Protein 4XEQ (pdb70)

Solvent-accessible surface area: 46566 Å² total

B-factor: mean 20.62, std 5.31, range [9.21, 60.09]

Foldseek 3Di:
DAEAEEEDQADPPALFNQLVVLLQVLLCVVVVNPYGYHYHYHCPQHFVLSVVVCQQVVVHQYKYWPLSCCVQPVLLLQFQWPLDPDVVLVVCLCVDPLVVVVQPCSVVSQKRWQGKFAFFQKWKFFDPDEALLVVQAAFAEEEPGDLGCVLNVLSRHNYDYGDDCQVCLQVVVGGIYMGALSCCQVVVSLVRTQYIERQSTTGIIIIDIGRNVVLVVDDPVVNVSSSVSCVSRVVSNVVVVVCRVVSVVVSVVVHYYHYDHDNVSSVVSSVCSCVPPSNVDDSNVVSSVSSVSSD/DAEAEEEDAADPPALFVQLVVLLQVLLCVVVVNPYHYDYHYHCRQHFVLSVVVCQQVVVHQYKFWVLSCCVQPVLLLQFAWPLDPDVVLVVPLCVDDLVVVVQPSCVVSQKRWQGKAAFFQKWKFFAPDEALLVVQAAAAEEEQHVLRCVQNVLSNYNYDYGDDDQVCLQVPVHGIYMGALVCCQVVVVVVRTQYIEGLSTTGIIIIDIGRNVVLVVDDPVSNVSSSVSVVSRVVSNVVVVVCRVVSVVSSVVVHYYHYDHPNVSSVVSSVCSCVDPSNVPPSSVVSNVSSVSSVD/DEAEEEEQADPPALFNLLLVLLQVVLCVVVVNPYHYDYHYHQPQHFVLSVVVCQQVPVHQYKFWPQSCCVQPVLNLQFQWPLDPDDVLVVQLCVDDLVVVVQCSSVVSQKRWQGKFAFFQKWKFFAPDEALLVVQAAFAEEEQGDLGCVLNVLSRYHYHYGDDDQVCLQVVVGGIYMGALSCCQV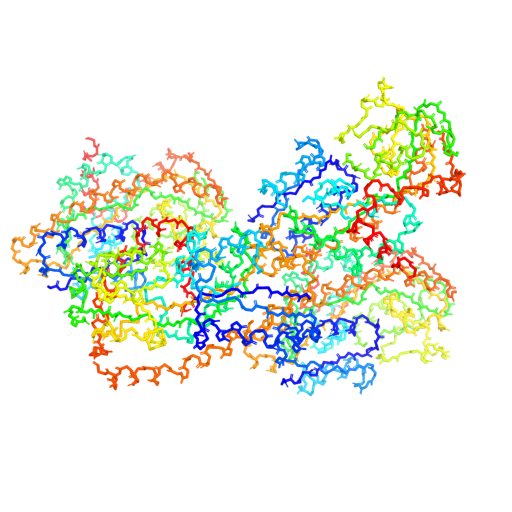VVVVVRTQYIERLSTTGIIIIDIGRRVVLVVDPPVVNCSSSVSVVSRVVSNVVVVVCRVVSVVVSVVVHYYHYDHPNVSSVVSSVCSCVDPSNVDPSNVVSNVSSVSSD/DEAEEEEQADPPALFNLLVVLLQVVLCVPVVPPYHYHYHYHCRQHFVLSVVVCLQVPVHQYKFWPLSCCVQPVLNLQFAWPLDPDVVLVCPLCVDPLVVVVQVVCVVSQKRFQGKAAFFQKWKFFAPDEALLVVQAAAAEEDQGVLRCVQNVLSHYNYDYGPDDQVCLQVVVGGIYMGALSCCQVVVVVVRTQEIESLSTTGIIITDIGRNVVLVPDPPVVNVSSSVSVVSRVVSNVVVVVCRVVSVVVSVVVHYYHYCHPNVSSVVSSVVSCVDPSNPPPSNVVSNVVSCSSD

Sequence (1179 aa):
AEDITLAVVTKPGSAQYVCAERFAQLLAERSDKRFNVVLHHSASLGTETDILQQVQLGAVQAIVTTGTLDAFVPEAALDFPFLFTDTTTADRVLDGPVGRGLLDRLSTAGFKGLHFSENGFRHLTNSIRPVTPDDVRGLKIRVESQVHRELWRTLGANPTPGWPIYAELQQGTLDGQENPLWVIAEYRLNEVQKHLSLTGHVYSTHTDLANLAWFEALPANDRRLLASCQDAALWQRTWSRQRDAAYLEQLRTAGQVIERPDIATFRQRVQPLSGSALFEHKGVRKALEDLAATRAEDITLAVVTKPGSAQYVCAERFAQLLAERSDKRFNVVLHHSASLGTETDILQQVQLGAVQAIVTTGTLDAFVPEAALDFPFLFTDTTTADRVLDGPVGRGLLDRLSTAGFKGLHFSENGFRHLTNSIRPVTPDDVRGLKIRVESQVHRELWRTLGANPTPGWPIYAELQQGTLDGQENPLWVIAEYRLNEVQKHLSLTGHVYSTHTDLANLAWFEALPANDRRLLASCQDAALWQRTWSRQRDAAYLEQLRTAGQVIERPDIATFRQRVQPLSGSALFEHKGVRKALEDLAATRAEDITLAVVTKPGSAQYVCAERFAQLLAERSDKRFNVVLHHSASLGTETDILQQVQLGAVQAIVTTGTLDAFVPEAALDFPFLFTDTTTADRVLDGPVGRGLLDRLSTAGFKGLHFSENGFRHLTNSIRPVTPDDVRGLKIRVESQVHRELWRTLGANPTPGWPIYAELQQGTLDGQENPLWVIAEYRLNEVQKHLSLTGHVYSTHTDLANLAWFEALPANDRRLLASCQDAALWQRTWSRQRDAAYLEQLRTAGQVIERPDIATFRQRVQPLSGSALFEHKGVRKALEDLAATREDITLAVVTKPGSAQYVCAERFAQLLAERSDKRFNVVLHHSASLGTETDILQQVQLGAVQAIVTTGTLDAFVPEAALDFPFLFTDTTTADRVLDGPVGRGLLDRLSSTAGFKGLHFSENGFRHLTNSIRPVTPDDVRGLKIRVESQVHRELWRTLGANPTPGWPIYAELQQGTLDGQENPLWVIAEYRLNEVQKHLSLTGHVYSTHTDLANLAWFEALPANDRRLLASCQDAALWQRTWSRQRDAAYLEQLRTAGQVIERPDIATFRQRVQPLSGSALFEHKGVRKALEDLAATR

CATH classification: 3.40.190.170

Structure (mmCIF, N/CA/C/O backbone):
data_4XEQ
#
_entry.id   4XEQ
#
_cell.length_a   83.750
_cell.length_b   73.600
_cell.length_c   100.210
_cell.angle_alpha   90.000
_cell.angle_beta   90.050
_cell.angle_gamma   90.000
#
_symmetry.space_group_name_H-M   'P 1 21 1'
#
loop_
_entity.id
_entity.type
_entity.pdbx_description
1 polymer 'TRAP dicarboxylate transporter, DctP subunit'
2 non-polymer PANTOATE
3 water water
#
loop_
_atom_site.group_PDB
_atom_site.id
_atom_site.type_symbol
_atom_site.label_atom_id
_atom_site.label_alt_id
_atom_site.label_comp_id
_atom_site.label_asym_id
_atom_site.label_entity_id
_atom_site.label_seq_id
_atom_site.pdbx_PDB_ins_code
_atom_site.Cartn_x
_atom_site.Cartn_y
_atom_site.Cartn_z
_atom_site.occupancy
_atom_site.B_iso_or_equiv
_atom_site.auth_seq_id
_atom_site.auth_comp_id
_atom_site.auth_asym_id
_atom_site.auth_atom_id
_atom_site.pdbx_PDB_model_num
ATOM 1 N N . ALA A 1 24 ? 87.736 -11.437 70.058 1.00 24.29 37 ALA A N 1
ATOM 2 C CA . ALA A 1 24 ? 88.978 -11.449 69.285 1.00 21.64 37 ALA A CA 1
ATOM 3 C C . ALA A 1 24 ? 89.726 -10.135 69.454 1.00 22.27 37 ALA A C 1
ATOM 4 O O . ALA A 1 24 ? 89.125 -9.101 69.720 1.00 23.60 37 ALA A O 1
ATOM 10 N N . GLU A 1 25 ? 91.047 -10.175 69.324 1.00 21.10 38 GLU A N 1
ATOM 11 C CA . GLU A 1 25 ? 91.821 -8.952 69.228 1.00 20.62 38 GLU A CA 1
ATOM 12 C C . GLU A 1 25 ? 91.906 -8.631 67.745 1.00 20.26 38 GLU A C 1
ATOM 13 O O . GLU A 1 25 ? 92.279 -9.478 66.934 1.00 19.05 38 GLU A O 1
ATOM 25 N N . ASP A 1 26 ? 91.509 -7.426 67.380 1.00 19.67 39 ASP A N 1
ATOM 26 C CA . ASP A 1 26 ? 91.629 -7.014 65.993 1.00 19.90 39 ASP A CA 1
ATOM 27 C C . ASP A 1 26 ? 93.054 -6.553 65.754 1.00 19.53 39 ASP A C 1
ATOM 28 O O . ASP A 1 26 ? 93.654 -5.917 66.606 1.00 20.86 39 ASP A O 1
ATOM 37 N N . ILE A 1 27 ? 93.607 -6.930 64.612 1.00 18.70 40 ILE A N 1
ATOM 38 C CA . ILE A 1 27 ? 94.923 -6.477 64.194 1.00 16.99 40 ILE A CA 1
ATOM 39 C C . ILE A 1 27 ? 94.765 -5.793 62.844 1.00 16.42 40 ILE A C 1
ATOM 40 O O . ILE A 1 27 ? 94.224 -6.386 61.921 1.00 16.46 40 ILE A O 1
ATOM 56 N N . THR A 1 28 ? 95.205 -4.548 62.723 1.00 15.94 41 THR A N 1
ATOM 57 C CA . THR A 1 28 ? 95.051 -3.818 61.467 1.00 15.24 41 THR A CA 1
ATOM 58 C C . THR A 1 28 ? 96.226 -4.076 60.544 1.00 14.66 41 THR A C 1
ATOM 59 O O . THR A 1 28 ? 97.369 -3.880 60.941 1.00 14.46 41 THR A O 1
ATOM 70 N N . LEU A 1 29 ? 95.962 -4.529 59.328 1.00 14.34 42 LEU A N 1
ATOM 71 C CA . LEU A 1 29 ? 97.031 -4.754 58.374 1.00 13.23 42 LEU A CA 1
ATOM 72 C C . LEU A 1 29 ? 96.718 -3.969 57.127 1.00 14.80 42 LEU A C 1
ATOM 73 O O . LEU A 1 29 ? 95.621 -4.117 56.580 1.00 15.38 42 LEU A O 1
ATOM 89 N N . ALA A 1 30 ? 97.664 -3.153 56.668 1.00 13.34 43 ALA A N 1
ATOM 90 C CA . ALA A 1 30 ? 97.449 -2.348 55.472 1.00 14.04 43 ALA A CA 1
ATOM 91 C C . ALA A 1 30 ? 98.237 -2.835 54.276 1.00 13.12 43 ALA A C 1
ATOM 92 O O . ALA A 1 30 ? 99.381 -3.242 54.413 1.00 12.36 43 ALA A O 1
ATOM 99 N N . VAL A 1 31 ? 97.607 -2.771 53.105 1.00 13.12 44 VAL A N 1
ATOM 100 C CA . VAL A 1 31 ? 98.298 -2.866 51.822 1.00 13.54 44 VAL A CA 1
ATOM 101 C C . VAL A 1 31 ? 97.832 -1.698 50.968 1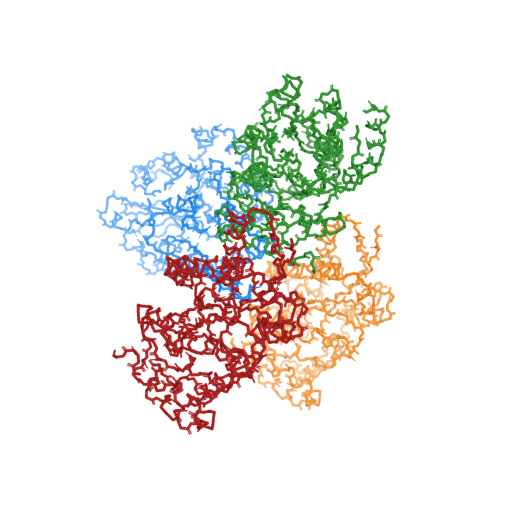.00 13.89 44 VAL A C 1
ATOM 102 O O . VAL A 1 31 ? 96.793 -1.105 51.262 1.00 13.77 44 VAL A O 1
ATOM 115 N N . VAL A 1 32 ? 98.586 -1.349 49.927 1.00 12.56 45 VAL A N 1
ATOM 116 C CA . VAL A 1 32 ? 98.232 -0.197 49.102 1.00 13.96 45 VAL A CA 1
ATOM 117 C C . VAL A 1 32 ? 97.419 -0.598 47.852 1.00 14.74 45 VAL A C 1
ATOM 118 O O . VAL A 1 32 ? 96.920 0.251 47.107 1.00 15.10 45 VAL A O 1
ATOM 131 N N . THR A 1 33 ? 97.241 -1.898 47.661 1.00 14.74 46 THR A N 1
ATOM 132 C CA . THR A 1 33 ? 96.626 -2.401 46.456 1.00 14.04 46 THR A CA 1
ATOM 133 C C . THR A 1 33 ? 95.270 -3.067 46.713 1.00 14.02 46 THR A C 1
ATOM 134 O O . THR A 1 33 ? 94.792 -3.122 47.834 1.00 14.21 46 THR A O 1
ATOM 145 N N . LYS A 1 34 ? 94.652 -3.567 45.652 1.00 14.00 47 LYS A N 1
ATOM 146 C CA . LYS A 1 34 ? 93.234 -3.924 45.683 1.00 14.35 47 LYS A CA 1
ATOM 147 C C . LYS A 1 34 ? 93.074 -5.433 45.615 1.00 14.96 47 LYS A C 1
ATOM 148 O O . LYS A 1 34 ? 94.058 -6.144 45.392 1.00 14.89 47 LYS A O 1
ATOM 167 N N . PRO A 1 35 ? 91.845 -5.942 45.814 1.00 14.45 48 PRO A N 1
ATOM 168 C CA . PRO A 1 35 ? 91.657 -7.398 45.752 1.00 14.98 48 PRO A CA 1
ATOM 169 C C . PRO A 1 35 ? 92.176 -8.014 44.449 1.00 15.31 48 PRO A C 1
ATOM 170 O O . PRO A 1 35 ? 92.068 -7.392 43.404 1.00 14.84 48 PRO A O 1
ATOM 181 N N . GLY A 1 36 ? 92.741 -9.218 44.527 1.00 15.44 49 GLY A N 1
ATOM 182 C CA . GLY A 1 36 ? 93.376 -9.868 43.395 1.00 14.63 49 GLY A CA 1
ATOM 183 C C . GLY A 1 36 ? 94.832 -9.470 43.157 1.00 15.18 49 GLY A C 1
ATOM 184 O O . GLY A 1 36 ? 95.505 -10.080 42.323 1.00 14.23 49 GLY A O 1
ATOM 188 N N . SER A 1 37 ? 95.315 -8.439 43.861 1.00 13.68 50 SER A N 1
ATOM 189 C CA . SER A 1 37 ? 96.724 -8.030 43.746 1.00 13.63 50 SER A CA 1
ATOM 190 C C . SER A 1 37 ? 97.625 -8.912 44.614 1.00 12.60 50 SER A C 1
ATOM 191 O O . SER A 1 37 ? 97.169 -9.512 45.567 1.00 12.96 50 SER A O 1
ATOM 199 N N . ALA A 1 38 ? 98.904 -8.992 44.269 1.00 13.09 51 ALA A N 1
ATOM 200 C CA . ALA A 1 38 ? 99.843 -9.858 44.980 1.00 13.00 51 ALA A CA 1
ATOM 201 C C . ALA A 1 38 ? 99.867 -9.667 46.503 1.00 12.84 51 ALA A C 1
ATOM 202 O O . ALA A 1 38 ? 99.690 -10.656 47.255 1.00 12.96 51 ALA A O 1
ATOM 209 N N . GLN A 1 39 ? 100.103 -8.449 47.004 1.00 12.15 52 GLN A N 1
ATOM 210 C CA . GLN A 1 39 ? 100.205 -8.299 48.478 1.00 12.45 52 GLN A CA 1
ATOM 211 C C . GLN A 1 39 ? 98.833 -8.401 49.160 1.00 12.89 52 GLN A C 1
ATOM 212 O O . GLN A 1 39 ? 98.761 -8.761 50.332 1.00 11.34 52 GLN A O 1
ATOM 226 N N . TYR A 1 40 ? 97.752 -8.098 48.430 1.00 12.55 53 TYR A N 1
ATOM 227 C CA . TYR A 1 40 ? 96.409 -8.307 48.950 1.00 13.77 53 TYR A CA 1
ATOM 228 C C . TYR A 1 40 ? 96.178 -9.797 49.174 1.00 13.01 53 TYR A C 1
ATOM 229 O O . TYR A 1 40 ? 95.699 -10.198 50.207 1.00 13.09 53 TYR A O 1
ATOM 247 N N . VAL A 1 41 ? 96.520 -10.619 48.194 1.00 12.79 54 VAL A N 1
ATOM 248 C CA . VAL A 1 41 ? 96.331 -12.058 48.334 1.00 13.32 54 VAL A CA 1
ATOM 249 C C . VAL A 1 41 ? 97.166 -12.637 49.503 1.00 12.94 54 VAL A C 1
ATOM 250 O O . VAL A 1 41 ? 96.709 -13.487 50.266 1.00 11.94 54 VAL A O 1
ATOM 263 N N . CYS A 1 42 ? 98.399 -12.177 49.644 1.00 11.79 55 CYS A N 1
ATOM 264 C CA . CYS A 1 42 ? 99.233 -12.619 50.744 1.00 11.89 55 CYS A CA 1
ATOM 265 C C . CYS A 1 42 ? 98.579 -12.247 52.068 1.00 12.35 55 CYS A C 1
ATOM 266 O O . CYS A 1 42 ? 98.497 -13.053 52.961 1.00 11.60 55 CYS A O 1
ATOM 274 N N . ALA A 1 43 ? 98.086 -11.022 52.184 1.00 12.40 56 ALA A N 1
ATOM 275 C CA . ALA A 1 43 ? 97.479 -10.594 53.433 1.00 12.16 56 ALA A CA 1
ATOM 276 C C . ALA A 1 43 ? 96.225 -11.413 53.751 1.00 12.71 56 ALA A C 1
ATOM 277 O O . ALA A 1 43 ? 96.024 -11.790 54.886 1.00 12.92 56 ALA A O 1
ATOM 284 N N . GLU A 1 44 ? 95.374 -11.660 52.756 1.00 11.50 57 GLU A N 1
ATOM 285 C CA . GLU A 1 44 ? 94.161 -12.442 52.940 1.00 12.81 57 GLU A CA 1
ATOM 286 C C . GLU A 1 44 ? 94.495 -13.821 53.437 1.00 13.73 57 GLU A C 1
ATOM 287 O O . GLU A 1 44 ? 93.840 -14.351 54.317 1.00 13.08 57 GLU A O 1
ATOM 299 N N . ARG A 1 45 ? 95.477 -14.439 52.816 1.00 12.98 58 ARG A N 1
ATOM 300 C CA . ARG A 1 45 ? 95.855 -15.780 53.202 1.00 13.96 58 ARG A CA 1
ATOM 301 C C . ARG A 1 45 ? 96.376 -15.793 54.636 1.00 13.39 58 ARG A C 1
ATOM 302 O O . ARG A 1 45 ? 96.108 -16.705 55.410 1.00 13.97 58 ARG A O 1
ATOM 323 N N . PHE A 1 46 ? 97.118 -14.755 54.995 1.00 13.06 59 PHE A N 1
ATOM 324 C CA . PHE A 1 46 ? 97.630 -14.611 56.352 1.00 13.55 59 PHE A CA 1
ATOM 325 C C . PHE A 1 46 ? 96.488 -14.466 57.342 1.00 14.48 59 PHE A C 1
ATOM 326 O O . PHE A 1 46 ? 96.479 -15.118 58.387 1.00 14.87 59 PHE A O 1
ATOM 343 N N . ALA A 1 47 ? 95.538 -13.594 57.015 1.00 13.53 60 ALA A N 1
ATOM 344 C CA . ALA A 1 47 ? 94.417 -13.289 57.900 1.00 15.42 60 ALA A CA 1
ATOM 345 C C . ALA A 1 47 ? 93.634 -14.569 58.101 1.00 15.06 60 ALA A C 1
ATOM 346 O O . ALA A 1 47 ? 93.284 -14.898 59.204 1.00 15.71 60 ALA A O 1
ATOM 353 N N . GLN A 1 48 ? 93.408 -15.318 57.036 1.00 14.19 61 GLN A N 1
ATOM 354 C CA . GLN A 1 48 ? 92.754 -16.605 57.164 1.00 15.85 61 GLN A CA 1
ATOM 355 C C . GLN A 1 48 ? 93.471 -17.562 58.119 1.00 16.59 61 GLN A C 1
ATOM 356 O O . GLN A 1 48 ? 92.876 -18.092 59.065 1.00 16.63 61 GLN A O 1
ATOM 370 N N . LEU A 1 49 ? 94.742 -17.815 57.850 1.00 16.20 62 LEU A N 1
ATOM 371 C CA . LEU A 1 49 ? 95.517 -18.759 58.646 1.00 15.51 62 LEU A CA 1
ATOM 372 C C . LEU A 1 49 ? 95.570 -18.325 60.099 1.00 16.40 62 LEU A C 1
ATOM 373 O O . LEU A 1 49 ? 95.478 -19.145 61.008 1.00 15.55 62 LEU A O 1
ATOM 389 N N . LEU A 1 50 ? 95.722 -17.029 60.319 1.00 14.71 63 LEU A N 1
ATOM 390 C CA . LEU A 1 50 ? 95.815 -16.542 61.681 1.00 16.13 63 LEU A CA 1
ATOM 391 C C . LEU A 1 50 ? 94.519 -16.804 62.426 1.00 16.76 63 LEU A C 1
ATOM 392 O O . LEU A 1 50 ? 94.535 -17.195 63.582 1.00 17.03 63 LEU A O 1
ATOM 408 N N . ALA A 1 51 ? 93.400 -16.590 61.754 1.00 16.41 64 ALA A N 1
ATOM 409 C CA . ALA A 1 51 ? 92.097 -16.780 62.378 1.00 17.68 64 ALA A CA 1
ATOM 410 C C . ALA A 1 51 ? 91.930 -18.239 62.733 1.00 17.21 64 ALA A C 1
ATOM 411 O O . ALA A 1 51 ? 91.468 -18.548 63.818 1.00 17.50 64 ALA A O 1
ATOM 418 N N . GLU A 1 52 ? 92.343 -19.116 61.813 1.00 17.40 65 GLU A N 1
ATOM 419 C CA . GLU A 1 52 ? 92.261 -20.573 61.991 1.00 18.59 65 GLU A CA 1
ATOM 420 C C . GLU A 1 52 ? 93.125 -21.063 63.142 1.00 19.41 65 GLU A C 1
ATOM 421 O O . GLU A 1 52 ? 92.657 -21.791 64.015 1.00 20.76 65 GLU A O 1
ATOM 433 N N . ARG A 1 53 ? 94.403 -20.688 63.132 1.00 18.98 66 ARG A N 1
ATOM 434 C CA . ARG A 1 53 ? 95.369 -21.231 64.080 1.00 17.11 66 ARG A CA 1
ATOM 435 C C . ARG A 1 53 ? 95.217 -20.614 65.459 1.00 18.72 66 ARG A C 1
ATOM 436 O O . ARG A 1 53 ? 95.604 -21.215 66.464 1.00 18.27 66 ARG A O 1
ATOM 457 N N . SER A 1 54 ? 94.664 -19.406 65.514 1.00 19.08 67 SER A N 1
ATOM 458 C CA . SER A 1 54 ? 94.526 -18.710 66.790 1.00 18.29 67 SER A CA 1
ATOM 459 C C . SER A 1 54 ? 93.175 -18.972 67.461 1.00 19.03 67 SER A C 1
ATOM 460 O O . SER A 1 54 ? 92.843 -18.358 68.480 1.00 19.06 67 SER A O 1
ATOM 468 N N . ASP A 1 55 ? 92.394 -19.881 66.891 1.00 19.65 68 ASP A N 1
ATOM 469 C CA . ASP A 1 55 ? 91.050 -20.148 67.399 1.00 20.55 68 ASP A CA 1
ATOM 470 C C . ASP A 1 55 ? 90.327 -18.831 67.586 1.00 20.50 68 ASP A C 1
ATOM 471 O O . ASP A 1 55 ? 89.735 -18.572 68.625 1.00 20.23 68 ASP A O 1
ATOM 480 N N . LYS A 1 56 ? 90.421 -17.976 66.579 1.00 19.85 69 LYS A N 1
ATOM 481 C CA . LYS A 1 56 ? 89.644 -16.756 66.559 1.00 19.96 69 LYS A CA 1
ATOM 482 C C . LYS A 1 56 ? 89.984 -15.726 67.629 1.00 19.49 69 LYS A C 1
ATOM 483 O O . LYS A 1 56 ? 89.244 -14.764 67.796 1.00 19.36 69 LYS A O 1
ATOM 502 N N . ARG A 1 57 ? 91.138 -15.907 68.289 1.00 19.33 70 ARG A N 1
ATOM 503 C CA . ARG A 1 57 ? 91.681 -14.950 69.270 1.00 19.22 70 ARG A CA 1
ATOM 504 C C . ARG A 1 57 ? 92.208 -13.686 68.609 1.00 19.19 70 ARG A C 1
ATOM 505 O O . ARG A 1 57 ? 92.359 -12.637 69.243 1.00 18.19 70 ARG A O 1
ATOM 526 N N . PHE A 1 58 ? 92.511 -13.799 67.326 1.00 19.54 71 PHE A N 1
ATOM 527 C CA . PHE A 1 58 ? 92.945 -12.650 66.547 1.00 18.85 71 PHE A CA 1
ATOM 528 C C . PHE A 1 58 ? 92.057 -12.548 65.354 1.00 18.58 71 PHE A C 1
ATOM 529 O O . PHE A 1 58 ? 91.583 -13.554 64.830 1.00 19.51 71 PHE A O 1
ATOM 546 N N . ASN A 1 59 ? 91.838 -11.328 64.919 1.00 17.63 72 ASN A N 1
ATOM 547 C CA . ASN A 1 59 ? 91.051 -11.108 63.726 1.00 17.95 72 ASN A CA 1
ATOM 548 C C . ASN A 1 59 ? 91.705 -10.016 62.951 1.00 17.85 72 ASN A C 1
ATOM 549 O O . ASN A 1 59 ? 91.751 -8.905 63.443 1.00 17.03 72 ASN A O 1
ATOM 560 N N . VAL A 1 60 ? 92.223 -10.336 61.753 1.00 17.40 73 VAL A N 1
ATOM 561 C CA . VAL A 1 60 ? 92.959 -9.349 60.955 1.00 17.24 73 VAL A CA 1
ATOM 562 C C . VAL A 1 60 ? 92.024 -8.457 60.164 1.00 17.26 73 VAL A C 1
ATOM 563 O O . VAL A 1 60 ? 91.142 -8.945 59.457 1.00 16.52 73 VAL A O 1
ATOM 576 N N . VAL A 1 61 ? 92.251 -7.154 60.287 1.00 17.10 74 VAL A N 1
ATOM 577 C CA . VAL A 1 61 ? 91.443 -6.130 59.636 1.00 17.68 74 VAL A CA 1
ATOM 578 C C . VAL A 1 61 ? 92.297 -5.530 58.552 1.00 18.33 74 VAL A C 1
ATOM 579 O O . VAL A 1 61 ? 93.197 -4.749 58.838 1.00 17.68 74 VAL A O 1
ATOM 592 N N . LEU A 1 62 ? 92.023 -5.941 57.311 1.00 18.76 75 LEU A N 1
ATOM 593 C CA . LEU A 1 62 ? 92.762 -5.500 56.147 1.00 17.14 75 LEU A CA 1
ATOM 594 C C . LEU A 1 62 ? 92.320 -4.091 55.757 1.00 17.30 75 LEU A C 1
ATOM 595 O O . LEU A 1 62 ? 91.137 -3.826 55.634 1.00 19.09 75 LEU A O 1
ATOM 611 N N . HIS A 1 63 ? 93.269 -3.177 55.624 1.00 16.38 76 HIS A N 1
ATOM 612 C CA . HIS A 1 63 ? 93.052 -1.888 54.958 1.00 17.59 76 HIS A CA 1
ATOM 613 C C . HIS A 1 63 ? 93.784 -1.840 53.623 1.00 16.71 76 HIS A C 1
ATOM 614 O O . HIS A 1 63 ? 94.981 -2.152 53.547 1.00 15.49 76 HIS A O 1
ATOM 629 N N . HIS A 1 64 ? 93.095 -1.421 52.571 1.00 15.54 77 HIS A N 1
ATOM 630 C CA . HIS A 1 64 ? 93.645 -1.632 51.254 1.00 16.45 77 HIS A CA 1
ATOM 631 C C . HIS A 1 64 ? 93.379 -0.461 50.326 1.00 16.89 77 HIS A C 1
ATOM 632 O O . HIS A 1 64 ? 92.844 0.560 50.736 1.00 16.71 77 HIS A O 1
ATOM 647 N N . SER A 1 65 ? 93.780 -0.645 49.071 1.00 17.78 78 SER A N 1
ATOM 648 C CA . SER A 1 65 ? 93.662 0.383 48.044 1.00 17.83 78 SER A CA 1
ATOM 649 C C . SER A 1 65 ? 94.254 1.689 48.588 1.00 18.11 78 SER A C 1
ATOM 650 O O . SER A 1 65 ? 95.263 1.651 49.286 1.00 18.43 78 SER A O 1
ATOM 658 N N . ALA A 1 66 ? 93.669 2.838 48.280 1.00 18.85 79 ALA A N 1
ATOM 659 C CA . ALA A 1 66 ? 94.338 4.104 48.646 1.00 19.91 79 ALA A CA 1
ATOM 660 C C . ALA A 1 66 ? 93.839 4.731 49.959 1.00 19.73 79 ALA A C 1
ATOM 661 O O . ALA A 1 66 ? 94.052 5.920 50.209 1.00 19.98 79 ALA A O 1
ATOM 668 N N . SER A 1 67 ? 93.185 3.920 50.783 1.00 19.93 80 SER A N 1
ATOM 669 C CA . SER A 1 67 ? 92.561 4.404 51.978 1.00 19.33 80 SER A CA 1
ATOM 670 C C . SER A 1 67 ? 93.552 5.230 52.770 1.00 20.12 80 SER A C 1
ATOM 671 O O . SER A 1 67 ? 93.253 6.357 53.180 1.00 21.59 80 SER A O 1
ATOM 679 N N . LEU A 1 68 ? 94.743 4.669 52.977 1.00 19.76 81 LEU A N 1
ATOM 680 C CA . LEU A 1 68 ? 95.703 5.213 53.939 1.00 18.11 81 LEU A CA 1
ATOM 681 C C . LEU A 1 68 ? 96.877 5.934 53.302 1.00 16.70 81 LEU A C 1
ATOM 682 O O . LEU A 1 68 ? 97.826 6.261 53.976 1.00 16.26 81 LEU A O 1
ATOM 698 N N . GLY A 1 69 ? 96.805 6.187 52.007 1.00 16.48 82 GLY A N 1
ATOM 699 C CA . GLY A 1 69 ? 97.884 6.868 51.321 1.00 15.62 82 GLY A CA 1
ATOM 700 C C . GLY A 1 69 ? 98.833 5.940 50.574 1.00 15.55 82 GLY A C 1
ATOM 701 O O . GLY A 1 69 ? 98.495 4.815 50.207 1.00 15.65 82 GLY A O 1
ATOM 705 N N . THR A 1 70 ? 100.036 6.428 50.331 1.00 14.72 83 THR A N 1
ATOM 706 C CA . THR A 1 70 ? 101.023 5.674 49.606 1.00 14.26 83 THR A CA 1
ATOM 707 C C . THR A 1 70 ? 101.615 4.606 50.533 1.00 14.16 83 THR A C 1
ATOM 708 O O . THR A 1 70 ? 101.372 4.612 51.732 1.00 13.30 83 THR A O 1
ATOM 719 N N . GLU A 1 71 ? 102.425 3.703 49.981 1.00 13.70 84 GLU A N 1
ATOM 720 C CA . GLU A 1 71 ? 103.109 2.730 50.803 1.00 13.19 84 GLU A CA 1
ATOM 721 C C . GLU A 1 71 ? 103.971 3.443 51.803 1.00 13.05 84 GLU A C 1
ATOM 722 O O . GLU A 1 71 ? 104.236 2.933 52.867 1.00 13.22 84 GLU A O 1
ATOM 734 N N . THR A 1 72 ? 104.432 4.625 51.457 1.00 13.07 85 THR A N 1
ATOM 735 C CA . THR A 1 72 ? 105.303 5.342 52.364 1.00 14.77 85 THR A CA 1
ATOM 736 C C . THR A 1 72 ? 104.455 5.859 53.564 1.00 14.39 85 THR A C 1
ATOM 737 O O . THR A 1 72 ? 104.833 5.677 54.718 1.00 14.36 85 THR A O 1
ATOM 748 N N . ASP A 1 73 ? 103.295 6.447 53.293 1.00 14.18 86 ASP A N 1
ATOM 749 C CA . ASP A 1 73 ? 102.386 6.855 54.362 1.00 14.44 86 ASP A CA 1
ATOM 750 C C . ASP A 1 73 ? 102.057 5.655 55.256 1.00 14.77 86 ASP A C 1
ATOM 751 O O . ASP A 1 73 ? 102.047 5.734 56.469 1.00 14.13 86 ASP A O 1
ATOM 760 N N . ILE A 1 74 ? 101.723 4.545 54.640 1.00 13.37 87 ILE A N 1
ATOM 761 C CA . ILE A 1 74 ? 101.506 3.323 55.382 1.00 13.53 87 ILE A CA 1
ATOM 762 C C . ILE A 1 74 ? 102.641 3.009 56.378 1.00 14.39 87 ILE A C 1
ATOM 763 O O . ILE A 1 74 ? 102.401 2.691 57.537 1.00 14.24 87 ILE A O 1
ATOM 779 N N . LEU A 1 75 ? 103.885 3.098 55.936 1.00 14.33 88 LEU A N 1
ATOM 780 C CA . LEU A 1 75 ? 105.001 2.739 56.785 1.00 13.99 88 LEU A CA 1
ATOM 781 C C . LEU A 1 75 ? 105.075 3.653 57.983 1.00 14.80 88 LEU A C 1
ATOM 782 O O . LEU A 1 75 ? 105.388 3.216 59.083 1.00 13.33 88 LEU A O 1
ATOM 798 N N . GLN A 1 76 ? 104.804 4.928 57.771 1.00 14.34 89 GLN A N 1
ATOM 799 C CA . GLN A 1 76 ? 104.856 5.869 58.866 1.00 14.59 89 GLN A CA 1
ATOM 800 C C . GLN A 1 76 ? 103.796 5.550 59.879 1.00 15.47 89 GLN A C 1
ATOM 801 O O . GLN A 1 76 ? 104.000 5.748 61.066 1.00 14.75 89 GLN A O 1
ATOM 815 N N . GLN A 1 77 ? 102.654 5.079 59.398 1.00 15.30 90 GLN A N 1
ATOM 816 C CA . GLN A 1 77 ? 101.540 4.731 60.275 1.00 15.97 90 GLN A CA 1
ATOM 817 C C . GLN A 1 77 ? 101.877 3.475 61.068 1.00 15.72 90 GLN A C 1
ATOM 818 O O . GLN A 1 77 ? 101.582 3.378 62.252 1.00 15.99 90 GLN A O 1
ATOM 832 N N . VAL A 1 78 ? 102.514 2.514 60.419 1.00 13.95 91 VAL A N 1
ATOM 833 C CA . VAL A 1 78 ? 103.001 1.331 61.117 1.00 14.66 91 VAL A CA 1
ATOM 834 C C . VAL A 1 78 ? 104.118 1.660 62.114 1.00 14.78 91 VAL A C 1
ATOM 835 O O . VAL A 1 78 ? 104.158 1.092 63.203 1.00 13.70 91 VAL A O 1
ATOM 848 N N . GLN A 1 79 ? 104.994 2.592 61.750 1.00 13.71 92 GLN A N 1
ATOM 849 C CA . GLN A 1 79 ? 106.058 3.013 62.623 1.00 15.19 92 GLN A CA 1
ATOM 850 C C . GLN A 1 79 ? 105.455 3.688 63.844 1.00 15.97 92 GLN A C 1
ATOM 851 O O . GLN A 1 79 ? 105.916 3.497 64.971 1.00 16.81 92 GLN A O 1
ATOM 865 N N . LEU A 1 80 ? 104.390 4.450 63.637 1.00 15.52 93 LEU A N 1
ATOM 866 C CA . LEU A 1 80 ? 103.702 5.112 64.764 1.00 17.18 93 LEU A CA 1
ATOM 867 C C . LEU A 1 80 ? 102.868 4.204 65.649 1.00 16.57 93 LEU A C 1
ATOM 868 O O . LEU A 1 80 ? 102.692 4.466 66.827 1.00 18.46 93 LEU A O 1
ATOM 884 N N . GLY A 1 81 ? 102.339 3.149 65.074 1.00 15.92 94 GLY A N 1
ATOM 885 C CA . GLY A 1 81 ? 101.631 2.165 65.836 1.00 15.30 94 GLY A CA 1
ATOM 886 C C . GLY A 1 81 ? 100.160 2.317 65.596 1.00 16.30 94 GLY A C 1
ATOM 887 O O . GLY A 1 81 ? 99.395 1.577 66.171 1.00 16.22 94 GLY A O 1
ATOM 891 N N . ALA A 1 82 ? 99.769 3.262 64.740 1.00 15.55 95 ALA A N 1
ATOM 892 C CA . ALA A 1 82 ? 98.362 3.485 64.416 1.00 15.75 95 ALA A CA 1
ATOM 893 C C . ALA A 1 82 ? 97.840 2.364 63.537 1.00 15.65 95 ALA A C 1
ATOM 894 O O . ALA A 1 82 ? 96.634 2.166 63.439 1.00 16.60 95 ALA A O 1
ATOM 901 N N . VAL A 1 83 ? 98.772 1.633 62.920 1.00 15.34 96 VAL A N 1
ATOM 902 C CA . VAL A 1 83 ? 98.501 0.428 62.144 1.00 14.75 96 VAL A CA 1
ATOM 903 C C . VAL A 1 83 ? 99.477 -0.609 62.641 1.00 14.96 96 VAL A C 1
ATOM 904 O O . VAL A 1 83 ? 100.626 -0.294 62.899 1.00 14.66 96 VAL A O 1
ATOM 917 N N . GLN A 1 84 ? 99.041 -1.842 62.811 1.00 13.87 97 GLN A N 1
ATOM 918 C CA . GLN A 1 84 ? 99.936 -2.821 63.428 1.00 14.49 97 GLN A CA 1
ATOM 919 C C . GLN A 1 84 ? 100.853 -3.530 62.453 1.00 12.97 97 GLN A C 1
ATOM 920 O O . GLN A 1 84 ? 101.982 -3.825 62.792 1.00 11.45 97 GLN A O 1
ATOM 951 N N . ALA A 1 86 ? 101.796 -4.417 58.021 1.00 11.79 99 ALA A N 1
ATOM 952 C CA . ALA A 1 86 ? 101.594 -4.076 56.618 1.00 12.78 99 ALA A CA 1
ATOM 953 C C . ALA A 1 86 ? 102.455 -4.952 55.731 1.00 12.16 99 ALA A C 1
ATOM 954 O O . ALA A 1 86 ? 103.432 -5.554 56.204 1.00 10.61 99 ALA A O 1
ATOM 961 N N . ILE A 1 87 ? 102.064 -5.025 54.460 1.00 11.59 100 ILE A N 1
ATOM 962 C CA . ILE A 1 87 ? 102.868 -5.660 53.428 1.00 10.67 100 ILE A CA 1
ATOM 963 C C . ILE A 1 87 ? 103.099 -4.596 52.363 1.00 12.39 100 ILE A C 1
ATOM 964 O O . ILE A 1 87 ? 102.151 -4.076 51.775 1.00 10.05 100 ILE A O 1
ATOM 980 N N . VAL A 1 88 ? 104.360 -4.240 52.154 1.00 10.35 101 VAL A N 1
ATOM 981 C CA . VAL A 1 88 ? 104.697 -3.150 51.231 1.00 11.85 101 VAL A CA 1
ATOM 982 C C . VAL A 1 88 ? 105.889 -3.526 50.341 1.00 11.46 101 VAL A C 1
ATOM 983 O O . VAL A 1 88 ? 106.743 -4.312 50.738 1.00 11.06 101 VAL A O 1
ATOM 996 N N . THR A 1 89 ? 105.950 -2.961 49.147 1.00 11.27 102 THR A N 1
ATOM 997 C CA . THR A 1 89 ? 107.094 -3.181 48.294 1.00 11.26 102 THR A CA 1
ATOM 998 C C . THR A 1 89 ? 108.401 -2.793 49.002 1.00 12.22 102 THR A C 1
ATOM 999 O O . THR A 1 89 ? 108.560 -1.709 49.559 1.00 11.23 102 THR A O 1
ATOM 1010 N N . THR A 1 90 ? 109.366 -3.689 48.940 1.00 12.30 103 THR A N 1
ATOM 1011 C CA . THR A 1 90 ? 110.567 -3.565 49.739 1.00 12.06 103 THR A CA 1
ATOM 1012 C C . THR A 1 90 ? 111.351 -2.295 49.389 1.00 12.75 103 THR A C 1
ATOM 1013 O O . THR A 1 90 ? 111.918 -1.667 50.253 1.00 13.20 103 THR A O 1
ATOM 1024 N N . GLY A 1 91 ? 111.369 -1.890 48.135 1.00 12.52 104 GLY A N 1
ATOM 1025 C CA . GLY A 1 91 ? 112.125 -0.708 47.783 1.00 13.76 104 GLY A CA 1
ATOM 1026 C C . GLY A 1 91 ? 111.722 0.508 48.600 1.00 15.38 104 GLY A C 1
ATOM 1027 O O . GLY A 1 91 ? 112.547 1.407 48.817 1.00 14.59 104 GLY A O 1
ATOM 1031 N N . THR A 1 92 ? 110.468 0.556 49.062 1.00 13.44 105 THR A N 1
ATOM 1032 C CA . THR A 1 92 ? 109.989 1.770 49.731 1.00 14.03 105 THR A CA 1
ATOM 1033 C C . THR A 1 92 ? 110.660 1.917 51.120 1.00 14.51 105 THR A C 1
ATOM 1034 O O . THR A 1 92 ? 110.648 3.008 51.718 1.00 15.21 105 THR A O 1
ATOM 1045 N N . LEU A 1 93 ? 111.207 0.819 51.634 1.00 13.18 106 LEU A N 1
ATOM 1046 C CA . LEU A 1 93 ? 111.806 0.793 52.970 1.00 14.30 106 LEU A CA 1
ATOM 1047 C C . LEU A 1 93 ? 113.193 1.398 53.020 1.00 14.98 106 LEU A C 1
ATOM 1048 O O . LEU A 1 93 ? 113.744 1.575 54.107 1.00 14.55 106 LEU A O 1
ATOM 1064 N N . ASP A 1 94 ? 113.792 1.708 51.873 1.00 15.72 107 ASP A N 1
ATOM 1065 C CA . ASP A 1 94 ? 115.179 2.161 51.921 1.00 16.45 107 ASP A CA 1
ATOM 1066 C C . ASP A 1 94 ? 115.308 3.623 52.407 1.00 16.61 107 ASP A C 1
ATOM 1067 O O . ASP A 1 94 ? 116.386 4.077 52.751 1.00 17.24 107 ASP A O 1
ATOM 1076 N N . ALA A 1 95 ? 114.187 4.319 52.514 1.00 16.90 108 ALA A N 1
ATOM 1077 C CA . ALA A 1 95 ? 114.168 5.632 53.148 1.00 16.73 108 ALA A CA 1
ATOM 1078 C C . ALA A 1 95 ? 114.287 5.483 54.675 1.00 16.78 108 ALA A C 1
ATOM 1079 O O . ALA A 1 95 ? 114.759 6.381 55.380 1.00 17.51 108 ALA A O 1
ATOM 1086 N N . PHE A 1 96 ? 113.849 4.335 55.172 1.00 16.21 109 PHE A N 1
ATOM 1087 C CA . PHE A 1 96 ? 113.796 4.042 56.601 1.00 16.41 109 PHE A CA 1
ATOM 1088 C C . PHE A 1 96 ? 115.051 3.320 57.072 1.00 16.57 109 PHE A C 1
ATOM 1089 O O . PHE A 1 96 ? 115.507 3.535 58.175 1.00 17.72 109 PHE A O 1
ATOM 1106 N N . VAL A 1 97 ? 115.605 2.468 56.223 1.00 15.46 110 VAL A N 1
ATOM 1107 C CA . VAL A 1 97 ? 116.738 1.634 56.551 1.00 16.04 110 VAL A CA 1
ATOM 1108 C C . VAL A 1 97 ? 117.516 1.473 55.245 1.00 16.91 110 VAL A C 1
ATOM 1109 O O . VAL A 1 97 ? 117.126 0.728 54.355 1.00 15.30 110 VAL A O 1
ATOM 1122 N N . PRO A 1 98 ? 118.600 2.230 55.106 1.00 17.08 111 PRO A N 1
ATOM 1123 C CA . PRO A 1 98 ? 119.373 2.309 53.870 1.00 18.07 111 PRO A CA 1
ATOM 1124 C C . PRO A 1 98 ? 119.784 0.951 53.299 1.00 18.21 111 PRO A C 1
ATOM 1125 O O . PRO A 1 98 ? 119.693 0.786 52.088 1.00 18.16 111 PRO A O 1
ATOM 1136 N N . GLU A 1 99 ? 120.194 0.008 54.140 1.00 17.18 112 GLU A N 1
ATOM 1137 C CA . GLU A 1 99 ? 120.673 -1.283 53.661 1.00 17.77 112 GLU A CA 1
ATOM 1138 C C . GLU A 1 99 ? 119.629 -2.045 52.850 1.00 16.98 112 GLU A C 1
ATOM 1139 O O . GLU A 1 99 ? 119.964 -2.954 52.100 1.00 17.84 112 GLU A O 1
ATOM 1168 N N . ALA A 1 101 ? 118.091 -1.049 50.333 1.00 16.08 114 ALA A N 1
ATOM 1169 C CA . ALA A 1 101 ? 118.262 -0.700 48.931 1.00 16.74 114 ALA A CA 1
ATOM 1170 C C . ALA A 1 101 ? 118.987 -1.814 48.182 1.00 15.79 114 ALA A C 1
ATOM 1171 O O . ALA A 1 101 ? 118.684 -2.075 47.028 1.00 15.58 114 ALA A O 1
ATOM 1178 N N . ALA A 1 102 ? 119.906 -2.512 48.834 1.00 15.94 115 ALA A N 1
ATOM 1179 C CA . ALA A 1 102 ? 120.687 -3.512 48.099 1.00 15.73 115 ALA A CA 1
ATOM 1180 C C . ALA A 1 102 ? 119.790 -4.616 47.528 1.00 15.73 115 ALA A C 1
ATOM 1181 O O . ALA A 1 102 ? 120.150 -5.285 46.579 1.00 16.09 115 ALA A O 1
ATOM 1188 N N . LEU A 1 103 ? 118.605 -4.793 48.091 1.00 15.60 116 LEU A N 1
ATOM 1189 C CA . LEU A 1 103 ? 117.691 -5.841 47.647 1.00 15.37 116 LEU A CA 1
ATOM 1190 C C . LEU A 1 103 ? 117.097 -5.534 46.263 1.00 15.62 116 LEU A C 1
ATOM 1191 O O . LEU A 1 103 ? 116.715 -6.433 45.513 1.00 14.98 116 LEU A O 1
ATOM 1207 N N . ASP A 1 104 ? 117.027 -4.253 45.946 1.00 15.29 117 ASP A N 1
ATOM 1208 C CA . ASP A 1 104 ? 116.478 -3.787 44.693 1.00 14.89 117 ASP A CA 1
ATOM 1209 C C . ASP A 1 104 ? 117.599 -3.362 43.707 1.00 17.04 117 ASP A C 1
ATOM 1210 O O . ASP A 1 104 ? 117.391 -2.501 42.841 1.00 17.36 117 ASP A O 1
ATOM 1219 N N . PHE A 1 105 ? 118.784 -3.967 43.829 1.00 17.25 118 PHE A N 1
ATOM 1220 C CA . PHE A 1 105 ? 119.889 -3.702 42.906 1.00 16.25 118 PHE A CA 1
ATOM 1221 C C . PHE A 1 105 ? 119.616 -4.467 41.616 1.00 16.19 118 PHE A C 1
ATOM 1222 O O . PHE A 1 105 ? 119.199 -5.616 41.651 1.00 15.34 118 PHE A O 1
ATOM 1239 N N . PRO A 1 106 ? 119.844 -3.832 40.466 1.00 15.79 119 PRO A N 1
ATOM 1240 C CA . PRO A 1 106 ? 119.419 -4.478 39.229 1.00 15.70 119 PRO A CA 1
ATOM 1241 C C . PRO A 1 106 ? 120.118 -5.794 38.970 1.00 16.22 119 PRO A C 1
ATOM 1242 O O . PRO A 1 106 ? 121.302 -5.882 39.273 1.00 17.35 119 PRO A O 1
ATOM 1253 N N . PHE A 1 107 ? 119.399 -6.772 38.413 1.00 16.00 120 PHE A N 1
ATOM 1254 C CA . PHE A 1 107 ? 119.933 -8.102 38.068 1.00 16.50 120 PHE A CA 1
ATOM 1255 C C . PHE A 1 107 ? 120.655 -8.809 39.219 1.00 17.41 120 PHE A C 1
ATOM 1256 O O . PHE A 1 107 ? 121.574 -9.610 39.010 1.00 16.90 120 PHE A O 1
ATOM 1273 N N . LEU A 1 108 ? 120.220 -8.534 40.443 1.00 16.35 121 LEU A N 1
ATOM 1274 C CA . LEU A 1 108 ? 120.706 -9.288 41.600 1.00 17.00 121 LEU A CA 1
ATOM 1275 C C . LEU A 1 108 ? 120.221 -10.740 41.498 1.00 17.80 121 LEU A C 1
ATOM 1276 O O . LEU A 1 108 ? 120.996 -11.693 41.659 1.00 18.10 121 LEU A O 1
ATOM 1292 N N . PHE A 1 109 ? 118.926 -10.876 41.236 1.00 17.30 122 PHE A N 1
ATOM 1293 C CA . PHE A 1 109 ? 118.261 -12.161 41.050 1.00 18.14 122 PHE A CA 1
ATOM 1294 C C . PHE A 1 109 ? 117.730 -12.203 39.620 1.00 18.56 122 PHE A C 1
ATOM 1295 O O . PHE A 1 109 ? 117.157 -11.231 39.127 1.00 17.86 122 PHE A O 1
ATOM 1312 N N . THR A 1 110 ? 117.927 -13.339 38.974 1.00 19.63 123 THR A N 1
ATOM 1313 C CA . THR A 1 110 ? 117.411 -13.575 37.632 1.00 19.92 123 THR A CA 1
ATOM 1314 C C . THR A 1 110 ? 116.547 -14.841 37.589 1.00 19.18 123 THR A C 1
ATOM 1315 O O . THR A 1 110 ? 116.005 -15.178 36.537 1.00 19.26 123 THR A O 1
ATOM 1326 N N . ASP A 1 111 ? 116.432 -15.544 38.722 1.00 19.03 124 ASP A N 1
ATOM 1327 C CA . ASP A 1 111 ? 115.436 -16.608 38.877 1.00 18.61 124 ASP A CA 1
ATOM 1328 C C . ASP A 1 111 ? 114.872 -16.648 40.303 1.00 17.74 124 ASP A C 1
ATOM 1329 O O . ASP A 1 111 ? 115.537 -16.237 41.237 1.00 16.64 124 ASP A O 1
ATOM 1338 N N . THR A 1 112 ? 113.654 -17.159 40.460 1.00 16.20 125 THR A N 1
ATOM 1339 C CA . THR A 1 112 ? 113.009 -17.259 41.778 1.00 16.84 125 THR A CA 1
ATOM 1340 C C . THR A 1 112 ? 113.588 -18.329 42.714 1.00 16.30 125 THR A C 1
ATOM 1341 O O . THR A 1 112 ? 113.419 -18.238 43.917 1.00 15.82 125 THR A O 1
ATOM 1352 N N . THR A 1 113 ? 114.255 -19.344 42.177 1.00 16.68 126 THR A N 1
ATOM 1353 C CA . THR A 1 113 ? 114.808 -20.419 43.004 1.00 16.79 126 THR A CA 1
ATOM 1354 C C . THR A 1 113 ? 115.949 -19.879 43.861 1.00 16.26 126 THR A C 1
ATOM 1355 O O . THR A 1 113 ? 116.064 -20.138 45.058 1.00 16.12 126 THR A O 1
ATOM 1366 N N . THR A 1 114 ? 116.811 -19.132 43.202 1.00 16.88 127 THR A N 1
ATOM 1367 C CA . THR A 1 114 ? 117.877 -18.424 43.862 1.00 16.55 127 THR A CA 1
ATOM 1368 C C . THR A 1 114 ? 117.313 -17.370 44.803 1.00 16.26 127 THR A C 1
ATOM 1369 O O . THR A 1 114 ? 117.734 -17.289 45.933 1.00 15.39 127 THR A O 1
ATOM 1380 N N . ALA A 1 115 ? 116.366 -16.569 44.323 1.00 14.93 128 ALA A N 1
ATOM 1381 C CA . ALA A 1 115 ? 115.786 -15.520 45.132 1.00 15.16 128 ALA A CA 1
ATOM 1382 C C . ALA A 1 115 ? 115.260 -16.108 46.407 1.00 14.52 128 ALA A C 1
ATOM 1383 O O . ALA A 1 115 ? 115.525 -15.601 47.486 1.00 14.12 128 ALA A O 1
ATOM 1390 N N . ASP A 1 116 ? 114.473 -17.159 46.297 1.00 14.55 129 ASP A N 1
ATOM 1391 C CA . ASP A 1 116 ? 113.822 -17.691 47.480 1.00 15.99 129 ASP A CA 1
ATOM 1392 C C . ASP A 1 116 ? 114.868 -18.166 48.484 1.00 15.06 129 ASP A C 1
ATOM 1393 O O . ASP A 1 116 ? 114.812 -17.858 49.659 1.00 14.32 129 ASP A O 1
ATOM 1402 N N . ARG A 1 117 ? 115.820 -18.952 48.026 1.00 14.60 130 ARG A N 1
ATOM 1403 C CA . ARG A 1 117 ? 116.810 -19.471 48.937 1.00 15.61 130 ARG A CA 1
ATOM 1404 C C . ARG A 1 117 ? 117.527 -18.339 49.660 1.00 14.99 130 ARG A C 1
ATOM 1405 O O . ARG A 1 117 ? 117.715 -18.383 50.867 1.00 15.60 130 ARG A O 1
ATOM 1426 N N . VAL A 1 118 ? 117.926 -17.315 48.919 1.00 15.24 131 VAL A N 1
ATOM 1427 C CA . VAL A 1 118 ? 118.733 -16.245 49.489 1.00 14.43 131 VAL A CA 1
ATOM 1428 C C . VAL A 1 118 ? 117.954 -15.347 50.448 1.00 14.47 131 VAL A C 1
ATOM 1429 O O . VAL A 1 118 ? 118.461 -15.020 51.541 1.00 14.63 131 VAL A O 1
ATOM 1442 N N . LEU A 1 119 ? 116.734 -14.974 50.047 1.00 13.68 132 LEU A N 1
ATOM 1443 C CA . LEU A 1 119 ? 115.846 -14.142 50.865 1.00 13.82 132 LEU A CA 1
ATOM 1444 C C . LEU A 1 119 ? 115.371 -14.839 52.125 1.00 12.93 132 LEU A C 1
ATOM 1445 O O . LEU A 1 119 ? 115.170 -14.188 53.140 1.00 12.82 132 LEU A O 1
ATOM 1461 N N . ASP A 1 120 ? 115.175 -16.150 52.059 1.00 13.18 133 ASP A N 1
ATOM 1462 C CA . ASP A 1 120 ? 114.658 -16.891 53.215 1.00 14.64 133 ASP A CA 1
ATOM 1463 C C . ASP A 1 120 ? 115.782 -17.347 54.107 1.00 15.73 133 ASP A C 1
ATOM 1464 O O . ASP A 1 120 ? 115.555 -17.747 55.267 1.00 14.06 133 ASP A O 1
ATOM 1473 N N . GLY A 1 121 ? 116.998 -17.271 53.557 1.00 14.26 134 GLY A N 1
ATOM 1474 C CA . GLY A 1 121 ? 118.191 -17.703 54.253 1.00 14.61 134 GLY A CA 1
ATOM 1475 C C . GLY A 1 121 ? 118.772 -16.635 55.136 1.00 14.64 134 GLY A C 1
ATOM 1476 O O . GLY A 1 121 ? 118.194 -15.586 55.294 1.00 14.50 134 GLY A O 1
ATOM 1480 N N . PRO A 1 122 ? 119.930 -16.905 55.734 1.00 15.64 135 PRO A N 1
ATOM 1481 C CA . PRO A 1 122 ? 120.451 -16.011 56.780 1.00 14.48 135 PRO A CA 1
ATOM 1482 C C . PRO A 1 122 ? 120.668 -14.572 56.323 1.00 14.19 135 PRO A C 1
ATOM 1483 O O . PRO A 1 122 ? 120.585 -13.696 57.173 1.00 14.32 135 PRO A O 1
ATOM 1494 N N . VAL A 1 123 ? 120.962 -14.323 55.045 1.00 13.74 136 VAL A N 1
ATOM 1495 C CA . VAL A 1 123 ? 121.226 -12.957 54.584 1.00 13.81 136 VAL A CA 1
ATOM 1496 C C . VAL A 1 123 ? 119.946 -12.125 54.566 1.00 14.23 136 VAL A C 1
ATOM 1497 O O . VAL A 1 123 ? 119.905 -11.014 55.074 1.00 14.08 136 VAL A O 1
ATOM 1510 N N . GLY A 1 124 ? 118.893 -12.653 53.971 1.00 14.24 137 GLY A N 1
ATOM 1511 C CA . GLY A 1 124 ? 117.629 -11.944 53.977 1.00 13.15 137 GLY A CA 1
ATOM 1512 C C . GLY A 1 124 ? 117.078 -11.809 55.390 1.00 13.71 137 GLY A C 1
ATOM 1513 O O . GLY A 1 124 ? 116.506 -10.786 55.774 1.00 13.98 137 GLY A O 1
ATOM 1517 N N . ARG A 1 125 ? 117.222 -12.858 56.179 1.00 14.12 138 ARG A N 1
ATOM 1518 C CA . ARG A 1 125 ? 116.731 -12.826 57.538 1.00 13.50 138 ARG A CA 1
ATOM 1519 C C . ARG A 1 125 ? 117.431 -11.738 58.334 1.00 13.92 138 ARG A C 1
ATOM 1520 O O . ARG A 1 125 ? 116.810 -11.065 59.106 1.00 13.50 138 ARG A O 1
ATOM 1541 N N . GLY A 1 126 ? 118.730 -11.563 58.137 1.00 13.80 139 GLY A N 1
ATOM 1542 C CA . GLY A 1 126 ? 119.455 -10.508 58.822 1.00 14.47 139 GLY A CA 1
ATOM 1543 C C . GLY A 1 126 ? 119.040 -9.111 58.405 1.00 14.53 139 GLY A C 1
ATOM 1544 O O . GLY A 1 126 ? 119.002 -8.197 59.226 1.00 13.70 139 GLY A O 1
ATOM 1548 N N . LEU A 1 127 ? 118.723 -8.943 57.118 1.00 13.77 140 LEU A N 1
ATOM 1549 C CA . LEU A 1 127 ? 118.147 -7.684 56.635 1.00 13.89 140 LEU A CA 1
ATOM 1550 C C . LEU A 1 127 ? 116.737 -7.410 57.203 1.00 13.95 140 LEU A C 1
ATOM 1551 O O . LEU A 1 127 ? 116.422 -6.286 57.576 1.00 12.34 140 LEU A O 1
ATOM 1567 N N . LEU A 1 128 ? 115.897 -8.433 57.290 1.00 13.68 141 LEU A N 1
ATOM 1568 C CA . LEU A 1 128 ? 114.597 -8.296 57.991 1.00 12.77 141 LEU A CA 1
ATOM 1569 C C . LEU A 1 128 ? 114.780 -7.919 59.474 1.00 13.15 141 LEU A C 1
ATOM 1570 O O . LEU A 1 128 ? 114.039 -7.089 60.004 1.00 11.59 141 LEU A O 1
ATOM 1586 N N . ASP A 1 129 ? 115.763 -8.523 60.133 1.00 13.43 142 ASP A N 1
ATOM 1587 C CA . ASP A 1 129 ? 116.016 -8.237 61.554 1.00 13.76 142 ASP A CA 1
ATOM 1588 C C . ASP A 1 129 ? 116.438 -6.791 61.751 1.00 13.97 142 ASP A C 1
ATOM 1589 O O . ASP A 1 129 ? 116.107 -6.157 62.727 1.00 14.65 142 ASP A O 1
ATOM 1598 N N . ARG A 1 130 ? 117.168 -6.245 60.814 1.00 14.62 143 ARG A N 1
ATOM 1599 C CA . ARG A 1 130 ? 117.697 -4.912 61.023 1.00 15.64 143 ARG A CA 1
ATOM 1600 C C . ARG A 1 130 ? 116.663 -3.805 60.785 1.00 14.04 143 ARG A C 1
ATOM 1601 O O . ARG A 1 130 ? 116.919 -2.641 61.046 1.00 13.57 143 ARG A O 1
ATOM 1622 N N . LEU A 1 131 ? 115.470 -4.192 60.338 1.00 13.22 144 LEU A N 1
ATOM 1623 C CA . LEU A 1 131 ? 114.327 -3.280 60.310 1.00 13.10 144 LEU A CA 1
ATOM 1624 C C . LEU A 1 131 ? 113.933 -2.802 61.733 1.00 12.54 144 LEU A C 1
ATOM 1625 O O . LEU A 1 131 ? 113.332 -1.761 61.895 1.00 11.43 144 LEU A O 1
ATOM 1641 N N . SER A 1 132 ? 114.312 -3.561 62.762 1.00 13.50 145 SER A N 1
ATOM 1642 C CA . SER A 1 132 ? 114.113 -3.135 64.152 1.00 13.50 145 SER A CA 1
ATOM 1643 C C . SER A 1 132 ? 114.708 -1.763 64.441 1.00 14.10 145 SER A C 1
ATOM 1644 O O . SER A 1 132 ? 114.220 -1.028 65.299 1.00 13.46 145 SER A O 1
ATOM 1652 N N . THR A 1 133 ? 115.783 -1.449 63.736 1.00 13.94 146 THR A N 1
ATOM 1653 C CA . THR A 1 133 ? 116.463 -0.184 63.932 1.00 14.42 146 THR A CA 1
ATOM 1654 C C . THR A 1 133 ? 115.503 0.964 63.599 1.00 15.34 146 THR A C 1
ATOM 1655 O O . THR A 1 133 ? 115.624 2.048 64.149 1.00 17.28 146 THR A O 1
ATOM 1666 N N . ALA A 1 134 ? 114.528 0.730 62.734 1.00 14.19 147 ALA A N 1
ATOM 1667 C CA . ALA A 1 134 ? 113.559 1.772 62.385 1.00 14.51 147 ALA A CA 1
ATOM 1668 C C . ALA A 1 134 ? 112.209 1.535 63.068 1.00 14.91 147 ALA A C 1
ATOM 1669 O O . ALA A 1 134 ? 111.217 2.196 62.765 1.00 14.54 147 ALA A O 1
ATOM 1676 N N . GLY A 1 135 ? 112.166 0.591 63.993 1.00 14.23 148 GLY A N 1
ATOM 1677 C CA . GLY A 1 135 ? 110.951 0.345 64.734 1.00 12.96 148 GLY A CA 1
ATOM 1678 C C . GLY A 1 135 ? 110.032 -0.641 64.053 1.00 13.78 148 GLY A C 1
ATOM 1679 O O . GLY A 1 135 ? 108.861 -0.662 64.388 1.00 12.93 148 GLY A O 1
ATOM 1683 N N . PHE A 1 136 ? 110.531 -1.458 63.115 1.00 12.79 149 PHE A N 1
ATOM 1684 C CA . PHE A 1 136 ? 109.692 -2.503 62.514 1.00 12.60 149 PHE A CA 1
ATOM 1685 C C . PHE A 1 136 ? 110.203 -3.885 62.886 1.00 12.27 149 PHE A C 1
ATOM 1686 O O . PHE A 1 136 ? 111.392 -4.099 62.998 1.00 11.81 149 PHE A O 1
ATOM 1703 N N . LYS A 1 137 ? 109.283 -4.819 63.079 1.00 11.53 150 LYS A N 1
ATOM 1704 C CA . LYS A 1 137 ? 109.632 -6.231 63.083 1.00 12.65 150 LYS A CA 1
ATOM 1705 C C . LYS A 1 137 ? 109.442 -6.773 61.657 1.00 12.00 150 LYS A C 1
ATOM 1706 O O . LYS A 1 137 ? 108.356 -6.730 61.084 1.00 11.28 150 LYS A O 1
ATOM 1725 N N . GLY A 1 138 ? 110.511 -7.272 61.070 1.00 11.59 151 GLY A N 1
ATOM 1726 C CA . GLY A 1 138 ? 110.404 -7.801 59.735 1.00 11.28 151 GLY A CA 1
ATOM 1727 C C . GLY A 1 138 ? 110.060 -9.261 59.864 1.00 12.56 151 GLY A C 1
ATOM 1728 O O . GLY A 1 138 ? 110.759 -9.994 60.562 1.00 12.87 151 GLY A O 1
ATOM 1732 N N . LEU A 1 139 ? 108.984 -9.685 59.215 1.00 10.84 152 LEU A N 1
ATOM 1733 C CA . LEU A 1 139 ? 108.524 -11.055 59.357 1.00 12.15 152 LEU A CA 1
ATOM 1734 C C . LEU A 1 139 ? 108.959 -11.968 58.238 1.00 12.45 152 LEU A C 1
ATOM 1735 O O . LEU A 1 139 ? 109.352 -13.098 58.478 1.00 12.46 152 LEU A O 1
ATOM 1751 N N . HIS A 1 140 ? 108.869 -11.481 57.018 1.00 11.24 153 HIS A N 1
ATOM 1752 C CA . HIS A 1 140 ? 109.172 -12.307 55.854 1.00 12.22 153 HIS A CA 1
ATOM 1753 C C . HIS A 1 140 ? 109.168 -11.420 54.621 1.00 11.82 153 HIS A C 1
ATOM 1754 O O . HIS A 1 140 ? 108.713 -10.259 54.664 1.00 10.28 153 HIS A O 1
ATOM 1769 N N . PHE A 1 141 ? 109.723 -11.976 53.553 1.00 11.35 154 PHE A N 1
ATOM 1770 C CA . PHE A 1 141 ? 109.565 -11.439 52.207 1.00 12.05 154 PHE A CA 1
ATOM 1771 C C . PHE A 1 141 ? 108.477 -12.200 51.451 1.00 12.55 154 PHE A C 1
ATOM 1772 O O . PHE A 1 141 ? 108.395 -13.427 51.512 1.00 11.80 154 PHE A O 1
ATOM 1789 N N . SER A 1 142 ? 107.663 -11.472 50.709 1.00 11.77 155 SER A N 1
ATOM 1790 C CA . SER A 1 142 ? 106.681 -12.119 49.850 1.00 11.07 155 SER A CA 1
ATOM 1791 C C . SER A 1 142 ? 106.904 -11.640 48.429 1.00 12.20 155 SER A C 1
ATOM 1792 O O . SER A 1 142 ? 107.802 -10.854 48.179 1.00 11.34 155 SER A O 1
ATOM 1800 N N . GLU A 1 143 ? 106.122 -12.106 47.469 1.00 12.75 156 GLU A N 1
ATOM 1801 C CA . GLU A 1 143 ? 106.499 -11.795 46.094 1.00 12.60 156 GLU A CA 1
ATOM 1802 C C . GLU A 1 143 ? 105.717 -10.673 45.481 1.00 12.20 156 GLU A C 1
ATOM 1803 O O . GLU A 1 143 ? 104.508 -10.643 45.586 1.00 12.80 156 GLU A O 1
ATOM 1815 N N . ASN A 1 144 ? 106.420 -9.749 44.850 1.00 11.39 157 ASN A N 1
ATOM 1816 C CA . ASN A 1 144 ? 105.794 -8.802 43.958 1.00 11.16 157 ASN A CA 1
ATOM 1817 C C . ASN A 1 144 ? 106.076 -9.313 42.552 1.00 13.36 157 ASN A C 1
ATOM 1818 O O . ASN A 1 144 ? 105.149 -9.714 41.853 1.00 12.95 157 ASN A O 1
ATOM 1829 N N . GLY A 1 145 ? 107.352 -9.360 42.159 1.00 11.56 158 GLY A N 1
ATOM 1830 C CA . GLY A 1 145 ? 107.749 -9.958 40.889 1.00 13.36 158 GLY A CA 1
ATOM 1831 C C . GLY A 1 145 ? 108.915 -9.272 40.178 1.00 13.95 158 GLY A C 1
ATOM 1832 O O . GLY A 1 145 ? 109.406 -8.236 40.601 1.00 13.13 158 GLY A O 1
ATOM 1836 N N . PHE A 1 146 ? 109.379 -9.881 39.097 1.00 13.76 159 PHE A N 1
ATOM 1837 C CA . PHE A 1 146 ? 110.295 -9.215 38.170 1.00 14.87 159 PHE A CA 1
ATOM 1838 C C . PHE A 1 146 ? 109.643 -7.973 37.577 1.00 13.14 159 PHE A C 1
ATOM 1839 O O . PHE A 1 146 ? 108.530 -8.075 37.036 1.00 12.96 159 PHE A O 1
ATOM 1856 N N . ARG A 1 147 ? 110.311 -6.819 37.687 1.00 11.32 160 ARG A N 1
ATOM 1857 C CA . ARG A 1 147 ? 109.771 -5.573 37.145 1.00 12.04 160 ARG A CA 1
ATOM 1858 C C . ARG A 1 147 ? 110.147 -5.446 35.664 1.00 12.43 160 ARG A C 1
ATOM 1859 O O . ARG A 1 147 ? 111.274 -5.738 35.297 1.00 12.27 160 ARG A O 1
ATOM 1880 N N . HIS A 1 148 ? 109.189 -5.031 34.831 1.00 10.83 161 HIS A N 1
ATOM 1881 C CA . HIS A 1 148 ? 109.408 -4.818 33.407 1.00 12.04 161 HIS A CA 1
ATOM 1882 C C . HIS A 1 148 ? 109.025 -3.412 33.027 1.00 12.71 161 HIS A C 1
ATOM 1883 O O . HIS A 1 148 ? 108.146 -2.846 33.620 1.00 12.35 161 HIS A O 1
ATOM 1898 N N . LEU A 1 149 ? 109.683 -2.875 32.012 1.00 13.47 162 LEU A N 1
ATOM 1899 C CA . LEU A 1 149 ? 109.510 -1.487 31.605 1.00 12.95 162 LEU A CA 1
ATOM 1900 C C . LEU A 1 149 ? 108.387 -1.307 30.611 1.00 14.63 162 LEU A C 1
ATOM 1901 O O . LEU A 1 149 ? 108.281 -2.062 29.628 1.00 13.41 162 LEU A O 1
ATOM 1917 N N . THR A 1 150 ? 107.550 -0.294 30.841 1.00 14.05 163 THR A N 1
ATOM 1918 C CA . THR A 1 150 ? 106.519 0.074 29.878 1.00 14.26 163 THR A CA 1
ATOM 1919 C C . THR A 1 150 ? 106.551 1.564 29.562 1.00 15.15 163 THR A C 1
ATOM 1920 O O . THR A 1 150 ? 106.964 2.386 30.407 1.00 13.91 163 THR A O 1
ATOM 1931 N N . ASN A 1 151 ? 106.111 1.912 28.351 1.00 14.90 164 ASN A N 1
ATOM 1932 C CA . ASN A 1 151 ? 106.015 3.310 27.950 1.00 16.21 164 ASN A CA 1
ATOM 1933 C C . ASN A 1 151 ? 105.111 3.579 26.734 1.00 17.23 164 ASN A C 1
ATOM 1934 O O . ASN A 1 151 ? 104.633 2.647 26.068 1.00 17.29 164 ASN A O 1
ATOM 1945 N N . SER A 1 152 ? 104.893 4.873 26.477 1.00 17.79 165 SER A N 1
ATOM 1946 C CA . SER A 1 152 ? 103.915 5.379 25.491 1.00 19.40 165 SER A CA 1
ATOM 1947 C C . SER A 1 152 ? 104.589 6.006 24.276 1.00 19.93 165 SER A C 1
ATOM 1948 O O . SER A 1 152 ? 103.900 6.549 23.414 1.00 19.40 165 SER A O 1
ATOM 1956 N N . ILE A 1 153 ? 105.923 5.947 24.241 1.00 18.99 166 ILE A N 1
ATOM 1957 C CA . ILE A 1 153 ? 106.741 6.747 23.315 1.00 19.37 166 ILE A CA 1
ATOM 1958 C C . ILE A 1 153 ? 107.433 5.924 22.192 1.00 19.74 166 ILE A C 1
ATOM 1959 O O . ILE A 1 153 ? 107.397 6.304 21.008 1.00 20.65 166 ILE A O 1
ATOM 1975 N N . ARG A 1 154 ? 108.050 4.800 22.533 1.00 18.66 167 ARG A N 1
ATOM 1976 C CA . ARG A 1 154 ? 108.689 3.958 21.519 1.00 19.34 167 ARG A CA 1
ATOM 1977 C C . ARG A 1 154 ? 109.045 2.603 22.094 1.00 19.51 167 ARG A C 1
ATOM 1978 O O . ARG A 1 154 ? 109.082 2.449 23.317 1.00 19.28 167 ARG A O 1
ATOM 1999 N N . PRO A 1 155 ? 109.293 1.604 21.226 1.00 18.91 168 PRO A N 1
ATOM 2000 C CA . PRO A 1 155 ? 109.770 0.325 21.752 1.00 18.26 168 PRO A CA 1
ATOM 2001 C C . PRO A 1 155 ? 111.118 0.495 22.424 1.00 19.46 168 PRO A C 1
ATOM 2002 O O . PRO A 1 155 ? 111.844 1.431 22.059 1.00 19.80 168 PRO A O 1
ATOM 2013 N N . VAL A 1 156 ? 111.453 -0.387 23.367 1.00 18.67 169 VAL A N 1
ATOM 2014 C CA . VAL A 1 156 ? 112.777 -0.363 24.010 1.00 19.10 169 VAL A CA 1
ATOM 2015 C C . VAL A 1 156 ? 113.522 -1.684 23.942 1.00 18.24 169 VAL A C 1
ATOM 2016 O O . VAL A 1 156 ? 113.095 -2.700 24.476 1.00 18.42 169 VAL A O 1
ATOM 2046 N N . THR A 1 158 ? 117.371 -1.401 23.991 1.00 20.45 171 THR A N 1
ATOM 2047 C CA . THR A 1 158 ? 118.609 -1.128 24.706 1.00 21.12 171 THR A CA 1
ATOM 2048 C C . THR A 1 158 ? 118.466 0.124 25.534 1.00 20.70 171 THR A C 1
ATOM 2049 O O . THR A 1 158 ? 117.558 0.924 25.309 1.00 19.60 171 THR A O 1
ATOM 2060 N N . PRO A 1 159 ? 119.396 0.309 26.490 1.00 20.52 172 PRO A N 1
ATOM 2061 C CA . PRO A 1 159 ? 119.391 1.498 27.334 1.00 20.71 172 PRO A CA 1
ATOM 2062 C C . PRO A 1 159 ? 119.354 2.771 26.525 1.00 21.55 172 PRO A C 1
ATOM 2063 O O . PRO A 1 159 ? 118.730 3.725 26.948 1.00 22.80 172 PRO A O 1
ATOM 2074 N N . ASP A 1 160 ? 119.985 2.790 25.351 1.00 22.46 173 ASP A N 1
ATOM 2075 C CA . ASP A 1 160 ? 119.909 3.965 24.490 1.00 22.11 173 ASP A CA 1
ATOM 2076 C C . ASP A 1 160 ? 118.486 4.338 24.199 1.00 21.26 173 ASP A C 1
ATOM 2077 O O . ASP A 1 160 ? 118.178 5.507 24.050 1.00 21.09 173 ASP A O 1
ATOM 2086 N N . ASP A 1 161 ? 117.610 3.340 24.133 1.00 21.47 174 ASP A N 1
ATOM 2087 C CA . ASP A 1 161 ? 116.205 3.586 23.780 1.00 21.02 174 ASP A CA 1
ATOM 2088 C C . ASP A 1 161 ? 115.434 4.327 24.867 1.00 21.72 174 ASP A C 1
ATOM 2089 O O . ASP A 1 161 ? 114.383 4.906 24.600 1.00 21.07 174 ASP A O 1
ATOM 2098 N N . VAL A 1 162 ? 115.948 4.317 26.090 1.00 22.03 175 VAL A N 1
ATOM 2099 C CA . VAL A 1 162 ? 115.245 4.990 27.181 1.00 22.41 175 VAL A CA 1
ATOM 2100 C C . VAL A 1 162 ? 115.740 6.416 27.395 1.00 22.74 175 VAL A C 1
ATOM 2101 O O . VAL A 1 162 ? 115.207 7.125 28.260 1.00 22.25 175 VAL A O 1
ATOM 2114 N N . ARG A 1 163 ? 116.725 6.864 26.610 1.00 22.24 176 ARG A N 1
ATOM 2115 C CA . ARG A 1 163 ? 117.221 8.213 26.829 1.00 22.75 176 ARG A CA 1
ATOM 2116 C C . ARG A 1 163 ? 116.099 9.225 26.759 1.00 22.70 176 ARG A C 1
ATOM 2117 O O . ARG A 1 163 ? 115.362 9.277 25.772 1.00 22.20 176 ARG A O 1
ATOM 2138 N N . GLY A 1 164 ? 115.974 10.012 27.829 1.00 21.98 177 GLY A N 1
ATOM 2139 C CA . GLY A 1 164 ? 115.042 11.114 27.897 1.00 21.17 177 GLY A CA 1
ATOM 2140 C C . GLY A 1 164 ? 113.690 10.776 28.513 1.00 22.88 177 GLY A C 1
ATOM 2141 O O . GLY A 1 164 ? 112.962 11.678 28.957 1.00 23.82 177 GLY A O 1
ATOM 2145 N N . LEU A 1 165 ? 113.329 9.492 28.537 1.00 22.91 178 LEU A N 1
ATOM 2146 C CA . LEU A 1 165 ? 111.940 9.109 28.850 1.00 21.34 178 LEU A CA 1
ATOM 2147 C C . LEU A 1 165 ? 111.570 9.477 30.279 1.00 19.51 178 LEU A C 1
ATOM 2148 O O . LEU A 1 165 ? 112.357 9.309 31.180 1.00 20.14 178 LEU A O 1
ATOM 2164 N N . LYS A 1 166 ? 110.364 9.973 30.491 1.00 19.99 179 LYS A N 1
ATOM 2165 C CA . LYS A 1 166 ? 109.953 10.336 31.837 1.00 19.56 179 LYS A CA 1
ATOM 2166 C C . LYS A 1 166 ? 109.360 9.099 32.492 1.00 18.42 179 LYS A C 1
ATOM 2167 O O . LYS A 1 166 ? 108.172 8.854 32.401 1.00 18.39 179 LYS A O 1
ATOM 2186 N N . ILE A 1 167 ? 110.216 8.299 33.112 1.00 17.40 180 ILE A N 1
ATOM 2187 C CA . ILE A 1 167 ? 109.800 7.042 33.705 1.00 16.40 180 ILE A CA 1
ATOM 2188 C C . ILE A 1 167 ? 109.510 7.213 35.201 1.00 16.52 180 ILE A C 1
ATOM 2189 O O . ILE A 1 167 ? 110.391 7.628 35.972 1.00 16.41 180 ILE A O 1
ATOM 2205 N N . ARG A 1 168 ? 108.271 6.881 35.590 1.00 15.59 181 ARG A N 1
ATOM 2206 C CA . ARG A 1 168 ? 107.860 6.845 36.994 1.00 14.85 181 ARG A CA 1
ATOM 2207 C C . ARG A 1 168 ? 108.611 5.760 37.716 1.00 14.91 181 ARG A C 1
ATOM 2208 O O . ARG A 1 168 ? 108.695 4.652 37.227 1.00 14.47 181 ARG A O 1
ATOM 2229 N N . VAL A 1 169 ? 109.143 6.066 38.892 1.00 14.72 182 VAL A N 1
ATOM 2230 C CA . VAL A 1 169 ? 109.720 5.039 39.745 1.00 13.91 182 VAL A CA 1
ATOM 2231 C C . VAL A 1 169 ? 109.087 5.175 41.116 1.00 14.78 182 VAL A C 1
ATOM 2232 O O . VAL A 1 169 ? 108.491 6.200 41.401 1.00 14.55 182 VAL A O 1
ATOM 2262 N N . GLU A 1 171 ? 109.006 5.617 45.292 1.00 14.54 184 GLU A N 1
ATOM 2263 C CA . GLU A 1 171 ? 109.719 6.533 46.150 1.00 15.47 184 GLU A CA 1
ATOM 2264 C C . GLU A 1 171 ? 110.774 5.687 46.851 1.00 15.94 184 GLU A C 1
ATOM 2265 O O . GLU A 1 171 ? 110.572 5.172 47.964 1.00 15.66 184 GLU A O 1
ATOM 2277 N N . SER A 1 172 ? 111.880 5.502 46.143 1.00 15.47 185 SER A N 1
ATOM 2278 C CA . SER A 1 172 ? 113.004 4.702 46.604 1.00 16.42 185 SER A CA 1
ATOM 2279 C C . SER A 1 172 ? 114.244 5.278 45.977 1.00 17.54 185 SER A C 1
ATOM 2280 O O . SER A 1 172 ? 114.273 5.572 44.785 1.00 17.32 185 SER A O 1
ATOM 2288 N N . GLN A 1 173 ? 115.281 5.435 46.781 1.00 18.74 186 GLN A N 1
ATOM 2289 C CA . GLN A 1 173 ? 116.505 6.024 46.301 1.00 19.50 186 GLN A CA 1
ATOM 2290 C C . GLN A 1 173 ? 117.149 5.160 45.232 1.00 19.07 186 GLN A C 1
ATOM 2291 O O . GLN A 1 173 ? 117.574 5.667 44.194 1.00 20.13 186 GLN A O 1
ATOM 2305 N N . VAL A 1 174 ? 117.232 3.860 45.474 1.00 18.72 187 VAL A N 1
ATOM 2306 C CA . VAL A 1 174 ? 117.950 2.998 44.542 1.00 17.93 187 VAL A CA 1
ATOM 2307 C C . VAL A 1 174 ? 117.295 3.051 43.154 1.00 18.46 187 VAL A C 1
ATOM 2308 O O . VAL A 1 174 ? 117.999 3.087 42.150 1.00 17.56 187 VAL A O 1
ATOM 2321 N N . HIS A 1 175 ? 115.961 3.116 43.102 1.00 17.41 188 HIS A N 1
ATOM 2322 C CA . HIS A 1 175 ? 115.248 3.092 41.819 1.00 16.12 188 HIS A CA 1
ATOM 2323 C C . HIS A 1 175 ? 115.380 4.370 41.037 1.00 16.85 188 HIS A C 1
ATOM 2324 O O . HIS A 1 175 ? 115.483 4.351 39.812 1.00 16.48 188 HIS A O 1
ATOM 2339 N N . ARG A 1 176 ? 115.359 5.492 41.737 1.00 17.00 189 ARG A N 1
ATOM 2340 C CA . ARG A 1 176 ? 115.577 6.753 41.066 1.00 18.39 189 ARG A CA 1
ATOM 2341 C C . ARG A 1 176 ? 116.979 6.736 40.459 1.00 19.19 189 ARG A C 1
ATOM 2342 O O . ARG A 1 176 ? 117.116 7.018 39.290 1.00 18.82 189 ARG A O 1
ATOM 2363 N N . GLU A 1 177 ? 118.009 6.388 41.238 1.00 18.86 190 GLU A N 1
ATOM 2364 C CA . GLU A 1 177 ? 119.401 6.399 40.737 1.00 19.65 190 GLU A CA 1
ATOM 2365 C C . GLU A 1 177 ? 119.613 5.386 39.584 1.00 19.25 190 GLU A C 1
ATOM 2366 O O . GLU A 1 177 ? 120.235 5.701 38.561 1.00 19.29 190 GLU A O 1
ATOM 2378 N N . LEU A 1 178 ? 119.067 4.186 39.754 1.00 18.25 191 LEU A N 1
ATOM 2379 C CA . LEU A 1 178 ? 119.058 3.164 38.715 1.00 18.16 191 LEU A CA 1
ATOM 2380 C C . LEU A 1 178 ? 118.620 3.751 37.371 1.00 18.56 191 LEU A C 1
ATOM 2381 O O . LEU A 1 178 ? 119.323 3.620 36.371 1.00 18.24 191 LEU A O 1
ATOM 2397 N N . TRP A 1 179 ? 117.459 4.398 37.347 1.00 17.37 192 TRP A N 1
ATOM 2398 C CA . TRP A 1 179 ? 116.926 4.896 36.092 1.00 18.09 192 TRP A CA 1
ATOM 2399 C C . TRP A 1 179 ? 117.576 6.187 35.626 1.00 19.68 192 TRP A C 1
ATOM 2400 O O . TRP A 1 179 ? 117.513 6.508 34.450 1.00 20.31 192 TRP A O 1
ATOM 2421 N N . ARG A 1 180 ? 118.229 6.903 36.528 1.00 19.01 193 ARG A N 1
ATOM 2422 C CA . ARG A 1 180 ? 119.096 8.024 36.148 1.00 20.35 193 ARG A CA 1
ATOM 2423 C C . ARG A 1 180 ? 120.362 7.511 35.474 1.00 20.86 193 ARG A C 1
ATOM 2424 O O . ARG A 1 180 ? 120.801 8.058 34.463 1.00 21.40 193 ARG A O 1
ATOM 2445 N N . THR A 1 181 ? 120.924 6.448 36.040 1.00 18.98 194 THR A N 1
ATOM 2446 C CA . THR A 1 181 ? 122.121 5.817 35.522 1.00 21.02 194 THR A CA 1
ATOM 2447 C C . THR A 1 181 ? 121.911 5.309 34.077 1.00 21.53 194 THR A C 1
ATOM 2448 O O . THR A 1 181 ? 122.795 5.470 33.232 1.00 22.33 194 THR A O 1
ATOM 2459 N N . LEU A 1 182 ? 120.731 4.748 33.790 1.00 20.65 195 LEU A N 1
ATOM 2460 C CA . LEU A 1 182 ? 120.401 4.260 32.449 1.00 20.62 195 LEU A CA 1
ATOM 2461 C C . LEU A 1 182 ? 120.071 5.388 31.471 1.00 21.47 195 LEU A C 1
ATOM 2462 O O . LEU A 1 182 ? 119.893 5.151 30.272 1.00 21.61 195 LEU A O 1
ATOM 2478 N N . GLY A 1 183 ? 119.984 6.612 31.979 1.00 20.06 196 GLY A N 1
ATOM 2479 C CA . GLY A 1 183 ? 119.745 7.761 31.133 1.00 20.41 196 GLY A CA 1
ATOM 2480 C C . GLY A 1 183 ? 118.304 8.200 30.974 1.00 21.61 196 GLY A C 1
ATOM 2481 O O . GLY A 1 183 ? 118.032 9.037 30.113 1.00 22.10 196 GLY A O 1
ATOM 2485 N N . ALA A 1 184 ? 117.380 7.658 31.778 1.00 20.58 197 ALA A N 1
ATOM 2486 C CA . ALA A 1 184 ? 115.983 8.077 31.738 1.00 20.71 197 ALA A CA 1
ATOM 2487 C C . ALA A 1 184 ? 115.864 9.345 32.576 1.00 19.32 197 ALA A C 1
ATOM 2488 O O . ALA A 1 184 ? 116.828 9.716 33.211 1.00 18.89 197 ALA A O 1
ATOM 2495 N N . ASN A 1 185 ? 114.723 10.022 32.552 1.00 19.64 198 ASN A N 1
ATOM 2496 C CA . ASN A 1 185 ? 114.433 11.067 33.542 1.00 20.79 198 ASN A CA 1
ATOM 2497 C C . ASN A 1 185 ? 113.414 10.556 34.550 1.00 18.76 198 ASN A C 1
ATOM 2498 O O . ASN A 1 185 ? 112.228 10.763 34.382 1.00 19.31 198 ASN A O 1
ATOM 2509 N N . PRO A 1 186 ? 113.881 9.903 35.613 1.00 19.13 199 PRO A N 1
ATOM 2510 C CA . PRO A 1 186 ? 112.913 9.227 36.476 1.00 19.65 199 PRO A CA 1
ATOM 2511 C C . PRO A 1 186 ? 112.150 10.179 37.404 1.00 18.66 199 PRO A C 1
ATOM 2512 O O . PRO A 1 186 ? 112.677 11.222 37.820 1.00 17.90 199 PRO A O 1
ATOM 2523 N N . THR A 1 187 ? 110.914 9.838 37.722 1.00 17.27 200 THR A N 1
ATOM 2524 C CA . THR A 1 187 ? 110.198 10.618 38.715 1.00 17.38 200 THR A CA 1
ATOM 2525 C C . THR A 1 187 ? 109.599 9.719 39.781 1.00 16.56 200 THR A C 1
ATOM 2526 O O . THR A 1 187 ? 108.720 8.913 39.493 1.00 15.30 200 THR A O 1
ATOM 2537 N N . PRO A 1 188 ? 110.086 9.852 41.021 1.00 15.79 201 PRO A N 1
ATOM 2538 C CA . PRO A 1 188 ? 109.575 9.037 42.126 1.00 15.36 201 PRO A CA 1
ATOM 2539 C C . PRO A 1 188 ? 108.170 9.449 42.470 1.00 17.08 201 PRO A C 1
ATOM 2540 O O . PRO A 1 188 ? 107.840 10.640 42.528 1.00 17.72 201 PRO A O 1
ATOM 2568 N N . GLY A 1 190 ? 104.430 7.942 44.637 1.00 15.96 203 GLY A N 1
ATOM 2569 C CA . GLY A 1 190 ? 103.586 6.957 45.292 1.00 15.84 203 GLY A CA 1
ATOM 2570 C C . GLY A 1 190 ? 102.539 6.370 44.353 1.00 15.27 203 GLY A C 1
ATOM 2571 O O . GLY A 1 190 ? 102.126 6.997 43.383 1.00 15.36 203 GLY A O 1
ATOM 2575 N N . TRP A 1 191 ? 102.101 5.154 44.653 1.00 15.00 204 TRP A N 1
ATOM 2576 C CA . TRP A 1 191 ? 100.996 4.527 43.940 1.00 15.29 204 TRP A CA 1
ATOM 2577 C C . TRP A 1 191 ? 99.691 5.217 44.366 1.00 16.47 204 TRP A C 1
ATOM 2578 O O . TRP A 1 191 ? 99.581 5.612 45.536 1.00 15.72 204 TRP A O 1
ATOM 2599 N N . PRO A 1 192 ? 98.700 5.359 43.437 1.00 16.96 205 PRO A N 1
ATOM 2600 C CA . PRO A 1 192 ? 98.663 4.921 42.025 1.00 15.33 205 PRO A CA 1
ATOM 2601 C C . PRO A 1 192 ? 99.198 5.983 41.069 1.00 16.11 205 PRO A C 1
ATOM 2602 O O . PRO A 1 192 ? 99.527 7.079 41.497 1.00 15.68 205 PRO A O 1
ATOM 2613 N N . ILE A 1 193 ? 99.272 5.651 39.783 1.00 16.33 206 ILE A N 1
ATOM 2614 C CA . ILE A 1 193 ? 99.947 6.489 38.809 1.00 17.78 206 ILE A CA 1
ATOM 2615 C C . ILE A 1 193 ? 99.195 6.599 37.483 1.00 17.73 206 ILE A C 1
ATOM 2616 O O . ILE A 1 193 ? 99.686 7.217 36.556 1.00 18.42 206 ILE A O 1
ATOM 2632 N N . TYR A 1 194 ? 98.021 5.996 37.386 1.00 18.13 207 TYR A N 1
ATOM 2633 C CA . TYR A 1 194 ? 97.374 5.790 36.083 1.00 18.01 207 TYR A CA 1
ATOM 2634 C C . TYR A 1 194 ? 97.014 7.089 35.378 1.00 19.74 207 TYR A C 1
ATOM 2635 O O . TYR A 1 194 ? 97.149 7.222 34.153 1.00 18.06 207 TYR A O 1
ATOM 2653 N N . ALA A 1 195 ? 96.571 8.058 36.161 1.00 19.80 208 ALA A N 1
ATOM 2654 C CA . ALA A 1 195 ? 96.148 9.322 35.590 1.00 20.30 208 ALA A CA 1
ATOM 2655 C C . ALA A 1 195 ? 97.320 10.023 34.909 1.00 20.99 208 ALA A C 1
ATOM 2656 O O . ALA A 1 195 ? 97.226 10.436 33.755 1.00 21.75 208 ALA A O 1
ATOM 2663 N N . GLU A 1 196 ? 98.431 10.146 35.624 1.00 21.21 209 GLU A N 1
ATOM 2664 C CA . GLU A 1 196 ? 99.667 10.687 35.043 1.00 21.72 209 GLU A CA 1
ATOM 2665 C C . GLU A 1 196 ? 100.031 10.002 33.716 1.00 21.13 209 GLU A C 1
ATOM 2666 O O . GLU A 1 196 ? 100.351 10.660 32.738 1.00 21.22 209 GLU A O 1
ATOM 2678 N N . LEU A 1 197 ? 99.976 8.678 33.683 1.00 20.07 210 LEU A N 1
ATOM 2679 C CA . LEU A 1 197 ? 100.294 7.956 32.461 1.00 20.37 210 LEU A CA 1
ATOM 2680 C C . LEU A 1 197 ? 99.336 8.327 31.350 1.00 20.46 210 LEU A C 1
ATOM 2681 O O . LEU A 1 197 ? 99.757 8.550 30.236 1.00 19.58 210 LEU A O 1
ATOM 2697 N N . GLN A 1 198 ? 98.044 8.374 31.659 1.00 20.43 211 GLN A N 1
ATOM 2698 C CA . GLN A 1 198 ? 97.044 8.640 30.643 1.00 21.67 211 GLN A CA 1
ATOM 2699 C C . GLN A 1 198 ? 97.083 10.095 30.177 1.00 22.70 211 GLN A C 1
ATOM 2700 O O . GLN A 1 198 ? 96.807 10.393 29.011 1.00 23.18 211 GLN A O 1
ATOM 2714 N N . GLN A 1 199 ? 97.444 10.988 31.088 1.00 22.55 212 GLN A N 1
ATOM 2715 C CA . GLN A 1 199 ? 97.524 12.401 30.783 1.00 22.57 212 GLN A CA 1
ATOM 2716 C C . GLN A 1 199 ? 98.817 12.685 30.091 1.00 22.82 212 GLN A C 1
ATOM 2717 O O . GLN A 1 199 ? 99.030 13.805 29.654 1.00 23.78 212 GLN A O 1
ATOM 2731 N N . GLY A 1 200 ? 99.704 11.686 30.026 1.00 22.18 213 GLY A N 1
ATOM 2732 C CA . GLY A 1 200 ? 100.935 11.779 29.241 1.00 22.04 213 GLY A CA 1
ATOM 2733 C C . GLY A 1 200 ? 102.040 12.532 29.940 1.00 20.30 213 GLY A C 1
ATOM 2734 O O . GLY A 1 200 ? 103.111 12.709 29.390 1.00 21.68 213 GLY A O 1
ATOM 2738 N N . THR A 1 201 ? 101.750 12.986 31.149 1.00 20.60 214 THR A N 1
ATOM 2739 C CA . THR A 1 201 ? 102.688 13.711 31.984 1.00 21.61 214 THR A CA 1
ATOM 2740 C C . THR A 1 201 ? 103.919 12.847 32.280 1.00 21.69 214 THR A C 1
ATOM 2741 O O . THR A 1 201 ? 105.035 13.361 32.389 1.00 20.89 214 THR A O 1
ATOM 2752 N N . LEU A 1 202 ? 103.703 11.539 32.414 1.00 20.62 215 LEU A N 1
ATOM 2753 C CA . LEU A 1 202 ? 104.794 10.570 32.434 1.00 19.85 215 LEU A CA 1
ATOM 2754 C C . LEU A 1 202 ? 104.740 9.705 31.189 1.00 19.61 215 LEU A C 1
ATOM 2755 O O . LEU A 1 202 ? 103.648 9.350 30.758 1.00 21.45 215 LEU A O 1
ATOM 2771 N N . ASP A 1 203 ? 105.891 9.333 30.633 1.00 18.79 216 ASP A N 1
ATOM 2772 C CA . ASP A 1 203 ? 105.942 8.463 29.438 1.00 18.65 216 ASP A CA 1
ATOM 2773 C C . ASP A 1 203 ? 105.790 6.962 29.765 1.00 17.21 216 ASP A C 1
ATOM 2774 O O . ASP A 1 203 ? 105.229 6.228 28.973 1.00 16.68 216 ASP A O 1
ATOM 2783 N N . GLY A 1 204 ? 106.300 6.512 30.915 1.00 16.39 217 GLY A N 1
ATOM 2784 C CA . GLY A 1 204 ? 106.251 5.106 31.280 1.00 15.33 217 GLY A CA 1
ATOM 2785 C C . GLY A 1 204 ? 106.450 4.849 32.763 1.00 16.07 217 GLY A C 1
ATOM 2786 O O . GLY A 1 204 ? 106.527 5.767 33.579 1.00 15.04 217 GLY A O 1
ATOM 2790 N N . GLN A 1 205 ? 106.536 3.572 33.098 1.00 14.42 218 GLN A N 1
ATOM 2791 C CA . GLN A 1 205 ? 106.737 3.129 34.464 1.00 14.20 218 GLN A CA 1
ATOM 2792 C C . GLN A 1 205 ? 107.289 1.743 34.322 1.00 13.72 218 GLN A C 1
ATOM 2793 O O . GLN A 1 205 ? 107.597 1.316 33.209 1.00 12.43 218 GLN A O 1
ATOM 2807 N N . GLU A 1 206 ? 107.415 1.032 35.436 1.00 12.63 219 GLU A N 1
ATOM 2808 C CA . GLU A 1 206 ? 107.965 -0.314 35.406 1.00 12.79 219 GLU A CA 1
ATOM 2809 C C . GLU A 1 206 ? 107.454 -1.099 36.622 1.00 12.03 219 GLU A C 1
ATOM 2810 O O . GLU A 1 206 ? 107.327 -0.556 37.722 1.00 11.34 219 GLU A O 1
ATOM 2822 N N . ASN A 1 207 ? 107.147 -2.370 36.417 1.00 10.31 220 ASN A N 1
ATOM 2823 C CA . ASN A 1 207 ? 106.470 -3.131 37.436 1.00 10.78 220 ASN A CA 1
ATOM 2824 C C . ASN A 1 207 ? 106.331 -4.550 36.917 1.00 11.65 220 ASN A C 1
ATOM 2825 O O . ASN A 1 207 ? 106.476 -4.788 35.727 1.00 11.39 220 ASN A O 1
ATOM 2836 N N . PRO A 1 208 ? 106.012 -5.498 37.789 1.00 11.81 221 PRO A N 1
ATOM 2837 C CA . PRO A 1 208 ? 105.697 -6.847 37.307 1.00 12.53 221 PRO A CA 1
ATOM 2838 C C . PRO A 1 208 ? 104.437 -6.920 36.423 1.00 12.93 221 PRO A C 1
ATOM 2839 O O . PRO A 1 208 ? 103.610 -6.011 36.400 1.00 11.59 221 PRO A O 1
ATOM 2850 N N . LEU A 1 209 ? 104.275 -8.054 35.750 1.00 12.60 222 LEU A N 1
ATOM 2851 C CA . LEU A 1 209 ? 103.171 -8.234 34.810 1.00 13.66 222 LEU A CA 1
ATOM 2852 C C . LEU A 1 209 ? 101.797 -8.177 35.452 1.00 12.93 222 LEU A C 1
ATOM 2853 O O . LEU A 1 209 ? 100.875 -7.639 34.840 1.00 12.53 222 LEU A O 1
ATOM 2869 N N . TRP A 1 210 ? 101.654 -8.723 36.660 1.00 12.97 223 TRP A N 1
ATOM 2870 C CA . TRP A 1 210 ? 100.360 -8.681 37.344 1.00 13.22 223 TRP A CA 1
ATOM 2871 C C . TRP A 1 210 ? 99.925 -7.264 37.541 1.00 13.63 223 TRP A C 1
ATOM 2872 O O . TRP A 1 210 ? 98.732 -6.969 37.363 1.00 13.51 223 TRP A O 1
ATOM 2893 N N . VAL A 1 211 ? 100.860 -6.384 37.917 1.00 12.10 224 VAL A N 1
ATOM 2894 C CA . VAL A 1 211 ? 100.505 -4.981 38.121 1.00 11.74 224 VAL A CA 1
ATOM 2895 C C . VAL A 1 211 ? 100.008 -4.339 36.819 1.00 12.50 224 VAL A C 1
ATOM 2896 O O . VAL A 1 211 ? 98.957 -3.705 36.787 1.00 11.94 224 VAL A O 1
ATOM 2909 N N . ILE A 1 212 ? 100.768 -4.511 35.747 1.00 12.53 225 ILE A N 1
ATOM 2910 C CA . ILE A 1 212 ? 100.421 -3.926 34.461 1.00 11.69 225 ILE A CA 1
ATOM 2911 C C . ILE A 1 212 ? 99.011 -4.342 34.003 1.00 13.54 225 ILE A C 1
ATOM 2912 O O . ILE A 1 212 ? 98.211 -3.518 33.536 1.00 14.18 225 ILE A O 1
ATOM 2928 N N . ALA A 1 213 ? 98.703 -5.622 34.151 1.00 12.72 226 ALA A N 1
ATOM 2929 C CA . ALA A 1 213 ? 97.383 -6.155 33.820 1.00 13.70 226 ALA A CA 1
ATOM 2930 C C . ALA A 1 213 ? 96.300 -5.681 34.805 1.00 14.22 226 ALA A C 1
ATOM 2931 O O . ALA A 1 213 ? 95.352 -5.011 34.399 1.00 13.38 226 ALA A O 1
ATOM 2938 N N . GLU A 1 214 ? 96.461 -6.007 36.093 1.00 13.79 227 GLU A N 1
ATOM 2939 C CA . GLU A 1 214 ? 95.401 -5.807 37.091 1.00 13.52 227 GLU A CA 1
ATOM 2940 C C . GLU A 1 214 ? 95.038 -4.341 37.228 1.00 14.04 227 GLU A C 1
ATOM 2941 O O . GLU A 1 214 ? 93.917 -4.011 37.585 1.00 14.33 227 GLU A O 1
ATOM 2953 N N . TYR A 1 215 ? 95.978 -3.454 36.954 1.00 12.89 228 TYR A N 1
ATOM 2954 C CA . TYR A 1 215 ? 95.683 -2.033 37.005 1.00 13.86 228 TYR A CA 1
ATOM 2955 C C . TYR A 1 215 ? 95.492 -1.429 35.625 1.00 14.78 228 TYR A C 1
ATOM 2956 O O . TYR A 1 215 ? 95.466 -0.202 35.511 1.00 14.27 228 TYR A O 1
ATOM 2974 N N . ARG A 1 216 ? 95.364 -2.296 34.608 1.00 13.85 229 ARG A N 1
ATOM 2975 C CA . ARG A 1 216 ? 95.025 -1.891 33.237 1.00 14.79 229 ARG A CA 1
ATOM 2976 C C . ARG A 1 216 ? 95.995 -0.898 32.614 1.00 15.26 229 ARG A C 1
ATOM 2977 O O . ARG A 1 216 ? 95.600 -0.010 31.871 1.00 15.45 229 ARG A O 1
ATOM 2998 N N . LEU A 1 217 ? 97.271 -1.044 32.913 1.00 14.07 230 LEU A N 1
ATOM 2999 C CA . LEU A 1 217 ? 98.224 -0.051 32.473 1.00 14.78 230 LEU A CA 1
ATOM 3000 C C . LEU A 1 217 ? 98.341 -0.146 30.967 1.00 15.65 230 LEU A C 1
ATOM 3001 O O . LEU A 1 217 ? 98.678 0.823 30.336 1.00 16.57 230 LEU A O 1
ATOM 3017 N N . ASN A 1 218 ? 98.018 -1.296 30.389 1.00 15.52 231 ASN A N 1
ATOM 3018 C CA . ASN A 1 218 ? 97.978 -1.417 28.928 1.00 17.14 231 ASN A CA 1
ATOM 3019 C C . ASN A 1 218 ? 97.124 -0.341 28.244 1.00 17.98 231 ASN A C 1
ATOM 3020 O O . ASN A 1 218 ? 97.353 -0.008 27.070 1.00 18.61 231 ASN A O 1
ATOM 3031 N N . GLU A 1 219 ? 96.138 0.192 28.963 1.00 17.12 232 GLU A N 1
ATOM 3032 C CA . GLU A 1 219 ? 95.250 1.204 28.407 1.00 17.81 232 GLU A CA 1
ATOM 3033 C C . GLU A 1 219 ? 95.957 2.519 28.170 1.00 17.87 232 GLU A C 1
ATOM 3034 O O . GLU A 1 219 ? 95.466 3.369 27.437 1.00 18.40 232 GLU A O 1
ATOM 3046 N N . VAL A 1 220 ? 97.087 2.713 28.828 1.00 17.21 233 VAL A N 1
ATOM 3047 C CA . VAL A 1 220 ? 97.763 3.996 28.752 1.00 17.43 233 VAL A CA 1
ATOM 3048 C C . VAL A 1 220 ? 99.243 3.846 28.371 1.00 17.08 233 VAL A C 1
ATOM 3049 O O . VAL A 1 220 ? 100.008 4.803 28.446 1.00 15.66 233 VAL A O 1
ATOM 3062 N N . GLN A 1 221 ? 99.611 2.639 27.939 1.00 16.72 234 GLN A N 1
ATOM 3063 C CA . GLN A 1 221 ? 100.995 2.267 27.639 1.00 16.92 234 GLN A CA 1
ATOM 3064 C C . GLN A 1 221 ? 101.006 1.355 26.435 1.00 18.34 234 GLN A C 1
ATOM 3065 O O . GLN A 1 221 ? 100.489 0.245 26.485 1.00 16.93 234 GLN A O 1
ATOM 3079 N N . LYS A 1 222 ? 101.615 1.818 25.355 1.00 18.03 235 LYS A N 1
ATOM 3080 C CA . LYS A 1 222 ? 101.662 1.039 24.142 1.00 18.43 235 LYS A CA 1
ATOM 3081 C C . LYS A 1 222 ? 102.710 -0.068 24.223 1.00 18.28 235 LYS A C 1
ATOM 3082 O O . LYS A 1 222 ? 102.534 -1.158 23.661 1.00 18.64 235 LYS A O 1
ATOM 3101 N N . HIS A 1 223 ? 103.807 0.223 24.915 1.00 15.82 236 HIS A N 1
ATOM 3102 C CA . HIS A 1 223 ? 104.998 -0.614 24.828 1.00 17.19 236 HIS A CA 1
ATOM 3103 C C . HIS A 1 223 ? 105.358 -1.333 26.130 1.00 15.84 236 HIS A C 1
ATOM 3104 O O . HIS A 1 223 ? 105.158 -0.801 27.205 1.00 15.77 236 HIS A O 1
ATOM 3119 N N . LEU A 1 224 ? 105.883 -2.546 25.998 1.00 15.52 237 LEU A N 1
ATOM 3120 C CA . LEU A 1 224 ? 106.376 -3.321 27.113 1.00 15.52 237 LEU A CA 1
ATOM 3121 C C . LEU A 1 224 ? 107.652 -3.982 26.667 1.00 17.42 237 LEU A C 1
ATOM 3122 O O . LEU A 1 224 ? 107.677 -4.571 25.595 1.00 16.26 237 LEU A O 1
ATOM 3138 N N . SER A 1 225 ? 108.694 -3.919 27.496 1.00 16.72 238 SER A N 1
ATOM 3139 C CA . SER A 1 225 ? 109.907 -4.696 27.268 1.00 16.78 238 SER A CA 1
ATOM 3140 C C . SER A 1 225 ? 110.161 -5.575 28.473 1.00 15.40 238 SER A C 1
ATOM 3141 O O . SER A 1 225 ? 110.015 -5.128 29.612 1.00 15.74 238 SER A O 1
ATOM 3149 N N . LEU A 1 226 ? 110.523 -6.836 28.237 1.00 16.21 239 LEU A N 1
ATOM 3150 C CA . LEU A 1 226 ? 110.749 -7.789 29.343 1.00 15.66 239 LEU A CA 1
ATOM 3151 C C . LEU A 1 226 ? 112.196 -7.704 29.855 1.00 15.93 239 LEU A C 1
ATOM 3152 O O . LEU A 1 226 ? 113.016 -8.625 29.730 1.00 15.85 239 LEU A O 1
ATOM 3168 N N . THR A 1 227 ? 112.488 -6.573 30.469 1.00 14.74 240 THR A N 1
ATOM 3169 C CA . THR A 1 227 ? 113.822 -6.303 30.975 1.00 15.83 240 THR A CA 1
ATOM 3170 C C . THR A 1 227 ? 114.148 -7.123 32.254 1.00 14.63 240 THR A C 1
ATOM 3171 O O . THR A 1 227 ? 115.278 -7.573 32.432 1.00 14.56 240 THR A O 1
ATOM 3182 N N . GLY A 1 228 ? 113.158 -7.310 33.128 1.00 14.10 241 GLY A N 1
ATOM 3183 C CA . GLY A 1 228 ? 113.323 -8.125 34.317 1.00 13.87 241 GLY A CA 1
ATOM 3184 C C . GLY A 1 228 ? 114.435 -7.529 35.164 1.00 13.84 241 GLY A C 1
ATOM 3185 O O . GLY A 1 228 ? 115.210 -8.239 35.806 1.00 14.01 241 GLY A O 1
ATOM 3189 N N . HIS A 1 229 ? 114.476 -6.200 35.184 1.00 13.37 242 HIS A N 1
ATOM 3190 C CA . HIS A 1 229 ? 115.618 -5.442 35.683 1.00 13.12 242 HIS A CA 1
ATOM 3191 C C . HIS A 1 229 ? 115.818 -5.496 37.189 1.00 13.71 242 HIS A C 1
ATOM 3192 O O . HIS A 1 229 ? 116.949 -5.391 37.641 1.00 13.95 242 HIS A O 1
ATOM 3207 N N . VAL A 1 230 ? 114.735 -5.627 37.944 1.00 12.62 243 VAL A N 1
ATOM 3208 C CA . VAL A 1 230 ? 114.782 -5.738 39.392 1.00 12.94 243 VAL A CA 1
ATOM 3209 C C . VAL A 1 230 ? 113.848 -6.866 39.806 1.00 13.49 243 VAL A C 1
ATOM 3210 O O . VAL A 1 230 ? 112.761 -6.983 39.297 1.00 13.37 243 VAL A O 1
ATOM 3223 N N . TYR A 1 231 ? 114.269 -7.720 40.715 1.00 14.68 244 TYR A N 1
ATOM 3224 C CA . TYR A 1 231 ? 113.354 -8.685 41.268 1.00 14.92 244 TYR A CA 1
ATOM 3225 C C . TYR A 1 231 ? 112.793 -8.064 42.550 1.00 14.53 244 TYR A C 1
ATOM 3226 O O . TYR A 1 231 ? 113.495 -7.906 43.552 1.00 13.86 244 TYR A O 1
ATOM 3244 N N . SER A 1 232 ? 111.521 -7.680 42.476 1.00 13.92 245 SER A N 1
ATOM 3245 C CA . SER A 1 232 ? 110.851 -6.893 43.504 1.00 13.11 245 SER A CA 1
ATOM 3246 C C . SER A 1 232 ? 110.133 -7.797 44.482 1.00 13.08 245 SER A C 1
ATOM 3247 O O . SER A 1 232 ? 109.333 -8.631 44.096 1.00 13.01 245 SER A O 1
ATOM 3255 N N . THR A 1 233 ? 110.414 -7.609 45.761 1.00 13.13 246 THR A N 1
ATOM 3256 C CA . THR A 1 233 ? 109.681 -8.315 46.786 1.00 12.73 246 THR A CA 1
ATOM 3257 C C . THR A 1 233 ? 108.799 -7.320 47.523 1.00 11.73 246 THR A C 1
ATOM 3258 O O . THR A 1 233 ? 109.009 -6.098 47.434 1.00 10.46 246 THR A O 1
ATOM 3269 N N . HIS A 1 234 ? 107.830 -7.882 48.246 1.00 10.35 247 HIS A N 1
ATOM 3270 C CA . HIS A 1 234 ? 107.194 -7.216 49.366 1.00 10.59 247 HIS A CA 1
ATOM 3271 C C . HIS A 1 234 ? 107.861 -7.640 50.683 1.00 11.62 247 HIS A C 1
ATOM 3272 O O . HIS A 1 234 ? 108.354 -8.762 50.837 1.00 9.93 247 HIS A O 1
ATOM 3287 N N . THR A 1 235 ? 107.860 -6.704 51.623 1.00 10.61 248 THR A N 1
ATOM 3288 C CA . THR A 1 235 ? 108.247 -6.977 53.004 1.00 11.90 248 THR A CA 1
ATOM 3289 C C . THR A 1 235 ? 106.988 -7.048 53.849 1.00 11.64 248 THR A C 1
ATOM 3290 O O . THR A 1 235 ? 106.157 -6.151 53.772 1.00 10.53 248 THR A O 1
ATOM 3301 N N . ASP A 1 236 ? 106.862 -8.118 54.646 1.00 11.42 249 ASP A N 1
ATOM 3302 C CA . ASP A 1 236 ? 105.705 -8.324 55.527 1.00 11.35 249 ASP A CA 1
ATOM 3303 C C . ASP A 1 236 ? 106.211 -7.911 56.879 1.00 10.82 249 ASP A C 1
ATOM 3304 O O . ASP A 1 236 ? 107.160 -8.503 57.357 1.00 10.69 249 ASP A O 1
ATOM 3313 N N . LEU A 1 237 ? 105.644 -6.883 57.491 1.00 10.69 250 LEU A N 1
ATOM 3314 C CA . LEU A 1 237 ? 106.208 -6.403 58.756 1.00 11.11 250 LEU A CA 1
ATOM 3315 C C . LEU A 1 237 ? 105.156 -5.969 59.792 1.00 10.92 250 LEU A C 1
ATOM 3316 O O . LEU A 1 237 ? 103.959 -5.960 59.513 1.00 10.61 250 LEU A O 1
ATOM 3332 N N . ALA A 1 238 ? 105.620 -5.638 60.992 1.00 10.72 251 ALA A N 1
ATOM 3333 C CA . ALA A 1 238 ? 104.748 -5.212 62.087 1.00 11.11 251 ALA A CA 1
ATOM 3334 C C . ALA A 1 238 ? 105.416 -4.086 62.850 1.00 11.58 251 ALA A C 1
ATOM 3335 O O . ALA A 1 238 ? 106.619 -3.902 62.734 1.00 11.39 251 ALA A O 1
ATOM 3342 N N . ASN A 1 239 ? 104.643 -3.332 63.624 1.00 11.04 252 ASN A N 1
ATOM 3343 C CA . ASN A 1 239 ? 105.213 -2.354 64.557 1.00 11.73 252 ASN A CA 1
ATOM 3344 C C . ASN A 1 239 ? 106.007 -3.150 65.593 1.00 12.10 252 ASN A C 1
ATOM 3345 O O . ASN A 1 239 ? 105.519 -4.145 66.113 1.00 11.34 252 ASN A O 1
ATOM 3356 N N . LEU A 1 240 ? 107.257 -2.765 65.834 1.00 11.81 253 LEU A N 1
ATOM 3357 C CA . LEU A 1 240 ? 108.125 -3.580 66.675 1.00 12.50 253 LEU A CA 1
ATOM 3358 C C . LEU A 1 240 ? 107.597 -3.644 68.116 1.00 12.66 253 LEU A C 1
ATOM 3359 O O . LEU A 1 240 ? 107.515 -4.730 68.705 1.00 11.68 253 LEU A O 1
ATOM 3375 N N . ALA A 1 241 ? 107.238 -2.496 68.682 1.00 11.00 254 ALA A N 1
ATOM 3376 C CA . ALA A 1 241 ? 106.812 -2.482 70.076 1.00 12.98 254 ALA A CA 1
ATOM 3377 C C . ALA A 1 241 ? 105.540 -3.303 70.275 1.00 13.24 254 ALA A C 1
ATOM 3378 O O . ALA A 1 241 ? 105.391 -4.008 71.275 1.00 12.07 254 ALA A O 1
ATOM 3385 N N . TRP A 1 242 ? 104.596 -3.196 69.347 1.00 11.95 255 TRP A N 1
ATOM 3386 C CA . TRP A 1 242 ? 103.347 -3.918 69.497 1.00 12.30 255 TRP A CA 1
ATOM 3387 C C . TRP A 1 242 ? 103.617 -5.413 69.388 1.00 12.26 255 TRP A C 1
ATOM 3388 O O . TRP A 1 242 ? 103.084 -6.211 70.131 1.00 11.91 255 TRP A O 1
ATOM 3409 N N . PHE A 1 243 ? 104.490 -5.787 68.473 1.00 11.20 256 PHE A N 1
ATOM 3410 C CA . PHE A 1 243 ? 104.735 -7.186 68.220 1.00 11.89 256 PHE A CA 1
ATOM 3411 C C . PHE A 1 243 ? 105.446 -7.863 69.388 1.00 12.55 256 PHE A C 1
ATOM 3412 O O . PHE A 1 243 ? 105.106 -8.964 69.797 1.00 12.33 256 PHE A O 1
ATOM 3429 N N . GLU A 1 244 ? 106.426 -7.189 69.949 1.00 12.42 257 GLU A N 1
ATOM 3430 C CA . GLU A 1 244 ? 107.207 -7.770 71.029 1.00 12.85 257 GLU A CA 1
ATOM 3431 C C . GLU A 1 244 ? 106.467 -7.794 72.369 1.00 13.21 257 GLU A C 1
ATOM 3432 O O . GLU A 1 244 ? 106.892 -8.480 73.278 1.00 13.46 257 GLU A O 1
ATOM 3444 N N . ALA A 1 245 ? 105.343 -7.076 72.474 1.00 12.46 258 ALA A N 1
ATOM 3445 C CA . ALA A 1 245 ? 104.534 -7.060 73.702 1.00 13.25 258 ALA A CA 1
ATOM 3446 C C . ALA A 1 245 ? 103.546 -8.203 73.733 1.00 14.05 258 ALA A C 1
ATOM 3447 O O . ALA A 1 245 ? 102.922 -8.473 74.758 1.00 13.05 258 ALA A O 1
ATOM 3454 N N . LEU A 1 246 ? 103.393 -8.868 72.592 1.00 13.75 259 LEU A N 1
ATOM 3455 C CA . LEU A 1 246 ? 102.621 -10.106 72.516 1.00 13.88 259 LEU A CA 1
ATOM 3456 C C . LEU A 1 246 ? 103.403 -11.229 73.209 1.00 13.91 259 LEU A C 1
ATOM 3457 O O . LEU A 1 246 ? 104.622 -11.227 73.175 1.00 13.87 259 LEU A O 1
ATOM 3473 N N . PRO A 1 247 ? 102.700 -12.209 73.801 1.00 15.24 260 PRO A N 1
ATOM 3474 C CA . PRO A 1 247 ? 103.343 -13.395 74.382 1.00 15.92 260 PRO A CA 1
ATOM 3475 C C . PRO A 1 247 ? 104.173 -14.114 73.338 1.00 15.21 260 PRO A C 1
ATOM 3476 O O . PRO A 1 247 ? 103.848 -14.003 72.185 1.00 13.83 260 PRO A O 1
ATOM 3487 N N . ALA A 1 248 ? 105.203 -14.841 73.736 1.00 14.93 261 ALA A N 1
ATOM 3488 C CA . ALA A 1 248 ? 106.107 -15.441 72.757 1.00 15.62 261 ALA A CA 1
ATOM 3489 C C . ALA A 1 248 ? 105.393 -16.438 71.875 1.00 14.97 261 ALA A C 1
ATOM 3490 O O . ALA A 1 248 ? 105.703 -16.551 70.707 1.00 14.04 261 ALA A O 1
ATOM 3497 N N . ASN A 1 249 ? 104.424 -17.158 72.410 1.00 15.60 262 ASN A N 1
ATOM 3498 C CA . ASN A 1 249 ? 103.746 -18.142 71.595 1.00 15.64 262 ASN A CA 1
ATOM 3499 C C . ASN A 1 249 ? 102.934 -17.481 70.487 1.00 15.90 262 ASN A C 1
ATOM 3500 O O . ASN A 1 249 ? 102.795 -18.047 69.395 1.00 15.21 262 ASN A O 1
ATOM 3511 N N . ASP A 1 250 ? 102.421 -16.278 70.751 1.00 14.96 263 ASP A N 1
ATOM 3512 C CA . ASP A 1 250 ? 101.668 -15.549 69.736 1.00 15.12 263 ASP A CA 1
ATOM 3513 C C . ASP A 1 250 ? 102.593 -14.898 68.719 1.00 13.74 263 ASP A C 1
ATOM 3514 O O . ASP A 1 250 ? 102.233 -14.763 67.560 1.00 13.31 263 ASP A O 1
ATOM 3523 N N . ARG A 1 251 ? 103.777 -14.478 69.162 1.00 13.88 264 ARG A N 1
ATOM 3524 C CA . ARG A 1 251 ? 104.773 -13.957 68.238 1.00 13.91 264 ARG A CA 1
ATOM 3525 C C . ARG A 1 251 ? 105.128 -15.096 67.282 1.00 14.35 264 ARG A C 1
ATOM 3526 O O . ARG A 1 251 ? 105.216 -14.889 66.081 1.00 12.29 264 ARG A O 1
ATOM 3547 N N . ARG A 1 252 ? 105.295 -16.303 67.823 1.00 14.26 265 ARG A N 1
ATOM 3548 C CA . ARG A 1 252 ? 105.581 -17.463 66.990 1.00 14.72 265 ARG A CA 1
ATOM 3549 C C . ARG A 1 252 ? 104.455 -17.779 66.041 1.00 13.99 265 ARG A C 1
ATOM 3550 O O . ARG A 1 252 ? 104.697 -18.088 64.866 1.00 13.58 265 ARG A O 1
ATOM 3571 N N . LEU A 1 253 ? 103.238 -17.716 66.565 1.00 14.50 266 LEU A N 1
ATOM 3572 C CA . LEU A 1 253 ? 102.015 -17.981 65.807 1.00 15.14 266 LEU A CA 1
ATOM 3573 C C . LEU A 1 253 ? 101.876 -17.036 64.598 1.00 14.12 266 LEU A C 1
ATOM 3574 O O . LEU A 1 253 ? 101.606 -17.466 63.489 1.00 14.39 266 LEU A O 1
ATOM 3590 N N . LEU A 1 254 ? 102.076 -15.748 64.817 1.00 13.80 267 LEU A N 1
ATOM 3591 C CA . LEU A 1 254 ? 102.026 -14.797 63.727 1.00 14.32 267 LEU A CA 1
ATOM 3592 C C . LEU A 1 254 ? 103.122 -15.016 62.680 1.00 13.47 267 LEU A C 1
ATOM 3593 O O . LEU A 1 254 ? 102.849 -14.964 61.500 1.00 13.06 267 LEU A O 1
ATOM 3609 N N . ALA A 1 255 ? 104.359 -15.254 63.091 1.00 12.90 268 ALA A N 1
ATOM 3610 C CA . ALA A 1 255 ? 105.406 -15.503 62.127 1.00 14.14 268 ALA A CA 1
ATOM 3611 C C . ALA A 1 255 ? 105.076 -16.741 61.297 1.00 14.19 268 ALA A C 1
ATOM 3612 O O . ALA A 1 255 ? 105.277 -16.774 60.087 1.00 14.28 268 ALA A O 1
ATOM 3619 N N . SER A 1 256 ? 104.572 -17.766 61.962 1.00 13.56 269 SER A N 1
ATOM 3620 C CA . SER A 1 256 ? 104.222 -19.015 61.307 1.00 14.76 269 SER A CA 1
ATOM 3621 C C . SER A 1 256 ? 103.206 -18.814 60.179 1.00 13.78 269 SER A C 1
ATOM 3622 O O . SER A 1 256 ? 103.354 -19.323 59.062 1.00 12.72 269 SER A O 1
ATOM 3630 N N . CYS A 1 257 ? 102.149 -18.070 60.497 1.00 14.16 270 CYS A N 1
ATOM 3631 C CA . CYS A 1 257 ? 101.114 -17.706 59.516 1.00 13.51 270 CYS A CA 1
ATOM 3632 C C . CYS A 1 257 ? 101.631 -16.826 58.359 1.00 12.54 270 CYS A C 1
ATOM 3633 O O . CYS A 1 257 ? 101.294 -17.054 57.207 1.00 12.25 270 CYS A O 1
ATOM 3658 N N . GLN A 1 259 ? 104.733 -16.638 57.362 1.00 12.44 272 GLN A N 1
ATOM 3659 C CA . GLN A 1 259 ? 105.655 -17.398 56.532 1.00 13.46 272 GLN A CA 1
ATOM 3660 C C . GLN A 1 259 ? 104.873 -18.285 55.558 1.00 12.59 272 GLN A C 1
ATOM 3661 O O . GLN A 1 259 ? 105.159 -18.329 54.363 1.00 12.17 272 GLN A O 1
ATOM 3675 N N . ASP A 1 260 ? 103.852 -18.974 56.055 1.00 13.11 273 ASP A N 1
ATOM 3676 C CA . ASP A 1 260 ? 103.037 -19.820 55.184 1.00 13.62 273 ASP A CA 1
ATOM 3677 C C . ASP A 1 260 ? 102.240 -19.012 54.139 1.00 12.88 273 ASP A C 1
ATOM 3678 O O . ASP A 1 260 ? 102.114 -19.429 52.988 1.00 11.92 273 ASP A O 1
ATOM 3687 N N . ALA A 1 261 ? 101.709 -17.866 54.538 1.00 12.26 274 ALA A N 1
ATOM 3688 C CA . ALA A 1 261 ? 101.045 -16.973 53.586 1.00 12.83 274 ALA A CA 1
ATOM 3689 C C . ALA A 1 261 ? 101.962 -16.543 52.417 1.00 12.71 274 ALA A C 1
ATOM 3690 O O . ALA A 1 261 ? 101.587 -16.654 51.230 1.00 12.72 274 ALA A O 1
ATOM 3697 N N . ALA A 1 262 ? 103.153 -16.059 52.746 1.00 11.74 275 ALA A N 1
ATOM 3698 C CA . ALA A 1 262 ? 104.141 -15.658 51.748 1.00 12.69 275 ALA A CA 1
ATOM 3699 C C . ALA A 1 262 ? 104.509 -16.801 50.809 1.00 12.69 275 ALA A C 1
ATOM 3700 O O . ALA A 1 262 ? 104.640 -16.615 49.607 1.00 12.44 275 ALA A O 1
ATOM 3707 N N . LEU A 1 263 ? 104.687 -17.991 51.353 1.00 12.05 276 LEU A N 1
ATOM 3708 C CA . LEU A 1 263 ? 105.039 -19.142 50.513 1.00 13.96 276 LEU A CA 1
ATOM 3709 C C . LEU A 1 263 ? 103.897 -19.507 49.577 1.00 14.30 276 LEU A C 1
ATOM 3710 O O . LEU A 1 263 ? 104.112 -19.728 48.372 1.00 14.49 276 LEU A O 1
ATOM 3726 N N . TRP A 1 264 ? 102.695 -19.563 50.146 1.00 13.99 277 TRP A N 1
ATOM 3727 C CA . TRP A 1 264 ? 101.440 -19.763 49.402 1.00 14.45 277 TRP A CA 1
ATOM 3728 C C . TRP A 1 264 ? 101.246 -18.734 48.275 1.00 14.28 277 TRP A C 1
ATOM 3729 O O . TRP A 1 264 ? 100.941 -19.096 47.142 1.00 14.92 277 TRP A O 1
ATOM 3750 N N . GLN A 1 265 ? 101.437 -17.456 48.579 1.00 13.33 278 GLN A N 1
ATOM 3751 C CA . GLN A 1 265 ? 101.262 -16.409 47.588 1.00 13.41 278 GLN A CA 1
ATOM 3752 C C . GLN A 1 265 ? 102.315 -16.449 46.498 1.00 13.74 278 GLN A C 1
ATOM 3753 O O . GLN A 1 265 ? 101.996 -16.154 45.367 1.00 13.60 278 GLN A O 1
ATOM 3767 N N . ARG A 1 266 ? 103.564 -16.789 46.815 1.00 13.86 279 ARG A N 1
ATOM 3768 C CA . ARG A 1 266 ? 104.574 -16.906 45.764 1.00 14.21 279 ARG A CA 1
ATOM 3769 C C . ARG A 1 266 ? 104.044 -17.851 44.730 1.00 15.40 279 ARG A C 1
ATOM 3770 O O . ARG A 1 266 ? 104.075 -17.548 43.567 1.00 15.11 279 ARG A O 1
ATOM 3791 N N . THR A 1 267 ? 103.509 -18.988 45.163 1.00 14.83 280 THR A N 1
ATOM 3792 C CA . THR A 1 267 ? 103.069 -19.987 44.200 1.00 15.59 280 THR A CA 1
ATOM 3793 C C . THR A 1 267 ? 101.868 -19.493 43.419 1.00 15.98 280 THR A C 1
ATOM 3794 O O . THR A 1 267 ? 101.760 -19.706 42.211 1.00 16.37 280 THR A O 1
ATOM 3805 N N . TRP A 1 268 ? 100.961 -18.829 44.122 1.00 15.41 281 TRP A N 1
ATOM 3806 C CA . TRP A 1 268 ? 99.716 -18.333 43.540 1.00 15.69 281 TRP A CA 1
ATOM 3807 C C . TRP A 1 268 ? 100.057 -17.363 42.435 1.00 16.48 281 TRP A C 1
ATOM 3808 O O . TRP A 1 268 ? 99.643 -17.521 41.291 1.00 17.01 281 TRP A O 1
ATOM 3829 N N . SER A 1 269 ? 100.858 -16.370 42.764 1.00 14.87 282 SER A N 1
ATOM 3830 C CA . SER A 1 269 ? 101.271 -15.392 41.773 1.00 16.18 282 SER A CA 1
ATOM 3831 C C . SER A 1 269 ? 102.055 -15.989 40.598 1.00 16.26 282 SER A C 1
ATOM 3832 O O . SER A 1 269 ? 101.855 -15.594 39.446 1.00 16.00 282 SER A O 1
ATOM 3840 N N . ARG A 1 270 ? 102.965 -16.915 40.872 1.00 15.58 283 ARG A N 1
ATOM 3841 C CA . ARG A 1 270 ? 103.837 -17.395 39.804 1.00 17.43 283 ARG A CA 1
ATOM 3842 C C . ARG A 1 270 ? 103.063 -18.265 38.830 1.00 17.56 283 ARG A C 1
ATOM 3843 O O . ARG A 1 270 ? 103.461 -18.392 37.665 1.00 17.76 283 ARG A O 1
ATOM 3864 N N . GLN A 1 271 ? 101.969 -18.860 39.315 1.00 16.73 284 GLN A N 1
ATOM 3865 C CA . GLN A 1 271 ? 101.043 -19.616 38.464 1.00 18.45 284 GLN A CA 1
ATOM 3866 C C . GLN A 1 271 ? 100.320 -18.739 37.462 1.00 19.49 284 GLN A C 1
ATOM 3867 O O . GLN A 1 271 ? 99.738 -19.252 36.503 1.00 19.52 284 GLN A O 1
ATOM 3881 N N . ARG A 1 272 ? 100.274 -17.437 37.718 1.00 17.23 285 ARG A N 1
ATOM 3882 C CA . ARG A 1 272 ? 99.437 -16.564 36.921 1.00 17.35 285 ARG A CA 1
ATOM 3883 C C . ARG A 1 272 ? 100.226 -15.704 35.941 1.00 17.64 285 ARG A C 1
ATOM 3884 O O . ARG A 1 272 ? 99.654 -15.092 35.047 1.00 17.78 285 ARG A O 1
ATOM 3905 N N . ASP A 1 273 ? 101.541 -15.671 36.101 1.00 17.51 286 ASP A N 1
ATOM 3906 C CA . ASP A 1 273 ? 102.402 -14.839 35.270 1.00 17.93 286 ASP A CA 1
ATOM 3907 C C . ASP A 1 273 ? 102.208 -15.067 33.798 1.00 18.41 286 ASP A C 1
ATOM 3908 O O . ASP A 1 273 ? 102.087 -14.125 33.038 1.00 17.84 286 ASP A O 1
ATOM 3917 N N . ALA A 1 274 ? 102.246 -16.336 33.407 1.00 19.46 287 ALA A N 1
ATOM 3918 C CA . ALA A 1 274 ? 102.081 -16.718 32.014 1.00 19.93 287 ALA A CA 1
ATOM 3919 C C . ALA A 1 274 ? 100.805 -16.157 31.450 1.00 19.09 287 ALA A C 1
ATOM 3920 O O . ALA A 1 274 ? 100.825 -15.563 30.382 1.00 20.25 287 ALA A O 1
ATOM 3927 N N . ALA A 1 275 ? 99.698 -16.336 32.156 1.00 18.62 288 ALA A N 1
ATOM 3928 C CA . ALA A 1 275 ? 98.422 -15.844 31.684 1.00 18.38 288 ALA A CA 1
ATOM 3929 C C . ALA A 1 275 ? 98.428 -14.323 31.573 1.00 18.68 288 ALA A C 1
ATOM 3930 O O . ALA A 1 275 ? 97.863 -13.772 30.647 1.00 18.48 288 ALA A O 1
ATOM 3937 N N . TYR A 1 276 ? 99.061 -13.634 32.510 1.00 17.76 289 TYR A N 1
ATOM 3938 C CA . TYR A 1 276 ? 99.137 -12.180 32.414 1.00 18.31 289 TYR A CA 1
ATOM 3939 C C . TYR A 1 276 ? 99.806 -11.736 31.124 1.00 17.77 289 TYR A C 1
ATOM 3940 O O . TYR A 1 276 ? 99.242 -10.900 30.410 1.00 18.23 289 TYR A O 1
ATOM 3958 N N . LEU A 1 277 ? 100.977 -12.290 30.810 1.00 18.01 290 LEU A N 1
ATOM 3959 C CA . LEU A 1 277 ? 101.655 -11.940 29.554 1.00 18.64 290 LEU A CA 1
ATOM 3960 C C . LEU A 1 277 ? 100.697 -12.111 28.383 1.00 19.25 290 LEU A C 1
ATOM 3961 O O . LEU A 1 277 ? 100.524 -11.215 27.569 1.00 20.25 290 LEU A O 1
ATOM 3977 N N . GLU A 1 278 ? 100.058 -13.263 28.283 1.00 20.01 291 GLU A N 1
ATOM 3978 C CA . GLU A 1 278 ? 99.206 -13.488 27.129 1.00 20.47 291 GLU A CA 1
ATOM 3979 C C . GLU A 1 278 ? 98.037 -12.510 27.153 1.00 20.05 291 GLU A C 1
ATOM 3980 O O . GLU A 1 278 ? 97.667 -11.958 26.134 1.00 20.47 291 GLU A O 1
ATOM 3992 N N . GLN A 1 279 ? 97.461 -12.281 28.326 1.00 19.80 292 GLN A N 1
ATOM 3993 C CA . GLN A 1 279 ? 96.383 -11.323 28.432 1.00 19.53 292 GLN A CA 1
ATOM 3994 C C . GLN A 1 279 ? 96.821 -9.980 27.842 1.00 19.72 292 GLN A C 1
ATOM 3995 O O . GLN A 1 279 ? 96.079 -9.328 27.102 1.00 19.26 292 GLN A O 1
ATOM 4009 N N . LEU A 1 280 ? 98.033 -9.566 28.156 1.00 18.31 293 LEU A N 1
ATOM 4010 C CA . LEU A 1 280 ? 98.486 -8.247 27.754 1.00 18.63 293 LEU A CA 1
ATOM 4011 C C . LEU A 1 280 ? 98.758 -8.207 26.251 1.00 19.67 293 LEU A C 1
ATOM 4012 O O . LEU A 1 280 ? 98.584 -7.171 25.598 1.00 19.48 293 LEU A O 1
ATOM 4028 N N . ARG A 1 281 ? 99.218 -9.334 25.723 1.00 19.69 294 ARG A N 1
ATOM 4029 C CA . ARG A 1 281 ? 99.436 -9.484 24.302 1.00 20.03 294 ARG A CA 1
ATOM 4030 C C . ARG A 1 281 ? 98.104 -9.381 23.575 1.00 20.90 294 ARG A C 1
ATOM 4031 O O . ARG A 1 281 ? 97.956 -8.630 22.599 1.00 19.98 294 ARG A O 1
ATOM 4052 N N . THR A 1 282 ? 97.130 -10.134 24.070 1.00 20.17 295 THR A N 1
ATOM 4053 C CA . THR A 1 282 ? 95.807 -10.159 23.484 1.00 20.01 295 THR A CA 1
ATOM 4054 C C . THR A 1 282 ? 95.211 -8.778 23.525 1.00 19.91 295 THR A C 1
ATOM 4055 O O . THR A 1 282 ? 94.481 -8.401 22.638 1.00 20.40 295 THR A O 1
ATOM 4066 N N . ALA A 1 283 ? 95.568 -8.011 24.538 1.00 18.87 296 ALA A N 1
ATOM 4067 C CA . ALA A 1 283 ? 95.065 -6.659 24.711 1.00 19.11 296 ALA A CA 1
ATOM 4068 C C . ALA A 1 283 ? 95.708 -5.663 23.725 1.00 20.15 296 ALA A C 1
ATOM 4069 O O . ALA A 1 283 ? 95.275 -4.518 23.589 1.00 20.06 296 ALA A O 1
ATOM 4076 N N . GLY A 1 284 ? 96.747 -6.101 23.036 1.00 20.26 297 GLY A N 1
ATOM 4077 C CA . GLY A 1 284 ? 97.344 -5.284 21.998 1.00 20.29 297 GLY A CA 1
ATOM 4078 C C . GLY A 1 284 ? 98.628 -4.577 22.373 1.00 19.74 297 GLY A C 1
ATOM 4079 O O . GLY A 1 284 ? 99.087 -3.727 21.631 1.00 19.89 297 GLY A O 1
ATOM 4100 N N . GLN A 1 286 ? 102.404 -3.815 22.459 1.00 19.28 299 GLN A N 1
ATOM 4101 C CA . GLN A 1 286 ? 103.559 -4.231 21.684 1.00 20.05 299 GLN A CA 1
ATOM 4102 C C . GLN A 1 286 ? 104.625 -4.723 22.654 1.00 19.71 299 GLN A C 1
ATOM 4103 O O . GLN A 1 286 ? 105.119 -3.951 23.472 1.00 18.00 299 GLN A O 1
ATOM 4117 N N . VAL A 1 287 ? 104.973 -6.002 22.570 1.00 18.87 300 VAL A N 1
ATOM 4118 C CA . VAL A 1 287 ? 105.900 -6.604 23.518 1.00 19.21 300 VAL A CA 1
ATOM 4119 C C . VAL A 1 287 ? 107.228 -6.947 22.851 1.00 19.43 300 VAL A C 1
ATOM 4120 O O . VAL A 1 287 ? 107.268 -7.650 21.833 1.00 18.06 300 VAL A O 1
ATOM 4133 N N . ILE A 1 288 ? 108.305 -6.432 23.448 1.00 18.88 301 ILE A N 1
ATOM 4134 C CA . ILE A 1 288 ? 109.663 -6.850 23.144 1.00 19.04 301 ILE A CA 1
ATOM 4135 C C . ILE A 1 288 ? 110.092 -7.861 24.209 1.00 20.25 301 ILE A C 1
ATOM 4136 O O . ILE A 1 288 ? 110.310 -7.519 25.364 1.00 19.03 301 ILE A O 1
ATOM 4152 N N . GLU A 1 289 ? 110.195 -9.117 23.803 1.00 19.80 302 GLU A N 1
ATOM 4153 C CA . GLU A 1 289 ? 110.304 -10.218 24.730 1.00 21.32 302 GLU A CA 1
ATOM 4154 C C . GLU A 1 289 ? 111.737 -10.515 25.173 1.00 22.91 302 GLU A C 1
ATOM 4155 O O . GLU A 1 289 ? 111.969 -11.169 26.187 1.00 21.63 302 GLU A O 1
ATOM 4167 N N . ARG A 1 290 ? 112.691 -10.046 24.385 1.00 22.53 303 ARG A N 1
ATOM 4168 C CA . ARG A 1 290 ? 114.082 -10.286 24.649 1.00 23.80 303 ARG A CA 1
ATOM 4169 C C . ARG A 1 290 ? 114.785 -8.995 24.297 1.00 23.06 303 ARG A C 1
ATOM 4170 O O . ARG A 1 290 ? 115.368 -8.874 23.226 1.00 25.47 303 ARG A O 1
ATOM 4191 N N . PRO A 1 291 ? 114.675 -7.986 25.167 1.00 21.69 304 PRO A N 1
ATOM 4192 C CA . PRO A 1 291 ? 115.462 -6.787 24.882 1.00 23.04 304 PRO A CA 1
ATOM 4193 C C . PRO A 1 291 ? 116.958 -7.047 25.142 1.00 22.11 304 PRO A C 1
ATOM 4194 O O . PRO A 1 291 ? 117.361 -8.098 25.657 1.00 22.81 304 PRO A O 1
ATOM 4205 N N . ASP A 1 292 ? 117.779 -6.075 24.800 1.00 22.55 305 ASP A N 1
ATOM 4206 C CA . ASP A 1 292 ? 119.218 -6.214 24.969 1.00 22.33 305 ASP A CA 1
ATOM 4207 C C . ASP A 1 292 ? 119.671 -6.236 26.430 1.00 21.29 305 ASP A C 1
ATOM 4208 O O . ASP A 1 292 ? 120.123 -5.233 26.941 1.00 21.65 305 ASP A O 1
ATOM 4217 N N . ILE A 1 293 ? 119.604 -7.383 27.080 1.00 20.83 306 ILE A N 1
ATOM 4218 C CA . ILE A 1 293 ? 119.888 -7.469 28.509 1.00 21.23 306 ILE A CA 1
ATOM 4219 C C . ILE A 1 293 ? 121.378 -7.287 28.891 1.00 21.61 306 ILE A C 1
ATOM 4220 O O . ILE A 1 293 ? 121.696 -6.678 29.907 1.00 22.54 306 ILE A O 1
ATOM 4236 N N . ALA A 1 294 ? 122.295 -7.826 28.094 1.00 22.78 307 ALA A N 1
ATOM 4237 C CA . ALA A 1 294 ? 123.730 -7.621 28.331 1.00 21.73 307 ALA A CA 1
ATOM 4238 C C . ALA A 1 294 ? 124.124 -6.163 28.289 1.00 20.39 307 ALA A C 1
ATOM 4239 O O . ALA A 1 294 ? 124.962 -5.733 29.047 1.00 22.66 307 ALA A O 1
ATOM 4246 N N . THR A 1 295 ? 123.541 -5.398 27.395 1.00 21.03 308 THR A N 1
ATOM 4247 C CA . THR A 1 295 ? 123.826 -3.984 27.371 1.00 21.37 308 THR A CA 1
ATOM 4248 C C . THR A 1 295 ? 123.127 -3.241 28.490 1.00 22.04 308 THR A C 1
ATOM 4249 O O . THR A 1 295 ? 123.601 -2.189 28.943 1.00 20.67 308 THR A O 1
ATOM 4260 N N . PHE A 1 296 ? 121.992 -3.772 28.932 1.00 21.97 309 PHE A N 1
ATOM 4261 C CA . PHE A 1 296 ? 121.339 -3.205 30.106 1.00 20.59 309 PHE A CA 1
ATOM 4262 C C . PHE A 1 296 ? 122.240 -3.413 31.314 1.00 20.90 309 PHE A C 1
ATOM 4263 O O . PHE A 1 296 ? 122.552 -2.451 32.013 1.00 20.10 309 PHE A O 1
ATOM 4280 N N . ARG A 1 297 ? 122.675 -4.646 31.555 1.00 20.26 310 ARG A N 1
ATOM 4281 C CA . ARG A 1 297 ? 123.598 -4.903 32.644 1.00 20.80 310 ARG A CA 1
ATOM 4282 C C . ARG A 1 297 ? 124.813 -3.967 32.587 1.00 21.78 310 ARG A C 1
ATOM 4283 O O . ARG A 1 297 ? 125.132 -3.299 33.566 1.00 23.28 310 ARG A O 1
ATOM 4304 N N . GLN A 1 298 ? 125.498 -3.886 31.457 1.00 21.92 311 GLN A N 1
ATOM 4305 C CA . GLN A 1 298 ? 126.672 -3.020 31.428 1.00 22.36 311 GLN A CA 1
ATOM 4306 C C . GLN A 1 298 ? 126.315 -1.605 31.844 1.00 22.12 311 GLN A C 1
ATOM 4307 O O . GLN A 1 298 ? 127.080 -0.933 32.501 1.00 22.85 311 GLN A O 1
ATOM 4321 N N . ARG A 1 299 ? 125.196 -1.094 31.365 1.00 20.99 312 ARG A N 1
ATOM 4322 C CA . ARG A 1 299 ? 124.898 0.310 31.620 1.00 21.95 312 ARG A CA 1
ATOM 4323 C C . ARG A 1 299 ? 124.583 0.610 33.099 1.00 21.32 312 ARG A C 1
ATOM 4324 O O . ARG A 1 299 ? 124.710 1.751 33.553 1.00 21.22 312 ARG A O 1
ATOM 4345 N N . VAL A 1 300 ? 124.200 -0.416 33.850 1.00 21.61 313 VAL A N 1
ATOM 4346 C CA . VAL A 1 300 ? 123.869 -0.221 35.268 1.00 22.33 313 VAL A CA 1
ATOM 4347 C C . VAL A 1 300 ? 125.099 -0.399 36.135 1.00 21.74 313 VAL A C 1
ATOM 4348 O O . VAL A 1 300 ? 125.041 -0.139 37.328 1.00 22.56 313 VAL A O 1
ATOM 4361 N N . GLN A 1 301 ? 126.210 -0.829 35.538 1.00 21.96 314 GLN A N 1
ATOM 4362 C CA . GLN A 1 301 ? 127.463 -1.076 36.286 1.00 22.78 314 GLN A CA 1
ATOM 4363 C C . GLN A 1 301 ? 127.919 0.068 37.238 1.00 22.95 314 GLN A C 1
ATOM 4364 O O . GLN A 1 301 ? 128.322 -0.207 38.378 1.00 23.20 314 GLN A O 1
ATOM 4378 N N . PRO A 1 302 ? 127.838 1.341 36.806 1.00 22.37 315 PRO A N 1
ATOM 4379 C CA . PRO A 1 302 ? 128.287 2.428 37.698 1.00 22.66 315 PRO A CA 1
ATOM 4380 C C . PRO A 1 302 ? 127.408 2.664 38.942 1.00 22.46 315 PRO A C 1
ATOM 4381 O O . PRO A 1 302 ? 127.808 3.416 39.835 1.00 21.53 315 PRO A O 1
ATOM 4392 N N . LEU A 1 303 ? 126.240 2.026 38.998 1.00 21.15 316 LEU A N 1
ATOM 4393 C CA . LEU A 1 303 ? 125.323 2.221 40.110 1.00 21.81 316 LEU A CA 1
ATOM 4394 C C . LEU A 1 303 ? 125.926 1.745 41.422 1.00 22.32 316 LEU A C 1
ATOM 4395 O O . LEU A 1 303 ? 125.537 2.214 42.485 1.00 22.66 316 LEU A O 1
ATOM 4411 N N . SER A 1 304 ? 126.871 0.811 41.359 1.00 22.20 317 SER A N 1
ATOM 4412 C CA . SER A 1 304 ? 127.409 0.265 42.596 1.00 22.72 317 SER A CA 1
ATOM 4413 C C . SER A 1 304 ? 128.410 1.216 43.225 1.00 23.36 317 SER A C 1
ATOM 4414 O O . SER A 1 304 ? 128.898 0.953 44.329 1.00 23.56 317 SER A O 1
ATOM 4422 N N . GLY A 1 305 ? 128.696 2.319 42.529 1.00 22.68 318 GLY A N 1
ATOM 4423 C CA . GLY A 1 305 ? 129.473 3.408 43.091 1.00 23.15 318 GLY A CA 1
ATOM 4424 C C . GLY A 1 305 ? 128.600 4.636 43.271 1.00 24.98 318 GLY A C 1
ATOM 4425 O O . GLY A 1 305 ? 129.090 5.764 43.319 1.00 25.59 318 GLY A O 1
ATOM 4429 N N . SER A 1 306 ? 127.292 4.430 43.372 1.00 24.71 319 SER A N 1
ATOM 4430 C CA . SER A 1 306 ? 126.397 5.559 43.492 1.00 24.60 319 SER A CA 1
ATOM 4431 C C . SER A 1 306 ? 126.599 6.164 44.869 1.00 26.23 319 SER A C 1
ATOM 4432 O O . SER A 1 306 ? 127.257 5.570 45.730 1.00 26.43 319 SER A O 1
ATOM 4440 N N . ALA A 1 307 ? 126.055 7.361 45.060 1.00 27.52 320 ALA A N 1
ATOM 4441 C CA . ALA A 1 307 ? 126.098 7.998 46.360 1.00 27.55 320 ALA A CA 1
ATOM 4442 C C . ALA A 1 307 ? 125.573 6.975 47.359 1.00 27.54 320 ALA A C 1
ATOM 4443 O O . ALA A 1 307 ? 126.237 6.601 48.316 1.00 28.19 320 ALA A O 1
ATOM 4450 N N . LEU A 1 308 ? 124.377 6.486 47.092 1.00 26.64 321 LEU A N 1
ATOM 4451 C CA . LEU A 1 308 ? 123.769 5.513 47.962 1.00 27.46 321 LEU A CA 1
ATOM 4452 C C . LEU A 1 308 ? 124.734 4.374 48.227 1.00 25.50 321 LEU A C 1
ATOM 4453 O O . LEU A 1 308 ? 125.089 4.104 49.361 1.00 25.67 321 LEU A O 1
ATOM 4469 N N . PHE A 1 309 ? 125.160 3.705 47.163 1.00 26.04 322 PHE A N 1
ATOM 4470 C CA . PHE A 1 309 ? 125.917 2.466 47.317 1.00 25.26 322 PHE A CA 1
ATOM 4471 C C . PHE A 1 309 ? 127.346 2.591 47.859 1.00 25.39 322 PHE A C 1
ATOM 4472 O O . PHE A 1 309 ? 127.977 1.587 48.176 1.00 25.23 322 PHE A O 1
ATOM 4489 N N . GLU A 1 310 ? 127.851 3.809 47.995 1.00 26.18 323 GLU A N 1
ATOM 4490 C CA . GLU A 1 310 ? 129.147 4.001 48.638 1.00 26.48 323 GLU A CA 1
ATOM 4491 C C . GLU A 1 310 ? 129.061 3.753 50.127 1.00 26.62 323 GLU A C 1
ATOM 4492 O O . GLU A 1 310 ? 130.059 3.401 50.760 1.00 27.11 323 GLU A O 1
ATOM 4504 N N . HIS A 1 311 ? 127.875 3.950 50.695 1.00 26.39 324 HIS A N 1
ATOM 4505 C CA . HIS A 1 311 ? 127.697 3.727 52.122 1.00 26.48 324 HIS A CA 1
ATOM 4506 C C . HIS A 1 311 ? 128.085 2.314 52.473 1.00 25.21 324 HIS A C 1
ATOM 4507 O O . HIS A 1 311 ? 127.691 1.359 51.799 1.00 24.08 324 HIS A O 1
ATOM 4522 N N . LYS A 1 312 ? 128.866 2.200 53.536 1.00 24.00 325 LYS A N 1
ATOM 4523 C CA . LYS A 1 312 ? 129.334 0.913 54.026 1.00 24.17 325 LYS A CA 1
ATOM 4524 C C . LYS A 1 312 ? 128.229 -0.128 54.188 1.00 22.46 325 LYS A C 1
ATOM 4525 O O . LYS A 1 312 ? 128.241 -1.159 53.531 1.00 21.52 325 LYS A O 1
ATOM 4544 N N . GLY A 1 313 ? 127.308 0.129 55.110 1.00 23.52 326 GLY A N 1
ATOM 4545 C CA . GLY A 1 313 ? 126.243 -0.813 55.409 1.00 22.20 326 GLY A CA 1
ATOM 4546 C C . GLY A 1 313 ? 125.578 -1.328 54.142 1.00 20.11 326 GLY A C 1
ATOM 4547 O O . GLY A 1 313 ? 125.420 -2.532 53.994 1.00 18.95 326 GLY A O 1
ATOM 4551 N N . VAL A 1 314 ? 125.215 -0.409 53.237 1.00 20.15 327 VAL A N 1
ATOM 4552 C CA . VAL A 1 314 ? 124.544 -0.735 51.977 1.00 19.95 327 VAL A CA 1
ATOM 4553 C C . VAL A 1 314 ? 125.407 -1.644 51.076 1.00 19.73 327 VAL A C 1
ATOM 4554 O O . VAL A 1 314 ? 124.953 -2.702 50.621 1.00 18.14 327 VAL A O 1
ATOM 4567 N N . ARG A 1 315 ? 126.650 -1.235 50.822 1.00 19.83 328 ARG A N 1
ATOM 4568 C CA . ARG A 1 315 ? 127.560 -2.029 50.009 1.00 18.15 328 ARG A CA 1
ATOM 4569 C C . ARG A 1 315 ? 127.839 -3.416 50.593 1.00 16.97 328 ARG A C 1
ATOM 4570 O O . ARG A 1 315 ? 127.848 -4.396 49.890 1.00 16.23 328 ARG A O 1
ATOM 4591 N N . LYS A 1 316 ? 128.052 -3.516 51.890 1.00 18.18 329 LYS A N 1
ATOM 4592 C CA . LYS A 1 316 ? 128.264 -4.828 52.495 1.00 17.75 329 LYS A CA 1
ATOM 4593 C C . LYS A 1 316 ? 127.021 -5.716 52.358 1.00 17.24 329 LYS A C 1
ATOM 4594 O O . LYS A 1 316 ? 127.157 -6.917 52.172 1.00 15.99 329 LYS A O 1
ATOM 4613 N N . ALA A 1 317 ? 125.824 -5.131 52.487 1.00 16.62 330 ALA A N 1
ATOM 4614 C CA . ALA A 1 317 ? 124.552 -5.848 52.256 1.00 16.44 330 ALA A CA 1
ATOM 4615 C C . ALA A 1 317 ? 124.454 -6.348 50.784 1.00 15.90 330 ALA A C 1
ATOM 4616 O O . ALA A 1 317 ? 124.087 -7.483 50.528 1.00 14.76 330 ALA A O 1
ATOM 4623 N N . LEU A 1 318 ? 124.798 -5.492 49.825 1.00 15.32 331 LEU A N 1
ATOM 4624 C CA . LEU A 1 318 ? 124.867 -5.908 48.427 1.00 15.50 331 LEU A CA 1
ATOM 4625 C C . LEU A 1 318 ? 125.853 -7.055 48.223 1.00 16.27 331 LEU A C 1
ATOM 4626 O O . LEU A 1 318 ? 125.532 -8.059 47.578 1.00 15.56 331 LEU A O 1
ATOM 4642 N N . GLU A 1 319 ? 127.040 -6.928 48.806 1.00 16.46 332 GLU A N 1
ATOM 4643 C CA . GLU A 1 319 ? 128.054 -7.972 48.693 1.00 16.17 332 GLU A CA 1
ATOM 4644 C C . GLU A 1 319 ? 127.608 -9.271 49.308 1.00 15.49 332 GLU A C 1
ATOM 4645 O O . GLU A 1 319 ? 127.778 -10.334 48.720 1.00 14.97 332 GLU A O 1
ATOM 4657 N N . ASP A 1 320 ? 127.016 -9.199 50.495 1.00 16.27 333 ASP A N 1
ATOM 4658 C CA . ASP A 1 320 ? 126.534 -10.418 51.150 1.00 15.51 333 ASP A CA 1
ATOM 4659 C C . ASP A 1 320 ? 125.451 -11.093 50.298 1.00 15.64 333 ASP A C 1
ATOM 4660 O O . ASP A 1 320 ? 125.405 -12.324 50.203 1.00 14.24 333 ASP A O 1
ATOM 4669 N N . LEU A 1 321 ? 124.547 -10.285 49.730 1.00 14.91 334 LEU A N 1
ATOM 4670 C CA . LEU A 1 321 ? 123.497 -10.833 48.873 1.00 15.51 334 LEU A CA 1
ATOM 4671 C C . LEU A 1 321 ? 124.081 -11.498 47.627 1.00 16.02 334 LEU A C 1
ATOM 4672 O O . LEU A 1 321 ? 123.731 -12.621 47.317 1.00 15.54 334 LEU A O 1
ATOM 4705 N N . ALA A 1 323 ? 127.094 -12.664 47.075 1.00 16.53 336 ALA A N 1
ATOM 4706 C CA . ALA A 1 323 ? 127.851 -13.837 47.456 1.00 16.49 336 ALA A CA 1
ATOM 4707 C C . ALA A 1 323 ? 126.934 -15.031 47.635 1.00 17.42 336 ALA A C 1
ATOM 4708 O O . ALA A 1 323 ? 127.242 -16.147 47.202 1.00 16.61 336 ALA A O 1
ATOM 4715 N N . ALA A 1 324 ? 125.790 -14.791 48.277 1.00 17.24 337 ALA A N 1
ATOM 4716 C CA . ALA A 1 324 ? 124.817 -15.843 48.549 1.00 16.73 337 ALA A CA 1
ATOM 4717 C C . ALA A 1 324 ? 124.220 -16.426 47.264 1.00 17.99 337 ALA A C 1
ATOM 4718 O O . ALA A 1 324 ? 123.845 -17.608 47.227 1.00 19.36 337 ALA A O 1
ATOM 4725 N N . THR A 1 325 ? 124.122 -15.635 46.201 1.00 17.83 338 THR A N 1
ATOM 4726 C CA . THR A 1 325 ? 123.525 -16.168 44.974 1.00 18.11 338 THR A CA 1
ATOM 4727 C C . THR A 1 325 ? 124.448 -17.223 44.360 1.00 19.55 338 THR A C 1
ATOM 4728 O O . THR A 1 325 ? 124.006 -18.068 43.600 1.00 21.67 338 THR A O 1
ATOM 4739 N N . ARG A 1 326 ? 125.726 -17.180 44.707 1.00 20.03 339 ARG A N 1
ATOM 4740 C CA . ARG A 1 326 ? 126.711 -18.097 44.150 1.00 20.36 339 ARG A CA 1
ATOM 4741 C C . ARG A 1 326 ? 126.948 -19.341 45.021 1.00 22.35 339 ARG A C 1
ATOM 4742 O O . ARG A 1 326 ? 126.538 -19.402 46.191 1.00 21.69 339 ARG A O 1
ATOM 4763 N N . ALA B 1 24 ? 120.851 -34.408 81.768 1.00 29.45 37 ALA B N 1
ATOM 4764 C CA . ALA B 1 24 ? 119.802 -34.401 80.763 1.00 27.25 37 ALA B CA 1
ATOM 4765 C C . ALA B 1 24 ? 119.158 -35.774 80.717 1.00 27.32 37 ALA B C 1
ATOM 4766 O O . ALA B 1 24 ? 119.8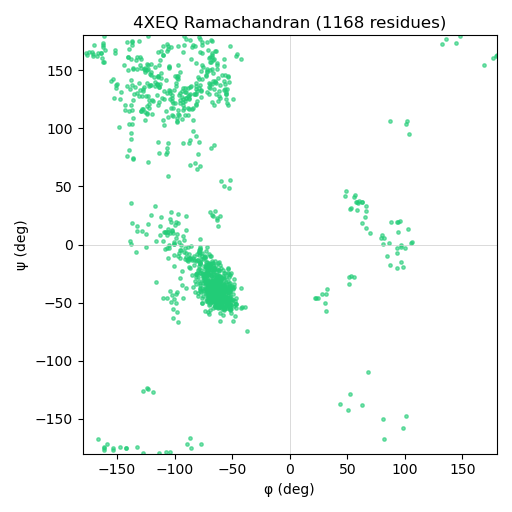69 -36.761 80.717 1.00 29.26 37 ALA B O 1
ATOM 4772 N N . GLU B 1 25 ? 117.817 -35.840 80.713 1.00 27.87 38 GLU B N 1
ATOM 4773 C CA . GLU B 1 25 ? 117.105 -37.113 80.559 1.00 25.80 38 GLU B CA 1
ATOM 4774 C C . GLU B 1 25 ? 117.056 -37.474 79.082 1.00 25.24 38 GLU B C 1
ATOM 4775 O O . GLU B 1 25 ? 116.558 -36.695 78.293 1.00 24.08 38 GLU B O 1
ATOM 4787 N N . ASP B 1 26 ? 117.603 -38.633 78.716 1.00 24.91 39 ASP B N 1
ATOM 4788 C CA . ASP B 1 26 ? 117.506 -39.159 77.356 1.00 23.21 39 ASP B CA 1
ATOM 4789 C C . ASP B 1 26 ? 116.067 -39.578 77.094 1.00 23.47 39 ASP B C 1
ATOM 4790 O O . ASP B 1 26 ? 115.485 -40.325 77.887 1.00 24.12 39 ASP B O 1
ATOM 4799 N N . ILE B 1 27 ? 115.506 -39.106 75.979 1.00 21.81 40 ILE B N 1
ATOM 4800 C CA . ILE B 1 27 ? 114.236 -39.591 75.478 1.00 19.21 40 ILE B CA 1
ATOM 4801 C C . ILE B 1 27 ? 114.470 -40.286 74.163 1.00 19.79 40 ILE B C 1
ATOM 4802 O O . ILE B 1 27 ? 114.949 -39.655 73.221 1.00 18.79 40 ILE B O 1
ATOM 4818 N N . THR B 1 28 ? 114.130 -41.570 74.084 1.00 18.57 41 THR B N 1
ATOM 4819 C CA . THR B 1 28 ? 114.218 -42.288 72.822 1.00 18.13 41 THR B CA 1
ATOM 4820 C C . THR B 1 28 ? 112.993 -42.004 71.960 1.00 18.03 41 THR B C 1
ATOM 4821 O O . THR B 1 28 ? 111.853 -42.021 72.454 1.00 17.67 41 THR B O 1
ATOM 4832 N N . LEU B 1 29 ? 113.239 -41.712 70.686 1.00 16.19 42 LEU B N 1
ATOM 4833 C CA . LEU B 1 29 ? 112.188 -41.425 69.722 1.00 16.11 42 LEU B CA 1
ATOM 4834 C C . LEU B 1 29 ? 112.497 -42.252 68.493 1.00 16.65 42 LEU B C 1
ATOM 4835 O O . LEU B 1 29 ? 113.641 -42.239 68.011 1.00 17.55 42 LEU B O 1
ATOM 4851 N N . ALA B 1 30 ? 111.510 -42.985 67.992 1.00 14.99 43 ALA B N 1
ATOM 4852 C CA . ALA B 1 30 ? 111.734 -43.866 66.840 1.00 15.84 43 ALA B CA 1
ATOM 4853 C C . ALA B 1 30 ? 110.952 -43.463 65.587 1.00 15.14 43 ALA B C 1
ATOM 4854 O O . ALA B 1 30 ? 109.786 -43.078 65.668 1.00 13.28 43 ALA B O 1
ATOM 4861 N N . VAL B 1 31 ? 111.613 -43.546 64.438 1.00 13.84 44 VAL B N 1
ATOM 4862 C CA . VAL B 1 31 ? 110.959 -43.407 63.140 1.00 15.62 44 VAL B CA 1
ATOM 4863 C C . VAL B 1 31 ? 111.485 -44.548 62.295 1.00 15.91 44 VAL B C 1
ATOM 4864 O O . VAL B 1 31 ? 112.544 -45.073 62.605 1.00 15.34 44 VAL B O 1
ATOM 4877 N N . VAL B 1 32 ? 110.763 -44.931 61.244 1.00 14.82 45 VAL B N 1
ATOM 4878 C CA . VAL B 1 32 ? 111.145 -46.096 60.435 1.00 16.08 45 VAL B CA 1
ATOM 4879 C C . VAL B 1 32 ? 111.953 -45.693 59.189 1.00 16.66 45 VAL B C 1
ATOM 4880 O O . VAL B 1 32 ? 112.497 -46.551 58.485 1.00 16.82 45 VAL B O 1
ATOM 4893 N N . THR B 1 33 ? 112.059 -44.387 58.933 1.00 15.68 46 THR B N 1
ATOM 4894 C CA . THR B 1 33 ? 112.724 -43.891 57.752 1.00 15.47 46 THR B CA 1
ATOM 4895 C C . THR B 1 33 ? 114.098 -43.255 58.065 1.00 15.74 46 THR B C 1
ATOM 4896 O O . THR B 1 33 ? 114.563 -43.241 59.222 1.00 16.18 46 THR B O 1
ATOM 4907 N N . LYS B 1 34 ? 114.745 -42.754 57.014 1.00 15.43 47 LYS B N 1
ATOM 4908 C CA . LYS B 1 34 ? 116.154 -42.374 57.056 1.00 15.37 47 LYS B CA 1
ATOM 4909 C C . LYS B 1 34 ? 116.309 -40.862 57.063 1.00 15.76 47 LYS B C 1
ATOM 4910 O O . LYS B 1 34 ? 115.338 -40.145 56.925 1.00 15.96 47 LYS B O 1
ATOM 4929 N N . PRO B 1 35 ? 117.524 -40.352 57.248 1.00 15.32 48 PRO B N 1
ATOM 4930 C CA . PRO B 1 35 ? 117.652 -38.891 57.188 1.00 15.93 48 PRO B CA 1
ATOM 4931 C C . PRO B 1 35 ? 117.162 -38.277 55.873 1.00 16.01 48 PRO B C 1
ATOM 4932 O O . PRO B 1 35 ? 117.359 -38.826 54.793 1.00 14.75 48 PRO B O 1
ATOM 4943 N N . GLY B 1 36 ? 116.503 -37.131 55.977 1.00 16.54 49 GLY B N 1
ATOM 4944 C CA . GLY B 1 36 ? 115.960 -36.462 54.814 1.00 16.50 49 GLY B CA 1
ATOM 4945 C C . GLY B 1 36 ? 114.478 -36.768 54.586 1.00 15.49 49 GLY B C 1
ATOM 4946 O O . GLY B 1 36 ? 113.817 -36.098 53.788 1.00 14.84 49 GLY B O 1
ATOM 4950 N N . SER B 1 37 ? 113.968 -37.797 55.253 1.00 14.11 50 SER B N 1
ATOM 4951 C CA . SER B 1 37 ? 112.557 -38.147 55.132 1.00 14.08 50 SER B CA 1
ATOM 4952 C C . SER B 1 37 ? 111.680 -37.201 55.962 1.00 13.85 50 SER B C 1
ATOM 4953 O O . SER B 1 37 ? 112.173 -36.470 56.808 1.00 14.04 50 SER B O 1
ATOM 4961 N N . ALA B 1 38 ? 110.368 -37.227 55.712 1.00 14.46 51 ALA B N 1
ATOM 4962 C CA . ALA B 1 38 ? 109.418 -36.333 56.386 1.00 13.62 51 ALA B CA 1
ATOM 4963 C C . ALA B 1 38 ? 109.425 -36.478 57.903 1.00 13.23 51 ALA B C 1
ATOM 4964 O O . ALA B 1 38 ? 109.608 -35.492 58.631 1.00 12.26 51 ALA B O 1
ATOM 4971 N N . GLN B 1 39 ? 109.207 -37.698 58.394 1.00 13.24 52 GLN B N 1
ATOM 4972 C CA . GLN B 1 39 ? 109.098 -37.891 59.852 1.00 12.74 52 GLN B CA 1
ATOM 4973 C C . GLN B 1 39 ? 110.459 -37.745 60.569 1.00 13.71 52 GLN B C 1
ATOM 4974 O O . GLN B 1 39 ? 110.547 -37.285 61.725 1.00 12.90 52 GLN B O 1
ATOM 4988 N N . TYR B 1 40 ? 111.542 -38.115 59.893 1.00 13.97 53 TYR B N 1
ATOM 4989 C CA . TYR B 1 40 ? 112.858 -37.933 60.475 1.00 14.18 53 TYR B CA 1
ATOM 4990 C C . TYR B 1 40 ? 113.126 -36.408 60.662 1.00 13.48 53 TYR B C 1
ATOM 4991 O O . TYR B 1 40 ? 113.552 -35.954 61.711 1.00 13.22 53 TYR B O 1
ATOM 5009 N N . VAL B 1 41 ? 112.793 -35.627 59.647 1.00 13.82 54 VAL B N 1
ATOM 5010 C CA . VAL B 1 41 ? 112.971 -34.188 59.663 1.00 14.08 54 VAL B CA 1
ATOM 5011 C C . VAL B 1 41 ? 112.110 -33.546 60.746 1.00 14.08 54 VAL B C 1
ATOM 5012 O O . VAL B 1 41 ? 112.569 -32.671 61.487 1.00 14.21 54 VAL B O 1
ATOM 5025 N N . CYS B 1 42 ? 110.865 -33.990 60.864 1.00 13.94 55 CYS B N 1
ATOM 5026 C CA . CYS B 1 42 ? 110.020 -33.544 61.968 1.00 12.69 55 CYS B CA 1
ATOM 5027 C C . CYS B 1 42 ? 110.639 -33.918 63.313 1.00 13.25 55 CYS B C 1
ATOM 5028 O O . CYS B 1 42 ? 110.639 -33.131 64.241 1.00 14.03 55 CYS B O 1
ATOM 5036 N N . ALA B 1 43 ? 111.155 -35.142 63.428 1.00 14.18 56 ALA B N 1
ATOM 5037 C CA . ALA B 1 43 ? 111.804 -35.576 64.679 1.00 13.75 56 ALA B CA 1
ATOM 5038 C C . ALA B 1 43 ? 112.991 -34.679 65.049 1.00 14.44 56 ALA B C 1
ATOM 5039 O O . ALA B 1 43 ? 113.196 -34.349 66.206 1.00 14.41 56 ALA B O 1
ATOM 5046 N N . GLU B 1 44 ? 113.781 -34.302 64.058 1.00 14.03 57 GLU B N 1
ATOM 5047 C CA . GLU B 1 44 ? 114.950 -33.462 64.288 1.00 15.63 57 GLU B CA 1
ATOM 5048 C C . GLU B 1 44 ? 114.583 -32.064 64.713 1.00 16.47 57 GLU B C 1
ATOM 5049 O O . GLU B 1 44 ? 115.245 -31.458 65.539 1.00 15.65 57 GLU B O 1
ATOM 5061 N N . ARG B 1 45 ? 113.551 -31.517 64.108 1.00 15.55 58 ARG B N 1
ATOM 5062 C CA . ARG B 1 45 ? 113.115 -30.209 64.538 1.00 16.56 58 ARG B CA 1
ATOM 5063 C C . ARG B 1 45 ? 112.593 -30.263 65.962 1.00 17.10 58 ARG B C 1
ATOM 5064 O O . ARG B 1 45 ? 112.746 -29.305 66.731 1.00 17.66 58 ARG B O 1
ATOM 5085 N N . PHE B 1 46 ? 111.951 -31.375 66.316 1.00 15.47 59 PHE B N 1
ATOM 5086 C CA . PHE B 1 46 ? 111.425 -31.532 67.669 1.00 16.22 59 PHE B CA 1
ATOM 5087 C C . PHE B 1 46 ? 112.579 -31.544 68.675 1.00 17.17 59 PHE B C 1
ATOM 5088 O O . PHE B 1 46 ? 112.556 -30.826 69.675 1.00 17.07 59 PHE B O 1
ATOM 5105 N N . ALA B 1 47 ? 113.587 -32.364 68.403 1.00 16.62 60 ALA B N 1
ATOM 5106 C CA . ALA B 1 47 ? 114.706 -32.486 69.317 1.00 17.75 60 ALA B CA 1
ATOM 5107 C C . ALA B 1 47 ? 115.421 -31.126 69.443 1.00 18.45 60 ALA B C 1
ATOM 5108 O O . ALA B 1 47 ? 115.797 -30.717 70.529 1.00 19.73 60 ALA B O 1
ATOM 5115 N N . GLN B 1 48 ? 115.565 -30.422 68.332 1.00 18.48 61 GLN B N 1
ATOM 5116 C CA . GLN B 1 48 ? 116.205 -29.117 68.310 1.00 19.69 61 GLN B CA 1
ATOM 5117 C C . GLN B 1 48 ? 115.461 -28.068 69.137 1.00 20.33 61 GLN B C 1
ATOM 5118 O O . GLN B 1 48 ? 116.059 -27.378 69.943 1.00 20.34 61 GLN B O 1
ATOM 5132 N N . LEU B 1 49 ? 114.161 -27.918 68.901 1.00 19.98 62 LEU B N 1
ATOM 5133 C CA . LEU B 1 49 ? 113.348 -27.042 69.728 1.00 20.06 62 LEU B CA 1
ATOM 5134 C C . LEU B 1 49 ? 113.348 -27.482 71.201 1.00 21.01 62 LEU B C 1
ATOM 5135 O O . LEU B 1 49 ? 113.418 -26.649 72.115 1.00 21.32 62 LEU B O 1
ATOM 5151 N N . LEU B 1 50 ? 113.239 -28.787 71.441 1.00 19.93 63 LEU B N 1
ATOM 5152 C CA . LEU B 1 50 ? 113.142 -29.268 72.816 1.00 20.90 63 LEU B CA 1
ATOM 5153 C C . LEU B 1 50 ? 114.411 -28.931 73.579 1.00 21.76 63 LEU B C 1
ATOM 5154 O O . LEU B 1 50 ? 114.353 -28.440 74.699 1.00 23.17 63 LEU B O 1
ATOM 5170 N N . ALA B 1 51 ? 115.553 -29.199 72.981 1.00 21.73 64 ALA B N 1
ATOM 5171 C CA . ALA B 1 51 ? 116.815 -28.876 73.611 1.00 22.67 64 ALA B CA 1
ATOM 5172 C C . ALA B 1 51 ? 116.910 -27.394 73.904 1.00 22.80 64 ALA B C 1
ATOM 5173 O O . ALA B 1 51 ? 117.218 -27.030 75.026 1.00 25.24 64 ALA B O 1
ATOM 5180 N N . GLU B 1 52 ? 116.693 -26.549 72.896 1.00 23.58 65 GLU B N 1
ATOM 5181 C CA . GLU B 1 52 ? 116.522 -25.098 73.101 1.00 23.47 65 GLU B CA 1
ATOM 5182 C C . GLU B 1 52 ? 115.746 -24.838 74.402 1.00 24.86 65 GLU B C 1
ATOM 5183 O O . GLU B 1 52 ? 116.268 -24.409 75.448 1.00 24.88 65 GLU B O 1
ATOM 5195 N N . ARG B 1 53 ? 114.454 -25.110 74.300 1.00 23.15 66 ARG B N 1
ATOM 5196 C CA . ARG B 1 53 ? 113.496 -24.573 75.226 1.00 22.71 66 ARG B CA 1
ATOM 5197 C C . ARG B 1 53 ? 113.611 -25.165 76.624 1.00 23.79 66 ARG B C 1
ATOM 5198 O O . ARG B 1 53 ? 113.075 -24.604 77.588 1.00 24.56 66 ARG B O 1
ATOM 5219 N N . SER B 1 54 ? 114.289 -26.301 76.742 1.00 23.02 67 SER B N 1
ATOM 5220 C CA . SER B 1 54 ? 114.364 -26.984 78.021 1.00 24.57 67 SER B CA 1
ATOM 5221 C C . SER B 1 54 ? 115.688 -26.710 78.699 1.00 25.29 67 SER B C 1
ATOM 5222 O O . SER B 1 54 ? 115.933 -27.202 79.803 1.00 26.47 67 SER B O 1
ATOM 5230 N N . ASP B 1 55 ? 116.537 -25.917 78.044 1.00 26.40 68 ASP B N 1
ATOM 5231 C CA . ASP B 1 55 ? 117.821 -25.545 78.624 1.00 27.12 68 ASP B CA 1
ATOM 5232 C C . ASP B 1 55 ? 118.633 -26.811 78.814 1.00 27.43 68 ASP B C 1
ATOM 5233 O O . ASP B 1 55 ? 119.353 -26.956 79.789 1.00 28.59 68 ASP B O 1
ATOM 5242 N N . LYS B 1 56 ? 118.499 -27.736 77.872 1.00 28.45 69 LYS B N 1
ATOM 5243 C CA . LYS B 1 56 ? 119.208 -29.005 77.932 1.00 27.68 69 LYS B CA 1
ATOM 5244 C C . LYS B 1 56 ? 118.783 -29.906 79.087 1.00 26.84 69 LYS B C 1
ATOM 5245 O O . LYS B 1 56 ? 119.581 -30.701 79.567 1.00 26.96 69 LYS B O 1
ATOM 5264 N N . ARG B 1 57 ? 117.535 -29.796 79.530 1.00 25.27 70 ARG B N 1
ATOM 5265 C CA . ARG B 1 57 ? 117.027 -30.765 80.484 1.00 25.34 70 ARG B CA 1
ATOM 5266 C C . ARG B 1 57 ? 116.648 -32.056 79.794 1.00 25.76 70 ARG B C 1
ATOM 5267 O O . ARG B 1 57 ? 116.631 -33.121 80.413 1.00 24.90 70 ARG B O 1
ATOM 5288 N N . PHE B 1 58 ? 116.352 -31.965 78.502 1.00 26.04 71 PHE B N 1
ATOM 5289 C CA . PHE B 1 58 ? 115.973 -33.149 77.740 1.00 24.65 71 PHE B CA 1
ATOM 5290 C C . PHE B 1 58 ? 116.865 -33.346 76.527 1.00 22.68 71 PHE B C 1
ATOM 5291 O O . PHE B 1 58 ? 117.232 -32.400 75.851 1.00 22.71 71 PHE B O 1
ATOM 5308 N N . ASN B 1 59 ? 117.218 -34.597 76.288 1.00 23.00 72 ASN B N 1
ATOM 5309 C CA . ASN B 1 59 ? 117.994 -34.990 75.130 1.00 23.21 72 ASN B CA 1
ATOM 5310 C C . ASN B 1 59 ? 117.278 -36.073 74.358 1.00 21.99 72 ASN B C 1
ATOM 5311 O O . ASN B 1 59 ? 117.136 -37.187 74.860 1.00 21.20 72 ASN B O 1
ATOM 5322 N N . VAL B 1 60 ? 116.855 -35.772 73.132 1.00 21.82 73 VAL B N 1
ATOM 5323 C CA . VAL B 1 60 ? 116.193 -36.788 72.313 1.00 21.57 73 VAL B CA 1
ATOM 5324 C C . VAL B 1 60 ? 117.224 -37.673 71.603 1.00 20.77 73 VAL B C 1
ATOM 5325 O O . VAL B 1 60 ? 118.156 -37.173 70.973 1.00 21.50 73 VAL B O 1
ATOM 5338 N N . VAL B 1 61 ? 117.046 -38.985 71.738 1.00 19.90 74 VAL B N 1
ATOM 5339 C CA . VAL B 1 61 ? 117.922 -39.984 71.131 1.00 19.92 74 VAL B CA 1
ATOM 5340 C C . VAL B 1 61 ? 117.149 -40.651 70.038 1.00 19.57 74 VAL B C 1
ATOM 5341 O O . VAL B 1 61 ? 116.269 -41.441 70.306 1.00 18.97 74 VAL B O 1
ATOM 5354 N N . LEU B 1 62 ? 117.503 -40.339 68.796 1.00 21.07 75 LEU B N 1
ATOM 5355 C CA . LEU B 1 62 ? 116.694 -40.689 67.646 1.00 18.91 75 LEU B CA 1
ATOM 5356 C C . LEU B 1 62 ? 117.106 -42.035 67.074 1.00 19.63 75 LEU B C 1
ATOM 5357 O O . LEU B 1 62 ? 118.255 -42.227 66.644 1.00 19.81 75 LEU B O 1
ATOM 5373 N N . HIS B 1 63 ? 116.181 -42.984 67.111 1.00 18.02 76 HIS B N 1
ATOM 5374 C CA . HIS B 1 63 ? 116.350 -44.259 66.430 1.00 19.02 76 HIS B CA 1
ATOM 5375 C C . HIS B 1 63 ? 115.656 -44.198 65.072 1.00 18.89 76 HIS B C 1
ATOM 5376 O O . HIS B 1 63 ? 114.475 -43.829 64.995 1.00 17.52 76 HIS B O 1
ATOM 5391 N N . HIS B 1 64 ? 116.368 -44.566 64.002 1.00 18.04 77 HIS B N 1
ATOM 5392 C CA . HIS B 1 64 ? 115.823 -44.395 62.658 1.00 18.46 77 HIS B CA 1
ATOM 5393 C C . HIS B 1 64 ? 116.076 -45.594 61.743 1.00 19.77 77 HIS B C 1
ATOM 5394 O O . HIS B 1 64 ? 116.750 -46.558 62.132 1.00 19.66 77 HIS B O 1
ATOM 5409 N N . SER B 1 65 ? 115.489 -45.505 60.540 1.00 18.63 78 SER B N 1
ATOM 5410 C CA . SER B 1 65 ? 115.565 -46.533 59.501 1.00 19.16 78 SER B CA 1
ATOM 5411 C C . SER B 1 65 ? 114.926 -47.875 59.932 1.00 19.19 78 SER B C 1
ATOM 5412 O O . SER B 1 65 ? 113.834 -47.864 60.511 1.00 20.19 78 SER B O 1
ATOM 5420 N N . ALA B 1 66 ? 115.531 -49.023 59.624 1.00 20.13 79 ALA B N 1
ATOM 5421 C CA . ALA B 1 66 ? 114.866 -50.301 59.964 1.00 21.38 79 ALA B CA 1
ATOM 5422 C C . ALA B 1 66 ? 115.421 -50.919 61.263 1.00 22.11 79 ALA B C 1
ATOM 5423 O O . ALA B 1 66 ? 115.230 -52.114 61.544 1.00 22.71 79 ALA B O 1
ATOM 5430 N N . SER B 1 67 ? 116.072 -50.069 62.057 1.00 21.10 80 SER B N 1
ATOM 5431 C CA . SER B 1 67 ? 116.786 -50.493 63.230 1.00 21.72 80 SER B CA 1
ATOM 5432 C C . SER B 1 67 ? 115.876 -51.165 64.267 1.00 23.37 80 SER B C 1
ATOM 5433 O O . SER B 1 67 ? 116.339 -52.011 65.032 1.00 24.75 80 SER B O 1
ATOM 5441 N N . LEU B 1 68 ? 114.587 -50.807 64.281 1.00 22.49 81 LEU B N 1
ATOM 5442 C CA . LEU B 1 68 ? 113.636 -51.370 65.226 1.00 20.12 81 LEU B CA 1
ATOM 5443 C C . LEU B 1 68 ? 112.492 -52.077 64.503 1.00 20.02 81 LEU B C 1
ATOM 5444 O O . LEU B 1 68 ? 111.388 -52.174 65.023 1.00 20.07 81 LEU B O 1
ATOM 5460 N N . GLY B 1 69 ? 112.731 -52.541 63.293 1.00 19.11 82 GLY B N 1
ATOM 5461 C CA . GLY B 1 69 ? 111.675 -53.180 62.535 1.00 18.22 82 GLY B CA 1
ATOM 5462 C C . GLY B 1 69 ? 110.750 -52.195 61.850 1.00 17.92 82 GLY B C 1
ATOM 5463 O O . GLY B 1 69 ? 111.149 -51.100 61.479 1.00 17.20 82 GLY B O 1
ATOM 5467 N N . THR B 1 70 ? 109.500 -52.607 61.677 1.00 17.07 83 THR B N 1
ATOM 5468 C CA . THR B 1 70 ? 108.514 -51.857 60.917 1.00 16.96 83 THR B CA 1
ATOM 5469 C C . THR B 1 70 ? 107.827 -50.833 61.830 1.00 15.18 83 THR B C 1
ATOM 5470 O O . THR B 1 70 ? 108.070 -50.788 63.018 1.00 15.63 83 THR B O 1
ATOM 5481 N N . GLU B 1 71 ? 106.952 -50.013 61.283 1.00 14.54 84 GLU B N 1
ATOM 5482 C CA . GLU B 1 71 ? 106.234 -49.099 62.133 1.00 14.84 84 GLU B CA 1
ATOM 5483 C C . GLU B 1 71 ? 105.353 -49.872 63.107 1.00 16.01 84 GLU B C 1
ATOM 5484 O O . GLU B 1 71 ? 105.114 -49.417 64.214 1.00 15.51 84 GLU B O 1
ATOM 5496 N N . THR B 1 72 ? 104.856 -51.040 62.724 1.00 14.79 85 THR B N 1
ATOM 5497 C CA . THR B 1 72 ? 104.043 -51.773 63.670 1.00 15.87 85 THR B CA 1
ATOM 5498 C C . THR B 1 72 ? 104.932 -52.317 64.814 1.00 16.39 85 THR B C 1
ATOM 5499 O O . THR B 1 72 ? 104.490 -52.347 65.950 1.00 16.04 85 THR B O 1
ATOM 5510 N N . ASP B 1 73 ? 106.177 -52.715 64.530 1.00 15.84 86 ASP B N 1
ATOM 5511 C CA . ASP B 1 73 ? 107.109 -53.110 65.591 1.00 16.71 86 ASP B CA 1
ATOM 5512 C C . ASP B 1 73 ? 107.426 -51.922 66.513 1.00 16.75 86 ASP B C 1
ATOM 5513 O O . ASP B 1 73 ? 107.491 -52.029 67.743 1.00 16.11 86 ASP B O 1
ATOM 5522 N N . ILE B 1 74 ? 107.666 -50.782 65.899 1.00 14.73 87 ILE B N 1
ATOM 5523 C CA . ILE B 1 74 ? 107.900 -49.599 66.661 1.00 15.40 87 ILE B CA 1
ATOM 5524 C C . ILE B 1 74 ? 106.726 -49.296 67.603 1.00 15.91 87 ILE B C 1
ATOM 5525 O O . ILE B 1 74 ? 106.901 -49.162 68.804 1.00 16.38 87 ILE B O 1
ATOM 5541 N N . LEU B 1 75 ? 105.519 -49.180 67.085 1.00 15.83 88 LEU B N 1
ATOM 5542 C CA . LEU B 1 75 ? 104.380 -48.875 67.951 1.00 15.72 88 LEU B CA 1
ATOM 5543 C C . LEU B 1 75 ? 104.293 -49.834 69.149 1.00 16.29 88 LEU B C 1
ATOM 5544 O O . LEU B 1 75 ? 103.988 -49.417 70.232 1.00 14.48 88 LEU B O 1
ATOM 5560 N N . GLN B 1 76 ? 104.576 -51.113 68.940 1.00 16.24 89 GLN B N 1
ATOM 5561 C CA . GLN B 1 76 ? 104.594 -52.073 70.037 1.00 16.61 89 GLN B CA 1
ATOM 5562 C C . GLN B 1 76 ? 105.676 -51.807 71.091 1.00 16.62 89 GLN B C 1
ATOM 5563 O O . GLN B 1 76 ? 105.446 -51.998 72.277 1.00 16.05 89 GLN B O 1
ATOM 5577 N N . GLN B 1 77 ? 106.851 -51.375 70.658 1.00 16.84 90 GLN B N 1
ATOM 5578 C CA . GLN B 1 77 ? 107.907 -51.023 71.603 1.00 17.09 90 GLN B CA 1
ATOM 5579 C C . GLN B 1 77 ? 107.528 -49.787 72.415 1.00 17.05 90 GLN B C 1
ATOM 5580 O O . GLN B 1 77 ? 107.870 -49.695 73.571 1.00 17.06 90 GLN B O 1
ATOM 5594 N N . VAL B 1 78 ? 106.829 -48.834 71.806 1.00 16.12 91 VAL B N 1
ATOM 5595 C CA . VAL B 1 78 ? 106.410 -47.634 72.521 1.00 16.14 91 VAL B CA 1
ATOM 5596 C C . VAL B 1 78 ? 105.323 -48.004 73.517 1.00 16.42 91 VAL B C 1
ATOM 5597 O O . VAL B 1 78 ? 105.320 -47.515 74.647 1.00 15.85 91 VAL B O 1
ATOM 5610 N N . GLN B 1 79 ? 104.404 -48.859 73.079 1.00 15.01 92 GLN B N 1
ATOM 5611 C CA . GLN B 1 79 ? 103.357 -49.340 73.936 1.00 17.09 92 GLN B CA 1
ATOM 5612 C C . GLN B 1 79 ? 103.965 -49.945 75.198 1.00 17.42 92 GLN B C 1
ATOM 5613 O O . GLN B 1 79 ? 103.523 -49.661 76.313 1.00 18.93 92 GLN B O 1
ATOM 5627 N N . LEU B 1 80 ? 104.990 -50.775 75.013 1.00 18.19 93 LEU B N 1
ATOM 5628 C CA . LEU B 1 80 ? 105.714 -51.402 76.130 1.00 18.27 93 LEU B CA 1
ATOM 5629 C C . LEU B 1 80 ? 106.502 -50.458 77.019 1.00 17.74 93 LEU B C 1
ATOM 5630 O O . LEU B 1 80 ? 106.777 -50.794 78.160 1.00 20.67 93 LEU B O 1
ATOM 5646 N N . GLY B 1 81 ? 106.909 -49.315 76.492 1.00 16.95 94 GLY B N 1
ATOM 5647 C CA . GLY B 1 81 ? 107.765 -48.397 77.212 1.00 16.99 94 GLY B CA 1
ATOM 5648 C C . GLY B 1 81 ? 109.248 -48.502 76.909 1.00 18.01 94 GLY B C 1
ATOM 5649 O O . GLY B 1 81 ? 110.026 -47.769 77.474 1.00 18.25 94 GLY B O 1
ATOM 5653 N N . ALA B 1 82 ? 109.643 -49.410 76.027 1.00 16.99 95 ALA B N 1
ATOM 5654 C CA . ALA B 1 82 ? 111.049 -49.580 75.692 1.00 18.20 95 ALA B CA 1
ATOM 5655 C C . ALA B 1 82 ? 111.532 -48.363 74.927 1.00 17.93 95 ALA B C 1
ATOM 5656 O O . ALA B 1 82 ? 112.677 -47.962 75.062 1.00 18.55 95 ALA B O 1
ATOM 5663 N N . VAL B 1 83 ? 110.632 -47.789 74.118 1.00 18.23 96 VAL B N 1
ATOM 5664 C CA . VAL B 1 83 ? 110.844 -46.514 73.418 1.00 16.85 96 VAL B CA 1
ATOM 5665 C C . VAL B 1 83 ? 109.832 -45.488 73.978 1.00 16.62 96 VAL B C 1
ATOM 5666 O O . VAL B 1 83 ? 108.681 -45.819 74.219 1.00 15.95 96 VAL B O 1
ATOM 5679 N N . GLN B 1 84 ? 110.266 -44.255 74.200 1.00 17.06 97 GLN B N 1
ATOM 5680 C CA . GLN B 1 84 ? 109.402 -43.249 74.822 1.00 16.52 97 GLN B CA 1
ATOM 5681 C C . GLN B 1 84 ? 108.492 -42.562 73.839 1.00 14.56 97 GLN B C 1
ATOM 5682 O O . GLN B 1 84 ? 107.389 -42.219 74.183 1.00 13.31 97 GLN B O 1
ATOM 5713 N N . ALA B 1 86 ? 107.523 -41.861 69.350 1.00 13.14 99 ALA B N 1
ATOM 5714 C CA . ALA B 1 86 ? 107.686 -42.210 67.945 1.00 12.59 99 ALA B CA 1
ATOM 5715 C C . ALA B 1 86 ? 106.918 -41.231 67.073 1.00 12.52 99 ALA B C 1
ATOM 5716 O O . ALA B 1 86 ? 106.068 -40.488 67.545 1.00 10.49 99 ALA B O 1
ATOM 5723 N N . ILE B 1 87 ? 107.258 -41.232 65.794 1.00 11.70 100 ILE B N 1
ATOM 5724 C CA . ILE B 1 87 ? 106.448 -40.584 64.766 1.00 11.95 100 ILE B CA 1
ATOM 5725 C C . ILE B 1 87 ? 106.206 -41.641 63.689 1.00 12.83 100 ILE B C 1
ATOM 5726 O O . ILE B 1 87 ? 107.160 -42.158 63.102 1.00 12.04 100 ILE B O 1
ATOM 5742 N N . VAL B 1 88 ? 104.942 -42.023 63.487 1.00 12.07 101 VAL B N 1
ATOM 5743 C CA . VAL B 1 88 ? 104.600 -43.102 62.545 1.00 12.21 101 VAL B CA 1
ATOM 5744 C C . VAL B 1 88 ? 103.386 -42.745 61.682 1.00 12.73 101 VAL B C 1
ATOM 5745 O O . VAL B 1 88 ? 102.480 -42.035 62.109 1.00 11.30 101 VAL B O 1
ATOM 5758 N N . THR B 1 89 ? 103.362 -43.313 60.485 1.00 12.71 102 THR B N 1
ATOM 5759 C CA . THR B 1 89 ? 102.256 -43.136 59.586 1.00 12.50 102 THR B CA 1
ATOM 5760 C C . THR B 1 89 ? 100.970 -43.565 60.297 1.00 13.56 102 THR B C 1
ATOM 5761 O O . THR B 1 89 ? 100.882 -44.656 60.851 1.00 13.33 102 THR B O 1
ATOM 5772 N N . THR B 1 90 ? 99.967 -42.700 60.256 1.00 13.58 103 THR B N 1
ATOM 5773 C CA . THR B 1 90 ? 98.759 -42.868 61.051 1.00 12.98 103 THR B CA 1
ATOM 5774 C C . THR B 1 90 ? 98.085 -44.167 60.720 1.00 13.83 103 THR B C 1
ATOM 5775 O O . THR B 1 90 ? 97.589 -44.844 61.598 1.00 14.60 103 THR B O 1
ATOM 5786 N N . GLY B 1 91 ? 98.078 -44.523 59.453 1.00 13.29 104 GLY B N 1
ATOM 5787 C CA . GLY B 1 91 ? 97.435 -45.749 59.019 1.00 14.91 104 GLY B CA 1
ATOM 5788 C C . GLY B 1 91 ? 97.791 -46.977 59.837 1.00 15.26 104 GLY B C 1
ATOM 5789 O O . GLY B 1 91 ? 96.965 -47.877 60.001 1.00 15.51 104 GLY B O 1
ATOM 5793 N N . THR B 1 92 ? 99.023 -47.047 60.323 1.00 14.83 105 THR B N 1
ATOM 5794 C CA . THR B 1 92 ? 99.462 -48.223 61.070 1.00 15.71 105 THR B CA 1
ATOM 5795 C C . THR B 1 92 ? 98.849 -48.304 62.510 1.00 15.88 105 THR B C 1
ATOM 5796 O O . THR B 1 92 ? 98.963 -49.328 63.195 1.00 15.86 105 THR B O 1
ATOM 5807 N N . LEU B 1 93 ? 98.218 -47.228 62.953 1.00 14.44 106 LEU B N 1
ATOM 5808 C CA . LEU B 1 93 ? 97.615 -47.174 64.280 1.00 15.95 106 LEU B CA 1
ATOM 5809 C C . LEU B 1 93 ? 96.304 -47.909 64.316 1.00 16.59 106 LEU B C 1
ATOM 5810 O O . LEU B 1 93 ? 95.798 -48.236 65.373 1.00 16.10 106 LEU B O 1
ATOM 5826 N N . ASP B 1 94 ? 95.750 -48.166 63.143 1.00 16.46 107 ASP B N 1
ATOM 5827 C CA . ASP B 1 94 ? 94.397 -48.658 63.053 1.00 16.85 107 ASP B CA 1
ATOM 5828 C C . ASP B 1 94 ? 94.288 -50.040 63.712 1.00 16.89 107 ASP B C 1
ATOM 5829 O O . ASP B 1 94 ? 93.268 -50.379 64.278 1.00 17.42 107 ASP B O 1
ATOM 5838 N N . ALA B 1 95 ? 95.343 -50.833 63.664 1.00 15.67 108 ALA B N 1
ATOM 5839 C CA . ALA B 1 95 ? 95.294 -52.139 64.306 1.00 16.90 108 ALA B CA 1
ATOM 5840 C C . ALA B 1 95 ? 95.178 -52.015 65.831 1.00 17.62 108 ALA B C 1
ATOM 5841 O O . ALA B 1 95 ? 94.754 -52.943 66.519 1.00 18.20 108 ALA B O 1
ATOM 5848 N N . PHE B 1 96 ? 95.555 -50.858 66.362 1.00 17.16 109 PHE B N 1
ATOM 5849 C CA . PHE B 1 96 ? 95.555 -50.622 67.792 1.00 16.15 109 PHE B CA 1
ATOM 5850 C C . PHE B 1 96 ? 94.304 -49.885 68.248 1.00 16.60 109 PHE B C 1
ATOM 5851 O O . PHE B 1 96 ? 93.751 -50.184 69.285 1.00 17.09 109 PHE B O 1
ATOM 5868 N N . VAL B 1 97 ? 93.870 -48.908 67.471 1.00 15.91 110 VAL B N 1
ATOM 5869 C CA . VAL B 1 97 ? 92.741 -48.085 67.815 1.00 16.10 110 VAL B CA 1
ATOM 5870 C C . VAL B 1 97 ? 91.929 -47.917 66.556 1.00 17.24 110 VAL B C 1
ATOM 5871 O O . VAL B 1 97 ? 92.231 -47.086 65.722 1.00 17.03 110 VAL B O 1
ATOM 5884 N N . PRO B 1 98 ? 90.906 -48.739 66.393 1.00 17.71 111 PRO B N 1
ATOM 5885 C CA . PRO B 1 98 ? 90.217 -48.733 65.102 1.00 17.84 111 PRO B CA 1
ATOM 5886 C C . PRO B 1 98 ? 89.603 -47.391 64.701 1.00 17.35 111 PRO B C 1
ATOM 5887 O O . PRO B 1 98 ? 89.576 -47.179 63.525 1.00 18.58 111 PRO B O 1
ATOM 5898 N N . GLU B 1 99 ? 89.186 -46.507 65.598 1.00 16.76 112 GLU B N 1
ATOM 5899 C CA . GLU B 1 99 ? 88.643 -45.223 65.164 1.00 17.72 112 GLU B CA 1
ATOM 5900 C C . GLU B 1 99 ? 89.590 -44.504 64.219 1.00 17.02 112 GLU B C 1
ATOM 5901 O O . GLU B 1 99 ? 89.164 -43.695 63.403 1.00 16.60 112 GLU B O 1
ATOM 5930 N N . ALA B 1 101 ? 91.175 -45.366 61.676 1.00 15.63 114 ALA B N 1
ATOM 5931 C CA . ALA B 1 101 ? 91.022 -45.715 60.286 1.00 15.56 114 ALA B CA 1
ATOM 5932 C C . ALA B 1 101 ? 90.260 -44.656 59.491 1.00 15.18 114 ALA B C 1
ATOM 5933 O O . ALA B 1 101 ? 90.455 -44.547 58.298 1.00 14.10 114 ALA B O 1
ATOM 5940 N N . ALA B 1 102 ? 89.387 -43.892 60.147 1.00 15.13 115 ALA B N 1
ATOM 5941 C CA . ALA B 1 102 ? 88.613 -42.842 59.476 1.00 15.00 115 ALA B CA 1
ATOM 5942 C C . ALA B 1 102 ? 89.516 -41.786 58.813 1.00 14.84 115 ALA B C 1
ATOM 5943 O O . ALA B 1 102 ? 89.213 -41.262 57.729 1.00 13.38 115 ALA B O 1
ATOM 5950 N N . LEU B 1 103 ? 90.645 -41.499 59.460 1.00 14.32 116 LEU B N 1
ATOM 5951 C CA . LEU B 1 103 ? 91.592 -40.519 58.962 1.00 14.03 116 LEU B CA 1
ATOM 5952 C C . LEU B 1 103 ? 92.144 -40.904 57.585 1.00 14.03 116 LEU B C 1
ATOM 5953 O O . LEU B 1 103 ? 92.570 -40.053 56.799 1.00 13.95 116 LEU B O 1
ATOM 5969 N N . ASP B 1 104 ? 92.162 -42.197 57.318 1.00 13.76 117 ASP B N 1
ATOM 5970 C CA . ASP B 1 104 ? 92.745 -42.694 56.104 1.00 15.03 117 ASP B CA 1
ATOM 5971 C C . ASP B 1 104 ? 91.645 -43.097 55.099 1.00 16.15 117 ASP B C 1
ATOM 5972 O O . ASP B 1 104 ? 91.887 -43.863 54.139 1.00 15.70 117 ASP B O 1
ATOM 5981 N N . PHE B 1 105 ? 90.443 -42.530 55.282 1.00 15.93 118 PHE B N 1
ATOM 5982 C CA . PHE B 1 105 ? 89.368 -42.714 54.298 1.00 14.95 118 PHE B CA 1
ATOM 5983 C C . PHE B 1 105 ? 89.702 -41.971 52.980 1.00 14.98 118 PHE B C 1
ATOM 5984 O O . PHE B 1 105 ? 90.185 -40.853 53.017 1.00 13.52 118 PHE B O 1
ATOM 6001 N N . PRO B 1 106 ? 89.442 -42.595 51.809 1.00 15.13 119 PRO B N 1
ATOM 6002 C CA . PRO B 1 106 ? 89.818 -41.930 50.559 1.00 13.89 119 PRO B CA 1
ATOM 6003 C C . PRO B 1 106 ? 89.079 -40.635 50.275 1.00 14.12 119 PRO B C 1
ATOM 6004 O O . PRO B 1 106 ? 87.872 -40.548 50.508 1.00 14.80 119 PRO B O 1
ATOM 6015 N N . PHE B 1 107 ? 89.820 -39.666 49.745 1.00 13.80 120 PHE B N 1
ATOM 6016 C CA . PHE B 1 107 ? 89.330 -38.342 49.364 1.00 14.46 120 PHE B CA 1
ATOM 6017 C C . PHE B 1 107 ? 88.614 -37.686 50.513 1.00 14.25 120 PHE B C 1
ATOM 6018 O O . PHE B 1 107 ? 87.675 -36.914 50.324 1.00 14.14 120 PHE B O 1
ATOM 6035 N N . LEU B 1 108 ? 89.052 -37.998 51.717 1.00 12.97 121 LEU B N 1
ATOM 6036 C CA . LEU B 1 108 ? 88.546 -37.288 52.877 1.00 15.20 121 LEU B CA 1
ATOM 6037 C C . LEU B 1 108 ? 88.860 -35.786 52.793 1.00 15.63 121 LEU B C 1
ATOM 6038 O O . LEU B 1 108 ? 87.968 -34.952 52.979 1.00 14.92 121 LEU B O 1
ATOM 6054 N N . PHE B 1 109 ? 90.114 -35.448 52.486 1.00 14.89 122 PHE B N 1
ATOM 6055 C CA . PHE B 1 109 ? 90.548 -34.053 52.451 1.00 16.65 122 PHE B CA 1
ATOM 6056 C C . PHE B 1 109 ? 90.905 -33.621 51.031 1.00 18.89 122 PHE B C 1
ATOM 6057 O O . PHE B 1 109 ? 91.576 -34.339 50.298 1.00 18.19 122 PHE B O 1
ATOM 6074 N N . THR B 1 110 ? 90.442 -32.433 50.656 1.00 20.62 123 THR B N 1
ATOM 6075 C CA . THR B 1 110 ? 90.637 -31.926 49.303 1.00 21.46 123 THR B CA 1
ATOM 6076 C C . THR B 1 110 ? 92.007 -31.303 49.113 1.00 20.26 123 THR B C 1
ATOM 6077 O O . THR B 1 110 ? 92.583 -31.292 48.009 1.00 21.65 123 THR B O 1
ATOM 6088 N N . ASP B 1 111 ? 92.534 -30.803 50.218 1.00 20.11 124 ASP B N 1
ATOM 6089 C CA . ASP B 1 111 ? 93.746 -30.033 50.186 1.00 18.52 124 ASP B CA 1
ATOM 6090 C C . ASP B 1 111 ? 94.292 -29.997 51.599 1.00 17.18 124 ASP B C 1
ATOM 6091 O O . ASP B 1 111 ? 93.622 -30.446 52.532 1.00 16.94 124 ASP B O 1
ATOM 6100 N N . THR B 1 112 ? 95.493 -29.450 51.763 1.00 16.55 125 THR B N 1
ATOM 6101 C CA . THR B 1 112 ? 96.107 -29.283 53.089 1.00 16.21 125 THR B CA 1
ATOM 6102 C C . THR B 1 112 ? 95.492 -28.153 53.914 1.00 15.46 125 THR B C 1
ATOM 6103 O O . THR B 1 112 ? 95.529 -28.172 55.138 1.00 15.25 125 THR B O 1
ATOM 6114 N N . THR B 1 113 ? 94.936 -27.150 53.271 1.00 15.30 126 THR B N 1
ATOM 6115 C CA . THR B 1 113 ? 94.359 -26.074 54.052 1.00 15.85 126 THR B CA 1
ATOM 6116 C C . THR B 1 113 ? 93.269 -26.696 54.919 1.00 15.69 126 THR B C 1
ATOM 6117 O O . THR B 1 113 ? 93.246 -26.526 56.130 1.00 15.86 126 THR B O 1
ATOM 6128 N N . THR B 1 114 ? 92.398 -27.452 54.276 1.00 15.60 127 THR B N 1
ATOM 6129 C CA . THR B 1 114 ? 91.352 -28.198 54.927 1.00 15.65 127 THR B CA 1
ATOM 6130 C C . THR B 1 114 ? 91.874 -29.210 55.938 1.00 15.47 127 THR B C 1
ATOM 6131 O O . THR B 1 114 ? 91.361 -29.308 57.041 1.00 15.53 127 THR B O 1
ATOM 6142 N N . ALA B 1 115 ? 92.880 -29.978 55.560 1.00 14.54 128 ALA B N 1
ATOM 6143 C CA . ALA B 1 115 ? 93.342 -31.048 56.410 1.00 14.75 128 ALA B CA 1
ATOM 6144 C C . ALA B 1 115 ? 93.984 -30.475 57.656 1.00 14.44 128 ALA B C 1
ATOM 6145 O O . ALA B 1 115 ? 93.711 -30.945 58.746 1.00 14.12 128 ALA B O 1
ATOM 6152 N N . ASP B 1 116 ? 94.800 -29.439 57.527 1.00 14.79 129 ASP B N 1
ATOM 6153 C CA . ASP B 1 116 ? 95.439 -28.879 58.725 1.00 15.51 129 ASP B CA 1
ATOM 6154 C C . ASP B 1 116 ? 94.392 -28.386 59.730 1.00 15.29 129 ASP B C 1
ATOM 6155 O O . ASP B 1 116 ? 94.505 -28.632 60.915 1.00 14.53 129 ASP B O 1
ATOM 6164 N N . ARG B 1 117 ? 93.390 -27.658 59.246 1.00 15.63 130 ARG B N 1
ATOM 6165 C CA . ARG B 1 117 ? 92.357 -27.083 60.112 1.00 14.70 130 ARG B CA 1
ATOM 6166 C C . ARG B 1 117 ? 91.555 -28.143 60.874 1.00 14.72 130 ARG B C 1
ATOM 6167 O O . ARG B 1 117 ? 91.278 -28.000 62.051 1.00 14.36 130 ARG B O 1
ATOM 6188 N N . VAL B 1 118 ? 91.186 -29.211 60.187 1.00 14.72 131 VAL B N 1
ATOM 6189 C CA . VAL B 1 118 ? 90.474 -30.307 60.819 1.00 14.21 131 VAL B CA 1
ATOM 6190 C C . VAL B 1 118 ? 91.346 -31.122 61.765 1.00 14.26 131 VAL B C 1
ATOM 6191 O O . VAL B 1 118 ? 90.962 -31.390 62.913 1.00 14.37 131 VAL B O 1
ATOM 6204 N N . LEU B 1 119 ? 92.522 -31.514 61.299 1.00 13.58 132 LEU B N 1
ATOM 6205 C CA . LEU B 1 119 ? 93.423 -32.368 62.081 1.00 14.36 132 LEU B CA 1
ATOM 6206 C C . LEU B 1 119 ? 93.867 -31.693 63.375 1.00 14.28 132 LEU B C 1
ATOM 6207 O O . LEU B 1 119 ? 94.061 -32.356 64.375 1.00 14.58 132 LEU B O 1
ATOM 6223 N N . ASP B 1 120 ? 94.041 -30.377 63.341 1.00 13.99 133 ASP B N 1
ATOM 6224 C CA . ASP B 1 120 ? 94.517 -29.641 64.499 1.00 15.09 133 ASP B CA 1
ATOM 6225 C C . ASP B 1 120 ? 93.353 -29.076 65.311 1.00 15.53 133 ASP B C 1
ATOM 6226 O O . ASP B 1 120 ? 93.551 -28.507 66.386 1.00 15.53 133 ASP B O 1
ATOM 6235 N N . GLY B 1 121 ? 92.131 -29.242 64.798 1.00 16.47 134 GLY B N 1
ATOM 6236 C CA . GLY B 1 121 ? 90.940 -28.801 65.499 1.00 15.27 134 GLY B CA 1
ATOM 6237 C C . GLY B 1 121 ? 90.384 -29.876 66.417 1.00 15.09 134 GLY B C 1
ATOM 6238 O O . GLY B 1 121 ? 90.996 -30.912 66.598 1.00 14.09 134 GLY B O 1
ATOM 6242 N N . PRO B 1 122 ? 89.194 -29.638 66.977 1.00 15.38 135 PRO B N 1
ATOM 6243 C CA . PRO B 1 122 ? 88.571 -30.512 67.993 1.00 15.20 135 PRO B CA 1
ATOM 6244 C C . PRO B 1 122 ? 88.500 -31.982 67.582 1.00 14.86 135 PRO B C 1
ATOM 6245 O O . PRO B 1 122 ? 88.709 -32.857 68.409 1.00 14.43 135 PRO B O 1
ATOM 6256 N N . VAL B 1 123 ? 88.191 -32.252 66.317 1.00 14.94 136 VAL B N 1
ATOM 6257 C CA . VAL B 1 123 ? 87.956 -33.623 65.893 1.00 14.36 136 VAL B CA 1
ATOM 6258 C C . VAL B 1 123 ? 89.261 -34.380 65.908 1.00 14.61 136 VAL B C 1
ATOM 6259 O O . VAL B 1 123 ? 89.376 -35.447 66.503 1.00 13.83 136 VAL B O 1
ATOM 6272 N N . GLY B 1 124 ? 90.249 -33.809 65.246 1.00 14.23 137 GLY B N 1
ATOM 6273 C CA . GLY B 1 124 ? 91.569 -34.402 65.211 1.00 14.55 137 GLY B CA 1
ATOM 6274 C C . GLY B 1 124 ? 92.120 -34.611 66.606 1.00 14.14 137 GLY B C 1
ATOM 6275 O O . GLY B 1 124 ? 92.652 -35.671 66.912 1.00 14.08 137 GLY B O 1
ATOM 6279 N N . ARG B 1 125 ? 92.000 -33.594 67.455 1.00 14.31 138 ARG B N 1
ATOM 6280 C CA . ARG B 1 125 ? 92.498 -33.706 68.818 1.00 15.03 138 ARG B CA 1
ATOM 6281 C C . ARG B 1 125 ? 91.781 -34.790 69.613 1.00 14.58 138 ARG B C 1
ATOM 6282 O O . ARG B 1 125 ? 92.386 -35.412 70.452 1.00 14.95 138 ARG B O 1
ATOM 6303 N N . GLY B 1 126 ? 90.490 -34.997 69.357 1.00 15.02 139 GLY B N 1
ATOM 6304 C CA . GLY B 1 126 ? 89.725 -36.019 70.037 1.00 14.76 139 GLY B CA 1
ATOM 6305 C C . GLY B 1 126 ? 90.222 -37.386 69.638 1.00 15.19 139 GLY B C 1
ATOM 6306 O O . GLY B 1 126 ? 90.263 -38.303 70.444 1.00 14.70 139 GLY B O 1
ATOM 6310 N N . LEU B 1 127 ? 90.598 -37.532 68.374 1.00 14.66 140 LEU B N 1
ATOM 6311 C CA . LEU B 1 127 ? 91.129 -38.809 67.916 1.00 15.24 140 LEU B CA 1
ATOM 6312 C C . LEU B 1 127 ? 92.499 -39.107 68.535 1.00 14.71 140 LEU B C 1
ATOM 6313 O O . LEU B 1 127 ? 92.746 -40.216 68.984 1.00 14.15 140 LEU B O 1
ATOM 6329 N N . LEU B 1 128 ? 93.378 -38.113 68.571 1.00 14.11 141 LEU B N 1
ATOM 6330 C CA . LEU B 1 128 ? 94.638 -38.229 69.311 1.00 13.54 141 LEU B CA 1
ATOM 6331 C C . LEU B 1 128 ? 94.383 -38.597 70.796 1.00 13.83 141 LEU B C 1
ATOM 6332 O O . LEU B 1 128 ? 94.996 -39.503 71.343 1.00 13.20 141 LEU B O 1
ATOM 6348 N N . ASP B 1 129 ? 93.456 -37.923 71.449 1.00 13.86 142 ASP B N 1
ATOM 6349 C CA . ASP B 1 129 ? 93.122 -38.311 72.826 1.00 15.81 142 ASP B CA 1
ATOM 6350 C C . ASP B 1 129 ? 92.765 -39.813 72.956 1.00 15.43 142 ASP B C 1
ATOM 6351 O O . ASP B 1 129 ? 93.324 -40.521 73.793 1.00 14.67 142 ASP B O 1
ATOM 6360 N N . ARG B 1 130 ? 91.875 -40.301 72.095 1.00 15.48 143 ARG B N 1
ATOM 6361 C CA . ARG B 1 130 ? 91.500 -41.723 72.106 1.00 16.05 143 ARG B CA 1
ATOM 6362 C C . ARG B 1 130 ? 92.674 -42.712 72.004 1.00 15.89 143 ARG B C 1
ATOM 6363 O O . ARG B 1 130 ? 92.532 -43.879 72.378 1.00 15.99 143 ARG B O 1
ATOM 6384 N N . LEU B 1 131 ? 93.828 -42.272 71.518 1.00 14.12 144 LEU B N 1
ATOM 6385 C CA . LEU B 1 131 ? 94.979 -43.144 71.524 1.00 14.23 144 LEU B CA 1
ATOM 6386 C C . LEU B 1 131 ? 95.328 -43.613 72.933 1.00 14.23 144 LEU B C 1
ATOM 6387 O O . LEU B 1 131 ? 95.993 -44.632 73.090 1.00 14.29 144 LEU B O 1
ATOM 6403 N N . SER B 1 132 ? 94.880 -42.871 73.948 1.00 15.12 145 SER B N 1
ATOM 6404 C CA . SER B 1 132 ? 95.053 -43.262 75.354 1.00 15.38 145 SER B CA 1
ATOM 6405 C C . SER B 1 132 ? 94.589 -44.660 75.668 1.00 16.19 145 SER B C 1
ATOM 6406 O O . SER B 1 132 ? 95.139 -45.316 76.546 1.00 15.29 145 SER B O 1
ATOM 6414 N N . THR B 1 133 ? 93.555 -45.099 74.972 1.00 15.78 146 THR B N 1
ATOM 6415 C CA . THR B 1 133 ? 93.000 -46.421 75.222 1.00 17.50 146 THR B CA 1
ATOM 6416 C C . THR B 1 133 ? 93.982 -47.518 74.790 1.00 17.37 146 THR B C 1
ATOM 6417 O O . THR B 1 133 ? 93.850 -48.652 75.205 1.00 19.04 146 THR B O 1
ATOM 6428 N N . ALA B 1 134 ? 94.959 -47.210 73.949 1.00 16.09 147 ALA B N 1
ATOM 6429 C CA . ALA B 1 134 ? 95.940 -48.229 73.592 1.00 16.04 147 ALA B CA 1
ATOM 6430 C C . ALA B 1 134 ? 97.319 -47.952 74.223 1.00 16.33 147 ALA B C 1
ATOM 6431 O O . ALA B 1 134 ? 98.300 -48.639 73.898 1.00 16.19 147 ALA B O 1
ATOM 6438 N N . GLY B 1 135 ? 97.367 -46.987 75.146 1.00 15.48 148 GLY B N 1
ATOM 6439 C CA . GLY B 1 135 ? 98.510 -46.782 76.028 1.00 14.97 148 GLY B CA 1
ATOM 6440 C C . GLY B 1 135 ? 99.474 -45.761 75.461 1.00 15.60 148 GLY B C 1
ATOM 6441 O O . GLY B 1 135 ? 100.649 -45.737 75.843 1.00 14.50 148 GLY B O 1
ATOM 6445 N N . PHE B 1 136 ? 98.978 -44.946 74.518 1.00 14.64 149 PHE B N 1
ATOM 6446 C CA . PHE B 1 136 ? 99.761 -43.882 73.886 1.00 13.80 149 PHE B CA 1
ATOM 6447 C C . PHE B 1 136 ? 99.232 -42.534 74.306 1.00 14.27 149 PHE B C 1
ATOM 6448 O O . PHE B 1 136 ? 98.034 -42.368 74.479 1.00 13.62 149 PHE B O 1
ATOM 6465 N N . LYS B 1 137 ? 100.117 -41.558 74.409 1.00 12.73 150 LYS B N 1
ATOM 6466 C CA . LYS B 1 137 ? 99.715 -40.152 74.439 1.00 13.92 150 LYS B CA 1
ATOM 6467 C C . LYS B 1 137 ? 99.839 -39.560 73.023 1.00 14.11 150 LYS B C 1
ATOM 6468 O O . LYS B 1 137 ? 100.927 -39.487 72.461 1.00 14.20 150 LYS B O 1
ATOM 6487 N N . GLY B 1 138 ? 98.738 -39.153 72.420 1.00 13.32 151 GLY B N 1
ATOM 6488 C CA . GLY B 1 138 ? 98.818 -38.601 71.080 1.00 13.21 151 GLY B CA 1
ATOM 6489 C C . GLY B 1 138 ? 99.093 -37.124 71.199 1.00 14.45 151 GLY B C 1
ATOM 6490 O O . GLY B 1 138 ? 98.347 -36.417 71.877 1.00 14.78 151 GLY B O 1
ATOM 6494 N N . LEU B 1 139 ? 100.138 -36.636 70.545 1.00 12.17 152 LEU B N 1
ATOM 6495 C CA . LEU B 1 139 ? 100.534 -35.251 70.719 1.00 13.32 152 LEU B CA 1
ATOM 6496 C C . LEU B 1 139 ? 100.107 -34.353 69.576 1.00 13.72 152 LEU B C 1
ATOM 6497 O O . LEU B 1 139 ? 99.666 -33.233 69.789 1.00 13.28 152 LEU B O 1
ATOM 6513 N N . HIS B 1 140 ? 100.280 -34.831 68.354 1.00 12.92 153 HIS B N 1
ATOM 6514 C CA . HIS B 1 140 ? 99.996 -34.021 67.174 1.00 13.42 153 HIS B CA 1
ATOM 6515 C C . HIS B 1 140 ? 100.061 -34.901 65.913 1.00 13.76 153 HIS B C 1
ATOM 6516 O O . HIS B 1 140 ? 100.609 -36.020 65.938 1.00 11.67 153 HIS B O 1
ATOM 6531 N N . PHE B 1 141 ? 99.478 -34.391 64.833 1.00 13.44 154 PHE B N 1
ATOM 6532 C CA . PHE B 1 141 ? 99.656 -34.977 63.511 1.00 13.18 154 PHE B CA 1
ATOM 6533 C C . PHE B 1 141 ? 100.703 -34.174 62.752 1.00 13.35 154 PHE B C 1
ATOM 6534 O O . PHE B 1 141 ? 100.779 -32.951 62.896 1.00 13.16 154 PHE B O 1
ATOM 6551 N N . SER B 1 142 ? 101.499 -34.855 61.944 1.00 13.25 155 SER B N 1
ATOM 6552 C CA . SER B 1 142 ? 102.425 -34.160 61.049 1.00 12.49 155 SER B CA 1
ATOM 6553 C C . SER B 1 142 ? 102.229 -34.664 59.609 1.00 13.06 155 SER B C 1
ATOM 6554 O O . SER B 1 142 ? 101.359 -35.478 59.332 1.00 12.72 155 SER B O 1
ATOM 6562 N N . GLU B 1 143 ? 103.006 -34.138 58.685 1.00 13.27 156 GLU B N 1
ATOM 6563 C CA . GLU B 1 143 ? 102.738 -34.364 57.284 1.00 13.23 156 GLU B CA 1
ATOM 6564 C C . GLU B 1 143 ? 103.493 -35.561 56.709 1.00 12.68 156 GLU B C 1
ATOM 6565 O O . GLU B 1 143 ? 104.720 -35.596 56.755 1.00 12.23 156 GLU B O 1
ATOM 6577 N N . ASN B 1 144 ? 102.761 -36.527 56.156 1.00 12.16 157 ASN B N 1
ATOM 6578 C CA . ASN B 1 144 ? 103.346 -37.487 55.234 1.00 11.99 157 ASN B CA 1
ATOM 6579 C C . ASN B 1 144 ? 103.034 -37.010 53.810 1.00 13.80 157 ASN B C 1
ATOM 6580 O O . ASN B 1 144 ? 103.960 -36.757 53.049 1.00 13.72 157 ASN B O 1
ATOM 6591 N N . GLY B 1 145 ? 101.752 -36.843 53.468 1.00 11.42 158 GLY B N 1
ATOM 6592 C CA . GLY B 1 145 ? 101.321 -36.246 52.209 1.00 13.71 158 GLY B CA 1
ATOM 6593 C C . GLY B 1 145 ? 100.163 -36.974 51.496 1.00 13.88 158 GLY B C 1
ATOM 6594 O O . GLY B 1 145 ? 99.673 -38.005 51.972 1.00 13.92 158 GLY B O 1
ATOM 6598 N N . PHE B 1 146 ? 99.685 -36.447 50.370 1.00 12.99 159 PHE B N 1
ATOM 6599 C CA . PHE B 1 146 ? 98.736 -37.208 49.545 1.00 13.63 159 PHE B CA 1
ATOM 6600 C C . PHE B 1 146 ? 99.483 -38.362 48.911 1.00 13.02 159 PHE B C 1
ATOM 6601 O O . PHE B 1 146 ? 100.603 -38.179 48.405 1.00 13.45 159 PHE B O 1
ATOM 6618 N N . ARG B 1 147 ? 98.872 -39.536 48.934 1.00 11.88 160 ARG B N 1
ATOM 6619 C CA . ARG B 1 147 ? 99.505 -40.748 48.409 1.00 12.78 160 ARG B CA 1
ATOM 6620 C C . ARG B 1 147 ? 99.137 -40.919 46.930 1.00 12.32 160 ARG B C 1
ATOM 6621 O O . ARG B 1 147 ? 97.965 -40.776 46.541 1.00 12.15 160 ARG B O 1
ATOM 6642 N N . HIS B 1 148 ? 100.148 -41.239 46.126 1.00 11.55 161 HIS B N 1
ATOM 6643 C CA . HIS B 1 148 ? 99.980 -41.467 44.708 1.00 11.57 161 HIS B CA 1
ATOM 6644 C C . HIS B 1 148 ? 100.406 -42.882 44.292 1.00 11.92 161 HIS B C 1
ATOM 6645 O O . HIS B 1 148 ? 101.286 -43.467 44.891 1.00 10.97 161 HIS B O 1
ATOM 6660 N N . LEU B 1 149 ? 99.745 -43.408 43.269 1.00 10.96 162 LEU B N 1
ATOM 6661 C CA . LEU B 1 149 ? 99.935 -44.779 42.819 1.00 11.17 162 LEU B CA 1
ATOM 6662 C C . LEU B 1 149 ? 101.082 -44.909 41.818 1.00 13.33 162 LEU B C 1
ATOM 6663 O O . LEU B 1 149 ? 101.140 -44.200 40.806 1.00 12.18 162 LEU B O 1
ATOM 6679 N N . THR B 1 150 ? 101.981 -45.849 42.088 1.00 11.98 163 THR B N 1
ATOM 6680 C CA . THR B 1 150 ? 102.971 -46.244 41.105 1.00 12.96 163 THR B CA 1
ATOM 6681 C C . THR B 1 150 ? 102.840 -47.730 40.778 1.00 13.63 163 THR B C 1
ATOM 6682 O O . THR B 1 150 ? 102.300 -48.503 41.569 1.00 13.12 163 THR B O 1
ATOM 6693 N N . ASN B 1 151 ? 103.289 -48.109 39.584 1.00 14.85 164 ASN B N 1
ATOM 6694 C CA . ASN B 1 151 ? 103.364 -49.519 39.212 1.00 15.24 164 ASN B CA 1
ATOM 6695 C C . ASN B 1 151 ? 104.285 -49.784 38.009 1.00 16.22 164 ASN B C 1
ATOM 6696 O O . ASN B 1 151 ? 104.750 -48.854 37.345 1.00 14.82 164 ASN B O 1
ATOM 6707 N N . SER B 1 152 ? 104.546 -51.068 37.772 1.00 16.46 165 SER B N 1
ATOM 6708 C CA . SER B 1 152 ? 105.508 -51.518 36.776 1.00 17.42 165 SER B CA 1
ATOM 6709 C C . SER B 1 152 ? 104.796 -51.961 35.515 1.00 18.40 165 SER B C 1
ATOM 6710 O O . SER B 1 152 ? 105.449 -52.245 34.517 1.00 18.01 165 SER B O 1
ATOM 6718 N N . ILE B 1 153 ? 103.471 -52.058 35.561 1.00 16.58 166 ILE B N 1
ATOM 6719 C CA . ILE B 1 153 ? 102.755 -52.762 34.508 1.00 18.48 166 ILE B CA 1
ATOM 6720 C C . ILE B 1 153 ? 102.146 -51.883 33.443 1.00 18.69 166 ILE B C 1
ATOM 6721 O O . ILE B 1 153 ? 102.325 -52.156 32.251 1.00 20.66 166 ILE B O 1
ATOM 6737 N N . ARG B 1 154 ? 101.397 -50.861 33.833 1.00 17.71 167 ARG B N 1
ATOM 6738 C CA . ARG B 1 154 ? 100.729 -50.050 32.824 1.00 18.98 167 ARG B CA 1
ATOM 6739 C C . ARG B 1 154 ? 100.286 -48.703 33.364 1.00 18.69 167 ARG B C 1
ATOM 6740 O O . ARG B 1 154 ? 100.106 -48.555 34.559 1.00 18.08 167 ARG B O 1
ATOM 6761 N N . PRO B 1 155 ? 100.100 -47.704 32.482 1.00 18.35 168 PRO B N 1
ATOM 6762 C CA . PRO B 1 155 ? 99.620 -46.429 33.017 1.00 17.78 168 PRO B CA 1
ATOM 6763 C C . PRO B 1 155 ? 98.305 -46.611 33.752 1.00 18.78 168 PRO B C 1
ATOM 6764 O O . PRO B 1 155 ? 97.624 -47.592 33.469 1.00 19.21 168 PRO B O 1
ATOM 6775 N N . VAL B 1 156 ? 97.933 -45.684 34.629 1.00 16.93 169 VAL B N 1
ATOM 6776 C CA . VAL B 1 156 ? 96.648 -45.782 35.314 1.00 18.37 169 VAL B CA 1
ATOM 6777 C C . VAL B 1 156 ? 95.897 -44.486 35.285 1.00 17.61 169 VAL B C 1
ATOM 6778 O O . VAL B 1 156 ? 96.328 -43.464 35.809 1.00 17.95 169 VAL B O 1
ATOM 6808 N N . THR B 1 158 ? 92.085 -44.782 35.352 1.00 19.74 171 THR B N 1
ATOM 6809 C CA . THR B 1 158 ? 90.804 -45.088 35.953 1.00 20.50 171 THR B CA 1
ATOM 6810 C C . THR B 1 158 ? 90.924 -46.375 36.723 1.00 20.13 171 THR B C 1
ATOM 6811 O O . THR B 1 158 ? 91.816 -47.169 36.486 1.00 19.18 171 THR B O 1
ATOM 6822 N N . PRO B 1 159 ? 90.009 -46.595 37.664 1.00 19.88 172 PRO B N 1
ATOM 6823 C CA . PRO B 1 159 ? 90.068 -47.841 38.413 1.00 20.21 172 PRO B CA 1
ATOM 6824 C C . PRO B 1 159 ? 90.221 -49.059 37.512 1.00 20.58 172 PRO B C 1
ATOM 6825 O O . PRO B 1 159 ? 90.945 -49.978 37.850 1.00 20.75 172 PRO B O 1
ATOM 6836 N N . ASP B 1 160 ? 89.601 -49.064 36.346 1.00 20.68 173 ASP B N 1
ATOM 6837 C CA . ASP B 1 160 ? 89.655 -50.257 35.527 1.00 21.32 173 ASP B CA 1
ATOM 6838 C C . ASP B 1 160 ? 91.105 -50.652 35.316 1.00 20.64 173 ASP B C 1
ATOM 6839 O O . ASP B 1 160 ? 91.456 -51.815 35.336 1.00 21.22 173 ASP B O 1
ATOM 6848 N N . ASP B 1 161 ? 91.971 -49.667 35.177 1.00 20.79 174 ASP B N 1
ATOM 6849 C CA . ASP B 1 161 ? 93.354 -49.947 34.826 1.00 20.51 174 ASP B CA 1
ATOM 6850 C C . ASP B 1 161 ? 94.094 -50.669 35.934 1.00 20.30 174 ASP B C 1
ATOM 6851 O O . ASP B 1 161 ? 95.167 -51.203 35.709 1.00 20.53 174 ASP B O 1
ATOM 6860 N N . VAL B 1 162 ? 93.528 -50.697 37.136 1.00 20.81 175 VAL B N 1
ATOM 6861 C CA . VAL B 1 162 ? 94.237 -51.318 38.258 1.00 20.48 175 VAL B CA 1
ATOM 6862 C C . VAL B 1 162 ? 93.729 -52.699 38.536 1.00 21.39 175 VAL B C 1
ATOM 6863 O O . VAL B 1 162 ? 94.202 -53.362 39.451 1.00 21.99 175 VAL B O 1
ATOM 6876 N N . ARG B 1 163 ? 92.760 -53.144 37.745 1.00 22.48 176 ARG B N 1
ATOM 6877 C CA . ARG B 1 163 ? 92.224 -54.471 37.926 1.00 22.59 176 ARG B CA 1
ATOM 6878 C C . ARG B 1 163 ? 93.371 -55.480 38.026 1.00 22.77 176 ARG B C 1
ATOM 6879 O O . ARG B 1 163 ? 94.266 -55.542 37.157 1.00 23.30 176 ARG B O 1
ATOM 6900 N N . GLY B 1 164 ? 93.360 -56.237 39.120 1.00 21.66 177 GLY B N 1
ATOM 6901 C CA . GLY B 1 164 ? 94.293 -57.315 39.323 1.00 21.14 177 GLY B CA 1
ATOM 6902 C C . GLY B 1 164 ? 95.741 -56.925 39.564 1.00 21.96 177 GLY B C 1
ATOM 6903 O O . GLY B 1 164 ? 96.624 -57.787 39.532 1.00 23.33 177 GLY B O 1
ATOM 6907 N N . LEU B 1 165 ? 96.030 -55.649 39.780 1.00 21.62 178 LEU B N 1
ATOM 6908 C CA . LEU B 1 165 ? 97.426 -55.261 40.031 1.00 20.54 178 LEU B CA 1
ATOM 6909 C C . LEU B 1 165 ? 97.791 -55.633 41.449 1.00 18.88 178 LEU B C 1
ATOM 6910 O O . LEU B 1 165 ? 97.017 -55.385 42.367 1.00 18.55 178 LEU B O 1
ATOM 6926 N N . LYS B 1 166 ? 98.947 -56.261 41.618 1.00 18.92 179 LYS B N 1
ATOM 6927 C CA . LYS B 1 166 ? 99.422 -56.634 42.951 1.00 18.89 179 LYS B CA 1
ATOM 6928 C C . LYS B 1 166 ? 100.067 -55.413 43.595 1.00 17.52 179 LYS B C 1
ATOM 6929 O O . LYS B 1 166 ? 101.251 -55.127 43.381 1.00 16.45 179 LYS B O 1
ATOM 6948 N N . ILE B 1 167 ? 99.258 -54.692 44.361 1.00 17.39 180 ILE B N 1
ATOM 6949 C CA . ILE B 1 167 ? 99.653 -53.409 44.926 1.00 17.30 180 ILE B CA 1
ATOM 6950 C C . ILE B 1 167 ? 100.009 -53.582 46.406 1.00 16.57 180 ILE B C 1
ATOM 6951 O O . ILE B 1 167 ? 99.209 -54.084 47.192 1.00 16.04 180 ILE B O 1
ATOM 6967 N N . ARG B 1 168 ? 101.223 -53.198 46.784 1.00 15.44 181 ARG B N 1
ATOM 6968 C CA . ARG B 1 168 ? 101.560 -53.212 48.201 1.00 15.00 181 ARG B CA 1
ATOM 6969 C C . ARG B 1 168 ? 100.730 -52.139 48.886 1.00 14.71 181 ARG B C 1
ATOM 6970 O O . ARG B 1 168 ? 100.555 -51.057 48.352 1.00 13.41 181 ARG B O 1
ATOM 6991 N N . VAL B 1 169 ? 100.199 -52.453 50.056 1.00 14.04 182 VAL B N 1
ATOM 6992 C CA . VAL B 1 169 ? 99.667 -51.435 50.936 1.00 14.54 182 VAL B CA 1
ATOM 6993 C C . VAL B 1 169 ? 100.347 -51.534 52.305 1.00 13.99 182 VAL B C 1
ATOM 6994 O O . VAL B 1 169 ? 100.963 -52.536 52.620 1.00 14.60 182 VAL B O 1
ATOM 7024 N N . GLU B 1 171 ? 100.411 -51.979 56.440 1.00 14.58 184 GLU B N 1
ATOM 7025 C CA . GLU B 1 171 ? 99.713 -52.938 57.278 1.00 15.92 184 GLU B CA 1
ATOM 7026 C C . GLU B 1 171 ? 98.595 -52.185 57.985 1.00 16.74 184 GLU B C 1
ATOM 7027 O O . GLU B 1 171 ? 98.731 -51.795 59.140 1.00 17.57 184 GLU B O 1
ATOM 7039 N N . SER B 1 172 ? 97.503 -51.978 57.249 1.00 16.50 185 SER B N 1
ATOM 7040 C CA . SER B 1 172 ? 96.361 -51.157 57.664 1.00 17.56 185 SER B CA 1
ATOM 7041 C C . SER B 1 172 ? 95.160 -51.725 56.925 1.00 18.25 185 SER B C 1
ATOM 7042 O O . SER B 1 172 ? 95.189 -51.891 55.704 1.00 16.76 185 SER B O 1
ATOM 7050 N N . GLN B 1 173 ? 94.114 -52.070 57.660 1.00 19.09 186 GLN B N 1
ATOM 7051 C CA . GLN B 1 173 ? 93.029 -52.808 57.057 1.00 20.23 186 GLN B CA 1
ATOM 7052 C C . GLN B 1 173 ? 92.213 -51.934 56.081 1.00 19.97 186 GLN B C 1
ATOM 7053 O O . GLN B 1 173 ? 91.810 -52.399 54.996 1.00 19.61 186 GLN B O 1
ATOM 7067 N N . VAL B 1 174 ? 91.977 -50.677 56.457 1.00 18.81 187 VAL B N 1
ATOM 7068 C CA . VAL B 1 174 ? 91.264 -49.753 55.579 1.00 18.48 187 VAL B CA 1
ATOM 7069 C C . VAL B 1 174 ? 91.985 -49.667 54.234 1.00 18.32 187 VAL B C 1
ATOM 7070 O O . VAL B 1 174 ? 91.333 -49.572 53.211 1.00 17.31 187 VAL B O 1
ATOM 7083 N N . HIS B 1 175 ? 93.318 -49.695 54.245 1.00 17.52 188 HIS B N 1
ATOM 7084 C CA . HIS B 1 175 ? 94.078 -49.620 52.998 1.00 16.83 188 HIS B CA 1
ATOM 7085 C C . HIS B 1 175 ? 93.911 -50.902 52.179 1.00 18.08 188 HIS B C 1
ATOM 7086 O O . HIS B 1 175 ? 93.727 -50.851 50.959 1.00 16.47 188 HIS B O 1
ATOM 7101 N N . ARG B 1 176 ? 93.940 -52.057 52.834 1.00 18.24 189 ARG B N 1
ATOM 7102 C CA . ARG B 1 176 ? 93.692 -53.285 52.087 1.00 18.59 189 ARG B CA 1
ATOM 7103 C C . ARG B 1 176 ? 92.307 -53.209 51.475 1.00 19.06 189 ARG B C 1
ATOM 7104 O O . ARG B 1 176 ? 92.116 -53.582 50.329 1.00 18.92 189 ARG B O 1
ATOM 7125 N N . GLU B 1 177 ? 91.335 -52.703 52.226 1.00 19.64 190 GLU B N 1
ATOM 7126 C CA . GLU B 1 177 ? 89.954 -52.724 51.763 1.00 19.00 190 GLU B CA 1
ATOM 7127 C C . GLU B 1 177 ? 89.751 -51.743 50.613 1.00 19.40 190 GLU B C 1
ATOM 7128 O O . GLU B 1 177 ? 89.059 -52.046 49.621 1.00 18.30 190 GLU B O 1
ATOM 7140 N N . LEU B 1 178 ? 90.367 -50.574 50.754 1.00 17.71 191 LEU B N 1
ATOM 7141 C CA . LEU B 1 178 ? 90.338 -49.579 49.705 1.00 17.78 191 LEU B CA 1
ATOM 7142 C C . LEU B 1 178 ? 90.782 -50.217 48.399 1.00 17.41 191 LEU B C 1
ATOM 7143 O O . LEU B 1 178 ? 90.078 -50.160 47.418 1.00 17.72 191 LEU B O 1
ATOM 7159 N N . TRP B 1 179 ? 91.947 -50.844 48.390 1.00 15.81 192 TRP B N 1
ATOM 7160 C CA . TRP B 1 179 ? 92.469 -51.356 47.133 1.00 17.95 192 TRP B CA 1
ATOM 7161 C C . TRP B 1 179 ? 91.717 -52.596 46.658 1.00 19.49 192 TRP B C 1
ATOM 7162 O O . TRP B 1 179 ? 91.490 -52.759 45.463 1.00 18.57 192 TRP B O 1
ATOM 7183 N N . ARG B 1 180 ? 91.255 -53.429 47.578 1.00 18.22 193 ARG B N 1
ATOM 7184 C CA . ARG B 1 180 ? 90.415 -54.529 47.157 1.00 19.91 193 ARG B CA 1
ATOM 7185 C C . ARG B 1 180 ? 89.180 -53.961 46.412 1.00 19.75 193 ARG B C 1
ATOM 7186 O O . ARG B 1 180 ? 88.855 -54.412 45.321 1.00 19.99 193 ARG B O 1
ATOM 7207 N N . THR B 1 181 ? 88.533 -52.948 46.995 1.00 19.06 194 THR B N 1
ATOM 7208 C CA . THR B 1 181 ? 87.316 -52.326 46.440 1.00 19.43 194 THR B CA 1
ATOM 7209 C C . THR B 1 181 ? 87.560 -51.794 45.013 1.00 20.94 194 THR B C 1
ATOM 7210 O O . THR B 1 181 ? 86.706 -51.893 44.137 1.00 20.65 194 THR B O 1
ATOM 7221 N N . LEU B 1 182 ? 88.752 -51.255 44.781 1.00 19.90 195 LEU B N 1
ATOM 7222 C CA . LEU B 1 182 ? 89.098 -50.726 43.470 1.00 19.37 195 LEU B CA 1
ATOM 7223 C C . LEU B 1 182 ? 89.465 -51.842 42.470 1.00 20.56 195 LEU B C 1
ATOM 7224 O O . LEU B 1 182 ? 89.865 -51.579 41.336 1.00 20.08 195 LEU B O 1
ATOM 7240 N N . GLY B 1 183 ? 89.334 -53.089 42.882 1.00 19.86 196 GLY B N 1
ATOM 7241 C CA . GLY B 1 183 ? 89.536 -54.177 41.957 1.00 19.69 196 GLY B CA 1
ATOM 7242 C C . GLY B 1 183 ? 90.991 -54.580 41.852 1.00 21.37 196 GLY B C 1
ATOM 7243 O O . GLY B 1 183 ? 91.310 -55.476 41.068 1.00 23.16 196 GLY B O 1
ATOM 7247 N N . ALA B 1 184 ? 91.882 -53.929 42.610 1.00 19.78 197 ALA B N 1
ATOM 7248 C CA . ALA B 1 184 ? 93.286 -54.313 42.625 1.00 19.55 197 ALA B CA 1
ATOM 7249 C C . ALA B 1 184 ? 93.450 -55.533 43.508 1.00 19.15 197 ALA B C 1
ATOM 7250 O O . ALA B 1 184 ? 92.488 -56.016 44.090 1.00 18.06 197 ALA B O 1
ATOM 7257 N N . ASN B 1 185 ? 94.674 -56.027 43.606 1.00 19.55 198 ASN B N 1
ATOM 7258 C CA . ASN B 1 185 ? 94.980 -57.211 44.401 1.00 19.67 198 ASN B CA 1
ATOM 7259 C C . ASN B 1 185 ? 96.049 -56.882 45.442 1.00 19.02 198 ASN B C 1
ATOM 7260 O O . ASN B 1 185 ? 97.194 -57.295 45.319 1.00 18.02 198 ASN B O 1
ATOM 7271 N N . PRO B 1 186 ? 95.668 -56.096 46.456 1.00 18.44 199 PRO B N 1
ATOM 7272 C CA . PRO B 1 186 ? 96.627 -55.496 47.389 1.00 17.77 199 PRO B CA 1
ATOM 7273 C C . PRO B 1 186 ? 97.308 -56.501 48.311 1.00 18.80 199 PRO B C 1
ATOM 7274 O O . PRO B 1 186 ? 96.703 -57.523 48.657 1.00 18.55 199 PRO B O 1
ATOM 7285 N N . THR B 1 187 ? 98.543 -56.198 48.705 1.00 16.42 200 THR B N 1
ATOM 7286 C CA . THR B 1 187 ? 99.289 -57.002 49.659 1.00 17.54 200 THR B CA 1
ATOM 7287 C C . THR B 1 187 ? 99.838 -56.112 50.753 1.00 16.80 200 THR B C 1
ATOM 7288 O O . THR B 1 187 ? 100.690 -55.291 50.478 1.00 15.24 200 THR B O 1
ATOM 7299 N N . PRO B 1 188 ? 99.376 -56.298 52.006 1.00 17.50 201 PRO B N 1
ATOM 7300 C CA . PRO B 1 188 ? 99.927 -55.583 53.171 1.00 16.63 201 PRO B CA 1
ATOM 7301 C C . PRO B 1 188 ? 101.368 -55.978 53.434 1.00 17.43 201 PRO B C 1
ATOM 7302 O O . PRO B 1 188 ? 101.672 -57.164 53.567 1.00 17.35 201 PRO B O 1
ATOM 7330 N N . GLY B 1 190 ? 105.004 -54.338 55.615 1.00 15.91 203 GLY B N 1
ATOM 7331 C CA . GLY B 1 190 ? 105.702 -53.285 56.336 1.00 15.64 203 GLY B CA 1
ATOM 7332 C C . GLY B 1 190 ? 106.848 -52.700 55.512 1.00 14.76 203 GLY B C 1
ATOM 7333 O O . GLY B 1 190 ? 107.300 -53.288 54.540 1.00 15.13 203 GLY B O 1
ATOM 7337 N N . TRP B 1 191 ? 107.322 -51.531 55.909 1.00 14.40 204 TRP B N 1
ATOM 7338 C CA . TRP B 1 191 ? 108.436 -50.879 55.235 1.00 15.56 204 TRP B CA 1
ATOM 7339 C C . TRP B 1 191 ? 109.778 -51.503 55.680 1.00 16.70 204 TRP B C 1
ATOM 7340 O O . TRP B 1 191 ? 109.919 -51.837 56.869 1.00 15.70 204 TRP B O 1
ATOM 7361 N N . PRO B 1 192 ? 110.775 -51.618 54.755 1.00 17.29 205 PRO B N 1
ATOM 7362 C CA . PRO B 1 192 ? 110.815 -51.215 53.330 1.00 15.63 205 PRO B CA 1
ATOM 7363 C C . PRO B 1 192 ? 110.407 -52.295 52.315 1.00 16.41 205 PRO B C 1
ATOM 7364 O O . PRO B 1 192 ? 110.368 -53.469 52.652 1.00 16.97 205 PRO B O 1
ATOM 7375 N N . ILE B 1 193 ? 110.154 -51.882 51.071 1.00 16.29 206 ILE B N 1
ATOM 7376 C CA . ILE B 1 193 ? 109.565 -52.745 50.033 1.00 17.37 206 ILE B CA 1
ATOM 7377 C C . ILE B 1 193 ? 110.287 -52.696 48.669 1.00 17.60 206 ILE B C 1
ATOM 7378 O O . ILE B 1 193 ? 109.762 -53.212 47.690 1.00 17.66 206 ILE B O 1
ATOM 7394 N N . TYR B 1 194 ? 111.478 -52.104 48.603 1.00 17.83 207 TYR B N 1
ATOM 7395 C CA . TYR B 1 194 ? 112.167 -51.878 47.326 1.00 17.19 207 TYR B CA 1
ATOM 7396 C C . TYR B 1 194 ? 112.475 -53.189 46.605 1.00 18.01 207 TYR B C 1
ATOM 7397 O O . TYR B 1 194 ? 112.189 -53.337 45.424 1.00 17.06 207 TYR B O 1
ATOM 7415 N N . ALA B 1 195 ? 113.038 -54.149 47.327 1.00 17.86 208 ALA B N 1
ATOM 7416 C CA . ALA B 1 195 ? 113.479 -55.408 46.711 1.00 18.72 208 ALA B CA 1
ATOM 7417 C C . ALA B 1 195 ? 112.334 -56.149 46.037 1.00 18.38 208 ALA B C 1
ATOM 7418 O O . ALA B 1 195 ? 112.512 -56.714 44.949 1.00 17.95 208 ALA B O 1
ATOM 7425 N N . GLU B 1 196 ? 111.155 -56.129 46.661 1.00 18.02 209 GLU B N 1
ATOM 7426 C CA . GLU B 1 196 ? 109.986 -56.841 46.116 1.00 18.90 209 GLU B CA 1
ATOM 7427 C C . GLU B 1 196 ? 109.451 -56.175 44.848 1.00 18.08 209 GLU B C 1
ATOM 7428 O O . GLU B 1 196 ? 109.024 -56.844 43.913 1.00 17.95 209 GLU B O 1
ATOM 7440 N N . LEU B 1 197 ? 109.481 -54.849 44.823 1.00 17.29 210 LEU B N 1
ATOM 7441 C CA . LEU B 1 197 ? 109.199 -54.110 43.599 1.00 17.10 210 LEU B CA 1
ATOM 7442 C C . LEU B 1 197 ? 110.268 -54.401 42.554 1.00 17.39 210 LEU B C 1
ATOM 7443 O O . LEU B 1 197 ? 109.969 -54.580 41.364 1.00 16.66 210 LEU B O 1
ATOM 7459 N N . GLN B 1 198 ? 111.518 -54.457 43.001 1.00 17.68 211 GLN B N 1
ATOM 7460 C CA . GLN B 1 198 ? 112.642 -54.578 42.087 1.00 17.76 211 GLN B CA 1
ATOM 7461 C C . GLN B 1 198 ? 112.658 -55.921 41.349 1.00 19.20 211 GLN B C 1
ATOM 7462 O O . GLN B 1 198 ? 113.035 -56.013 40.172 1.00 18.09 211 GLN B O 1
ATOM 7476 N N . GLN B 1 199 ? 112.233 -56.964 42.049 1.00 18.39 212 GLN B N 1
ATOM 7477 C CA . GLN B 1 199 ? 112.196 -58.290 41.453 1.00 18.75 212 GLN B CA 1
ATOM 7478 C C . GLN B 1 199 ? 110.898 -58.577 40.730 1.00 18.63 212 GLN B C 1
ATOM 7479 O O . GLN B 1 199 ? 110.805 -59.560 39.995 1.00 17.82 212 GLN B O 1
ATOM 7493 N N . GLY B 1 200 ? 109.893 -57.724 40.947 1.00 18.02 213 GLY B N 1
ATOM 7494 C CA . GLY B 1 200 ? 108.624 -57.839 40.250 1.00 18.74 213 GLY B CA 1
ATOM 7495 C C . GLY B 1 200 ? 107.555 -58.581 41.031 1.00 17.90 213 GLY B C 1
ATOM 7496 O O . GLY B 1 200 ? 106.453 -58.736 40.558 1.00 18.03 213 GLY B O 1
ATOM 7500 N N . THR B 1 201 ? 107.913 -59.057 42.217 1.00 17.94 214 THR B N 1
ATOM 7501 C CA . THR B 1 201 ? 107.030 -59.789 43.104 1.00 17.58 214 THR B CA 1
ATOM 7502 C C . THR B 1 201 ? 105.793 -58.948 43.437 1.00 18.89 214 THR B C 1
ATOM 7503 O O . THR B 1 201 ? 104.700 -59.481 43.556 1.00 19.13 214 THR B O 1
ATOM 7514 N N . LEU B 1 202 ? 106.012 -57.646 43.647 1.00 18.20 215 LEU B N 1
ATOM 7515 C CA . LEU B 1 202 ? 104.962 -56.643 43.751 1.00 18.37 215 LEU B CA 1
ATOM 7516 C C . LEU B 1 202 ? 104.842 -55.961 42.397 1.00 16.98 215 LEU B C 1
ATOM 7517 O O . LEU B 1 202 ? 105.856 -55.747 41.750 1.00 17.82 215 LEU B O 1
ATOM 7533 N N . ASP B 1 203 ? 103.633 -55.606 41.976 1.00 16.64 216 ASP B N 1
ATOM 7534 C CA . ASP B 1 203 ? 103.461 -54.784 40.773 1.00 17.29 216 ASP B CA 1
ATOM 7535 C C . ASP B 1 203 ? 103.645 -53.284 41.062 1.00 16.10 216 ASP B C 1
ATOM 7536 O O . ASP B 1 203 ? 104.221 -52.574 40.267 1.00 15.35 216 ASP B O 1
ATOM 7545 N N . GLY B 1 204 ? 103.110 -52.819 42.195 1.00 16.68 217 GLY B N 1
ATOM 7546 C CA . GLY B 1 204 ? 103.043 -51.399 42.502 1.00 15.36 217 GLY B CA 1
ATOM 7547 C C . GLY B 1 204 ? 103.007 -51.105 43.992 1.00 14.46 217 GLY B C 1
ATOM 7548 O O . GLY B 1 204 ? 103.118 -51.995 44.821 1.00 13.92 217 GLY B O 1
ATOM 7552 N N . GLN B 1 205 ? 102.882 -49.831 44.323 1.00 13.42 218 GLN B N 1
ATOM 7553 C CA . GLN B 1 205 ? 102.782 -49.365 45.710 1.00 13.30 218 GLN B CA 1
ATOM 7554 C C . GLN B 1 205 ? 102.207 -47.975 45.601 1.00 12.06 218 GLN B C 1
ATOM 7555 O O . GLN B 1 205 ? 101.916 -47.527 44.500 1.00 12.27 218 GLN B O 1
ATOM 7569 N N . GLU B 1 206 ? 101.993 -47.300 46.711 1.00 11.82 219 GLU B N 1
ATOM 7570 C CA . GLU B 1 206 ? 101.379 -45.962 46.662 1.00 12.26 219 GLU B CA 1
ATOM 7571 C C . GLU B 1 206 ? 101.889 -45.167 47.853 1.00 12.15 219 GLU B C 1
ATOM 7572 O O . GLU B 1 206 ? 102.018 -45.710 48.937 1.00 10.57 219 GLU B O 1
ATOM 7584 N N . ASN B 1 207 ? 102.228 -43.904 47.634 1.00 11.04 220 ASN B N 1
ATOM 7585 C CA . ASN B 1 207 ? 102.892 -43.131 48.660 1.00 11.62 220 ASN B CA 1
ATOM 7586 C C . ASN B 1 207 ? 103.042 -41.692 48.197 1.00 11.54 220 ASN B C 1
ATOM 7587 O O . ASN B 1 207 ? 102.898 -41.408 47.032 1.00 12.50 220 ASN B O 1
ATOM 7598 N N . PRO B 1 208 ? 103.363 -40.775 49.099 1.00 11.93 221 PRO B N 1
ATOM 7599 C CA . PRO B 1 208 ? 103.562 -39.401 48.627 1.00 12.20 221 PRO B CA 1
ATOM 7600 C C . PRO B 1 208 ? 104.800 -39.303 47.739 1.00 12.85 221 PRO B C 1
ATOM 7601 O O . PRO B 1 208 ? 105.644 -40.196 47.810 1.00 11.20 221 PRO B O 1
ATOM 7612 N N . LEU B 1 209 ? 104.920 -38.224 46.956 1.00 12.37 222 LEU B N 1
ATOM 7613 C CA . LEU B 1 209 ? 106.074 -37.983 46.094 1.00 12.65 222 LEU B CA 1
ATOM 7614 C C . LEU B 1 209 ? 107.408 -38.041 46.812 1.00 12.33 222 LEU B C 1
ATOM 7615 O O . LEU B 1 209 ? 108.369 -38.571 46.293 1.00 12.67 222 LEU B O 1
ATOM 7631 N N . TRP B 1 210 ? 107.487 -37.516 48.017 1.00 12.53 223 TRP B N 1
ATOM 7632 C CA . TRP B 1 210 ? 108.771 -37.547 48.698 1.00 13.56 223 TRP B CA 1
ATOM 7633 C C . TRP B 1 210 ? 109.269 -38.983 48.908 1.00 13.15 223 TRP B C 1
ATOM 7634 O O . TRP B 1 210 ? 110.463 -39.212 48.892 1.00 13.42 223 TRP B O 1
ATOM 7655 N N . VAL B 1 211 ? 108.376 -39.949 49.101 1.00 11.91 224 VAL B N 1
ATOM 7656 C CA . VAL B 1 211 ? 108.821 -41.299 49.375 1.00 11.80 224 VAL B CA 1
ATOM 7657 C C . VAL B 1 211 ? 109.314 -41.895 48.074 1.00 12.55 224 VAL B C 1
ATOM 7658 O O . VAL B 1 211 ? 110.371 -42.539 48.014 1.00 12.57 224 VAL B O 1
ATOM 7671 N N . ILE B 1 212 ? 108.547 -41.670 47.029 1.00 11.33 225 ILE B N 1
ATOM 7672 C CA . ILE B 1 212 ? 108.867 -42.210 45.735 1.00 12.43 225 ILE B CA 1
ATOM 7673 C C . ILE B 1 212 ? 110.218 -41.663 45.249 1.00 13.64 225 ILE B C 1
ATOM 7674 O O . ILE B 1 212 ? 111.005 -42.390 44.661 1.00 13.73 225 ILE B O 1
ATOM 7690 N N . ALA B 1 213 ? 110.481 -40.386 45.520 1.00 12.82 226 ALA B N 1
ATOM 7691 C CA . ALA B 1 213 ? 111.761 -39.751 45.170 1.00 14.42 226 ALA B CA 1
ATOM 7692 C C . ALA B 1 213 ? 112.918 -40.128 46.092 1.00 13.73 226 ALA B C 1
ATOM 7693 O O . ALA B 1 213 ? 113.994 -40.497 45.625 1.00 13.85 226 ALA B O 1
ATOM 7700 N N . GLU B 1 214 ? 112.708 -40.021 47.400 1.00 12.59 227 GLU B N 1
ATOM 7701 C CA . GLU B 1 214 ? 113.779 -40.240 48.352 1.00 13.98 227 GLU B CA 1
ATOM 7702 C C . GLU B 1 214 ? 114.132 -41.688 48.518 1.00 14.30 227 GLU B C 1
ATOM 7703 O O . GLU B 1 214 ? 115.260 -41.982 48.909 1.00 15.57 227 GLU B O 1
ATOM 7715 N N . TYR B 1 215 ? 113.204 -42.595 48.254 1.00 13.32 228 TYR B N 1
ATOM 7716 C CA . TYR B 1 215 ? 113.545 -44.030 48.294 1.00 14.15 228 TYR B CA 1
ATOM 7717 C C . TYR B 1 215 ? 113.834 -44.613 46.901 1.00 15.41 228 TYR B C 1
ATOM 7718 O O . TYR B 1 215 ? 113.990 -45.823 46.761 1.00 14.32 228 TYR B O 1
ATOM 7736 N N . ARG B 1 216 ? 113.925 -43.743 45.892 1.00 13.81 229 ARG B N 1
ATOM 7737 C CA . ARG B 1 216 ? 114.416 -44.156 44.586 1.00 14.46 229 ARG B CA 1
ATOM 7738 C C . ARG B 1 216 ? 113.449 -45.169 43.902 1.00 15.66 229 ARG B C 1
ATOM 7739 O O . ARG B 1 216 ? 113.855 -46.036 43.142 1.00 14.48 229 ARG B O 1
ATOM 7760 N N . LEU B 1 217 ? 112.145 -45.021 44.157 1.00 15.25 230 LEU B N 1
ATOM 7761 C CA . LEU B 1 217 ? 111.158 -46.015 43.695 1.00 15.10 230 LEU B CA 1
ATOM 7762 C C . LEU B 1 217 ? 110.943 -45.923 42.177 1.00 15.36 230 LEU B C 1
ATOM 7763 O O . LEU B 1 217 ? 110.439 -46.851 41.558 1.00 15.66 230 LEU B O 1
ATOM 7779 N N . ASN B 1 218 ? 111.349 -44.815 41.577 1.00 15.18 231 ASN B N 1
ATOM 7780 C CA . ASN B 1 218 ? 111.315 -44.685 40.137 1.00 15.79 231 ASN B CA 1
ATOM 7781 C C . ASN B 1 218 ? 112.290 -45.662 39.466 1.00 16.32 231 ASN B C 1
ATOM 7782 O O . ASN B 1 218 ? 112.137 -46.000 38.293 1.00 15.09 231 ASN B O 1
ATOM 7793 N N . GLU B 1 219 ? 113.298 -46.113 40.208 1.00 14.99 232 GLU B N 1
ATOM 7794 C CA . GLU B 1 219 ? 114.258 -47.078 39.664 1.00 16.29 232 GLU B CA 1
ATOM 7795 C C . GLU B 1 219 ? 113.620 -48.432 39.340 1.00 16.73 232 GLU B C 1
ATOM 7796 O O . GLU B 1 219 ? 114.136 -49.203 38.518 1.00 16.64 232 GLU B O 1
ATOM 7808 N N . VAL B 1 220 ? 112.482 -48.689 39.975 1.00 16.24 233 VAL B N 1
ATOM 7809 C CA . VAL B 1 220 ? 111.818 -49.989 39.942 1.00 15.90 233 VAL B CA 1
ATOM 7810 C C . VAL B 1 220 ? 110.322 -49.838 39.749 1.00 16.01 233 VAL B C 1
ATOM 7811 O O . VAL B 1 220 ? 109.578 -50.785 40.025 1.00 14.72 233 VAL B O 1
ATOM 7824 N N . GLN B 1 221 ? 109.901 -48.660 39.264 1.00 14.49 234 GLN B N 1
ATOM 7825 C CA . GLN B 1 221 ? 108.497 -48.348 38.949 1.00 16.00 234 GLN B CA 1
ATOM 7826 C C . GLN B 1 221 ? 108.501 -47.386 37.761 1.00 16.49 234 GLN B C 1
ATOM 7827 O O . GLN B 1 221 ? 109.156 -46.367 37.814 1.00 16.70 234 GLN B O 1
ATOM 7841 N N . LYS B 1 222 ? 107.801 -47.728 36.686 1.00 16.00 235 LYS B N 1
ATOM 7842 C CA . LYS B 1 222 ? 107.843 -46.915 35.465 1.00 17.16 235 LYS B CA 1
ATOM 7843 C C . LYS B 1 222 ? 106.723 -45.916 35.422 1.00 16.32 235 LYS B C 1
ATOM 7844 O O . LYS B 1 222 ? 106.810 -44.934 34.705 1.00 16.98 235 LYS B O 1
ATOM 7863 N N . HIS B 1 223 ? 105.652 -46.207 36.161 1.00 15.50 236 HIS B N 1
ATOM 7864 C CA . HIS B 1 223 ? 104.409 -45.434 36.084 1.00 16.14 236 HIS B CA 1
ATOM 7865 C C . HIS B 1 223 ? 104.065 -44.748 37.397 1.00 14.30 236 HIS B C 1
ATOM 7866 O O . HIS B 1 223 ? 104.251 -45.337 38.461 1.00 13.97 236 HIS B O 1
ATOM 7881 N N . LEU B 1 224 ? 103.582 -43.508 37.276 1.00 13.30 237 LEU B N 1
ATOM 7882 C CA . LEU B 1 224 ? 103.096 -42.686 38.378 1.00 14.42 237 LEU B CA 1
ATOM 7883 C C . LEU B 1 224 ? 101.795 -42.011 37.977 1.00 15.68 237 LEU B C 1
ATOM 7884 O O . LEU B 1 224 ? 101.756 -41.304 36.966 1.00 14.42 237 LEU B O 1
ATOM 7900 N N . SER B 1 225 ? 100.741 -42.209 38.768 1.00 14.86 238 SER B N 1
ATOM 7901 C CA . SER B 1 225 ? 99.470 -41.528 38.548 1.00 14.87 238 SER B CA 1
ATOM 7902 C C . SER B 1 225 ? 99.164 -40.687 39.750 1.00 13.94 238 SER B C 1
ATOM 7903 O O . SER B 1 225 ? 99.141 -41.180 40.864 1.00 13.04 238 SER B O 1
ATOM 7911 N N . LEU B 1 226 ? 98.955 -39.397 39.552 1.00 14.57 239 LEU B N 1
ATOM 7912 C CA . LEU B 1 226 ? 98.687 -38.531 40.699 1.00 15.02 239 LEU B CA 1
ATOM 7913 C C . LEU B 1 226 ? 97.233 -38.665 41.184 1.00 14.87 239 LEU B C 1
ATOM 7914 O O . LEU B 1 226 ? 96.435 -37.729 41.109 1.00 15.29 239 LEU B O 1
ATOM 7930 N N . THR B 1 227 ? 96.933 -39.840 41.721 1.00 13.96 240 THR B N 1
ATOM 7931 C CA . THR B 1 227 ? 95.617 -40.156 42.249 1.00 15.03 240 THR B CA 1
ATOM 7932 C C . THR B 1 227 ? 95.271 -39.395 43.542 1.00 13.88 240 THR B C 1
ATOM 7933 O O . THR B 1 227 ? 94.104 -39.007 43.740 1.00 13.68 240 THR B O 1
ATOM 7944 N N . GLY B 1 228 ? 96.248 -39.229 44.434 1.00 12.70 241 GLY B N 1
ATOM 7945 C CA . GLY B 1 228 ? 96.058 -38.441 45.647 1.00 12.94 241 GLY B CA 1
ATOM 7946 C C . GLY B 1 228 ? 94.932 -39.031 46.469 1.00 13.06 241 GLY B C 1
ATOM 7947 O O . GLY B 1 228 ? 94.144 -38.319 47.104 1.00 13.27 241 GLY B O 1
ATOM 7951 N N . HIS B 1 229 ? 94.848 -40.353 46.451 1.00 11.44 242 HIS B N 1
ATOM 7952 C CA . HIS B 1 229 ? 93.664 -41.053 46.954 1.00 12.76 242 HIS B CA 1
ATOM 7953 C C . HIS B 1 229 ? 93.492 -40.975 48.483 1.00 13.00 242 HIS B C 1
ATOM 7954 O O . HIS B 1 229 ? 92.364 -40.980 48.971 1.00 13.14 242 HIS B O 1
ATOM 7969 N N . VAL B 1 230 ? 94.591 -40.929 49.221 1.00 11.28 243 VAL B N 1
ATOM 7970 C CA . VAL B 1 230 ? 94.520 -40.778 50.662 1.00 12.84 243 VAL B CA 1
ATOM 7971 C C . VAL B 1 230 ? 95.427 -39.667 51.104 1.00 12.87 243 VAL B C 1
ATOM 7972 O O . VAL B 1 230 ? 96.569 -39.621 50.692 1.00 12.97 243 VAL B O 1
ATOM 7985 N N . TYR B 1 231 ? 94.936 -38.770 51.949 1.00 14.59 244 TYR B N 1
ATOM 7986 C CA . TYR B 1 231 ? 95.825 -37.842 52.641 1.00 14.38 244 TYR B CA 1
ATOM 7987 C C . TYR B 1 231 ? 96.418 -38.491 53.912 1.00 14.30 244 TYR B C 1
ATOM 7988 O O . TYR B 1 231 ? 95.745 -38.675 54.939 1.00 13.20 244 TYR B O 1
ATOM 8006 N N . SER B 1 232 ? 97.701 -38.820 53.806 1.00 12.62 245 SER B N 1
ATOM 8007 C CA . SER B 1 232 ? 98.428 -39.514 54.836 1.00 13.20 245 SER B CA 1
ATOM 8008 C C . SER B 1 232 ? 99.090 -38.520 55.781 1.00 12.97 245 SER B C 1
ATOM 8009 O O . SER B 1 232 ? 99.751 -37.594 55.346 1.00 11.79 245 SER B O 1
ATOM 8017 N N . THR B 1 233 ? 98.893 -38.747 57.075 1.00 13.42 246 THR B N 1
ATOM 8018 C CA . THR B 1 233 ? 99.581 -38.053 58.140 1.00 13.03 246 THR B CA 1
ATOM 8019 C C . THR B 1 233 ? 100.491 -39.051 58.832 1.00 12.26 246 THR B C 1
ATOM 8020 O O . THR B 1 233 ? 100.345 -40.246 58.628 1.00 10.91 246 THR B O 1
ATOM 8031 N N . HIS B 1 234 ? 101.407 -38.538 59.649 1.00 11.21 247 HIS B N 1
ATOM 8032 C CA . HIS B 1 234 ? 102.027 -39.304 60.716 1.00 11.36 247 HIS B CA 1
ATOM 8033 C C . HIS B 1 234 ? 101.430 -38.861 62.033 1.00 11.93 247 HIS B C 1
ATOM 8034 O O . HIS B 1 234 ? 100.987 -37.731 62.181 1.00 11.43 247 HIS B O 1
ATOM 8049 N N . THR B 1 235 ? 101.419 -39.775 62.989 1.00 11.63 248 THR B N 1
ATOM 8050 C CA . THR B 1 235 ? 101.014 -39.460 64.350 1.00 12.62 248 THR B CA 1
ATOM 8051 C C . THR B 1 235 ? 102.258 -39.327 65.222 1.00 12.05 248 THR B C 1
ATOM 8052 O O . THR B 1 235 ? 103.121 -40.208 65.245 1.00 11.18 248 THR B O 1
ATOM 8063 N N . ASP B 1 236 ? 102.334 -38.208 65.937 1.00 12.02 249 ASP B N 1
ATOM 8064 C CA . ASP B 1 236 ? 103.430 -37.950 66.863 1.00 12.53 249 ASP B CA 1
ATOM 8065 C C . ASP B 1 236 ? 102.934 -38.344 68.238 1.00 12.21 249 ASP B C 1
ATOM 8066 O O . ASP B 1 236 ? 102.020 -37.730 68.738 1.00 11.86 249 ASP B O 1
ATOM 8075 N N . LEU B 1 237 ? 103.488 -39.392 68.828 1.00 11.79 250 LEU B N 1
ATOM 8076 C CA . LEU B 1 237 ? 102.971 -39.884 70.106 1.00 12.23 250 LEU B CA 1
ATOM 8077 C C . LEU B 1 237 ? 104.068 -40.249 71.136 1.00 12.45 250 LEU B C 1
ATOM 8078 O O . LEU B 1 237 ? 105.271 -40.194 70.840 1.00 12.37 250 LEU B O 1
ATOM 8094 N N . ALA B 1 238 ? 103.644 -40.593 72.348 1.00 12.35 251 ALA B N 1
ATOM 8095 C CA . ALA B 1 238 ? 104.555 -41.096 73.379 1.00 13.74 251 ALA B CA 1
ATOM 8096 C C . ALA B 1 238 ? 103.965 -42.292 74.147 1.00 14.08 251 ALA B C 1
ATOM 8097 O O . ALA B 1 238 ? 102.802 -42.643 73.966 1.00 13.98 251 ALA B O 1
ATOM 8104 N N . ASN B 1 239 ? 104.757 -42.937 74.989 1.00 12.69 252 ASN B N 1
ATOM 8105 C CA . ASN B 1 239 ? 104.191 -43.903 75.944 1.00 14.76 252 ASN B CA 1
ATOM 8106 C C . ASN B 1 239 ? 103.344 -43.146 76.955 1.00 15.13 252 ASN B C 1
ATOM 8107 O O . ASN B 1 239 ? 103.828 -42.231 77.617 1.00 14.45 252 ASN B O 1
ATOM 8118 N N . LEU B 1 240 ? 102.071 -43.516 77.063 1.00 14.88 253 LEU B N 1
ATOM 8119 C CA . LEU B 1 240 ? 101.143 -42.794 77.935 1.00 14.43 253 LEU B CA 1
ATOM 8120 C C . LEU B 1 240 ? 101.669 -42.705 79.373 1.00 15.53 253 LEU B C 1
ATOM 8121 O O . LEU B 1 240 ? 101.776 -41.602 79.941 1.00 14.19 253 LEU B O 1
ATOM 8137 N N . ALA B 1 241 ? 101.989 -43.852 79.971 1.00 14.31 254 ALA B N 1
ATOM 8138 C CA . ALA B 1 241 ? 102.447 -43.879 81.354 1.00 14.17 254 ALA B CA 1
ATOM 8139 C C . ALA B 1 241 ? 103.721 -43.049 81.557 1.00 14.96 254 ALA B C 1
ATOM 8140 O O . ALA B 1 241 ? 103.807 -42.278 82.491 1.00 14.98 254 ALA B O 1
ATOM 8147 N N . TRP B 1 242 ? 104.705 -43.170 80.672 1.00 14.00 255 TRP B N 1
ATOM 8148 C CA . TRP B 1 242 ? 105.915 -42.361 80.773 1.00 15.21 255 TRP B CA 1
ATOM 8149 C C . TRP B 1 242 ? 105.619 -40.851 80.680 1.00 15.83 255 TRP B C 1
ATOM 8150 O O . TRP B 1 242 ? 106.075 -40.068 81.526 1.00 15.09 255 TRP B O 1
ATOM 8171 N N . PHE B 1 243 ? 104.860 -40.458 79.655 1.00 13.62 256 PHE B N 1
ATOM 8172 C CA . PHE B 1 243 ? 104.509 -39.072 79.449 1.00 13.86 256 PHE B CA 1
ATOM 8173 C C . PHE B 1 243 ? 103.802 -38.466 80.659 1.00 14.86 256 PHE B C 1
ATOM 8174 O O . PHE B 1 243 ? 104.171 -37.388 81.126 1.00 14.04 256 PHE B O 1
ATOM 8191 N N . GLU B 1 244 ? 102.796 -39.156 81.189 1.00 14.13 257 GLU B N 1
ATOM 8192 C CA . GLU B 1 244 ? 101.974 -38.551 82.222 1.00 14.68 257 GLU B CA 1
ATOM 8193 C C . GLU B 1 244 ? 102.655 -38.556 83.604 1.00 15.40 257 GLU B C 1
ATOM 8194 O O . GLU B 1 244 ? 102.113 -37.999 84.539 1.00 15.91 257 GLU B O 1
ATOM 8206 N N . ALA B 1 245 ? 103.850 -39.165 83.721 1.00 15.19 258 ALA B N 1
ATOM 8207 C CA . ALA B 1 245 ? 104.644 -39.141 84.976 1.00 15.73 258 ALA B CA 1
ATOM 8208 C C . ALA B 1 245 ? 105.584 -37.944 85.014 1.00 15.49 258 ALA B C 1
ATOM 8209 O O . ALA B 1 245 ? 106.174 -37.637 86.037 1.00 14.59 258 ALA B O 1
ATOM 8216 N N . LEU B 1 246 ? 105.708 -37.267 83.883 1.00 15.11 259 LEU B N 1
ATOM 8217 C CA . LEU B 1 246 ? 106.422 -36.001 83.817 1.00 15.85 259 LEU B CA 1
ATOM 8218 C C . LEU B 1 246 ? 105.645 -34.870 84.497 1.00 16.22 259 LEU B C 1
ATOM 8219 O O . LEU B 1 246 ? 104.423 -34.823 84.435 1.00 15.70 259 LEU B O 1
ATOM 8235 N N . PRO B 1 247 ? 106.360 -33.901 85.072 1.00 17.43 260 PRO B N 1
ATOM 8236 C CA . PRO B 1 247 ? 105.707 -32.691 85.585 1.00 17.87 260 PRO B CA 1
ATOM 8237 C C . PRO B 1 247 ? 104.851 -32.025 84.507 1.00 18.32 260 PRO B C 1
ATOM 8238 O O . PRO B 1 247 ? 105.257 -32.050 83.366 1.00 17.70 260 PRO B O 1
ATOM 8249 N N . ALA B 1 248 ? 103.724 -31.422 84.852 1.00 17.46 261 ALA B N 1
ATOM 8250 C CA . ALA B 1 248 ? 102.842 -30.814 83.854 1.00 18.22 261 ALA B CA 1
ATOM 8251 C C . ALA B 1 248 ? 103.526 -29.757 83.000 1.00 19.77 261 ALA B C 1
ATOM 8252 O O . ALA B 1 248 ? 103.196 -29.605 81.842 1.00 19.46 261 ALA B O 1
ATOM 8259 N N . ASN B 1 249 ? 104.467 -29.004 83.550 1.00 20.55 262 ASN B N 1
ATOM 8260 C CA . ASN B 1 249 ? 105.154 -28.013 82.732 1.00 20.26 262 ASN B CA 1
ATOM 8261 C C . ASN B 1 249 ? 106.015 -28.662 81.674 1.00 19.58 262 ASN B C 1
ATOM 8262 O O . ASN B 1 249 ? 106.193 -28.105 80.595 1.00 19.90 262 ASN B O 1
ATOM 8273 N N . ASP B 1 250 ? 106.550 -29.840 81.971 1.00 18.67 263 ASP B N 1
ATOM 8274 C CA . ASP B 1 250 ? 107.317 -30.575 80.969 1.00 19.27 263 ASP B CA 1
ATOM 8275 C C . ASP B 1 250 ? 106.392 -31.207 79.925 1.00 18.47 263 ASP B C 1
ATOM 8276 O O . ASP B 1 250 ? 106.734 -31.231 78.761 1.00 17.30 263 ASP B O 1
ATOM 8285 N N . ARG B 1 251 ? 105.240 -31.727 80.346 1.00 17.79 264 ARG B N 1
ATOM 8286 C CA . ARG B 1 251 ? 104.280 -32.290 79.402 1.00 17.07 264 ARG B CA 1
ATOM 8287 C C . ARG B 1 251 ? 103.858 -31.190 78.452 1.00 18.12 264 ARG B C 1
ATOM 8288 O O . ARG B 1 251 ? 103.705 -31.445 77.273 1.00 16.99 264 ARG B O 1
ATOM 8309 N N . ARG B 1 252 ? 103.721 -29.960 78.937 1.00 17.56 265 ARG B N 1
ATOM 8310 C CA . ARG B 1 252 ? 103.368 -28.853 78.047 1.00 18.15 265 ARG B CA 1
ATOM 8311 C C . ARG B 1 252 ? 104.485 -28.416 77.090 1.00 17.21 265 ARG B C 1
ATOM 8312 O O . ARG B 1 252 ? 104.232 -28.028 75.952 1.00 16.98 265 ARG B O 1
ATOM 8333 N N . LEU B 1 253 ? 105.723 -28.488 77.544 1.00 18.32 266 LEU B N 1
ATOM 8334 C CA . LEU B 1 253 ? 106.842 -28.082 76.725 1.00 17.85 266 LEU B CA 1
ATOM 8335 C C . LEU B 1 253 ? 107.063 -29.083 75.581 1.00 17.52 266 LEU B C 1
ATOM 8336 O O . LEU B 1 253 ? 107.258 -28.695 74.437 1.00 17.47 266 LEU B O 1
ATOM 8352 N N . LEU B 1 254 ? 107.031 -30.371 75.883 1.00 17.37 267 LEU B N 1
ATOM 8353 C CA . LEU B 1 254 ? 107.176 -31.376 74.837 1.00 17.22 267 LEU B CA 1
ATOM 8354 C C . LEU B 1 254 ? 106.061 -31.245 73.808 1.00 16.21 267 LEU B C 1
ATOM 8355 O O . LEU B 1 254 ? 106.297 -31.354 72.631 1.00 16.59 267 LEU B O 1
ATOM 8371 N N . ALA B 1 255 ? 104.836 -31.022 74.256 1.00 15.98 268 ALA B N 1
ATOM 8372 C CA . ALA B 1 255 ? 103.717 -30.980 73.354 1.00 15.90 268 ALA B CA 1
ATOM 8373 C C . ALA B 1 255 ? 103.778 -29.735 72.525 1.00 16.23 268 ALA B C 1
ATOM 8374 O O . ALA B 1 255 ? 103.381 -29.727 71.379 1.00 16.25 268 ALA B O 1
ATOM 8381 N N . SER B 1 256 ? 104.253 -28.664 73.133 1.00 16.26 269 SER B N 1
ATOM 8382 C CA . SER B 1 256 ? 104.365 -27.391 72.466 1.00 16.59 269 SER B CA 1
ATOM 8383 C C . SER B 1 256 ? 105.457 -27.498 71.411 1.00 16.51 269 SER B C 1
ATOM 8384 O O . SER B 1 256 ? 105.292 -27.065 70.265 1.00 16.50 269 SER B O 1
ATOM 8392 N N . CYS B 1 257 ? 106.576 -28.095 71.803 1.00 16.01 270 CYS B N 1
ATOM 8393 C CA . CYS B 1 257 ? 107.658 -28.362 70.875 1.00 16.32 270 CYS B CA 1
ATOM 8394 C C . CYS B 1 257 ? 107.253 -29.284 69.726 1.00 15.47 270 CYS B C 1
ATOM 8395 O O . CYS B 1 257 ? 107.659 -29.078 68.610 1.00 15.31 270 CYS B O 1
ATOM 8420 N N . GLN B 1 259 ? 104.206 -29.709 68.576 1.00 15.61 272 GLN B N 1
ATOM 8421 C CA . GLN B 1 259 ? 103.292 -28.911 67.760 1.00 15.86 272 GLN B CA 1
ATOM 8422 C C . GLN B 1 259 ? 104.072 -28.021 66.781 1.00 15.44 272 GLN B C 1
ATOM 8423 O O . GLN B 1 259 ? 103.789 -28.000 65.595 1.00 14.72 272 GLN B O 1
ATOM 8437 N N . ASP B 1 260 ? 105.045 -27.279 67.292 1.00 15.37 273 ASP B N 1
ATOM 8438 C CA . ASP B 1 260 ? 105.800 -26.335 66.474 1.00 15.54 273 ASP B CA 1
ATOM 8439 C C . ASP B 1 260 ? 106.605 -27.097 65.425 1.00 14.49 273 ASP B C 1
ATOM 8440 O O . ASP B 1 260 ? 106.738 -26.656 64.280 1.00 14.58 273 ASP B O 1
ATOM 8449 N N . ALA B 1 261 ? 107.114 -28.252 65.827 1.00 14.24 274 ALA B N 1
ATOM 8450 C CA . ALA B 1 261 ? 107.869 -29.155 64.943 1.00 15.53 274 ALA B CA 1
ATOM 8451 C C . ALA B 1 261 ? 107.058 -29.702 63.746 1.00 14.16 274 ALA B C 1
ATOM 8452 O O . ALA B 1 261 ? 107.586 -29.856 62.635 1.00 13.71 274 ALA B O 1
ATOM 8459 N N . ALA B 1 262 ? 105.788 -30.009 63.982 1.00 13.97 275 ALA B N 1
ATOM 8460 C CA . ALA B 1 262 ? 104.868 -30.458 62.934 1.00 14.27 275 ALA B CA 1
ATOM 8461 C C . ALA B 1 262 ? 104.555 -29.350 61.938 1.00 13.83 275 ALA B C 1
ATOM 8462 O O . ALA B 1 262 ? 104.636 -29.553 60.723 1.00 15.14 275 ALA B O 1
ATOM 8469 N N . LEU B 1 263 ? 104.190 -28.175 62.444 1.00 14.68 276 LEU B N 1
ATOM 8470 C CA . LEU B 1 263 ? 103.806 -27.075 61.569 1.00 15.26 276 LEU B CA 1
ATOM 8471 C C . LEU B 1 263 ? 104.996 -26.756 60.678 1.00 15.69 276 LEU B C 1
ATOM 8472 O O . LEU B 1 263 ? 104.846 -26.502 59.481 1.00 13.95 276 LEU B O 1
ATOM 8488 N N . TRP B 1 264 ? 106.180 -26.748 61.293 1.00 14.96 277 TRP B N 1
ATOM 8489 C CA . TRP B 1 264 ? 107.422 -26.420 60.602 1.00 15.54 277 TRP B CA 1
ATOM 8490 C C . TRP B 1 264 ? 107.760 -27.461 59.556 1.00 15.15 277 TRP B C 1
ATOM 8491 O O . TRP B 1 264 ? 108.197 -27.108 58.476 1.00 14.84 277 TRP B O 1
ATOM 8512 N N . GLN B 1 265 ? 107.522 -28.732 59.865 1.00 13.76 278 GLN B N 1
ATOM 8513 C CA . GLN B 1 265 ? 107.807 -29.794 58.909 1.00 14.28 278 GLN B CA 1
ATOM 8514 C C . GLN B 1 265 ? 106.809 -29.832 57.752 1.00 14.92 278 GLN B C 1
ATOM 8515 O O . GLN B 1 265 ? 107.182 -30.194 56.650 1.00 14.18 278 GLN B O 1
ATOM 8529 N N . ARG B 1 266 ? 105.547 -29.479 57.998 1.00 13.71 279 ARG B N 1
ATOM 8530 C CA . ARG B 1 266 ? 104.554 -29.340 56.929 1.00 13.87 279 ARG B CA 1
ATOM 8531 C C . ARG B 1 266 ? 104.989 -28.291 55.943 1.00 14.85 279 ARG B C 1
ATOM 8532 O O . ARG B 1 266 ? 104.901 -28.488 54.748 1.00 14.67 279 ARG B O 1
ATOM 8553 N N . THR B 1 267 ? 105.443 -27.162 56.467 1.00 14.12 280 THR B N 1
ATOM 8554 C CA . THR B 1 267 ? 106.023 -26.087 55.663 1.00 15.53 280 THR B CA 1
ATOM 8555 C C . THR B 1 267 ? 107.214 -26.582 54.843 1.00 16.33 280 THR B C 1
ATOM 8556 O O . THR B 1 267 ? 107.296 -26.362 53.629 1.00 15.25 280 THR B O 1
ATOM 8567 N N . TRP B 1 268 ? 108.126 -27.263 55.529 1.00 15.60 281 TRP B N 1
ATOM 8568 C CA . TRP B 1 268 ? 109.377 -27.679 54.932 1.00 16.23 281 TRP B CA 1
ATOM 8569 C C . TRP B 1 268 ? 109.095 -28.621 53.797 1.00 16.87 281 TRP B C 1
ATOM 8570 O O . TRP B 1 268 ? 109.537 -28.394 52.681 1.00 17.35 281 TRP B O 1
ATOM 8591 N N . SER B 1 269 ? 108.341 -29.682 54.077 1.00 16.12 282 SER B N 1
ATOM 8592 C CA . SER B 1 269 ? 108.000 -30.666 53.048 1.00 15.91 282 SER B CA 1
ATOM 8593 C C . SER B 1 269 ? 107.181 -30.122 51.885 1.00 15.73 282 SER B C 1
ATOM 8594 O O . SER B 1 269 ? 107.394 -30.528 50.756 1.00 16.30 282 SER B O 1
ATOM 8602 N N . ARG B 1 270 ? 106.236 -29.232 52.139 1.00 14.64 283 ARG B N 1
ATOM 8603 C CA . ARG B 1 270 ? 105.382 -28.769 51.046 1.00 16.78 283 ARG B CA 1
ATOM 8604 C C . ARG B 1 270 ? 106.209 -27.943 50.057 1.00 17.31 283 ARG B C 1
ATOM 8605 O O . ARG B 1 270 ? 105.955 -27.965 48.864 1.00 17.73 283 ARG B O 1
ATOM 8626 N N . GLN B 1 271 ? 107.226 -27.245 50.548 1.00 16.51 284 GLN B N 1
ATOM 8627 C CA . GLN B 1 271 ? 108.097 -26.480 49.655 1.00 17.04 284 GLN B CA 1
ATOM 8628 C C . GLN B 1 271 ? 108.755 -27.392 48.592 1.00 17.94 284 GLN B C 1
ATOM 8629 O O . GLN B 1 271 ? 109.047 -26.952 47.494 1.00 18.33 284 GLN B O 1
ATOM 8643 N N . ARG B 1 272 ? 108.928 -28.671 48.921 1.00 17.54 285 ARG B N 1
ATOM 8644 C CA . ARG B 1 272 ? 109.794 -29.584 48.175 1.00 17.19 285 ARG B CA 1
ATOM 8645 C C . ARG B 1 272 ? 109.105 -30.466 47.144 1.00 17.22 285 ARG B C 1
ATOM 8646 O O . ARG B 1 272 ? 109.780 -31.136 46.349 1.00 17.19 285 ARG B O 1
ATOM 8667 N N . ASP B 1 273 ? 107.783 -30.474 47.150 1.00 16.40 286 ASP B N 1
ATOM 8668 C CA . ASP B 1 273 ? 107.001 -31.418 46.350 1.00 16.47 286 ASP B CA 1
ATOM 8669 C C . ASP B 1 273 ? 106.926 -31.137 44.877 1.00 18.59 286 ASP B C 1
ATOM 8670 O O . ASP B 1 273 ? 106.868 -32.070 44.085 1.00 18.64 286 ASP B O 1
ATOM 8679 N N . ALA B 1 274 ? 106.923 -29.868 44.487 1.00 19.38 287 ALA B N 1
ATOM 8680 C CA . ALA B 1 274 ? 107.108 -29.514 43.069 1.00 18.22 287 ALA B CA 1
ATOM 8681 C C . ALA B 1 274 ? 108.398 -30.080 42.552 1.00 18.38 287 ALA B C 1
ATOM 8682 O O . ALA B 1 274 ? 108.432 -30.647 41.473 1.00 18.88 287 ALA B O 1
ATOM 8689 N N . ALA B 1 275 ? 109.451 -29.914 43.341 1.00 17.36 288 ALA B N 1
ATOM 8690 C CA . ALA B 1 275 ? 110.789 -30.314 42.961 1.00 18.24 288 ALA B CA 1
ATOM 8691 C C . ALA B 1 275 ? 110.927 -31.832 42.947 1.00 18.61 288 ALA B C 1
ATOM 8692 O O . ALA B 1 275 ? 111.657 -32.402 42.116 1.00 18.65 288 ALA B O 1
ATOM 8699 N N . TYR B 1 276 ? 110.226 -32.490 43.858 1.00 17.68 289 TYR B N 1
ATOM 8700 C CA . TYR B 1 276 ? 110.174 -33.940 43.863 1.00 17.51 289 TYR B CA 1
ATOM 8701 C C . TYR B 1 276 ? 109.489 -34.490 42.610 1.00 18.01 289 TYR B C 1
ATOM 8702 O O . TYR B 1 276 ? 109.928 -35.499 42.063 1.00 16.84 289 TYR B O 1
ATOM 8720 N N . LEU B 1 277 ? 108.427 -33.821 42.160 1.00 17.87 290 LEU B N 1
ATOM 8721 C CA . LEU B 1 277 ? 107.728 -34.215 40.940 1.00 18.14 290 LEU B CA 1
ATOM 8722 C C . LEU B 1 277 ? 108.609 -34.013 39.706 1.00 19.41 290 LEU B C 1
ATOM 8723 O O . LEU B 1 277 ? 108.672 -34.855 38.821 1.00 19.23 290 LEU B O 1
ATOM 8739 N N . GLU B 1 278 ? 109.315 -32.898 39.669 1.00 19.57 291 GLU B N 1
ATOM 8740 C CA . GLU B 1 278 ? 110.177 -32.592 38.545 1.00 20.12 291 GLU B CA 1
ATOM 8741 C C . GLU B 1 278 ? 111.298 -33.589 38.496 1.00 19.37 291 GLU B C 1
ATOM 8742 O O . GLU B 1 278 ? 111.703 -34.030 37.450 1.00 20.57 291 GLU B O 1
ATOM 8754 N N . GLN B 1 279 ? 111.796 -33.926 39.670 1.00 18.98 292 GLN B N 1
ATOM 8755 C CA . GLN B 1 279 ? 112.873 -34.872 39.830 1.00 19.53 292 GLN B CA 1
ATOM 8756 C C . GLN B 1 279 ? 112.464 -36.227 39.245 1.00 18.79 292 GLN B C 1
ATOM 8757 O O . GLN B 1 279 ? 113.219 -36.868 38.524 1.00 19.09 292 GLN B O 1
ATOM 8771 N N . LEU B 1 280 ? 111.260 -36.670 39.544 1.00 18.12 293 LEU B N 1
ATOM 8772 C CA . LEU B 1 280 ? 110.812 -37.964 39.024 1.00 18.52 293 LEU B CA 1
ATOM 8773 C C . LEU B 1 280 ? 110.583 -37.909 37.520 1.00 18.69 293 LEU B C 1
ATOM 8774 O O . LEU B 1 280 ? 110.802 -38.897 36.827 1.00 17.84 293 LEU B O 1
ATOM 8790 N N . ARG B 1 281 ? 110.114 -36.761 37.031 1.00 18.45 294 ARG B N 1
ATOM 8791 C CA . ARG B 1 281 ? 109.929 -36.570 35.603 1.00 19.03 294 ARG B CA 1
ATOM 8792 C C . ARG B 1 281 ? 111.268 -36.693 34.886 1.00 19.17 294 ARG B C 1
ATOM 8793 O O . ARG B 1 281 ? 111.415 -37.461 33.939 1.00 18.30 294 ARG B O 1
ATOM 8814 N N . THR B 1 282 ? 112.240 -35.920 35.350 1.00 19.22 295 THR B N 1
ATOM 8815 C CA . THR B 1 282 ? 113.579 -35.925 34.790 1.00 19.00 295 THR B CA 1
ATOM 8816 C C . THR B 1 282 ? 114.214 -37.299 34.834 1.00 19.38 295 THR B C 1
ATOM 8817 O O . THR B 1 282 ? 114.930 -37.668 33.923 1.00 20.30 295 THR B O 1
ATOM 8828 N N . ALA B 1 283 ? 113.932 -38.071 35.873 1.00 18.61 296 ALA B N 1
ATOM 8829 C CA . ALA B 1 283 ? 114.468 -39.421 36.003 1.00 18.21 296 ALA B CA 1
ATOM 8830 C C . ALA B 1 283 ? 113.747 -40.451 35.132 1.00 18.27 296 ALA B C 1
ATOM 8831 O O . ALA B 1 283 ? 114.083 -41.618 35.146 1.00 19.51 296 ALA B O 1
ATOM 8838 N N . GLY B 1 284 ? 112.727 -40.043 34.409 1.00 18.28 297 GLY B N 1
ATOM 8839 C CA . GLY B 1 284 ? 112.110 -40.937 33.450 1.00 18.52 297 GLY B CA 1
ATOM 8840 C C . GLY B 1 284 ? 110.819 -41.619 33.839 1.00 18.07 297 GLY B C 1
ATOM 8841 O O . GLY B 1 284 ? 110.427 -42.575 33.180 1.00 18.30 297 GLY B O 1
ATOM 8862 N N . GLN B 1 286 ? 106.901 -42.135 33.765 1.00 18.48 299 GLN B N 1
ATOM 8863 C CA . GLN B 1 286 ? 105.773 -41.740 32.936 1.00 18.50 299 GLN B CA 1
ATOM 8864 C C . GLN B 1 286 ? 104.601 -41.318 33.820 1.00 17.69 299 GLN B C 1
ATOM 8865 O O . GLN B 1 286 ? 103.920 -42.140 34.435 1.00 17.06 299 GLN B O 1
ATOM 8879 N N . VAL B 1 287 ? 104.385 -40.020 33.917 1.00 17.99 300 VAL B N 1
ATOM 8880 C CA . VAL B 1 287 ? 103.484 -39.503 34.938 1.00 17.89 300 VAL B CA 1
ATOM 8881 C C . VAL B 1 287 ? 102.147 -39.137 34.359 1.00 17.98 300 VAL B C 1
ATOM 8882 O O . VAL B 1 287 ? 102.079 -38.354 33.408 1.00 18.02 300 VAL B O 1
ATOM 8895 N N . ILE B 1 288 ? 101.088 -39.683 34.941 1.00 17.18 301 ILE B N 1
ATOM 8896 C CA . ILE B 1 288 ? 99.740 -39.251 34.628 1.00 17.70 301 ILE B CA 1
ATOM 8897 C C . ILE B 1 288 ? 99.271 -38.263 35.688 1.00 19.06 301 ILE B C 1
ATOM 8898 O O . ILE B 1 288 ? 98.944 -38.626 36.811 1.00 17.82 301 ILE B O 1
ATOM 8914 N N . GLU B 1 289 ? 99.249 -36.996 35.301 1.00 20.14 302 GLU B N 1
ATOM 8915 C CA . GLU B 1 289 ? 98.996 -35.895 36.212 1.00 20.79 302 GLU B CA 1
ATOM 8916 C C . GLU B 1 289 ? 97.555 -35.718 36.647 1.00 20.89 302 GLU B C 1
ATOM 8917 O O . GLU B 1 289 ? 97.297 -35.161 37.709 1.00 20.69 302 GLU B O 1
ATOM 8929 N N . ARG B 1 290 ? 96.616 -36.143 35.807 1.00 22.68 303 ARG B N 1
ATOM 8930 C CA . ARG B 1 290 ? 95.187 -35.962 36.101 1.00 22.91 303 ARG B CA 1
ATOM 8931 C C . ARG B 1 290 ? 94.426 -37.229 35.769 1.00 22.16 303 ARG B C 1
ATOM 8932 O O . ARG B 1 290 ? 93.726 -37.292 34.750 1.00 23.41 303 ARG B O 1
ATOM 8953 N N . PRO B 1 291 ? 94.571 -38.248 36.623 1.00 20.60 304 PRO B N 1
ATOM 8954 C CA . PRO B 1 291 ? 93.786 -39.474 36.484 1.00 22.19 304 PRO B CA 1
ATOM 8955 C C . PRO B 1 291 ? 92.289 -39.175 36.667 1.00 22.23 304 PRO B C 1
ATOM 8956 O O . PRO B 1 291 ? 91.893 -38.194 37.298 1.00 21.77 304 PRO B O 1
ATOM 8967 N N . ASP B 1 292 ? 91.461 -40.040 36.106 1.00 22.32 305 ASP B N 1
ATOM 8968 C CA . ASP B 1 292 ? 90.037 -39.848 36.176 1.00 22.52 305 ASP B CA 1
ATOM 8969 C C . ASP B 1 292 ? 89.626 -39.986 37.610 1.00 22.04 305 ASP B C 1
ATOM 8970 O O . ASP B 1 292 ? 89.240 -41.072 38.043 1.00 21.29 305 ASP B O 1
ATOM 8979 N N . ILE B 1 293 ? 89.714 -38.885 38.340 1.00 21.04 306 ILE B N 1
ATOM 8980 C CA . ILE B 1 293 ? 89.478 -38.914 39.761 1.00 21.41 306 ILE B CA 1
ATOM 8981 C C . ILE B 1 293 ? 88.030 -39.263 40.005 1.00 21.86 306 ILE B C 1
ATOM 8982 O O . ILE B 1 293 ? 87.740 -40.125 40.813 1.00 22.89 306 ILE B O 1
ATOM 8998 N N . ALA B 1 294 ? 87.117 -38.611 39.290 1.00 23.73 307 ALA B N 1
ATOM 8999 C CA . ALA B 1 294 ? 85.689 -38.956 39.365 1.00 22.63 307 ALA B CA 1
ATOM 9000 C C . ALA B 1 294 ? 85.454 -40.457 39.401 1.00 21.97 307 ALA B C 1
ATOM 9001 O O . ALA B 1 294 ? 84.791 -40.931 40.298 1.00 23.50 307 ALA B O 1
ATOM 9008 N N . THR B 1 295 ? 85.983 -41.216 38.445 1.00 22.00 308 THR B N 1
ATOM 9009 C CA . THR B 1 295 ? 85.746 -42.659 38.482 1.00 22.82 308 THR B CA 1
ATOM 9010 C C . THR B 1 295 ? 86.206 -43.196 39.827 1.00 22.61 308 THR B C 1
ATOM 9011 O O . THR B 1 295 ? 85.447 -43.848 40.530 1.00 22.30 308 THR B O 1
ATOM 9022 N N . PHE B 1 296 ? 87.442 -42.896 40.206 1.00 22.66 309 PHE B N 1
ATOM 9023 C CA . PHE B 1 296 ? 87.955 -43.343 41.513 1.00 21.25 309 PHE B CA 1
ATOM 9024 C C . PHE B 1 296 ? 87.025 -43.000 42.684 1.00 20.75 309 PHE B C 1
ATOM 9025 O O . PHE B 1 296 ? 86.762 -43.846 43.512 1.00 19.54 309 PHE B O 1
ATOM 9042 N N . ARG B 1 297 ? 86.546 -41.764 42.767 1.00 21.29 310 ARG B N 1
ATOM 9043 C CA . ARG B 1 297 ? 85.637 -41.398 43.844 1.00 21.66 310 ARG B CA 1
ATOM 9044 C C . ARG B 1 297 ? 84.406 -42.284 43.801 1.00 22.57 310 ARG B C 1
ATOM 9045 O O . ARG B 1 297 ? 83.921 -42.755 44.826 1.00 23.01 310 ARG B O 1
ATOM 9066 N N . GLN B 1 298 ? 83.899 -42.523 42.607 1.00 21.89 311 GLN B N 1
ATOM 9067 C CA . GLN B 1 298 ? 82.697 -43.305 42.491 1.00 22.90 311 GLN B CA 1
ATOM 9068 C C . GLN B 1 298 ? 82.950 -44.695 43.025 1.00 22.43 311 GLN B C 1
ATOM 9069 O O . GLN B 1 298 ? 82.180 -45.188 43.801 1.00 22.33 311 GLN B O 1
ATOM 9083 N N . ARG B 1 299 ? 84.027 -45.331 42.591 1.00 22.52 312 ARG B N 1
ATOM 9084 C CA . ARG B 1 299 ? 84.251 -46.744 42.868 1.00 22.33 312 ARG B CA 1
ATOM 9085 C C . ARG B 1 299 ? 84.530 -47.024 44.337 1.00 22.04 312 ARG B C 1
ATOM 9086 O O . ARG B 1 299 ? 84.291 -48.128 44.818 1.00 22.23 312 ARG B O 1
ATOM 9107 N N . VAL B 1 300 ? 85.053 -46.025 45.033 1.00 21.09 313 VAL B N 1
ATOM 9108 C CA . VAL B 1 300 ? 85.465 -46.197 46.425 1.00 21.41 313 VAL B CA 1
ATOM 9109 C C . VAL B 1 300 ? 84.314 -46.002 47.374 1.00 22.25 313 VAL B C 1
ATOM 9110 O O . VAL B 1 300 ? 84.436 -46.326 48.544 1.00 22.64 313 VAL B O 1
ATOM 9123 N N . GL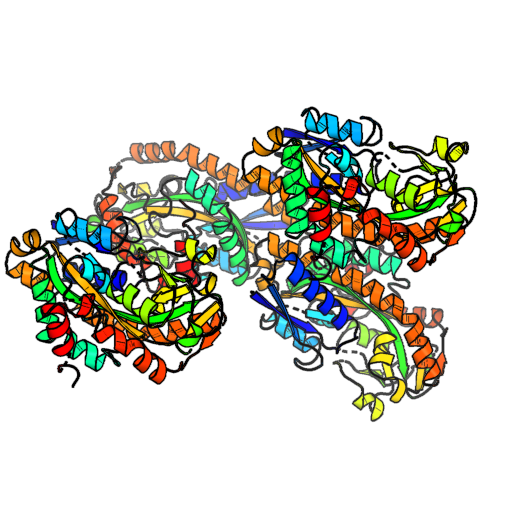N B 1 301 ? 83.202 -45.451 46.899 1.00 23.55 314 GLN B N 1
ATOM 9124 C CA . GLN B 1 301 ? 82.130 -45.060 47.818 1.00 22.25 314 GLN B CA 1
ATOM 9125 C C . GLN B 1 301 ? 81.566 -46.236 48.637 1.00 22.73 314 GLN B C 1
ATOM 9126 O O . GLN B 1 301 ? 81.336 -46.052 49.843 1.00 23.51 314 GLN B O 1
ATOM 9140 N N . PRO B 1 302 ? 81.383 -47.437 48.024 1.00 21.59 315 PRO B N 1
ATOM 9141 C CA . PRO B 1 302 ? 80.908 -48.580 48.817 1.00 22.69 315 PRO B CA 1
ATOM 9142 C C . PRO B 1 302 ? 81.718 -48.832 50.087 1.00 23.58 315 PRO B C 1
ATOM 9143 O O . PRO B 1 302 ? 81.177 -49.424 51.019 1.00 23.50 315 PRO B O 1
ATOM 9154 N N . LEU B 1 303 ? 82.980 -48.397 50.122 1.00 22.14 316 LEU B N 1
ATOM 9155 C CA . LEU B 1 303 ? 83.834 -48.606 51.292 1.00 21.81 316 LEU B CA 1
ATOM 9156 C C . LEU B 1 303 ? 83.190 -48.127 52.590 1.00 22.80 316 LEU B C 1
ATOM 9157 O O . LEU B 1 303 ? 83.368 -48.742 53.627 1.00 23.09 316 LEU B O 1
ATOM 9173 N N . SER B 1 304 ? 82.465 -47.017 52.544 1.00 21.94 317 SER B N 1
ATOM 9174 C CA . SER B 1 304 ? 81.788 -46.544 53.733 1.00 23.21 317 SER B CA 1
ATOM 9175 C C . SER B 1 304 ? 81.004 -47.682 54.402 1.00 24.50 317 SER B C 1
ATOM 9176 O O . SER B 1 304 ? 80.863 -47.711 55.629 1.00 26.04 317 SER B O 1
ATOM 9184 N N . GLY B 1 305 ? 80.546 -48.642 53.604 1.00 24.39 318 GLY B N 1
ATOM 9185 C CA . GLY B 1 305 ? 79.714 -49.714 54.112 1.00 25.37 318 GLY B CA 1
ATOM 9186 C C . GLY B 1 305 ? 80.451 -51.016 54.326 1.00 26.68 318 GLY B C 1
ATOM 9187 O O . GLY B 1 305 ? 79.846 -52.051 54.576 1.00 27.85 318 GLY B O 1
ATOM 9191 N N . SER B 1 306 ? 81.764 -51.003 54.231 1.00 26.20 319 SER B N 1
ATOM 9192 C CA . SER B 1 306 ? 82.470 -52.223 54.549 1.00 26.16 319 SER B CA 1
ATOM 9193 C C . SER B 1 306 ? 82.276 -52.462 56.063 1.00 28.32 319 SER B C 1
ATOM 9194 O O . SER B 1 306 ? 81.846 -51.557 56.795 1.00 27.44 319 SER B O 1
ATOM 9202 N N . ALA B 1 307 ? 82.575 -53.678 56.523 1.00 28.88 320 ALA B N 1
ATOM 9203 C CA . ALA B 1 307 ? 82.368 -54.050 57.922 1.00 28.59 320 ALA B CA 1
ATOM 9204 C C . ALA B 1 307 ? 83.308 -53.258 58.809 1.00 28.11 320 ALA B C 1
ATOM 9205 O O . ALA B 1 307 ? 83.004 -52.924 59.954 1.00 28.57 320 ALA B O 1
ATOM 9212 N N . LEU B 1 308 ? 84.480 -52.969 58.278 1.00 28.26 321 LEU B N 1
ATOM 9213 C CA . LEU B 1 308 ? 85.405 -52.118 58.983 1.00 28.16 321 LEU B CA 1
ATOM 9214 C C . LEU B 1 308 ? 84.653 -50.840 59.381 1.00 27.31 321 LEU B C 1
ATOM 9215 O O . LEU B 1 308 ? 84.553 -50.491 60.558 1.00 26.10 321 LEU B O 1
ATOM 9231 N N . PHE B 1 309 ? 84.091 -50.164 58.387 1.00 26.38 322 PHE B N 1
ATOM 9232 C CA . PHE B 1 309 ? 83.481 -48.865 58.620 1.00 25.64 322 PHE B CA 1
ATOM 9233 C C . PHE B 1 309 ? 82.047 -48.913 59.136 1.00 26.14 322 PHE B C 1
ATOM 9234 O O . PHE B 1 309 ? 81.512 -47.897 59.567 1.00 26.77 322 PHE B O 1
ATOM 9251 N N . GLU B 1 310 ? 81.437 -50.089 59.133 1.00 26.63 323 GLU B N 1
ATOM 9252 C CA . GLU B 1 310 ? 80.101 -50.234 59.704 1.00 27.60 323 GLU B CA 1
ATOM 9253 C C . GLU B 1 310 ? 80.103 -50.327 61.224 1.00 27.43 323 GLU B C 1
ATOM 9254 O O . GLU B 1 310 ? 79.036 -50.354 61.834 1.00 28.25 323 GLU B O 1
ATOM 9266 N N . HIS B 1 311 ? 81.288 -50.398 61.828 1.00 26.94 324 HIS B N 1
ATOM 9267 C CA . HIS B 1 311 ? 81.414 -50.303 63.276 1.00 27.89 324 HIS B CA 1
ATOM 9268 C C . HIS B 1 311 ? 81.139 -48.880 63.641 1.00 26.37 324 HIS B C 1
ATOM 9269 O O . HIS B 1 311 ? 81.678 -47.952 63.042 1.00 24.95 324 HIS B O 1
ATOM 9284 N N . LYS B 1 312 ? 80.283 -48.723 64.631 1.00 25.79 325 LYS B N 1
ATOM 9285 C CA . LYS B 1 312 ? 79.704 -47.441 64.929 1.00 26.25 325 LYS B CA 1
ATOM 9286 C C . LYS B 1 312 ? 80.758 -46.373 65.238 1.00 25.24 325 LYS B C 1
ATOM 9287 O O . LYS B 1 312 ? 80.655 -45.253 64.734 1.00 23.33 325 LYS B O 1
ATOM 9306 N N . GLY B 1 313 ? 81.747 -46.719 66.077 1.00 25.85 326 GLY B N 1
ATOM 9307 C CA . GLY B 1 313 ? 82.840 -45.813 66.455 1.00 23.54 326 GLY B CA 1
ATOM 9308 C C . GLY B 1 313 ? 83.667 -45.280 65.276 1.00 22.47 326 GLY B C 1
ATOM 9309 O O . GLY B 1 313 ? 83.842 -44.071 65.159 1.00 21.74 326 GLY B O 1
ATOM 9313 N N . VAL B 1 314 ? 84.194 -46.157 64.417 1.00 20.67 327 VAL B N 1
ATOM 9314 C CA . VAL B 1 314 ? 84.858 -45.688 63.211 1.00 20.07 327 VAL B CA 1
ATOM 9315 C C . VAL B 1 314 ? 83.930 -44.897 62.253 1.00 20.30 327 VAL B C 1
ATOM 9316 O O . VAL B 1 314 ? 84.351 -43.888 61.680 1.00 18.18 327 VAL B O 1
ATOM 9329 N N . ARG B 1 315 ? 82.679 -45.329 62.092 1.00 20.15 328 ARG B N 1
ATOM 9330 C CA . ARG B 1 315 ? 81.723 -44.572 61.292 1.00 19.75 328 ARG B CA 1
ATOM 9331 C C . ARG B 1 315 ? 81.532 -43.167 61.871 1.00 17.44 328 ARG B C 1
ATOM 9332 O O . ARG B 1 315 ? 81.481 -42.188 61.156 1.00 15.79 328 ARG B O 1
ATOM 9353 N N . LYS B 1 316 ? 81.471 -43.065 63.185 1.00 19.36 329 LYS B N 1
ATOM 9354 C CA . LYS B 1 316 ? 81.174 -41.788 63.827 1.00 19.17 329 LYS B CA 1
ATOM 9355 C C . LYS B 1 316 ? 82.357 -40.841 63.733 1.00 17.92 329 LYS B C 1
ATOM 9356 O O . LYS B 1 316 ? 82.178 -39.649 63.498 1.00 16.56 329 LYS B O 1
ATOM 9375 N N . ALA B 1 317 ? 83.560 -41.371 63.936 1.00 17.41 330 ALA B N 1
ATOM 9376 C CA . ALA B 1 317 ? 84.768 -40.603 63.650 1.00 16.73 330 ALA B CA 1
ATOM 9377 C C . ALA B 1 317 ? 84.745 -40.057 62.198 1.00 16.04 330 ALA B C 1
ATOM 9378 O O . ALA B 1 317 ? 85.014 -38.888 61.963 1.00 14.96 330 ALA B O 1
ATOM 9385 N N . LEU B 1 318 ? 84.442 -40.906 61.222 1.00 15.21 331 LEU B N 1
ATOM 9386 C CA . LEU B 1 318 ? 84.489 -40.484 59.816 1.00 14.86 331 LEU B CA 1
ATOM 9387 C C . LEU B 1 318 ? 83.458 -39.402 59.535 1.00 15.92 331 LEU B C 1
ATOM 9388 O O . LEU B 1 318 ? 83.743 -38.415 58.855 1.00 14.50 331 LEU B O 1
ATOM 9404 N N . GLU B 1 319 ? 82.258 -39.583 60.082 1.00 15.13 332 GLU B N 1
ATOM 9405 C CA . GLU B 1 319 ? 81.213 -38.570 60.003 1.00 15.53 332 GLU B CA 1
ATOM 9406 C C . GLU B 1 319 ? 81.691 -37.240 60.560 1.00 15.58 332 GLU B C 1
ATOM 9407 O O . GLU B 1 319 ? 81.567 -36.195 59.921 1.00 14.74 332 GLU B O 1
ATOM 9419 N N . ASP B 1 320 ? 82.294 -37.297 61.743 1.00 16.17 333 ASP B N 1
ATOM 9420 C CA . ASP B 1 320 ? 82.836 -36.097 62.396 1.00 15.65 333 ASP B CA 1
ATOM 9421 C C . ASP B 1 320 ? 83.900 -35.407 61.532 1.00 16.17 333 ASP B C 1
ATOM 9422 O O . ASP B 1 320 ? 83.940 -34.178 61.458 1.00 15.83 333 ASP B O 1
ATOM 9431 N N . LEU B 1 321 ? 84.765 -36.185 60.890 1.00 14.35 334 LEU B N 1
ATOM 9432 C CA . LEU B 1 321 ? 85.785 -35.568 60.049 1.00 15.23 334 LEU B CA 1
ATOM 9433 C C . LEU B 1 321 ? 85.165 -34.931 58.794 1.00 16.69 334 LEU B C 1
ATOM 9434 O O . LEU B 1 321 ? 85.544 -33.833 58.414 1.00 16.26 334 LEU B O 1
ATOM 9467 N N . ALA B 1 323 ? 82.160 -33.715 58.414 1.00 17.71 336 ALA B N 1
ATOM 9468 C CA . ALA B 1 323 ? 81.373 -32.557 58.813 1.00 17.89 336 ALA B CA 1
ATOM 9469 C C . ALA B 1 323 ? 82.305 -31.372 59.036 1.00 18.61 336 ALA B C 1
ATOM 9470 O O . ALA B 1 323 ? 82.032 -30.248 58.630 1.00 19.84 336 ALA B O 1
ATOM 9477 N N . ALA B 1 324 ? 83.426 -31.631 59.689 1.00 17.65 337 ALA B N 1
ATOM 9478 C CA . ALA B 1 324 ? 84.426 -30.601 59.911 1.00 16.57 337 ALA B CA 1
ATOM 9479 C C . ALA B 1 324 ? 84.998 -30.065 58.619 1.00 18.06 337 ALA B C 1
ATOM 9480 O O . ALA B 1 324 ? 85.296 -28.894 58.532 1.00 18.65 337 ALA B O 1
ATOM 9487 N N . THR B 1 325 ? 85.197 -30.922 57.621 1.00 17.61 338 THR B N 1
ATOM 9488 C CA . THR B 1 325 ? 85.729 -30.453 56.359 1.00 18.73 338 THR B CA 1
ATOM 9489 C C . THR B 1 325 ? 84.768 -29.430 55.797 1.00 19.92 338 THR B C 1
ATOM 9490 O O . THR B 1 325 ? 85.178 -28.525 55.084 1.00 20.49 338 THR B O 1
ATOM 9501 N N . ARG B 1 326 ? 83.478 -29.569 56.090 1.00 20.26 339 ARG B N 1
ATOM 9502 C CA . ARG B 1 326 ? 82.495 -28.752 55.368 1.00 21.03 339 ARG B CA 1
ATOM 9503 C C . ARG B 1 326 ? 82.037 -27.560 56.187 1.00 21.39 339 ARG B C 1
ATOM 9504 O O . ARG B 1 326 ? 81.515 -26.587 55.635 1.00 23.12 339 ARG B O 1
ATOM 9525 N N . ALA B 1 327 ? 82.257 -27.642 57.495 1.00 20.21 340 ALA B N 1
ATOM 9526 C CA . ALA B 1 327 ? 81.980 -26.562 58.421 1.00 19.59 340 ALA B CA 1
ATOM 9527 C C . ALA B 1 327 ? 82.613 -25.242 57.981 1.00 21.34 340 ALA B C 1
ATOM 9528 O O . ALA B 1 327 ? 83.791 -25.177 57.651 1.00 21.03 340 ALA B O 1
ATOM 9535 N N . GLU C 1 25 ? 130.579 -8.870 69.270 1.00 24.96 38 GLU C N 1
ATOM 9536 C CA . GLU C 1 25 ? 130.651 -7.444 69.567 1.00 23.17 38 GLU C CA 1
ATOM 9537 C C . GLU C 1 25 ? 130.818 -7.237 71.066 1.00 22.75 38 GLU C C 1
ATOM 9538 O O . GLU C 1 25 ? 130.691 -8.186 71.845 1.00 23.41 38 GLU C O 1
ATOM 9549 N N . ASP C 1 26 ? 131.148 -6.008 71.452 1.00 22.66 39 ASP C N 1
ATOM 9550 C CA . ASP C 1 26 ? 131.078 -5.577 72.847 1.00 22.30 39 ASP C CA 1
ATOM 9551 C C . ASP C 1 26 ? 129.651 -5.193 73.187 1.00 21.85 39 ASP C C 1
ATOM 9552 O O . ASP C 1 26 ? 129.006 -4.423 72.475 1.00 22.70 39 ASP C O 1
ATOM 9561 N N . ILE C 1 27 ? 129.160 -5.744 74.276 1.00 19.77 40 ILE C N 1
ATOM 9562 C CA . ILE C 1 27 ? 127.874 -5.363 74.792 1.00 18.82 40 ILE C CA 1
ATOM 9563 C C . ILE C 1 27 ? 128.092 -4.682 76.130 1.00 18.71 40 ILE C C 1
ATOM 9564 O O . ILE C 1 27 ? 128.676 -5.263 77.035 1.00 17.45 40 ILE C O 1
ATOM 9580 N N . THR C 1 28 ? 127.615 -3.445 76.236 1.00 17.03 41 THR C N 1
ATOM 9581 C CA . THR C 1 28 ? 127.671 -2.701 77.496 1.00 18.03 41 THR C CA 1
ATOM 9582 C C . THR C 1 28 ? 126.449 -2.992 78.362 1.00 16.43 41 THR C C 1
ATOM 9583 O O . THR C 1 28 ? 125.316 -2.898 77.915 1.00 15.31 41 THR C O 1
ATOM 9594 N N . LEU C 1 29 ? 126.679 -3.359 79.611 1.00 17.13 42 LEU C N 1
ATOM 9595 C CA . LEU C 1 29 ? 125.574 -3.653 80.527 1.00 15.29 42 LEU C CA 1
ATOM 9596 C C . LEU C 1 29 ? 125.812 -2.893 81.809 1.00 16.28 42 LEU C C 1
ATOM 9597 O O . LEU C 1 29 ? 126.898 -2.971 82.371 1.00 16.81 42 LEU C O 1
ATOM 9613 N N . ALA C 1 30 ? 124.817 -2.139 82.262 1.00 15.86 43 ALA C N 1
ATOM 9614 C CA . ALA C 1 30 ? 125.036 -1.214 83.369 1.00 14.88 43 ALA C CA 1
ATOM 9615 C C . ALA C 1 30 ? 124.273 -1.654 84.619 1.00 15.32 43 ALA C C 1
ATOM 9616 O O . ALA C 1 30 ? 123.131 -2.066 84.523 1.00 14.68 43 ALA C O 1
ATOM 9623 N N . VAL C 1 31 ? 124.916 -1.546 85.783 1.00 14.29 44 VAL C N 1
ATOM 9624 C CA . VAL C 1 31 ? 124.234 -1.687 87.056 1.00 15.00 44 VAL C CA 1
ATOM 9625 C C . VAL C 1 31 ? 124.620 -0.471 87.917 1.00 16.00 44 VAL C C 1
ATOM 9626 O O . VAL C 1 31 ? 125.636 0.175 87.643 1.00 15.80 44 VAL C O 1
ATOM 9639 N N . VAL C 1 32 ? 123.821 -0.161 88.941 1.00 14.07 45 VAL C N 1
ATOM 9640 C CA . VAL C 1 32 ? 124.098 0.996 89.774 1.00 15.58 45 VAL C CA 1
ATOM 9641 C C . VAL C 1 32 ? 124.989 0.612 90.975 1.00 16.80 45 VAL C C 1
ATOM 9642 O O . VAL C 1 32 ? 125.537 1.486 91.654 1.00 17.46 45 VAL C O 1
ATOM 9655 N N . THR C 1 33 ? 125.154 -0.687 91.219 1.00 14.86 46 THR C N 1
ATOM 9656 C CA . THR C 1 33 ? 125.855 -1.150 92.413 1.00 16.24 46 THR C CA 1
ATOM 9657 C C . THR C 1 33 ? 127.270 -1.684 92.128 1.00 17.46 46 THR C C 1
ATOM 9658 O O . THR C 1 33 ? 127.676 -1.878 90.974 1.00 16.96 46 THR C O 1
ATOM 9669 N N . LYS C 1 34 ? 128.008 -1.926 93.211 1.00 16.65 47 LYS C N 1
ATOM 9670 C CA . LYS C 1 34 ? 129.419 -2.223 93.142 1.00 15.89 47 LYS C CA 1
ATOM 9671 C C . LYS C 1 34 ? 129.691 -3.705 93.180 1.00 15.99 47 LYS C C 1
ATOM 9672 O O . LYS C 1 34 ? 128.807 -4.510 93.433 1.00 14.77 47 LYS C O 1
ATOM 9691 N N . PRO C 1 35 ? 130.950 -4.079 92.939 1.00 16.92 48 PRO C N 1
ATOM 9692 C CA . PRO C 1 35 ? 131.272 -5.496 92.975 1.00 17.13 48 PRO C CA 1
ATOM 9693 C C . PRO C 1 35 ? 130.829 -6.142 94.255 1.00 17.50 48 PRO C C 1
ATOM 9694 O O . PRO C 1 35 ? 130.963 -5.544 95.313 1.00 16.24 48 PRO C O 1
ATOM 9705 N N . GLY C 1 36 ? 130.301 -7.355 94.147 1.00 17.88 49 GLY C N 1
ATOM 9706 C CA . GLY C 1 36 ? 129.802 -8.080 95.298 1.00 17.87 49 GLY C CA 1
ATOM 9707 C C . GLY C 1 36 ? 128.320 -7.886 95.562 1.00 16.46 49 GLY C C 1
ATOM 9708 O O . GLY C 1 36 ? 127.763 -8.544 96.438 1.00 16.17 49 GLY C O 1
ATOM 9712 N N . SER C 1 37 ? 127.686 -6.973 94.830 1.00 15.65 50 SER C N 1
ATOM 9713 C CA . SER C 1 37 ? 126.265 -6.693 95.030 1.00 14.98 50 SER C CA 1
ATOM 9714 C C . SER C 1 37 ? 125.420 -7.659 94.229 1.00 14.05 50 SER C C 1
ATOM 9715 O O . SER C 1 37 ? 125.907 -8.262 93.299 1.00 13.91 50 SER C O 1
ATOM 9723 N N . ALA C 1 38 ? 124.158 -7.811 94.602 1.00 13.40 51 ALA C N 1
ATOM 9724 C CA . ALA C 1 38 ? 123.280 -8.776 93.956 1.00 14.51 51 ALA C CA 1
ATOM 9725 C C . ALA C 1 38 ? 123.188 -8.596 92.452 1.00 14.00 51 ALA C C 1
ATOM 9726 O O . ALA C 1 38 ? 123.420 -9.551 91.726 1.00 13.81 51 ALA C O 1
ATOM 9733 N N . GLN C 1 39 ? 122.834 -7.412 91.961 1.00 13.15 52 GLN C N 1
ATOM 9734 C CA . GLN C 1 39 ? 122.702 -7.290 90.506 1.00 13.73 52 GLN C CA 1
ATOM 9735 C C . GLN C 1 39 ? 124.089 -7.317 89.832 1.00 14.49 52 GLN C C 1
ATOM 9736 O O . GLN C 1 39 ? 124.210 -7.762 88.696 1.00 13.74 52 GLN C O 1
ATOM 9750 N N . TYR C 1 40 ? 125.131 -6.857 90.518 1.00 13.82 53 TYR C N 1
ATOM 9751 C CA . TYR C 1 40 ? 126.459 -6.919 89.940 1.00 14.88 53 TYR C CA 1
ATOM 9752 C C . TYR C 1 40 ? 126.818 -8.384 89.715 1.00 14.82 53 TYR C C 1
ATOM 9753 O O . TYR C 1 40 ? 127.256 -8.759 88.653 1.00 15.98 53 TYR C O 1
ATOM 9771 N N . VAL C 1 41 ? 126.585 -9.216 90.716 1.00 15.36 54 VAL C N 1
ATOM 9772 C CA . VAL C 1 41 ? 126.896 -10.628 90.627 1.00 15.63 54 VAL C CA 1
ATOM 9773 C C . VAL C 1 41 ? 126.101 -11.274 89.493 1.00 15.79 54 VAL C C 1
ATOM 9774 O O . VAL C 1 41 ? 126.610 -12.120 88.754 1.00 15.54 54 VAL C O 1
ATOM 9787 N N . CYS C 1 42 ? 124.847 -10.867 89.336 1.00 15.10 55 CYS C N 1
ATOM 9788 C CA . CYS C 1 42 ? 124.044 -11.403 88.236 1.00 15.32 55 CYS C CA 1
ATOM 9789 C C . CYS C 1 42 ? 124.651 -11.041 86.869 1.00 15.41 55 CYS C C 1
ATOM 9790 O O . CYS C 1 42 ? 124.750 -11.860 85.992 1.00 15.06 55 CYS C O 1
ATOM 9798 N N . ALA C 1 43 ? 125.050 -9.791 86.724 1.00 15.30 56 ALA C N 1
ATOM 9799 C CA . ALA C 1 43 ? 125.597 -9.271 85.497 1.00 15.82 56 ALA C CA 1
ATOM 9800 C C . ALA C 1 43 ? 126.894 -10.010 85.155 1.00 16.75 56 ALA C C 1
ATOM 9801 O O . ALA C 1 43 ? 127.171 -10.342 84.003 1.00 16.88 56 ALA C O 1
ATOM 9808 N N . GLU C 1 44 ? 127.698 -10.256 86.177 1.00 15.97 57 GLU C N 1
ATOM 9809 C CA . GLU C 1 44 ? 128.999 -10.893 85.991 1.00 17.42 57 GLU C CA 1
ATOM 9810 C C . GLU C 1 44 ? 128.853 -12.397 85.666 1.00 17.90 57 GLU C C 1
ATOM 9811 O O . GLU C 1 44 ? 129.604 -12.944 84.878 1.00 17.63 57 GLU C O 1
ATOM 9823 N N . ARG C 1 45 ? 127.847 -13.055 86.212 1.00 16.78 58 ARG C N 1
ATOM 9824 C CA . ARG C 1 45 ? 127.603 -14.446 85.872 1.00 17.98 58 ARG C CA 1
ATOM 9825 C C . ARG C 1 45 ? 127.119 -14.583 84.420 1.00 18.56 58 ARG C C 1
ATOM 9826 O O . ARG C 1 45 ? 127.562 -15.446 83.670 1.00 18.65 58 ARG C O 1
ATOM 9847 N N . PHE C 1 46 ? 126.184 -13.720 84.044 1.00 17.90 59 PHE C N 1
ATOM 9848 C CA . PHE C 1 46 ? 125.780 -13.555 82.656 1.00 18.44 59 PHE C CA 1
ATOM 9849 C C . PHE C 1 46 ? 127.032 -13.321 81.772 1.00 19.21 59 PHE C C 1
ATOM 9850 O O . PHE C 1 46 ? 127.268 -14.048 80.811 1.00 19.20 59 PHE C O 1
ATOM 9867 N N . ALA C 1 47 ? 127.845 -12.320 82.076 1.00 18.18 60 ALA C N 1
ATOM 9868 C CA . ALA C 1 47 ? 128.969 -12.026 81.195 1.00 19.08 60 ALA C CA 1
ATOM 9869 C C . ALA C 1 47 ? 129.804 -13.271 81.014 1.00 19.86 60 ALA C C 1
ATOM 9870 O O . ALA C 1 47 ? 130.272 -13.536 79.925 1.00 20.82 60 ALA C O 1
ATOM 9877 N N . GLN C 1 48 ? 129.955 -14.052 82.070 1.00 20.39 61 GLN C N 1
ATOM 9878 C CA . GLN C 1 48 ? 130.743 -15.284 82.020 1.00 21.73 61 GLN C CA 1
ATOM 9879 C C . GLN C 1 48 ? 130.141 -16.406 81.143 1.00 22.97 61 GLN C C 1
ATOM 9880 O O . GLN C 1 48 ? 130.828 -17.025 80.316 1.00 23.68 61 GLN C O 1
ATOM 9894 N N . LEU C 1 49 ? 128.866 -16.684 81.320 1.00 21.36 62 LEU C N 1
ATOM 9895 C CA . LEU C 1 49 ? 128.251 -17.739 80.548 1.00 22.11 62 LEU C CA 1
ATOM 9896 C C . LEU C 1 49 ? 128.219 -17.408 79.050 1.00 22.25 62 LEU C C 1
ATOM 9897 O O . LEU C 1 49 ? 128.323 -18.292 78.198 1.00 22.33 62 LEU C O 1
ATOM 9913 N N . LEU C 1 50 ? 128.067 -16.130 78.733 1.00 20.89 63 LEU C N 1
ATOM 9914 C CA . LEU C 1 50 ? 127.844 -15.731 77.349 1.00 22.06 63 LEU C CA 1
ATOM 9915 C C . LEU C 1 50 ? 129.138 -15.730 76.536 1.00 23.96 63 LEU C C 1
ATOM 9916 O O . LEU C 1 50 ? 129.129 -15.986 75.321 1.00 24.43 63 LEU C O 1
ATOM 9932 N N . ALA C 1 51 ? 130.253 -15.430 77.195 1.00 23.07 64 ALA C N 1
ATOM 9933 C CA . ALA C 1 51 ? 131.537 -15.545 76.536 1.00 23.04 64 ALA C CA 1
ATOM 9934 C C . ALA C 1 51 ? 131.734 -16.999 76.104 1.00 24.59 64 ALA C C 1
ATOM 9935 O O . ALA C 1 51 ? 131.877 -17.274 74.914 1.00 26.96 64 ALA C O 1
ATOM 9942 N N . GLU C 1 52 ? 131.712 -17.930 77.049 1.00 24.70 65 GLU C N 1
ATOM 9943 C CA . GLU C 1 52 ? 131.841 -19.350 76.717 1.00 25.35 65 GLU C CA 1
ATOM 9944 C C . GLU C 1 52 ? 130.927 -19.731 75.578 1.00 26.31 65 GLU C C 1
ATOM 9945 O O . GLU C 1 52 ? 131.353 -20.181 74.519 1.00 27.49 65 GLU C O 1
ATOM 9957 N N . ARG C 1 53 ? 129.640 -19.556 75.830 1.00 25.39 66 ARG C N 1
ATOM 9958 C CA . ARG C 1 53 ? 128.595 -20.047 74.942 1.00 26.26 66 ARG C CA 1
ATOM 9959 C C . ARG C 1 53 ? 128.508 -19.303 73.629 1.00 25.42 66 ARG C C 1
ATOM 9960 O O . ARG C 1 53 ? 127.948 -19.825 72.672 1.00 26.61 66 ARG C O 1
ATOM 9981 N N . SER C 1 54 ? 129.040 -18.091 73.575 1.00 24.82 67 SER C N 1
ATOM 9982 C CA . SER C 1 54 ? 129.129 -17.391 72.311 1.00 25.56 67 SER C CA 1
ATOM 9983 C C . SER C 1 54 ? 130.464 -17.691 71.623 1.00 27.11 67 SER C C 1
ATOM 9984 O O . SER C 1 54 ? 130.703 -17.257 70.496 1.00 27.98 67 SER C O 1
ATOM 9992 N N . ASP C 1 55 ? 131.309 -18.459 72.294 1.00 26.39 68 ASP C N 1
ATOM 9993 C CA . ASP C 1 55 ? 132.650 -18.719 71.802 1.00 28.34 68 ASP C CA 1
ATOM 9994 C C . ASP C 1 55 ? 133.321 -17.393 71.609 1.00 28.86 68 ASP C C 1
ATOM 9995 O O . ASP C 1 55 ? 133.997 -17.147 70.603 1.00 28.77 68 ASP C O 1
ATOM 10004 N N . LYS C 1 56 ? 133.098 -16.526 72.583 1.00 27.66 69 LYS C N 1
ATOM 10005 C CA . LYS C 1 56 ? 133.750 -15.240 72.621 1.00 27.02 69 LYS C CA 1
ATOM 10006 C C . LYS C 1 56 ? 133.318 -14.378 71.460 1.00 26.47 69 LYS C C 1
ATOM 10007 O O . LYS C 1 56 ? 134.032 -13.471 71.068 1.00 27.12 69 LYS C O 1
ATOM 10026 N N . ARG C 1 57 ? 132.148 -14.646 70.902 1.00 25.64 70 ARG C N 1
ATOM 10027 C CA . ARG C 1 57 ? 131.618 -13.736 69.901 1.00 25.93 70 ARG C CA 1
ATOM 10028 C C . ARG C 1 57 ? 131.095 -12.463 70.551 1.00 25.80 70 ARG C C 1
ATOM 10029 O O . ARG C 1 57 ? 131.035 -11.401 69.929 1.00 25.24 70 ARG C O 1
ATOM 10050 N N . PHE C 1 58 ? 130.695 -12.588 71.811 1.00 25.40 71 PHE C N 1
ATOM 10051 C CA . PHE C 1 58 ? 130.137 -11.463 72.532 1.00 24.78 71 PHE C CA 1
ATOM 10052 C C . PHE C 1 58 ? 131.007 -11.265 73.708 1.00 23.18 71 PHE C C 1
ATOM 10053 O O . PHE C 1 58 ? 131.410 -12.223 74.360 1.00 23.13 71 PHE C O 1
ATOM 10070 N N . ASN C 1 59 ? 131.278 -9.996 73.958 1.00 22.88 72 ASN C N 1
ATOM 10071 C CA . ASN C 1 59 ? 131.998 -9.577 75.126 1.00 22.53 72 ASN C CA 1
ATOM 10072 C C . ASN C 1 59 ? 131.151 -8.555 75.890 1.00 20.44 72 ASN C C 1
ATOM 10073 O O . ASN C 1 59 ? 130.819 -7.504 75.375 1.00 20.78 72 ASN C O 1
ATOM 10084 N N . VAL C 1 60 ? 130.805 -8.885 77.129 1.00 21.03 73 VAL C N 1
ATOM 10085 C CA . VAL C 1 60 ? 130.019 -7.988 77.982 1.00 20.26 73 VAL C CA 1
ATOM 10086 C C . VAL C 1 60 ? 130.914 -7.061 78.819 1.00 19.85 73 VAL C C 1
ATOM 10087 O O . VAL C 1 60 ? 131.766 -7.539 79.561 1.00 21.16 73 VAL C O 1
ATOM 10100 N N . VAL C 1 61 ? 130.704 -5.755 78.677 1.00 17.96 74 VAL C N 1
ATOM 10101 C CA . VAL C 1 61 ? 131.457 -4.734 79.397 1.00 19.11 74 VAL C CA 1
ATOM 10102 C C . VAL C 1 61 ? 130.595 -4.139 80.501 1.00 19.20 74 VAL C C 1
ATOM 10103 O O . VAL C 1 61 ? 129.630 -3.444 80.201 1.00 18.01 74 VAL C O 1
ATOM 10116 N N . LEU C 1 62 ? 130.924 -4.426 81.765 1.00 18.70 75 LEU C N 1
ATOM 10117 C CA . LEU C 1 62 ? 130.117 -3.989 82.894 1.00 18.11 75 LEU C CA 1
ATOM 10118 C C . LEU C 1 62 ? 130.417 -2.557 83.278 1.00 18.91 75 LEU C C 1
ATOM 10119 O O . LEU C 1 62 ? 131.552 -2.234 83.634 1.00 20.27 75 LEU C O 1
ATOM 10135 N N . HIS C 1 63 ? 129.400 -1.708 83.216 1.00 18.11 76 HIS C N 1
ATOM 10136 C CA . HIS C 1 63 ? 129.467 -0.380 83.794 1.00 19.10 76 HIS C CA 1
ATOM 10137 C C . HIS C 1 63 ? 128.798 -0.437 85.123 1.00 19.13 76 HIS C C 1
ATOM 10138 O O . HIS C 1 63 ? 127.731 -1.033 85.240 1.00 18.26 76 HIS C O 1
ATOM 10153 N N . HIS C 1 64 ? 129.403 0.185 86.133 1.00 19.72 77 HIS C N 1
ATOM 10154 C CA . HIS C 1 64 ? 128.867 0.075 87.476 1.00 19.39 77 HIS C CA 1
ATOM 10155 C C . HIS C 1 64 ? 128.952 1.362 88.305 1.00 21.13 77 HIS C C 1
ATOM 10156 O O . HIS C 1 64 ? 129.303 2.458 87.788 1.00 21.71 77 HIS C O 1
ATOM 10171 N N . SER C 1 65 ? 128.555 1.206 89.575 1.00 20.36 78 SER C N 1
ATOM 10172 C CA . SER C 1 65 ? 128.353 2.317 90.509 1.00 20.59 78 SER C CA 1
ATOM 10173 C C . SER C 1 65 ? 127.611 3.533 89.904 1.00 21.04 78 SER C C 1
ATOM 10174 O O . SER C 1 65 ? 126.626 3.363 89.175 1.00 20.78 78 SER C O 1
ATOM 10182 N N . ALA C 1 66 ? 128.078 4.742 90.201 1.00 22.21 79 ALA C N 1
ATOM 10183 C CA . ALA C 1 66 ? 127.315 5.958 89.903 1.00 22.29 79 ALA C CA 1
ATOM 10184 C C . ALA C 1 66 ? 127.808 6.696 88.668 1.00 23.10 79 ALA C C 1
ATOM 10185 O O . ALA C 1 66 ? 127.390 7.840 88.413 1.00 23.79 79 ALA C O 1
ATOM 10192 N N . SER C 1 67 ? 128.680 6.038 87.900 1.00 23.64 80 SER C N 1
ATOM 10193 C CA . SER C 1 67 ? 129.387 6.700 86.810 1.00 23.87 80 SER C CA 1
ATOM 10194 C C . SER C 1 67 ? 128.377 7.187 85.774 1.00 24.03 80 SER C C 1
ATOM 10195 O O . SER C 1 67 ? 128.586 8.211 85.095 1.00 24.62 80 SER C O 1
ATOM 10203 N N . LEU C 1 68 ? 127.282 6.432 85.674 1.00 23.16 81 LEU C N 1
ATOM 10204 C CA . LEU C 1 68 ? 126.184 6.739 84.779 1.00 22.66 81 LEU C CA 1
ATOM 10205 C C . LEU C 1 68 ? 124.977 7.308 85.520 1.00 20.54 81 LEU C C 1
ATOM 10206 O O . LEU C 1 68 ? 123.980 7.621 84.919 1.00 19.91 81 LEU C O 1
ATOM 10222 N N . GLY C 1 69 ? 125.073 7.435 86.831 1.00 20.25 82 GLY C N 1
ATOM 10223 C CA . GLY C 1 69 ? 124.028 8.087 87.586 1.00 19.66 82 GLY C CA 1
ATOM 10224 C C . GLY C 1 69 ? 123.120 7.085 88.270 1.00 17.98 82 GLY C C 1
ATOM 10225 O O . GLY C 1 69 ? 123.552 6.022 88.680 1.00 19.07 82 GLY C O 1
ATOM 10229 N N . THR C 1 70 ? 121.854 7.439 88.406 1.00 16.89 83 THR C N 1
ATOM 10230 C CA . THR C 1 70 ? 120.893 6.620 89.143 1.00 17.29 83 THR C CA 1
ATOM 10231 C C . THR C 1 70 ? 120.338 5.533 88.238 1.00 15.65 83 THR C C 1
ATOM 10232 O O . THR C 1 70 ? 120.614 5.543 87.064 1.00 15.79 83 THR C O 1
ATOM 10243 N N . GLU C 1 71 ? 119.583 4.582 88.776 1.00 15.20 84 GLU C N 1
ATOM 10244 C CA . GLU C 1 71 ? 119.050 3.531 87.936 1.00 13.47 84 GLU C CA 1
ATOM 10245 C C . GLU C 1 71 ? 118.063 4.116 86.939 1.00 15.42 84 GLU C C 1
ATOM 10246 O O . GLU C 1 71 ? 117.844 3.563 85.866 1.00 13.47 84 GLU C O 1
ATOM 10258 N N . THR C 1 72 ? 117.431 5.224 87.305 1.00 14.95 85 THR C N 1
ATOM 10259 C CA . THR C 1 72 ? 116.504 5.865 86.397 1.00 15.77 85 THR C CA 1
ATOM 10260 C C . THR C 1 72 ? 117.331 6.492 85.272 1.00 16.15 85 THR C C 1
ATOM 10261 O O . THR C 1 72 ? 116.928 6.453 84.106 1.00 16.38 85 THR C O 1
ATOM 10272 N N . ASP C 1 73 ? 118.501 7.042 85.607 1.00 16.11 86 ASP C N 1
ATOM 10273 C CA . ASP C 1 73 ? 119.414 7.589 84.602 1.00 16.17 86 ASP C CA 1
ATOM 10274 C C . ASP C 1 73 ? 119.859 6.482 83.673 1.00 16.14 86 ASP C C 1
ATOM 10275 O O . ASP C 1 73 ? 119.802 6.625 82.462 1.00 15.56 86 ASP C O 1
ATOM 10284 N N . ILE C 1 74 ? 120.308 5.385 84.255 1.00 14.38 87 ILE C N 1
ATOM 10285 C CA . ILE C 1 74 ? 120.701 4.214 83.491 1.00 15.18 87 ILE C CA 1
ATOM 10286 C C . ILE C 1 74 ? 119.598 3.756 82.531 1.00 15.43 87 ILE C C 1
ATOM 10287 O O . ILE C 1 74 ? 119.861 3.529 81.358 1.00 14.93 87 ILE C O 1
ATOM 10303 N N . LEU C 1 75 ? 118.367 3.628 83.019 1.00 14.69 88 LEU C N 1
ATOM 10304 C CA . LEU C 1 75 ? 117.240 3.231 82.168 1.00 15.19 88 LEU C CA 1
ATOM 10305 C C . LEU C 1 75 ? 117.043 4.144 80.953 1.00 15.41 88 LEU C C 1
ATOM 10306 O O . LEU C 1 75 ? 116.720 3.697 79.869 1.00 14.61 88 LEU C O 1
ATOM 10322 N N . GLN C 1 76 ? 117.229 5.433 81.149 1.00 15.16 89 GLN C N 1
ATOM 10323 C CA . GLN C 1 76 ? 117.038 6.366 80.077 1.00 16.35 89 GLN C CA 1
ATOM 10324 C C . GLN C 1 76 ? 118.110 6.175 79.020 1.00 16.25 89 GLN C C 1
ATOM 10325 O O . GLN C 1 76 ? 117.849 6.331 77.828 1.00 15.72 89 GLN C O 1
ATOM 10339 N N . GLN C 1 77 ? 119.295 5.793 79.470 1.00 15.70 90 GLN C N 1
ATOM 10340 C CA . GLN C 1 77 ? 120.410 5.552 78.580 1.00 16.29 90 GLN C CA 1
ATOM 10341 C C . GLN C 1 77 ? 120.210 4.280 77.764 1.00 15.85 90 GLN C C 1
ATOM 10342 O O . GLN C 1 77 ? 120.573 4.226 76.583 1.00 15.79 90 GLN C O 1
ATOM 10356 N N . VAL C 1 78 ? 119.605 3.277 78.380 1.00 14.00 91 VAL C N 1
ATOM 10357 C CA . VAL C 1 78 ? 119.231 2.051 77.676 1.00 15.34 91 VAL C CA 1
ATOM 10358 C C . VAL C 1 78 ? 118.097 2.340 76.697 1.00 15.72 91 VAL C C 1
ATOM 10359 O O . VAL C 1 78 ? 118.132 1.934 75.555 1.00 15.49 91 VAL C O 1
ATOM 10372 N N . GLN C 1 79 ? 117.092 3.063 77.133 1.00 14.63 92 GLN C N 1
ATOM 10373 C CA . GLN C 1 79 ? 116.024 3.423 76.231 1.00 16.57 92 GLN C CA 1
ATOM 10374 C C . GLN C 1 79 ? 116.606 4.085 74.991 1.00 16.05 92 GLN C C 1
ATOM 10375 O O . GLN C 1 79 ? 116.328 3.692 73.880 1.00 17.05 92 GLN C O 1
ATOM 10389 N N . LEU C 1 80 ? 117.422 5.097 75.192 1.00 16.07 93 LEU C N 1
ATOM 10390 C CA . LEU C 1 80 ? 118.116 5.774 74.096 1.00 18.06 93 LEU C CA 1
ATOM 10391 C C . LEU C 1 80 ? 119.008 4.889 73.207 1.00 17.46 93 LEU C C 1
ATOM 10392 O O . LEU C 1 80 ? 119.099 5.116 72.015 1.00 18.93 93 LEU C O 1
ATOM 10408 N N . GLY C 1 81 ? 119.682 3.913 73.785 1.00 16.54 94 GLY C N 1
ATOM 10409 C CA . GLY C 1 81 ? 120.548 3.052 73.019 1.00 16.94 94 GLY C CA 1
ATOM 10410 C C . GLY C 1 81 ? 122.020 3.338 73.247 1.00 18.27 94 GLY C C 1
ATOM 10411 O O . GLY C 1 81 ? 122.893 2.699 72.650 1.00 18.96 94 GLY C O 1
ATOM 10415 N N . ALA C 1 82 ? 122.319 4.283 74.131 1.00 17.69 95 ALA C N 1
ATOM 10416 C CA . ALA C 1 82 ? 123.708 4.558 74.477 1.00 17.70 95 ALA C CA 1
ATOM 10417 C C . ALA C 1 82 ? 124.327 3.404 75.289 1.00 18.17 95 ALA C C 1
ATOM 10418 O O . ALA C 1 82 ? 125.548 3.212 75.261 1.00 19.00 95 ALA C O 1
ATOM 10425 N N . VAL C 1 83 ? 123.472 2.640 75.986 1.00 16.97 96 VAL C N 1
ATOM 10426 C CA . VAL C 1 83 ? 123.852 1.460 76.780 1.00 15.88 96 VAL C CA 1
ATOM 10427 C C . VAL C 1 83 ? 122.980 0.302 76.315 1.00 15.50 96 VAL C C 1
ATOM 10428 O O . VAL C 1 83 ? 121.792 0.492 76.135 1.00 15.69 96 VAL C O 1
ATOM 10441 N N . GLN C 1 84 ? 123.538 -0.887 76.109 1.00 15.18 97 GLN C N 1
ATOM 10442 C CA . GLN C 1 84 ? 122.736 -1.964 75.514 1.00 15.39 97 GLN C CA 1
ATOM 10443 C C . GLN C 1 84 ? 121.855 -2.739 76.470 1.00 15.24 97 GLN C C 1
ATOM 10444 O O . GLN C 1 84 ? 120.787 -3.179 76.081 1.00 12.34 97 GLN C O 1
ATOM 10475 N N . ALA C 1 86 ? 120.919 -3.657 80.922 1.00 12.80 99 ALA C N 1
ATOM 10476 C CA . ALA C 1 86 ? 121.096 -3.288 82.328 1.00 13.23 99 ALA C CA 1
ATOM 10477 C C . ALA C 1 86 ? 120.326 -4.241 83.222 1.00 13.39 99 ALA C C 1
ATOM 10478 O O . ALA C 1 86 ? 119.427 -4.943 82.769 1.00 12.84 99 ALA C O 1
ATOM 10485 N N . ILE C 1 87 ? 120.692 -4.246 84.496 1.00 12.00 100 ILE C N 1
ATOM 10486 C CA . ILE C 1 87 ? 119.926 -4.929 85.541 1.00 12.57 100 ILE C CA 1
ATOM 10487 C C . ILE C 1 87 ? 119.595 -3.880 86.628 1.00 13.20 100 ILE C C 1
ATOM 10488 O O . ILE C 1 87 ? 120.503 -3.362 87.300 1.00 12.32 100 ILE C O 1
ATOM 10504 N N . VAL C 1 88 ? 118.303 -3.542 86.758 1.00 12.57 101 VAL C N 1
ATOM 10505 C CA . VAL C 1 88 ? 117.870 -2.495 87.695 1.00 12.25 101 VAL C CA 1
ATOM 10506 C C . VAL C 1 88 ? 116.730 -2.944 88.592 1.00 11.86 101 VAL C C 1
ATOM 10507 O O . VAL C 1 88 ? 115.943 -3.816 88.233 1.00 11.19 101 VAL C O 1
ATOM 10520 N N . THR C 1 89 ? 116.622 -2.321 89.762 1.00 11.98 102 THR C N 1
ATOM 10521 C CA . THR C 1 89 ? 115.548 -2.665 90.695 1.00 11.25 102 THR C CA 1
ATOM 10522 C C . THR C 1 89 ? 114.190 -2.388 90.0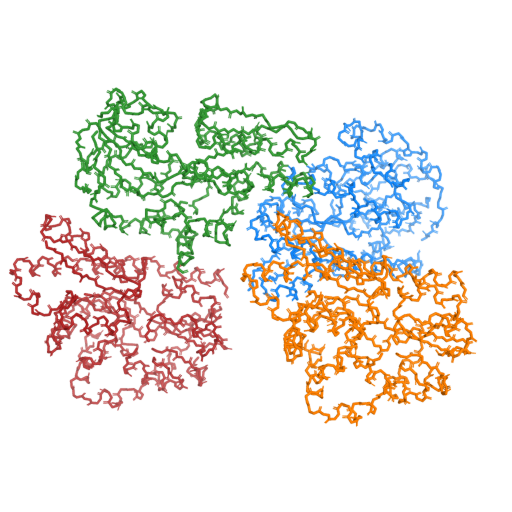44 1.00 11.80 102 THR C C 1
ATOM 10523 O O . THR C 1 89 ? 113.934 -1.306 89.512 1.00 12.21 102 THR C O 1
ATOM 10534 N N . THR C 1 90 ? 113.327 -3.380 90.069 1.00 11.31 103 THR C N 1
ATOM 10535 C CA . THR C 1 90 ? 112.122 -3.327 89.274 1.00 12.28 103 THR C CA 1
ATOM 10536 C C . THR C 1 90 ? 111.239 -2.121 89.594 1.00 13.38 103 THR C C 1
ATOM 10537 O O . THR C 1 90 ? 110.551 -1.608 88.713 1.00 12.83 103 THR C O 1
ATOM 10548 N N . GLY C 1 91 ? 111.230 -1.694 90.855 1.00 12.23 104 GLY C N 1
ATOM 10549 C CA . GLY C 1 91 ? 110.396 -0.575 91.269 1.00 13.37 104 GLY C CA 1
ATOM 10550 C C . GLY C 1 91 ? 110.659 0.696 90.488 1.00 14.87 104 GLY C C 1
ATOM 10551 O O . GLY C 1 91 ? 109.782 1.518 90.309 1.00 15.53 104 GLY C O 1
ATOM 10555 N N . THR C 1 92 ? 111.882 0.854 90.010 1.00 12.96 105 THR C N 1
ATOM 10556 C CA . THR C 1 92 ? 112.273 2.049 89.274 1.00 14.23 105 THR C CA 1
ATOM 10557 C C . THR C 1 92 ? 111.637 2.107 87.866 1.00 14.87 105 THR C C 1
ATOM 10558 O O . THR C 1 92 ? 111.635 3.155 87.245 1.00 14.47 105 THR C O 1
ATOM 10569 N N . LEU C 1 93 ? 111.104 0.985 87.376 1.00 14.73 106 LEU C N 1
ATOM 10570 C CA . LEU C 1 93 ? 110.498 0.924 86.034 1.00 15.29 106 LEU C CA 1
ATOM 10571 C C . LEU C 1 93 ? 109.075 1.458 86.016 1.00 15.71 106 LEU C C 1
ATOM 10572 O O . LEU C 1 93 ? 108.531 1.708 84.952 1.00 15.10 106 LEU C O 1
ATOM 10588 N N . ASP C 1 94 ? 108.447 1.626 87.177 1.00 15.87 107 ASP C N 1
ATOM 10589 C CA . ASP C 1 94 ? 107.021 1.953 87.151 1.00 16.94 107 ASP C CA 1
ATOM 10590 C C . ASP C 1 94 ? 106.776 3.366 86.565 1.00 17.39 107 ASP C C 1
ATOM 10591 O O . ASP C 1 94 ? 105.679 3.684 86.128 1.00 17.96 107 ASP C O 1
ATOM 10600 N N . ALA C 1 95 ? 107.831 4.170 86.485 1.00 17.28 108 ALA C N 1
ATOM 10601 C CA . ALA C 1 95 ? 107.748 5.509 85.916 1.00 17.42 108 ALA C CA 1
ATOM 10602 C C . ALA C 1 95 ? 107.730 5.423 84.402 1.00 17.96 108 ALA C C 1
ATOM 10603 O O . ALA C 1 95 ? 107.397 6.395 83.723 1.00 19.15 108 ALA C O 1
ATOM 10610 N N . PHE C 1 96 ? 108.114 4.259 83.884 1.00 17.70 109 PHE C N 1
ATOM 10611 C CA . PHE C 1 96 ? 108.166 4.025 82.437 1.00 16.93 109 PHE C CA 1
ATOM 10612 C C . PHE C 1 96 ? 106.977 3.182 82.015 1.00 16.96 109 PHE C C 1
ATOM 10613 O O . PHE C 1 96 ? 106.381 3.403 80.975 1.00 17.93 109 PHE C O 1
ATOM 10630 N N . VAL C 1 97 ? 106.647 2.198 82.834 1.00 16.02 110 VAL C N 1
ATOM 10631 C CA . VAL C 1 97 ? 105.586 1.269 82.544 1.00 16.63 110 VAL C CA 1
ATOM 10632 C C . VAL C 1 97 ? 104.808 1.051 83.827 1.00 17.11 110 VAL C C 1
ATOM 10633 O O . VAL C 1 97 ? 105.139 0.183 84.623 1.00 15.38 110 VAL C O 1
ATOM 10646 N N . PRO C 1 98 ? 103.768 1.860 84.046 1.00 17.50 111 PRO C N 1
ATOM 10647 C CA . PRO C 1 98 ? 103.036 1.853 85.308 1.00 17.65 111 PRO C CA 1
ATOM 10648 C C . PRO C 1 98 ? 102.616 0.476 85.784 1.00 17.61 111 PRO C C 1
ATOM 10649 O O . PRO C 1 98 ? 102.677 0.273 86.990 1.00 18.32 111 PRO C O 1
ATOM 10660 N N . GLU C 1 99 ? 102.206 -0.431 84.898 1.00 16.76 112 GLU C N 1
ATOM 10661 C CA . GLU C 1 99 ? 101.840 -1.777 85.333 1.00 17.80 112 GLU C CA 1
ATOM 10662 C C . GLU C 1 99 ? 102.937 -2.417 86.174 1.00 17.45 112 GLU C C 1
ATOM 10663 O O . GLU C 1 99 ? 102.675 -3.302 86.972 1.00 16.60 112 GLU C O 1
ATOM 10692 N N . ALA C 1 101 ? 104.340 -1.516 88.680 1.00 16.95 114 ALA C N 1
ATOM 10693 C CA . ALA C 1 101 ? 104.275 -1.176 90.098 1.00 17.55 114 ALA C CA 1
ATOM 10694 C C . ALA C 1 101 ? 103.692 -2.335 90.908 1.00 16.92 114 ALA C C 1
ATOM 10695 O O . ALA C 1 101 ? 104.019 -2.509 92.070 1.00 17.00 114 ALA C O 1
ATOM 10702 N N . ALA C 1 102 ? 102.844 -3.145 90.285 1.00 16.22 115 ALA C N 1
ATOM 10703 C CA . ALA C 1 102 ? 102.156 -4.207 91.009 1.00 17.22 115 ALA C CA 1
ATOM 10704 C C . ALA C 1 102 ? 103.122 -5.293 91.511 1.00 16.47 115 ALA C C 1
ATOM 10705 O O . ALA C 1 102 ? 102.831 -6.011 92.451 1.00 15.22 115 ALA C O 1
ATOM 10712 N N . LEU C 1 103 ? 104.267 -5.415 90.860 1.00 15.62 116 LEU C N 1
ATOM 10713 C CA . LEU C 1 103 ? 105.270 -6.372 91.277 1.00 16.50 116 LEU C CA 1
ATOM 10714 C C . LEU C 1 103 ? 105.855 -6.022 92.648 1.00 15.50 116 LEU C C 1
ATOM 10715 O O . LEU C 1 103 ? 106.370 -6.887 93.351 1.00 16.64 116 LEU C O 1
ATOM 10731 N N . ASP C 1 104 ? 105.773 -4.754 93.022 1.00 15.18 117 ASP C N 1
ATOM 10732 C CA . ASP C 1 104 ? 106.353 -4.285 94.275 1.00 16.45 117 ASP C CA 1
ATOM 10733 C C . ASP C 1 104 ? 105.273 -4.013 95.351 1.00 17.17 117 ASP C C 1
ATOM 10734 O O . ASP C 1 104 ? 105.555 -3.365 96.366 1.00 15.90 117 ASP C O 1
ATOM 10743 N N . PHE C 1 105 ? 104.041 -4.486 95.123 1.00 17.09 118 PHE C N 1
ATOM 10744 C CA . PHE C 1 105 ? 102.944 -4.246 96.072 1.00 17.03 118 PHE C CA 1
ATOM 10745 C C . PHE C 1 105 ? 103.269 -5.003 97.373 1.00 17.12 118 PHE C C 1
ATOM 10746 O O . PHE C 1 105 ? 103.774 -6.109 97.297 1.00 16.77 118 PHE C O 1
ATOM 10763 N N . PRO C 1 106 ? 102.976 -4.418 98.556 1.00 17.17 119 PRO C N 1
ATOM 10764 C CA . PRO C 1 106 ? 103.432 -5.014 99.828 1.00 16.82 119 PRO C CA 1
ATOM 10765 C C . PRO C 1 106 ? 102.890 -6.412 100.079 1.00 17.89 119 PRO C C 1
ATOM 10766 O O . PRO C 1 106 ? 101.737 -6.644 99.790 1.00 17.39 119 PRO C O 1
ATOM 10777 N N . PHE C 1 107 ? 103.723 -7.332 100.551 1.00 16.68 120 PHE C N 1
ATOM 10778 C CA . PHE C 1 107 ? 103.259 -8.664 100.907 1.00 18.87 120 PHE C CA 1
ATOM 10779 C C . PHE C 1 107 ? 102.595 -9.426 99.763 1.00 19.47 120 PHE C C 1
ATOM 10780 O O . PHE C 1 107 ? 101.746 -10.272 99.998 1.00 19.22 120 PHE C O 1
ATOM 10797 N N . LEU C 1 108 ? 103.002 -9.149 98.536 1.00 17.86 121 LEU C N 1
ATOM 10798 C CA . LEU C 1 108 ? 102.567 -9.939 97.382 1.00 18.94 121 LEU C CA 1
ATOM 10799 C C . LEU C 1 108 ? 103.141 -11.338 97.513 1.00 19.60 121 LEU C C 1
ATOM 10800 O O . LEU C 1 108 ? 102.421 -12.321 97.481 1.00 19.81 121 LEU C O 1
ATOM 10816 N N . PHE C 1 109 ? 104.457 -11.414 97.664 1.00 20.66 122 PHE C N 1
ATOM 10817 C CA . PHE C 1 109 ? 105.121 -12.675 97.925 1.00 20.62 122 PHE C CA 1
ATOM 10818 C C . PHE C 1 109 ? 105.733 -12.619 99.320 1.00 23.38 122 PHE C C 1
ATOM 10819 O O . PHE C 1 109 ? 106.361 -11.613 99.719 1.00 24.04 122 PHE C O 1
ATOM 10836 N N . THR C 1 110 ? 105.585 -13.710 100.049 1.00 23.04 123 THR C N 1
ATOM 10837 C CA . THR C 1 110 ? 106.259 -13.815 101.320 1.00 24.11 123 THR C CA 1
ATOM 10838 C C . THR C 1 110 ? 107.144 -15.054 101.331 1.00 24.80 123 THR C C 1
ATOM 10839 O O . THR C 1 110 ? 107.557 -15.519 102.390 1.00 25.38 123 THR C O 1
ATOM 10850 N N . ASP C 1 111 ? 107.437 -15.586 100.144 1.00 24.69 124 ASP C N 1
ATOM 10851 C CA . ASP C 1 111 ? 108.443 -16.635 100.009 1.00 23.45 124 ASP C CA 1
ATOM 10852 C C . ASP C 1 111 ? 108.869 -16.702 98.575 1.00 22.62 124 ASP C C 1
ATOM 10853 O O . ASP C 1 111 ? 108.112 -16.296 97.682 1.00 21.97 124 ASP C O 1
ATOM 10862 N N . THR C 1 112 ? 110.072 -17.237 98.370 1.00 22.84 125 THR C N 1
ATOM 10863 C CA . THR C 1 112 ? 110.740 -17.248 97.064 1.00 21.43 125 THR C CA 1
ATOM 10864 C C . THR C 1 112 ? 110.277 -18.362 96.125 1.00 20.99 125 THR C C 1
ATOM 10865 O O . THR C 1 112 ? 110.382 -18.245 94.921 1.00 19.84 125 THR C O 1
ATOM 10876 N N . THR C 1 113 ? 109.767 -19.446 96.680 1.00 21.33 126 THR C N 1
ATOM 10877 C CA . THR C 1 113 ? 109.290 -20.530 95.857 1.00 21.54 126 THR C CA 1
ATOM 10878 C C . THR C 1 113 ? 108.035 -20.062 95.067 1.00 20.50 126 THR C C 1
ATOM 10879 O O . THR C 1 113 ? 107.883 -20.361 93.884 1.00 20.33 126 THR C O 1
ATOM 10890 N N . THR C 1 114 ? 107.186 -19.273 95.707 1.00 19.98 127 THR C N 1
ATOM 10891 C CA . THR C 1 114 ? 106.021 -18.686 95.053 1.00 20.69 127 THR C CA 1
ATOM 10892 C C . THR C 1 114 ? 106.426 -17.535 94.155 1.00 19.70 127 THR C C 1
ATOM 10893 O O . THR C 1 114 ? 105.879 -17.356 93.071 1.00 18.48 127 THR C O 1
ATOM 10904 N N . ALA C 1 115 ? 107.369 -16.728 94.611 1.00 18.56 128 ALA C N 1
ATOM 10905 C CA . ALA C 1 115 ? 107.787 -15.621 93.789 1.00 18.20 128 ALA C CA 1
ATOM 10906 C C . ALA C 1 115 ? 108.448 -16.147 92.510 1.00 17.59 128 ALA C C 1
ATOM 10907 O O . ALA C 1 115 ? 108.121 -15.680 91.444 1.00 16.86 128 ALA C O 1
ATOM 10914 N N . ASP C 1 116 ? 109.344 -17.126 92.613 1.00 18.64 129 ASP C N 1
ATOM 10915 C CA . ASP C 1 116 ? 110.015 -17.688 91.431 1.00 18.11 129 ASP C CA 1
ATOM 10916 C C . ASP C 1 116 ? 108.989 -18.264 90.446 1.00 17.74 129 ASP C C 1
ATOM 10917 O O . ASP C 1 116 ? 109.081 -18.073 89.235 1.00 16.66 129 ASP C O 1
ATOM 10926 N N . ARG C 1 117 ? 108.005 -18.979 90.970 1.00 19.08 130 ARG C N 1
ATOM 10927 C CA . ARG C 1 117 ? 107.041 -19.632 90.108 1.00 18.65 130 ARG C CA 1
ATOM 10928 C C . ARG C 1 117 ? 106.192 -18.597 89.376 1.00 17.72 130 ARG C C 1
ATOM 10929 O O . ARG C 1 117 ? 105.906 -18.737 88.188 1.00 18.09 130 ARG C O 1
ATOM 10950 N N . VAL C 1 118 ? 105.792 -17.553 90.090 1.00 17.06 131 VAL C N 1
ATOM 10951 C CA . VAL C 1 118 ? 104.883 -16.582 89.531 1.00 17.78 131 VAL C CA 1
ATOM 10952 C C . VAL C 1 118 ? 105.647 -15.675 88.571 1.00 16.79 131 VAL C C 1
ATOM 10953 O O . VAL C 1 118 ? 105.216 -15.469 87.421 1.00 17.09 131 VAL C O 1
ATOM 10966 N N . LEU C 1 119 ? 106.772 -15.143 89.037 1.00 15.79 132 LEU C N 1
ATOM 10967 C CA . LEU C 1 119 ? 107.655 -14.325 88.199 1.00 16.24 132 LEU C CA 1
ATOM 10968 C C . LEU C 1 119 ? 108.140 -15.021 86.930 1.00 15.93 132 LEU C C 1
ATOM 10969 O O . LEU C 1 119 ? 108.220 -14.396 85.871 1.00 16.08 132 LEU C O 1
ATOM 10985 N N . ASP C 1 120 ? 108.469 -16.303 87.008 1.00 16.55 133 ASP C N 1
ATOM 10986 C CA . ASP C 1 120 ? 108.979 -16.994 85.832 1.00 17.52 133 ASP C CA 1
ATOM 10987 C C . ASP C 1 120 ? 107.887 -17.562 84.934 1.00 17.16 133 ASP C C 1
ATOM 10988 O O . ASP C 1 120 ? 108.158 -17.949 83.794 1.00 17.24 133 ASP C O 1
ATOM 10997 N N . GLY C 1 121 ? 106.655 -17.582 85.431 1.00 16.74 134 GLY C N 1
ATOM 10998 C CA . GLY C 1 121 ? 105.537 -18.084 84.662 1.00 16.71 134 GLY C CA 1
ATOM 10999 C C . GLY C 1 121 ? 104.891 -17.032 83.770 1.00 17.76 134 GLY C C 1
ATOM 11000 O O . GLY C 1 121 ? 105.449 -15.955 83.562 1.00 16.17 134 GLY C O 1
ATOM 11004 N N . PRO C 1 122 ? 103.695 -17.343 83.241 1.00 17.29 135 PRO C N 1
ATOM 11005 C CA . PRO C 1 122 ? 102.986 -16.506 82.264 1.00 16.84 135 PRO C CA 1
ATOM 11006 C C . PRO C 1 122 ? 102.711 -15.070 82.712 1.00 16.64 135 PRO C C 1
ATOM 11007 O O . PRO C 1 122 ? 102.745 -14.173 81.864 1.00 15.66 135 PRO C O 1
ATOM 11018 N N . VAL C 1 123 ? 102.449 -14.847 83.999 1.00 15.52 136 VAL C N 1
ATOM 11019 C CA . VAL C 1 123 ? 102.012 -13.526 84.455 1.00 16.42 136 VAL C CA 1
ATOM 11020 C C . VAL C 1 123 ? 103.235 -12.597 84.501 1.00 15.45 136 VAL C C 1
ATOM 11021 O O . VAL C 1 123 ? 103.187 -11.473 84.029 1.00 14.38 136 VAL C O 1
ATOM 11034 N N . GLY C 1 124 ? 104.332 -13.084 85.056 1.00 14.65 137 GLY C N 1
ATOM 11035 C CA . GLY C 1 124 ? 105.583 -12.337 85.047 1.00 14.89 137 GLY C CA 1
ATOM 11036 C C . GLY C 1 124 ? 106.151 -12.109 83.652 1.00 15.05 137 GLY C C 1
ATOM 11037 O O . GLY C 1 124 ? 106.546 -11.010 83.300 1.00 13.52 137 GLY C O 1
ATOM 11041 N N . ARG C 1 125 ? 106.189 -13.162 82.852 1.00 15.10 138 ARG C N 1
ATOM 11042 C CA . ARG C 1 125 ? 106.677 -13.051 81.496 1.00 15.85 138 ARG C CA 1
ATOM 11043 C C . ARG C 1 125 ? 105.899 -12.013 80.668 1.00 15.28 138 ARG C C 1
ATOM 11044 O O . ARG C 1 125 ? 106.489 -11.273 79.908 1.00 14.97 138 ARG C O 1
ATOM 11065 N N . GLY C 1 126 ? 104.583 -11.947 80.821 1.00 15.51 139 GLY C N 1
ATOM 11066 C CA . GLY C 1 126 ? 103.782 -10.946 80.115 1.00 15.00 139 GLY C CA 1
ATOM 11067 C C . GLY C 1 126 ? 104.081 -9.513 80.548 1.00 15.33 139 GLY C C 1
ATOM 11068 O O . GLY C 1 126 ? 103.977 -8.572 79.749 1.00 14.38 139 GLY C O 1
ATOM 11072 N N . LEU C 1 127 ? 104.460 -9.339 81.818 1.00 14.19 140 LEU C N 1
ATOM 11073 C CA . LEU C 1 127 ? 104.917 -8.029 82.320 1.00 15.49 140 LEU C CA 1
ATOM 11074 C C . LEU C 1 127 ? 106.300 -7.618 81.762 1.00 14.81 140 LEU C C 1
ATOM 11075 O O . LEU C 1 127 ? 106.548 -6.460 81.477 1.00 13.74 140 LEU C O 1
ATOM 11091 N N . LEU C 1 128 ? 107.180 -8.587 81.572 1.00 13.94 141 LEU C N 1
ATOM 11092 C CA . LEU C 1 128 ? 108.438 -8.349 80.859 1.00 13.42 141 LEU C CA 1
ATOM 11093 C C . LEU C 1 128 ? 108.222 -7.966 79.377 1.00 14.13 141 LEU C C 1
ATOM 11094 O O . LEU C 1 128 ? 108.833 -7.049 78.876 1.00 12.84 141 LEU C O 1
ATOM 11110 N N . ASP C 1 129 ? 107.340 -8.663 78.685 1.00 14.30 142 ASP C N 1
ATOM 11111 C CA . ASP C 1 129 ? 107.087 -8.359 77.274 1.00 14.15 142 ASP C CA 1
ATOM 11112 C C . ASP C 1 129 ? 106.521 -6.958 77.188 1.00 14.76 142 ASP C C 1
ATOM 11113 O O . ASP C 1 129 ? 106.790 -6.201 76.260 1.00 14.64 142 ASP C O 1
ATOM 11122 N N . ARG C 1 130 ? 105.724 -6.606 78.184 1.00 15.53 143 ARG C N 1
ATOM 11123 C CA . ARG C 1 130 ? 105.072 -5.315 78.184 1.00 16.23 143 ARG C CA 1
ATOM 11124 C C . ARG C 1 130 ? 106.051 -4.152 78.229 1.00 15.20 143 ARG C C 1
ATOM 11125 O O . ARG C 1 130 ? 105.721 -3.028 77.847 1.00 14.33 143 ARG C O 1
ATOM 11146 N N . LEU C 1 131 ? 107.258 -4.415 78.692 1.00 14.20 144 LEU C N 1
ATOM 11147 C CA . LEU C 1 131 ? 108.282 -3.390 78.681 1.00 14.24 144 LEU C CA 1
ATOM 11148 C C . LEU C 1 131 ? 108.591 -2.910 77.269 1.00 13.28 144 LEU C C 1
ATOM 11149 O O . LEU C 1 131 ? 109.196 -1.854 77.091 1.00 12.39 144 LEU C O 1
ATOM 11165 N N . SER C 1 132 ? 108.205 -3.696 76.265 1.00 13.75 145 SER C N 1
ATOM 11166 C CA . SER C 1 132 ? 108.455 -3.327 74.857 1.00 13.94 145 SER C CA 1
ATOM 11167 C C . SER C 1 132 ? 107.857 -1.986 74.525 1.00 14.42 145 SER C C 1
ATOM 11168 O O . SER C 1 132 ? 108.313 -1.300 73.624 1.00 13.61 145 SER C O 1
ATOM 11176 N N . THR C 1 133 ? 106.833 -1.622 75.288 1.00 15.11 146 THR C N 1
ATOM 11177 C CA . THR C 1 133 ? 106.044 -0.417 75.041 1.00 15.77 146 THR C CA 1
ATOM 11178 C C . THR C 1 133 ? 106.820 0.844 75.412 1.00 16.86 146 THR C C 1
ATOM 11179 O O . THR C 1 133 ? 106.500 1.923 74.933 1.00 18.46 146 THR C O 1
ATOM 11190 N N . ALA C 1 134 ? 107.832 0.720 76.260 1.00 15.25 147 ALA C N 1
ATOM 11191 C CA . ALA C 1 134 ? 108.681 1.856 76.568 1.00 14.21 147 ALA C CA 1
ATOM 11192 C C . ALA C 1 134 ? 110.076 1.688 75.952 1.00 14.72 147 ALA C C 1
ATOM 11193 O O . ALA C 1 134 ? 110.988 2.440 76.271 1.00 14.63 147 ALA C O 1
ATOM 11200 N N . GLY C 1 135 ? 110.239 0.699 75.077 1.00 13.31 148 GLY C N 1
ATOM 11201 C CA . GLY C 1 135 ? 111.475 0.548 74.315 1.00 13.66 148 GLY C CA 1
ATOM 11202 C C . GLY C 1 135 ? 112.496 -0.422 74.884 1.00 13.63 148 GLY C C 1
ATOM 11203 O O . GLY C 1 135 ? 113.678 -0.359 74.526 1.00 12.26 148 GLY C O 1
ATOM 11207 N N . PHE C 1 136 ? 112.040 -1.333 75.748 1.00 11.99 149 PHE C N 1
ATOM 11208 C CA . PHE C 1 136 ? 112.922 -2.307 76.362 1.00 12.77 149 PHE C CA 1
ATOM 11209 C C . PHE C 1 136 ? 112.535 -3.717 75.981 1.00 12.05 149 PHE C C 1
ATOM 11210 O O . PHE C 1 136 ? 111.366 -4.033 75.888 1.00 12.70 149 PHE C O 1
ATOM 11227 N N . LYS C 1 137 ? 113.530 -4.574 75.816 1.00 11.26 150 LYS C N 1
ATOM 11228 C CA . LYS C 1 137 ? 113.298 -6.001 75.783 1.00 12.60 150 LYS C CA 1
ATOM 11229 C C . LYS C 1 137 ? 113.484 -6.535 77.207 1.00 13.43 150 LYS C C 1
ATOM 11230 O O . LYS C 1 137 ? 114.574 -6.481 77.770 1.00 12.02 150 LYS C O 1
ATOM 11249 N N . GLY C 1 138 ? 112.413 -7.056 77.790 1.00 12.19 151 GLY C N 1
ATOM 11250 C CA . GLY C 1 138 ? 112.504 -7.614 79.115 1.00 13.18 151 GLY C CA 1
ATOM 11251 C C . GLY C 1 138 ? 112.892 -9.066 78.992 1.00 14.07 151 GLY C C 1
ATOM 11252 O O . GLY C 1 138 ? 112.254 -9.810 78.246 1.00 13.97 151 GLY C O 1
ATOM 11256 N N . LEU C 1 139 ? 113.938 -9.464 79.702 1.00 12.29 152 LEU C N 1
ATOM 11257 C CA . LEU C 1 139 ? 114.487 -10.806 79.553 1.00 13.42 152 LEU C CA 1
ATOM 11258 C C . LEU C 1 139 ? 114.182 -11.727 80.731 1.00 14.26 152 LEU C C 1
ATOM 11259 O O . LEU C 1 139 ? 113.829 -12.884 80.551 1.00 13.76 152 LEU C O 1
ATOM 11275 N N . HIS C 1 140 ? 114.366 -11.231 81.942 1.00 13.01 153 HIS C N 1
ATOM 11276 C CA . HIS C 1 140 ? 114.128 -12.050 83.129 1.00 14.10 153 HIS C CA 1
ATOM 11277 C C . HIS C 1 140 ? 114.020 -11.190 84.360 1.00 13.32 153 HIS C C 1
ATOM 11278 O O . HIS C 1 140 ? 114.387 -10.021 84.338 1.00 12.81 153 HIS C O 1
ATOM 11293 N N . PHE C 1 141 ? 113.498 -11.781 85.431 1.00 12.98 154 PHE C N 1
ATOM 11294 C CA . PHE C 1 141 ? 113.636 -11.217 86.764 1.00 13.42 154 PHE C CA 1
ATOM 11295 C C . PHE C 1 141 ? 114.818 -11.889 87.495 1.00 13.70 154 PHE C C 1
ATOM 11296 O O . PHE C 1 141 ? 115.085 -13.074 87.331 1.00 12.90 154 PHE C O 1
ATOM 11313 N N . SER C 1 142 ? 115.518 -11.110 88.307 1.00 13.87 155 SER C N 1
ATOM 11314 C CA . SER C 1 142 ? 116.552 -11.637 89.180 1.00 12.78 155 SER C CA 1
ATOM 11315 C C . SER C 1 142 ? 116.314 -11.093 90.601 1.00 12.65 155 SER C C 1
ATOM 11316 O O . SER C 1 142 ? 115.433 -10.275 90.805 1.00 12.18 155 SER C O 1
ATOM 11324 N N . GLU C 1 143 ? 117.087 -11.534 91.584 1.00 13.25 156 GLU C N 1
ATOM 11325 C CA . GLU C 1 143 ? 116.761 -11.190 92.963 1.00 13.91 156 GLU C CA 1
ATOM 11326 C C . GLU C 1 143 ? 117.474 -9.986 93.534 1.00 13.46 156 GLU C C 1
ATOM 11327 O O . GLU C 1 143 ? 118.685 -9.855 93.450 1.00 13.94 156 GLU C O 1
ATOM 11339 N N . ASN C 1 144 ? 116.698 -9.099 94.115 1.00 12.53 157 ASN C N 1
ATOM 11340 C CA . ASN C 1 144 ? 117.241 -8.075 94.960 1.00 12.71 157 ASN C CA 1
ATOM 11341 C C . ASN C 1 144 ? 117.075 -8.608 96.361 1.00 14.02 157 ASN C C 1
ATOM 11342 O O . ASN C 1 144 ? 118.071 -8.912 97.011 1.00 13.96 157 ASN C O 1
ATOM 11353 N N . GLY C 1 145 ? 115.835 -8.747 96.825 1.00 13.83 158 GLY C N 1
ATOM 11354 C CA . GLY C 1 145 ? 115.552 -9.446 98.080 1.00 14.36 158 GLY C CA 1
ATOM 11355 C C . GLY C 1 145 ? 114.353 -8.890 98.832 1.00 15.77 158 GLY C C 1
ATOM 11356 O O . GLY C 1 145 ? 113.700 -7.952 98.370 1.00 14.35 158 GLY C O 1
ATOM 11360 N N . PHE C 1 146 ? 114.028 -9.473 99.982 1.00 16.27 159 PHE C N 1
ATOM 11361 C CA . PHE C 1 146 ? 113.034 -8.851 100.863 1.00 16.10 159 PHE C CA 1
ATOM 11362 C C . PHE C 1 146 ? 113.601 -7.568 101.453 1.00 14.69 159 PHE C C 1
ATOM 11363 O O . PHE C 1 146 ? 114.745 -7.546 101.879 1.00 14.84 159 PHE C O 1
ATOM 11380 N N . ARG C 1 147 ? 112.795 -6.512 101.437 1.00 13.27 160 ARG C N 1
ATOM 11381 C CA . ARG C 1 147 ? 113.183 -5.196 101.903 1.00 13.08 160 ARG C CA 1
ATOM 11382 C C . ARG C 1 147 ? 112.762 -5.074 103.350 1.00 13.94 160 ARG C C 1
ATOM 11383 O O . ARG C 1 147 ? 111.648 -5.430 103.703 1.00 13.65 160 ARG C O 1
ATOM 11404 N N . HIS C 1 148 ? 113.694 -4.610 104.184 1.00 12.89 161 HIS C N 1
ATOM 11405 C CA . HIS C 1 148 ? 113.491 -4.470 105.622 1.00 13.43 161 HIS C CA 1
ATOM 11406 C C . HIS C 1 148 ? 113.814 -3.048 105.993 1.00 13.87 161 HIS C C 1
ATOM 11407 O O . HIS C 1 148 ? 114.667 -2.407 105.384 1.00 13.05 161 HIS C O 1
ATOM 11422 N N . LEU C 1 149 ? 113.144 -2.569 107.018 1.00 13.25 162 LEU C N 1
ATOM 11423 C CA . LEU C 1 149 ? 113.238 -1.181 107.422 1.00 13.67 162 LEU C CA 1
ATOM 11424 C C . LEU C 1 149 ? 114.413 -0.944 108.377 1.00 15.77 162 LEU C C 1
ATOM 11425 O O . LEU C 1 149 ? 114.631 -1.731 109.307 1.00 14.94 162 LEU C O 1
ATOM 11441 N N . THR C 1 150 ? 115.170 0.133 108.139 1.00 13.82 163 THR C N 1
ATOM 11442 C CA . THR C 1 150 ? 116.183 0.607 109.089 1.00 14.45 163 THR C CA 1
ATOM 11443 C C . THR C 1 150 ? 115.961 2.081 109.396 1.00 15.41 163 THR C C 1
ATOM 11444 O O . THR C 1 150 ? 115.447 2.827 108.559 1.00 14.20 163 THR C O 1
ATOM 11455 N N . ASN C 1 151 ? 116.355 2.509 110.598 1.00 16.14 164 ASN C N 1
ATOM 11456 C CA . ASN C 1 151 ? 116.256 3.917 110.963 1.00 16.69 164 ASN C CA 1
ATOM 11457 C C . ASN C 1 151 ? 117.172 4.274 112.137 1.00 17.19 164 ASN C C 1
ATOM 11458 O O . ASN C 1 151 ? 117.748 3.404 112.777 1.00 16.35 164 ASN C O 1
ATOM 11469 N N . SER C 1 152 ? 117.346 5.562 112.382 1.00 17.30 165 SER C N 1
ATOM 11470 C CA . SER C 1 152 ? 118.273 5.987 113.401 1.00 17.87 165 SER C CA 1
ATOM 11471 C C . SER C 1 152 ? 117.570 6.630 114.585 1.00 18.64 165 SER C C 1
ATOM 11472 O O . SER C 1 152 ? 118.236 7.149 115.470 1.00 19.50 165 SER C O 1
ATOM 11480 N N . ILE C 1 153 ? 116.241 6.575 114.612 1.00 17.65 166 ILE C N 1
ATOM 11481 C CA . ILE C 1 153 ? 115.446 7.268 115.625 1.00 17.77 166 ILE C CA 1
ATOM 11482 C C . ILE C 1 153 ? 114.901 6.327 116.728 1.00 18.55 166 ILE C C 1
ATOM 11483 O O . ILE C 1 153 ? 115.077 6.606 117.906 1.00 19.79 166 ILE C O 1
ATOM 11499 N N . ARG C 1 154 ? 114.281 5.211 116.372 1.00 16.70 167 ARG C N 1
ATOM 11500 C CA . ARG C 1 154 ? 113.715 4.336 117.385 1.00 18.34 167 ARG C CA 1
ATOM 11501 C C . ARG C 1 154 ? 113.430 2.976 116.831 1.00 18.15 167 ARG C C 1
ATOM 11502 O O . ARG C 1 154 ? 113.321 2.828 115.635 1.00 17.52 167 ARG C O 1
ATOM 11523 N N . PRO C 1 155 ? 113.294 1.969 117.707 1.00 18.69 168 PRO C N 1
ATOM 11524 C CA . PRO C 1 155 ? 112.970 0.636 117.209 1.00 18.88 168 PRO C CA 1
ATOM 11525 C C . PRO C 1 155 ? 111.613 0.675 116.550 1.00 19.04 168 PRO C C 1
ATOM 11526 O O . PRO C 1 155 ? 110.804 1.487 116.991 1.00 19.62 168 PRO C O 1
ATOM 11537 N N . VAL C 1 156 ? 111.360 -0.177 115.560 1.00 18.69 169 VAL C N 1
ATOM 11538 C CA . VAL C 1 156 ? 110.055 -0.212 114.925 1.00 19.51 169 VAL C CA 1
ATOM 11539 C C . VAL C 1 156 ? 109.351 -1.564 115.119 1.00 20.95 169 VAL C C 1
ATOM 11540 O O . VAL C 1 156 ? 109.798 -2.609 114.649 1.00 21.11 169 VAL C O 1
ATOM 11570 N N . THR C 1 158 ? 105.494 -1.541 115.082 1.00 21.22 171 THR C N 1
ATOM 11571 C CA . THR C 1 158 ? 104.229 -1.437 114.403 1.00 22.21 171 THR C CA 1
ATOM 11572 C C . THR C 1 158 ? 104.303 -0.180 113.608 1.00 22.36 171 THR C C 1
ATOM 11573 O O . THR C 1 158 ? 105.229 0.598 113.777 1.00 22.46 171 THR C O 1
ATOM 11584 N N . PRO C 1 159 ? 103.320 0.035 112.736 1.00 22.38 172 PRO C N 1
ATOM 11585 C CA . PRO C 1 159 ? 103.324 1.221 111.878 1.00 23.29 172 PRO C CA 1
ATOM 11586 C C . PRO C 1 159 ? 103.163 2.532 112.620 1.00 23.93 172 PRO C C 1
ATOM 11587 O O . PRO C 1 159 ? 103.427 3.585 112.053 1.00 24.83 172 PRO C O 1
ATOM 11598 N N . ASP C 1 160 ? 102.721 2.489 113.869 1.00 24.61 173 ASP C N 1
ATOM 11599 C CA . ASP C 1 160 ? 102.674 3.704 114.654 1.00 23.87 173 ASP C CA 1
ATOM 11600 C C . ASP C 1 160 ? 104.102 4.170 114.819 1.00 23.75 173 ASP C C 1
ATOM 11601 O O . ASP C 1 160 ? 104.385 5.361 114.799 1.00 24.85 173 ASP C O 1
ATOM 11610 N N . ASP C 1 161 ? 105.008 3.210 114.949 1.00 23.43 174 ASP C N 1
ATOM 11611 C CA . ASP C 1 161 ? 106.412 3.513 115.206 1.00 23.02 174 ASP C CA 1
ATOM 11612 C C . ASP C 1 161 ? 107.063 4.280 114.070 1.00 22.32 174 ASP C C 1
ATOM 11613 O O . ASP C 1 161 ? 108.032 5.023 114.267 1.00 21.14 174 ASP C O 1
ATOM 11622 N N . VAL C 1 162 ? 106.527 4.110 112.871 1.00 22.56 175 VAL C N 1
ATOM 11623 C CA . VAL C 1 162 ? 107.117 4.768 111.721 1.00 23.30 175 VAL C CA 1
ATOM 11624 C C . VAL C 1 162 ? 106.541 6.174 111.534 1.00 22.77 175 VAL C C 1
ATOM 11625 O O . VAL C 1 162 ? 107.032 6.954 110.728 1.00 22.05 175 VAL C O 1
ATOM 11638 N N . ARG C 1 163 ? 105.511 6.512 112.297 1.00 23.15 176 ARG C N 1
ATOM 11639 C CA . ARG C 1 163 ? 104.808 7.771 112.076 1.00 23.75 176 ARG C CA 1
ATOM 11640 C C . ARG C 1 163 ? 105.724 9.005 112.096 1.00 22.93 176 ARG C C 1
ATOM 11641 O O . ARG C 1 163 ? 106.401 9.294 113.079 1.00 24.48 176 ARG C O 1
ATOM 11662 N N . GLY C 1 164 ? 105.732 9.743 111.005 1.00 23.29 177 GLY C N 1
ATOM 11663 C CA . GLY C 1 164 ? 106.592 10.905 110.903 1.00 23.39 177 GLY C CA 1
ATOM 11664 C C . GLY C 1 164 ? 108.007 10.659 110.398 1.00 23.32 177 GLY C C 1
ATOM 11665 O O . GLY C 1 164 ? 108.656 11.617 109.980 1.00 23.48 177 GLY C O 1
ATOM 11669 N N . LEU C 1 165 ? 108.491 9.409 110.419 1.00 22.58 178 LEU C N 1
ATOM 11670 C CA . LEU C 1 165 ? 109.900 9.139 110.096 1.00 21.78 178 LEU C CA 1
ATOM 11671 C C . LEU C 1 165 ? 110.186 9.504 108.657 1.00 21.28 178 LEU C C 1
ATOM 11672 O O . LEU C 1 165 ? 109.381 9.244 107.775 1.00 21.61 178 LEU C O 1
ATOM 11688 N N . LYS C 1 166 ? 111.337 10.106 108.428 1.00 20.25 179 LYS C N 1
ATOM 11689 C CA . LYS C 1 166 ? 111.683 10.557 107.109 1.00 19.71 179 LYS C CA 1
ATOM 11690 C C . LYS C 1 166 ? 112.471 9.447 106.444 1.00 18.98 179 LYS C C 1
ATOM 11691 O O . LYS C 1 166 ? 113.699 9.360 106.502 1.00 17.93 179 LYS C O 1
ATOM 11710 N N . ILE C 1 167 ? 111.704 8.563 105.826 1.00 19.57 180 ILE C N 1
ATOM 11711 C CA . ILE C 1 167 ? 112.234 7.358 105.214 1.00 17.94 180 ILE C CA 1
ATOM 11712 C C . ILE C 1 167 ? 112.518 7.668 103.773 1.00 17.20 180 ILE C C 1
ATOM 11713 O O . ILE C 1 167 ? 111.720 8.316 103.111 1.00 18.60 180 ILE C O 1
ATOM 11729 N N . ARG C 1 168 ? 113.678 7.238 103.305 1.00 15.93 181 ARG C N 1
ATOM 11730 C CA . ARG C 1 168 ? 114.009 7.324 101.888 1.00 16.50 181 ARG C CA 1
ATOM 11731 C C . ARG C 1 168 ? 113.365 6.152 101.204 1.00 15.19 181 ARG C C 1
ATOM 11732 O O . ARG C 1 168 ? 113.437 5.026 101.692 1.00 14.06 181 ARG C O 1
ATOM 11753 N N . VAL C 1 169 ? 112.768 6.416 100.052 1.00 16.37 182 VAL C N 1
ATOM 11754 C CA . VAL C 1 169 ? 112.267 5.343 99.204 1.00 15.88 182 VAL C CA 1
ATOM 11755 C C . VAL C 1 169 ? 112.902 5.460 97.829 1.00 15.81 182 VAL C C 1
ATOM 11756 O O . VAL C 1 169 ? 113.443 6.496 97.507 1.00 14.64 182 VAL C O 1
ATOM 11786 N N . GLU C 1 171 ? 112.967 5.818 93.664 1.00 15.93 184 GLU C N 1
ATOM 11787 C CA . GLU C 1 171 ? 112.216 6.702 92.786 1.00 17.15 184 GLU C CA 1
ATOM 11788 C C . GLU C 1 171 ? 111.173 5.840 92.072 1.00 17.38 184 GLU C C 1
ATOM 11789 O O . GLU C 1 171 ? 111.343 5.416 90.923 1.00 15.59 184 GLU C O 1
ATOM 11801 N N . SER C 1 172 ? 110.115 5.557 92.835 1.00 17.07 185 SER C N 1
ATOM 11802 C CA . SER C 1 172 ? 109.053 4.633 92.463 1.00 18.28 185 SER C CA 1
ATOM 11803 C C . SER C 1 172 ? 107.742 5.126 93.045 1.00 18.51 185 SER C C 1
ATOM 11804 O O . SER C 1 172 ? 107.647 5.454 94.239 1.00 17.90 185 SER C O 1
ATOM 11812 N N . GLN C 1 173 ? 106.730 5.165 92.195 1.00 18.43 186 GLN C N 1
ATOM 11813 C CA . GLN C 1 173 ? 105.407 5.604 92.609 1.00 20.49 186 GLN C CA 1
ATOM 11814 C C . GLN C 1 173 ? 104.861 4.684 93.684 1.00 19.56 186 GLN C C 1
ATOM 11815 O O . GLN C 1 173 ? 104.467 5.137 94.743 1.00 20.29 186 GLN C O 1
ATOM 11829 N N . VAL C 1 174 ? 104.824 3.388 93.424 1.00 18.61 187 VAL C N 1
ATOM 11830 C CA . VAL C 1 174 ? 104.220 2.507 94.404 1.00 18.95 187 VAL C CA 1
ATOM 11831 C C . VAL C 1 174 ? 104.963 2.575 95.763 1.00 19.26 187 VAL C C 1
ATOM 11832 O O . VAL C 1 174 ? 104.329 2.429 96.790 1.00 19.74 187 VAL C O 1
ATOM 11845 N N . HIS C 1 175 ? 106.275 2.836 95.784 1.00 18.41 188 HIS C N 1
ATOM 11846 C CA . HIS C 1 175 ? 107.007 2.848 97.056 1.00 17.26 188 HIS C CA 1
ATOM 11847 C C . HIS C 1 175 ? 106.739 4.104 97.846 1.00 18.30 188 HIS C C 1
ATOM 11848 O O . HIS C 1 175 ? 106.627 4.050 99.081 1.00 18.68 188 HIS C O 1
ATOM 11863 N N . ARG C 1 176 ? 106.620 5.233 97.156 1.00 17.97 189 ARG C N 1
ATOM 11864 C CA . ARG C 1 176 ? 106.304 6.481 97.834 1.00 19.14 189 ARG C CA 1
ATOM 11865 C C . ARG C 1 176 ? 104.952 6.414 98.525 1.00 20.67 189 ARG C C 1
ATOM 11866 O O . ARG C 1 176 ? 104.812 6.871 99.653 1.00 20.78 189 ARG C O 1
ATOM 11887 N N . GLU C 1 177 ? 103.957 5.845 97.840 1.00 20.91 190 GLU C N 1
ATOM 11888 C CA . GLU C 1 177 ? 102.599 5.744 98.381 1.00 20.62 190 GLU C CA 1
ATOM 11889 C C . GLU C 1 177 ? 102.539 4.750 99.520 1.00 20.61 190 GLU C C 1
ATOM 11890 O O . GLU C 1 177 ? 101.922 5.022 100.524 1.00 19.86 190 GLU C O 1
ATOM 11902 N N . LEU C 1 178 ? 103.207 3.612 99.353 1.00 19.69 191 LEU C N 1
ATOM 11903 C CA . LEU C 1 178 ? 103.265 2.579 100.375 1.00 20.09 191 LEU C CA 1
ATOM 11904 C C . LEU C 1 178 ? 103.714 3.157 101.701 1.00 20.41 191 LEU C C 1
ATOM 11905 O O . LEU C 1 178 ? 103.071 2.956 102.718 1.00 20.15 191 LEU C O 1
ATOM 11921 N N . TRP C 1 179 ? 104.833 3.867 101.696 1.00 19.34 192 TRP C N 1
ATOM 11922 C CA . TRP C 1 179 ? 105.338 4.427 102.924 1.00 19.52 192 TRP C CA 1
ATOM 11923 C C . TRP C 1 179 ? 104.526 5.603 103.388 1.00 20.94 192 TRP C C 1
ATOM 11924 O O . TRP C 1 179 ? 104.355 5.818 104.588 1.00 21.78 192 TRP C O 1
ATOM 11945 N N . ARG C 1 180 ? 103.988 6.343 102.443 1.00 21.51 193 ARG C N 1
ATOM 11946 C CA . ARG C 1 180 ? 103.071 7.407 102.780 1.00 22.58 193 ARG C CA 1
ATOM 11947 C C . ARG C 1 180 ? 101.896 6.768 103.525 1.00 22.67 193 ARG C C 1
ATOM 11948 O O . ARG C 1 180 ? 101.525 7.201 104.612 1.00 25.14 193 ARG C O 1
ATOM 11969 N N . THR C 1 181 ? 101.354 5.696 102.956 1.00 22.36 194 THR C N 1
ATOM 11970 C CA . THR C 1 181 ? 100.202 4.992 103.531 1.00 22.62 194 THR C CA 1
ATOM 11971 C C . THR C 1 181 ? 100.492 4.533 104.964 1.00 23.31 194 THR C C 1
ATOM 11972 O O . THR C 1 181 ? 99.612 4.593 105.812 1.00 24.44 194 THR C O 1
ATOM 11983 N N . LEU C 1 182 ? 101.729 4.133 105.245 1.00 22.01 195 LEU C N 1
ATOM 11984 C CA . LEU C 1 182 ? 102.093 3.640 106.572 1.00 23.04 195 LEU C CA 1
ATOM 11985 C C . LEU C 1 182 ? 102.319 4.756 107.619 1.00 23.61 195 LEU C C 1
ATOM 11986 O O . LEU C 1 182 ? 102.490 4.482 108.809 1.00 23.63 195 LEU C O 1
ATOM 12002 N N . GLY C 1 183 ? 102.298 6.008 107.175 1.00 23.30 196 GLY C N 1
ATOM 12003 C CA . GLY C 1 183 ? 102.353 7.132 108.093 1.00 23.89 196 GLY C CA 1
ATOM 12004 C C . GLY C 1 183 ? 103.723 7.769 108.220 1.00 23.96 196 GLY C C 1
ATOM 12005 O O . GLY C 1 183 ? 103.897 8.751 108.950 1.00 24.27 196 GLY C O 1
ATOM 12009 N N . ALA C 1 184 ? 104.711 7.200 107.539 1.00 22.98 197 ALA C N 1
ATOM 12010 C CA . ALA C 1 184 ? 106.033 7.796 107.498 1.00 22.37 197 ALA C CA 1
ATOM 12011 C C . ALA C 1 184 ? 105.942 8.956 106.545 1.00 21.50 197 ALA C C 1
ATOM 12012 O O . ALA C 1 184 ? 104.916 9.167 105.892 1.00 23.10 197 ALA C O 1
ATOM 12019 N N . ASN C 1 185 ? 107.023 9.704 106.466 1.00 22.09 198 ASN C N 1
ATOM 12020 C CA . ASN C 1 185 ? 107.142 10.811 105.542 1.00 21.67 198 ASN C CA 1
ATOM 12021 C C . ASN C 1 185 ? 108.227 10.480 104.517 1.00 21.91 198 ASN C C 1
ATOM 12022 O O . ASN C 1 185 ? 109.383 10.810 104.718 1.00 20.71 198 ASN C O 1
ATOM 12033 N N . PRO C 1 186 ? 107.851 9.815 103.414 1.00 21.11 199 PRO C N 1
ATOM 12034 C CA . PRO C 1 186 ? 108.840 9.241 102.492 1.00 20.40 199 PRO C CA 1
ATOM 12035 C C . PRO C 1 186 ? 109.509 10.273 101.589 1.00 20.47 199 PRO C C 1
ATOM 12036 O O . PRO C 1 186 ? 108.846 11.222 101.144 1.00 21.26 199 PRO C O 1
ATOM 12047 N N . THR C 1 187 ? 110.804 10.082 101.330 1.00 19.39 200 THR C N 1
ATOM 12048 C CA . THR C 1 187 ? 111.540 10.894 100.384 1.00 18.77 200 THR C CA 1
ATOM 12049 C C . THR C 1 187 ? 112.085 10.003 99.280 1.00 18.13 200 THR C C 1
ATOM 12050 O O . THR C 1 187 ? 112.946 9.200 99.540 1.00 16.79 200 THR C O 1
ATOM 12061 N N . PRO C 1 188 ? 111.579 10.144 98.044 1.00 19.04 201 PRO C N 1
ATOM 12062 C CA . PRO C 1 188 ? 112.147 9.444 96.885 1.00 18.06 201 PRO C CA 1
ATOM 12063 C C . PRO C 1 188 ? 113.532 9.976 96.529 1.00 18.77 201 PRO C C 1
ATOM 12064 O O . PRO C 1 188 ? 113.688 11.169 96.303 1.00 19.69 201 PRO C O 1
ATOM 12092 N N . GLY C 1 190 ? 117.307 8.719 94.421 1.00 16.16 203 GLY C N 1
ATOM 12093 C CA . GLY C 1 190 ? 118.034 7.700 93.702 1.00 16.88 203 GLY C CA 1
ATOM 12094 C C . GLY C 1 190 ? 119.215 7.240 94.506 1.00 16.21 203 GLY C C 1
ATOM 12095 O O . GLY C 1 190 ? 119.610 7.881 95.468 1.00 16.16 203 GLY C O 1
ATOM 12099 N N . TRP C 1 191 ? 119.790 6.119 94.117 1.00 15.93 204 TRP C N 1
ATOM 12100 C CA . TRP C 1 191 ? 120.974 5.617 94.779 1.00 15.65 204 TRP C CA 1
ATOM 12101 C C . TRP C 1 191 ? 122.196 6.390 94.283 1.00 16.69 204 TRP C C 1
ATOM 12102 O O . TRP C 1 191 ? 122.287 6.703 93.094 1.00 16.28 204 TRP C O 1
ATOM 12123 N N . PRO C 1 192 ? 123.163 6.674 95.180 1.00 16.79 205 PRO C N 1
ATOM 12124 C CA . PRO C 1 192 ? 123.314 6.284 96.598 1.00 16.39 205 PRO C CA 1
ATOM 12125 C C . PRO C 1 192 ? 122.736 7.251 97.645 1.00 16.14 205 PRO C C 1
ATOM 12126 O O . PRO C 1 192 ? 122.338 8.372 97.309 1.00 17.59 205 PRO C O 1
ATOM 12137 N N . ILE C 1 193 ? 122.725 6.809 98.907 1.00 17.12 206 ILE C N 1
ATOM 12138 C CA . ILE C 1 193 ? 122.053 7.540 99.991 1.00 18.47 206 ILE C CA 1
ATOM 12139 C C . ILE C 1 193 ? 122.802 7.621 101.347 1.00 19.55 206 ILE C C 1
ATOM 12140 O O . ILE C 1 193 ? 122.295 8.229 102.311 1.00 18.21 206 ILE C O 1
ATOM 12156 N N . TYR C 1 194 ? 124.003 7.035 101.430 1.00 18.85 207 TYR C N 1
ATOM 12157 C CA . TYR C 1 194 ? 124.751 6.995 102.688 1.00 18.31 207 TYR C CA 1
ATOM 12158 C C . TYR C 1 194 ? 124.973 8.366 103.329 1.00 19.15 207 TYR C C 1
ATOM 12159 O O . TYR C 1 194 ? 124.750 8.547 104.527 1.00 18.78 207 TYR C O 1
ATOM 12177 N N . ALA C 1 195 ? 125.445 9.324 102.543 1.00 19.40 208 ALA C N 1
ATOM 12178 C CA . ALA C 1 195 ? 125.716 10.653 103.078 1.00 20.14 208 ALA C CA 1
ATOM 12179 C C . ALA C 1 195 ? 124.497 11.270 103.776 1.00 19.95 208 ALA C C 1
ATOM 12180 O O . ALA C 1 195 ? 124.641 11.918 104.811 1.00 19.46 208 ALA C O 1
ATOM 12187 N N . GLU C 1 196 ? 123.309 11.074 103.213 1.00 19.27 209 GLU C N 1
ATOM 12188 C CA . GLU C 1 196 ? 122.086 11.663 103.778 1.00 20.41 209 GLU C CA 1
ATOM 12189 C C . GLU C 1 196 ? 121.593 10.967 105.054 1.00 18.85 209 GLU C C 1
ATOM 12190 O O . GLU C 1 196 ? 120.980 11.598 105.887 1.00 19.21 209 GLU C O 1
ATOM 12202 N N . LEU C 1 197 ? 121.845 9.669 105.184 1.00 18.43 210 LEU C N 1
ATOM 12203 C CA . LEU C 1 197 ? 121.598 8.947 106.438 1.00 18.60 210 LEU C CA 1
ATOM 12204 C C . LEU C 1 197 ? 122.596 9.387 107.488 1.00 18.47 210 LEU C C 1
ATOM 12205 O O . LEU C 1 197 ? 122.252 9.573 108.643 1.00 17.94 210 LEU C O 1
ATOM 12221 N N . GLN C 1 198 ? 123.852 9.488 107.070 1.00 18.36 211 GLN C N 1
ATOM 12222 C CA . GLN C 1 198 ? 124.927 9.854 107.960 1.00 19.66 211 GLN C CA 1
ATOM 12223 C C . GLN C 1 198 ? 124.645 11.235 108.550 1.00 19.43 211 GLN C C 1
ATOM 12224 O O . GLN C 1 198 ? 124.784 11.441 109.752 1.00 19.68 211 GLN C O 1
ATOM 12238 N N . GLN C 1 199 ? 124.239 12.165 107.698 1.00 18.26 212 GLN C N 1
ATOM 12239 C CA . GLN C 1 199 ? 123.961 13.529 108.110 1.00 18.68 212 GLN C CA 1
ATOM 12240 C C . GLN C 1 199 ? 122.660 13.705 108.901 1.00 20.58 212 GLN C C 1
ATOM 12241 O O . GLN C 1 199 ? 122.422 14.773 109.478 1.00 19.86 212 GLN C O 1
ATOM 12255 N N . GLY C 1 200 ? 121.810 12.677 108.923 1.00 20.22 213 GLY C N 1
ATOM 12256 C CA . GLY C 1 200 ? 120.515 12.780 109.576 1.00 19.02 213 GLY C CA 1
ATOM 12257 C C . GLY C 1 200 ? 119.471 13.456 108.714 1.00 20.15 213 GLY C C 1
ATOM 12258 O O . GLY C 1 200 ? 118.350 13.698 109.171 1.00 20.76 213 GLY C O 1
ATOM 12262 N N . THR C 1 201 ? 119.821 13.754 107.462 1.00 20.33 214 THR C N 1
ATOM 12263 C CA . THR C 1 201 ? 118.899 14.369 106.516 1.00 20.45 214 THR C CA 1
ATOM 12264 C C . THR C 1 201 ? 117.668 13.465 106.281 1.00 20.77 214 THR C C 1
ATOM 12265 O O . THR C 1 201 ? 116.537 13.928 106.126 1.00 20.26 214 THR C O 1
ATOM 12276 N N . LEU C 1 202 ? 117.901 12.167 106.273 1.00 20.15 215 LEU C N 1
ATOM 12277 C CA . LEU C 1 202 ? 116.808 11.229 106.329 1.00 19.53 215 LEU C CA 1
ATOM 12278 C C . LEU C 1 202 ? 116.998 10.354 107.560 1.00 18.61 215 LEU C C 1
ATOM 12279 O O . LEU C 1 202 ? 118.129 10.096 107.958 1.00 18.03 215 LEU C O 1
ATOM 12295 N N . ASP C 1 203 ? 115.882 9.941 108.177 1.00 18.80 216 ASP C N 1
ATOM 12296 C CA . ASP C 1 203 ? 115.902 9.077 109.352 1.00 17.96 216 ASP C CA 1
ATOM 12297 C C . ASP C 1 203 ? 116.172 7.618 109.000 1.00 17.74 216 ASP C C 1
ATOM 12298 O O . ASP C 1 203 ? 116.855 6.924 109.730 1.00 15.62 216 ASP C O 1
ATOM 12307 N N . GLY C 1 204 ? 115.624 7.136 107.888 1.00 16.85 217 GLY C N 1
ATOM 12308 C CA . GLY C 1 204 ? 115.759 5.719 107.592 1.00 16.38 217 GLY C CA 1
ATOM 12309 C C . GLY C 1 204 ? 115.699 5.400 106.115 1.00 15.14 217 GLY C C 1
ATOM 12310 O O . GLY C 1 204 ? 115.653 6.291 105.287 1.00 14.67 217 GLY C O 1
ATOM 12314 N N . GLN C 1 205 ? 115.715 4.113 105.805 1.00 14.34 218 GLN C N 1
ATOM 12315 C CA . GLN C 1 205 ? 115.557 3.626 104.441 1.00 14.55 218 GLN C CA 1
ATOM 12316 C C . GLN C 1 205 ? 115.167 2.176 104.570 1.00 13.31 218 GLN C C 1
ATOM 12317 O O . GLN C 1 205 ? 114.980 1.700 105.674 1.00 13.14 218 GLN C O 1
ATOM 12331 N N . GLU C 1 206 ? 115.028 1.478 103.449 1.00 12.30 219 GLU C N 1
ATOM 12332 C CA . GLU C 1 206 ? 114.595 0.082 103.483 1.00 13.55 219 GLU C CA 1
ATOM 12333 C C . GLU C 1 206 ? 115.128 -0.662 102.262 1.00 12.61 219 GLU C C 1
ATOM 12334 O O . GLU C 1 206 ? 115.210 -0.115 101.177 1.00 11.93 219 GLU C O 1
ATOM 12346 N N . ASN C 1 207 ? 115.516 -1.909 102.473 1.00 12.02 220 ASN C N 1
ATOM 12347 C CA . ASN C 1 207 ? 116.316 -2.613 101.496 1.00 12.49 220 ASN C CA 1
ATOM 12348 C C . ASN C 1 207 ? 116.610 -4.008 102.008 1.00 12.77 220 ASN C C 1
ATOM 12349 O O . ASN C 1 207 ? 116.485 -4.269 103.204 1.00 12.54 220 ASN C O 1
ATOM 12360 N N . PRO C 1 208 ? 117.035 -4.899 101.117 1.00 13.54 221 PRO C N 1
ATOM 12361 C CA . PRO C 1 208 ? 117.416 -6.245 101.562 1.00 14.29 221 PRO C CA 1
ATOM 12362 C C . PRO C 1 208 ? 118.650 -6.227 102.435 1.00 13.71 221 PRO C C 1
ATOM 12363 O O . PRO C 1 208 ? 119.415 -5.277 102.385 1.00 12.01 221 PRO C O 1
ATOM 12374 N N . LEU C 1 209 ? 118.831 -7.280 103.223 1.00 14.28 222 LEU C N 1
ATOM 12375 C CA . LEU C 1 209 ? 119.975 -7.381 104.123 1.00 15.23 222 LEU C CA 1
ATOM 12376 C C . LEU C 1 209 ? 121.288 -7.140 103.365 1.00 15.04 222 LEU C C 1
ATOM 12377 O O . LEU C 1 209 ? 122.137 -6.384 103.838 1.00 14.46 222 LEU C O 1
ATOM 12393 N N . TRP C 1 210 ? 121.446 -7.738 102.182 1.00 13.69 223 TRP C N 1
ATOM 12394 C CA . TRP C 1 210 ? 122.701 -7.591 101.451 1.00 15.43 223 TRP C CA 1
ATOM 12395 C C . TRP C 1 210 ? 123.080 -6.132 101.251 1.00 14.51 223 TRP C C 1
ATOM 12396 O O . TRP C 1 210 ? 124.265 -5.797 101.377 1.00 14.01 223 TRP C O 1
ATOM 12417 N N . VAL C 1 211 ? 122.106 -5.273 100.933 1.00 12.93 224 VAL C N 1
ATOM 12418 C CA . VAL C 1 211 ? 122.411 -3.850 100.732 1.00 13.02 224 VAL C CA 1
ATOM 12419 C C . VAL C 1 211 ? 122.885 -3.220 102.053 1.00 14.47 224 VAL C C 1
ATOM 12420 O O . VAL C 1 211 ? 123.813 -2.419 102.096 1.00 13.95 224 VAL C O 1
ATOM 12433 N N . ILE C 1 212 ? 122.226 -3.580 103.136 1.00 13.53 225 ILE C N 1
ATOM 12434 C CA . ILE C 1 212 ? 122.518 -2.955 104.406 1.00 14.48 225 ILE C CA 1
ATOM 12435 C C . ILE C 1 212 ? 123.931 -3.301 104.857 1.00 13.96 225 ILE C C 1
ATOM 12436 O O . ILE C 1 212 ? 124.642 -2.459 105.374 1.00 13.65 225 ILE C O 1
ATOM 12452 N N . ALA C 1 213 ? 124.317 -4.551 104.658 1.00 13.54 226 ALA C N 1
ATOM 12453 C CA . ALA C 1 213 ? 125.662 -5.034 104.974 1.00 14.95 226 ALA C CA 1
ATOM 12454 C C . ALA C 1 213 ? 126.725 -4.489 104.006 1.00 15.19 226 ALA C C 1
ATOM 12455 O O . ALA C 1 213 ? 127.699 -3.825 104.412 1.00 12.80 226 ALA C O 1
ATOM 12462 N N . GLU C 1 214 ? 126.518 -4.765 102.720 1.00 14.57 227 GLU C N 1
ATOM 12463 C CA . GLU C 1 214 ? 127.466 -4.391 101.705 1.00 14.58 227 GLU C CA 1
ATOM 12464 C C . GLU C 1 214 ? 127.720 -2.899 101.621 1.00 14.46 227 GLU C C 1
ATOM 12465 O O . GLU C 1 214 ? 128.830 -2.480 101.347 1.00 15.67 227 GLU C O 1
ATOM 12477 N N . TYR C 1 215 ? 126.730 -2.070 101.853 1.00 13.33 228 TYR C N 1
ATOM 12478 C CA . TYR C 1 215 ? 127.015 -0.649 101.811 1.00 15.02 228 TYR C CA 1
ATOM 12479 C C . TYR C 1 215 ? 127.202 -0.049 103.191 1.00 14.59 228 TYR C C 1
ATOM 12480 O O . TYR C 1 215 ? 127.170 1.164 103.331 1.00 14.41 228 TYR C O 1
ATOM 12498 N N . ARG C 1 216 ? 127.428 -0.899 104.189 1.00 14.16 229 ARG C N 1
ATOM 12499 C CA . ARG C 1 216 ? 127.797 -0.433 105.530 1.00 15.20 229 ARG C CA 1
ATOM 12500 C C . ARG C 1 216 ? 126.759 0.510 106.129 1.00 16.21 229 ARG C C 1
ATOM 12501 O O . ARG C 1 216 ? 127.099 1.466 106.835 1.00 14.85 229 ARG C O 1
ATOM 12522 N N . LEU C 1 217 ? 125.483 0.237 105.858 1.00 15.30 230 LEU C N 1
ATOM 12523 C CA . LEU C 1 217 ? 124.433 1.130 106.308 1.00 15.23 230 LEU C CA 1
ATOM 12524 C C . LEU C 1 217 ? 124.321 1.058 107.815 1.00 16.30 230 LEU C C 1
ATOM 12525 O O . LEU C 1 217 ? 123.755 1.956 108.420 1.00 16.81 230 LEU C O 1
ATOM 12541 N N . ASN C 1 218 ? 124.875 0.018 108.427 1.00 15.98 231 ASN C N 1
ATOM 12542 C CA . ASN C 1 218 ? 124.844 -0.098 109.876 1.00 17.56 231 ASN C CA 1
ATOM 12543 C C . ASN C 1 218 ? 125.607 1.028 110.535 1.00 17.01 231 ASN C C 1
ATOM 12544 O O . ASN C 1 218 ? 125.310 1.401 111.665 1.00 18.19 231 ASN C O 1
ATOM 12555 N N . GLU C 1 219 ? 126.580 1.571 109.820 1.00 16.81 232 GLU C N 1
ATOM 12556 C CA . GLU C 1 219 ? 127.416 2.624 110.358 1.00 16.75 232 GLU C CA 1
ATOM 12557 C C . GLU C 1 219 ? 126.635 3.896 110.610 1.00 16.60 232 GLU C C 1
ATOM 12558 O O . GLU C 1 219 ? 127.075 4.753 111.366 1.00 17.60 232 GLU C O 1
ATOM 12570 N N . VAL C 1 220 ? 125.484 4.031 109.963 1.00 16.41 233 VAL C N 1
ATOM 12571 C CA . VAL C 1 220 ? 124.694 5.255 110.061 1.00 16.61 233 VAL C CA 1
ATOM 12572 C C . VAL C 1 220 ? 123.206 4.995 110.330 1.00 16.27 233 VAL C C 1
ATOM 12573 O O . VAL C 1 220 ? 122.373 5.885 110.159 1.00 15.30 233 VAL C O 1
ATOM 12586 N N . GLN C 1 221 ? 122.894 3.771 110.765 1.00 16.56 234 GLN C N 1
ATOM 12587 C CA . GLN C 1 221 ? 121.527 3.347 111.128 1.00 17.30 234 GLN C CA 1
ATOM 12588 C C . GLN C 1 221 ? 121.589 2.409 112.311 1.00 17.74 234 GLN C C 1
ATOM 12589 O O . GLN C 1 221 ? 122.174 1.338 112.210 1.00 17.83 234 GLN C O 1
ATOM 12603 N N . LYS C 1 222 ? 120.963 2.758 113.424 1.00 17.75 235 LYS C N 1
ATOM 12604 C CA . LYS C 1 222 ? 121.083 1.869 114.591 1.00 19.18 235 LYS C CA 1
ATOM 12605 C C . LYS C 1 222 ? 120.076 0.709 114.632 1.00 18.25 235 LYS C C 1
ATOM 12606 O O . LYS C 1 222 ? 120.369 -0.340 115.202 1.00 19.12 235 LYS C O 1
ATOM 12625 N N . HIS C 1 223 ? 118.925 0.897 113.994 1.00 16.73 236 HIS C N 1
ATOM 12626 C CA . HIS C 1 223 ? 117.800 -0.002 114.140 1.00 16.86 236 HIS C CA 1
ATOM 12627 C C . HIS C 1 223 ? 117.466 -0.762 112.861 1.00 16.78 236 HIS C C 1
ATOM 12628 O O . HIS C 1 223 ? 117.413 -0.173 111.805 1.00 15.58 236 HIS C O 1
ATOM 12643 N N . LEU C 1 224 ? 117.214 -2.060 112.974 1.00 16.61 237 LEU C N 1
ATOM 12644 C CA . LEU C 1 224 ? 116.747 -2.870 111.852 1.00 17.00 237 LEU C CA 1
ATOM 12645 C C . LEU C 1 224 ? 115.490 -3.603 112.271 1.00 17.84 237 LEU C C 1
ATOM 12646 O O . LEU C 1 224 ? 115.481 -4.211 113.330 1.00 17.04 237 LEU C O 1
ATOM 12662 N N . SER C 1 225 ? 114.447 -3.559 111.432 1.00 17.03 238 SER C N 1
ATOM 12663 C CA . SER C 1 225 ? 113.248 -4.369 111.651 1.00 17.68 238 SER C CA 1
ATOM 12664 C C . SER C 1 225 ? 112.998 -5.244 110.443 1.00 17.03 238 SER C C 1
ATOM 12665 O O . SER C 1 225 ? 112.937 -4.753 109.334 1.00 15.84 238 SER C O 1
ATOM 12673 N N . LEU C 1 226 ? 112.829 -6.538 110.663 1.00 16.96 239 LEU C N 1
ATOM 12674 C CA . LEU C 1 226 ? 112.607 -7.470 109.560 1.00 18.01 239 LEU C CA 1
ATOM 12675 C C . LEU C 1 226 ? 111.131 -7.476 109.124 1.00 17.29 239 LEU C C 1
ATOM 12676 O O . LEU C 1 226 ? 110.391 -8.439 109.357 1.00 17.85 239 LEU C O 1
ATOM 12692 N N . THR C 1 227 ? 110.718 -6.370 108.511 1.00 15.53 240 THR C N 1
ATOM 12693 C CA . THR C 1 227 ? 109.360 -6.210 108.017 1.00 15.62 240 THR C CA 1
ATOM 12694 C C . THR C 1 227 ? 109.097 -7.091 106.767 1.00 16.49 240 THR C C 1
ATOM 12695 O O . THR C 1 227 ? 108.012 -7.679 106.613 1.00 15.73 240 THR C O 1
ATOM 12706 N N . GLY C 1 228 ? 110.082 -7.177 105.871 1.00 16.00 241 GLY C N 1
ATOM 12707 C CA . GLY C 1 228 ? 109.984 -8.067 104.735 1.00 15.02 241 GLY C CA 1
ATOM 12708 C C . GLY C 1 228 ? 108.811 -7.584 103.906 1.00 15.10 241 GLY C C 1
ATOM 12709 O O . GLY C 1 228 ? 108.102 -8.379 103.310 1.00 15.43 241 GLY C O 1
ATOM 12713 N N . HIS C 1 229 ? 108.645 -6.266 103.859 1.00 14.25 242 HIS C N 1
ATOM 12714 C CA . HIS C 1 229 ? 107.443 -5.619 103.338 1.00 15.05 242 HIS C CA 1
ATOM 12715 C C . HIS C 1 229 ? 107.219 -5.687 101.820 1.00 16.14 242 HIS C C 1
ATOM 12716 O O . HIS C 1 229 ? 106.087 -5.547 101.332 1.00 16.07 242 HIS C O 1
ATOM 12731 N N . VAL C 1 230 ? 108.291 -5.871 101.074 1.00 14.95 243 VAL C N 1
ATOM 12732 C CA . VAL C 1 230 ? 108.219 -5.951 99.633 1.00 14.58 243 VAL C CA 1
ATOM 12733 C C . VAL C 1 230 ? 109.207 -7.006 99.220 1.00 14.59 243 VAL C C 1
ATOM 12734 O O . VAL C 1 230 ? 110.303 -7.070 99.738 1.00 15.15 243 VAL C O 1
ATOM 12747 N N . TYR C 1 231 ? 108.823 -7.868 98.297 1.00 16.46 244 TYR C N 1
ATOM 12748 C CA . TYR C 1 231 ? 109.809 -8.725 97.688 1.00 16.71 244 TYR C CA 1
ATOM 12749 C C . TYR C 1 231 ? 110.329 -8.008 96.453 1.00 15.81 244 TYR C C 1
ATOM 12750 O O . TYR C 1 231 ? 109.604 -7.833 95.467 1.00 15.87 244 TYR C O 1
ATOM 12768 N N . SER C 1 232 ? 111.588 -7.588 96.521 1.00 15.26 245 SER C N 1
ATOM 12769 C CA . SER C 1 232 ? 112.164 -6.711 95.512 1.00 13.61 245 SER C CA 1
ATOM 12770 C C . SER C 1 232 ? 112.905 -7.537 94.471 1.00 14.47 245 SER C C 1
ATOM 12771 O O . SER C 1 232 ? 113.806 -8.303 94.802 1.00 14.41 245 SER C O 1
ATOM 12779 N N . THR C 1 233 ? 112.536 -7.378 93.205 1.00 13.37 246 THR C N 1
ATOM 12780 C CA . THR C 1 233 ? 113.280 -8.024 92.136 1.00 13.01 246 THR C CA 1
ATOM 12781 C C . THR C 1 233 ? 114.092 -6.983 91.404 1.00 12.31 246 THR C C 1
ATOM 12782 O O . THR C 1 233 ? 113.878 -5.776 91.564 1.00 11.70 246 THR C O 1
ATOM 12793 N N . HIS C 1 234 ? 115.021 -7.468 90.601 1.00 10.76 247 HIS C N 1
ATOM 12794 C CA . HIS C 1 234 ? 115.628 -6.651 89.579 1.00 11.82 247 HIS C CA 1
ATOM 12795 C C . HIS C 1 234 ? 115.034 -7.098 88.243 1.00 12.08 247 HIS C C 1
ATOM 12796 O O . HIS C 1 234 ? 114.597 -8.237 88.113 1.00 11.92 247 HIS C O 1
ATOM 12811 N N . THR C 1 235 ? 114.992 -6.191 87.273 1.00 11.17 248 THR C N 1
ATOM 12812 C CA . THR C 1 235 ? 114.626 -6.550 85.909 1.00 12.31 248 THR C CA 1
ATOM 12813 C C . THR C 1 235 ? 115.870 -6.537 85.049 1.00 12.44 248 THR C C 1
ATOM 12814 O O . THR C 1 235 ? 116.670 -5.607 85.108 1.00 11.03 248 THR C O 1
ATOM 12825 N N . ASP C 1 236 ? 116.045 -7.630 84.300 1.00 12.28 249 ASP C N 1
ATOM 12826 C CA . ASP C 1 236 ? 117.136 -7.800 83.348 1.00 13.17 249 ASP C CA 1
ATOM 12827 C C . ASP C 1 236 ? 116.580 -7.494 81.958 1.00 12.33 249 ASP C C 1
ATOM 12828 O O . ASP C 1 236 ? 115.609 -8.105 81.526 1.00 11.81 249 ASP C O 1
ATOM 12837 N N . LEU C 1 237 ? 117.167 -6.517 81.277 1.00 13.12 250 LEU C N 1
ATOM 12838 C CA . LEU C 1 237 ? 116.547 -5.955 80.071 1.00 12.13 250 LEU C CA 1
ATOM 12839 C C . LEU C 1 237 ? 117.593 -5.416 79.099 1.00 12.79 250 LEU C C 1
ATOM 12840 O O . LEU C 1 237 ? 118.767 -5.301 79.435 1.00 12.49 250 LEU C O 1
ATOM 12856 N N . ALA C 1 238 ? 117.159 -5.128 77.878 1.00 12.56 251 ALA C N 1
ATOM 12857 C CA . ALA C 1 238 ? 118.012 -4.564 76.826 1.00 12.88 251 ALA C CA 1
ATOM 12858 C C . ALA C 1 238 ? 117.237 -3.478 76.079 1.00 12.87 251 ALA C C 1
ATOM 12859 O O . ALA C 1 238 ? 116.021 -3.436 76.138 1.00 11.67 251 ALA C O 1
ATOM 12866 N N . ASN C 1 239 ? 117.947 -2.595 75.391 1.00 12.58 252 ASN C N 1
ATOM 12867 C CA . ASN C 1 239 ? 117.333 -1.708 74.419 1.00 13.18 252 ASN C CA 1
ATOM 12868 C C . ASN C 1 239 ? 116.597 -2.572 73.406 1.00 13.56 252 ASN C C 1
ATOM 12869 O O . ASN C 1 239 ? 117.148 -3.549 72.947 1.00 12.35 252 ASN C O 1
ATOM 12880 N N . LEU C 1 240 ? 115.359 -2.227 73.057 1.00 13.28 253 LEU C N 1
ATOM 12881 C CA . LEU C 1 240 ? 114.561 -3.108 72.242 1.00 12.33 253 LEU C CA 1
ATOM 12882 C C . LEU C 1 240 ? 115.086 -3.196 70.796 1.00 13.49 253 LEU C C 1
ATOM 12883 O O . LEU C 1 240 ? 115.215 -4.290 70.234 1.00 12.76 253 LEU C O 1
ATOM 12899 N N . ALA C 1 241 ? 115.408 -2.060 70.188 1.00 13.20 254 ALA C N 1
ATOM 12900 C CA . ALA C 1 241 ? 115.778 -2.046 68.785 1.00 12.99 254 ALA C CA 1
ATOM 12901 C C . ALA C 1 241 ? 117.049 -2.818 68.644 1.00 13.77 254 ALA C C 1
ATOM 12902 O O . ALA C 1 241 ? 117.200 -3.588 67.700 1.00 13.34 254 ALA C O 1
ATOM 12909 N N . TRP C 1 242 ? 117.977 -2.606 69.575 1.00 12.81 255 TRP C N 1
ATOM 12910 C CA . TRP C 1 242 ? 119.269 -3.266 69.502 1.00 13.62 255 TRP C CA 1
ATOM 12911 C C . TRP C 1 242 ? 119.108 -4.783 69.563 1.00 13.41 255 TRP C C 1
ATOM 12912 O O . TRP C 1 242 ? 119.658 -5.518 68.743 1.00 12.40 255 TRP C O 1
ATOM 12933 N N . PHE C 1 243 ? 118.345 -5.245 70.541 1.00 12.86 256 PHE C N 1
ATOM 12934 C CA . PHE C 1 243 ? 118.207 -6.660 70.792 1.00 12.67 256 PHE C CA 1
ATOM 12935 C C . PHE C 1 243 ? 117.536 -7.369 69.614 1.00 13.49 256 PHE C C 1
ATOM 12936 O O . PHE C 1 243 ? 117.964 -8.450 69.222 1.00 12.80 256 PHE C O 1
ATOM 12953 N N . GLU C 1 244 ? 116.499 -6.755 69.045 1.00 12.79 257 GLU C N 1
ATOM 12954 C CA . GLU C 1 244 ? 115.713 -7.397 67.991 1.00 12.84 257 GLU C CA 1
ATOM 12955 C C . GLU C 1 244 ? 116.374 -7.369 66.618 1.00 14.28 257 GLU C C 1
ATOM 12956 O O . GLU C 1 244 ? 115.894 -8.033 65.684 1.00 13.23 257 GLU C O 1
ATOM 12968 N N . ALA C 1 245 ? 117.497 -6.639 66.505 1.00 13.61 258 ALA C N 1
ATOM 12969 C CA . ALA C 1 245 ? 118.304 -6.601 65.275 1.00 14.07 258 ALA C CA 1
ATOM 12970 C C . ALA C 1 245 ? 119.329 -7.727 65.246 1.00 14.19 258 ALA C C 1
ATOM 12971 O O . ALA C 1 245 ? 119.950 -7.980 64.232 1.00 13.95 258 ALA C O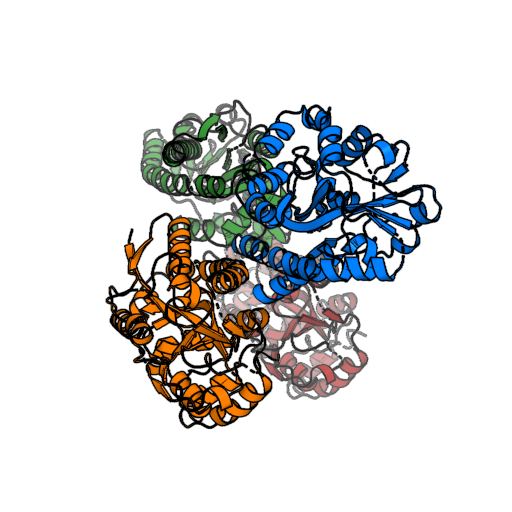 1
ATOM 12978 N N . LEU C 1 246 ? 119.501 -8.392 66.380 1.00 13.41 259 LEU C N 1
ATOM 12979 C CA . LEU C 1 246 ? 120.406 -9.521 66.472 1.00 14.85 259 LEU C CA 1
ATOM 12980 C C . LEU C 1 246 ? 119.750 -10.730 65.816 1.00 15.43 259 LEU C C 1
ATOM 12981 O O . LEU C 1 246 ? 118.531 -10.833 65.781 1.00 14.05 259 LEU C O 1
ATOM 12997 N N . PRO C 1 247 ? 120.554 -11.680 65.339 1.00 14.90 260 PRO C N 1
ATOM 12998 C CA . PRO C 1 247 ? 119.938 -12.858 64.728 1.00 16.61 260 PRO C CA 1
ATOM 12999 C C . PRO C 1 247 ? 119.187 -13.669 65.762 1.00 16.25 260 PRO C C 1
ATOM 13000 O O . PRO C 1 247 ? 119.592 -13.711 66.913 1.00 15.47 260 PRO C O 1
ATOM 13011 N N . ALA C 1 248 ? 118.107 -14.310 65.351 1.00 16.39 261 ALA C N 1
ATOM 13012 C CA . ALA C 1 248 ? 117.248 -15.023 66.282 1.00 17.67 261 ALA C CA 1
ATOM 13013 C C . ALA C 1 248 ? 118.035 -15.989 67.136 1.00 17.35 261 ALA C C 1
ATOM 13014 O O . ALA C 1 248 ? 117.720 -16.159 68.282 1.00 18.45 261 ALA C O 1
ATOM 13021 N N . ASN C 1 249 ? 119.053 -16.631 66.588 1.00 18.55 262 ASN C N 1
ATOM 13022 C CA . ASN C 1 249 ? 119.900 -17.514 67.385 1.00 18.39 262 ASN C CA 1
ATOM 13023 C C . ASN C 1 249 ? 120.620 -16.776 68.507 1.00 17.88 262 ASN C C 1
ATOM 13024 O O . ASN C 1 249 ? 120.710 -17.269 69.623 1.00 18.57 262 ASN C O 1
ATOM 13035 N N . ASP C 1 250 ? 121.152 -15.598 68.213 1.00 17.33 263 ASP C N 1
ATOM 13036 C CA . ASP C 1 250 ? 121.850 -14.820 69.235 1.00 17.56 263 ASP C CA 1
ATOM 13037 C C . ASP C 1 250 ? 120.876 -14.282 70.291 1.00 16.72 263 ASP C C 1
ATOM 13038 O O . ASP C 1 250 ? 121.244 -14.122 71.453 1.00 16.77 263 ASP C O 1
ATOM 13047 N N . ARG C 1 251 ? 119.642 -13.986 69.886 1.00 16.74 264 ARG C N 1
ATOM 13048 C CA . ARG C 1 251 ? 118.620 -13.540 70.831 1.00 16.09 264 ARG C CA 1
ATOM 13049 C C . ARG C 1 251 ? 118.269 -14.670 71.800 1.00 16.70 264 ARG C C 1
ATOM 13050 O O . ARG C 1 251 ? 118.187 -14.442 72.991 1.00 16.03 264 ARG C O 1
ATOM 13071 N N . ARG C 1 252 ? 118.108 -15.896 71.310 1.00 17.40 265 ARG C N 1
ATOM 13072 C CA . ARG C 1 252 ? 117.849 -17.018 72.208 1.00 16.40 265 ARG C CA 1
ATOM 13073 C C . ARG C 1 252 ? 119.030 -17.204 73.119 1.00 17.46 265 ARG C C 1
ATOM 13074 O O . ARG C 1 252 ? 118.860 -17.485 74.294 1.00 17.23 265 ARG C O 1
ATOM 13095 N N . LEU C 1 253 ? 120.233 -17.068 72.572 1.00 17.73 266 LEU C N 1
ATOM 13096 C CA . LEU C 1 253 ? 121.435 -17.289 73.352 1.00 17.71 266 LEU C CA 1
ATOM 13097 C C . LEU C 1 253 ? 121.521 -16.309 74.506 1.00 18.08 266 LEU C C 1
ATOM 13098 O O . LEU C 1 253 ? 121.771 -16.711 75.651 1.00 17.76 266 LEU C O 1
ATOM 13114 N N . LEU C 1 254 ? 121.357 -15.022 74.212 1.00 16.85 267 LEU C N 1
ATOM 13115 C CA . LEU C 1 254 ? 121.468 -14.017 75.272 1.00 17.46 267 LEU C CA 1
ATOM 13116 C C . LEU C 1 254 ? 120.404 -14.259 76.329 1.00 16.59 267 LEU C C 1
ATOM 13117 O O . LEU C 1 254 ? 120.680 -14.238 77.502 1.00 16.41 267 LEU C O 1
ATOM 13133 N N . ALA C 1 255 ? 119.180 -14.507 75.900 1.00 15.90 268 ALA C N 1
ATOM 13134 C CA . ALA C 1 255 ? 118.095 -14.762 76.818 1.00 16.66 268 ALA C CA 1
ATOM 13135 C C . ALA C 1 255 ? 118.417 -15.975 77.665 1.00 17.18 268 ALA C C 1
ATOM 13136 O O . ALA C 1 255 ? 118.192 -15.970 78.866 1.00 17.10 268 ALA C O 1
ATOM 13143 N N . SER C 1 256 ? 118.947 -17.014 77.032 1.00 16.10 269 SER C N 1
ATOM 13144 C CA . SER C 1 256 ? 119.292 -18.250 77.731 1.00 18.14 269 SER C CA 1
ATOM 13145 C C . SER C 1 256 ? 120.311 -18.034 78.856 1.00 17.72 269 SER C C 1
ATOM 13146 O O . SER C 1 256 ? 120.142 -18.504 79.984 1.00 17.04 269 SER C O 1
ATOM 13154 N N . CYS C 1 257 ? 121.384 -17.327 78.530 1.00 18.32 270 CYS C N 1
ATOM 13155 C CA . CYS C 1 257 ? 122.418 -16.993 79.515 1.00 18.23 270 CYS C CA 1
ATOM 13156 C C . CYS C 1 257 ? 121.899 -16.069 80.625 1.00 16.33 270 CYS C C 1
ATOM 13157 O O . CYS C 1 257 ? 122.285 -16.215 81.768 1.00 16.51 270 CYS C O 1
ATOM 13182 N N . GLN C 1 259 ? 118.868 -15.940 81.708 1.00 16.12 272 GLN C N 1
ATOM 13183 C CA . GLN C 1 259 ? 118.026 -16.782 82.559 1.00 16.98 272 GLN C CA 1
ATOM 13184 C C . GLN C 1 259 ? 118.877 -17.639 83.515 1.00 16.20 272 GLN C C 1
ATOM 13185 O O . GLN C 1 259 ? 118.599 -17.710 84.711 1.00 15.34 272 GLN C O 1
ATOM 13199 N N . ASP C 1 260 ? 119.920 -18.273 82.997 1.00 16.68 273 ASP C N 1
ATOM 13200 C CA . ASP C 1 260 ? 120.798 -19.093 83.827 1.00 16.72 273 ASP C CA 1
ATOM 13201 C C . ASP C 1 260 ? 121.557 -18.255 84.871 1.00 17.68 273 ASP C C 1
ATOM 13202 O O . ASP C 1 260 ? 121.768 -18.704 86.009 1.00 15.70 273 ASP C O 1
ATOM 13211 N N . ALA C 1 261 ? 121.947 -17.040 84.486 1.00 15.71 274 ALA C N 1
ATOM 13212 C CA . ALA C 1 261 ? 122.586 -16.104 85.406 1.00 15.67 274 ALA C CA 1
ATOM 13213 C C . ALA C 1 261 ? 121.671 -15.719 86.565 1.00 16.09 274 ALA C C 1
ATOM 13214 O O . ALA C 1 261 ? 122.097 -15.647 87.724 1.00 15.00 274 ALA C O 1
ATOM 13221 N N . ALA C 1 262 ? 120.414 -15.436 86.239 1.00 15.47 275 ALA C N 1
ATOM 13222 C CA . ALA C 1 262 ? 119.420 -15.069 87.242 1.00 15.29 275 ALA C CA 1
ATOM 13223 C C . ALA C 1 262 ? 119.120 -16.255 88.177 1.00 15.41 275 ALA C C 1
ATOM 13224 O O . ALA C 1 262 ? 118.980 -16.094 89.379 1.00 16.85 275 ALA C O 1
ATOM 13231 N N . LEU C 1 263 ? 119.019 -17.454 87.623 1.00 15.84 276 LEU C N 1
ATOM 13232 C CA . LEU C 1 263 ? 118.729 -18.609 88.441 1.00 16.41 276 LEU C CA 1
ATOM 13233 C C . LEU C 1 263 ? 119.879 -18.834 89.405 1.00 16.78 276 LEU C C 1
ATOM 13234 O O . LEU C 1 263 ? 119.668 -19.112 90.572 1.00 16.84 276 LEU C O 1
ATOM 13250 N N . TRP C 1 264 ? 121.101 -18.682 88.904 1.00 17.28 277 TRP C N 1
ATOM 13251 C CA . TR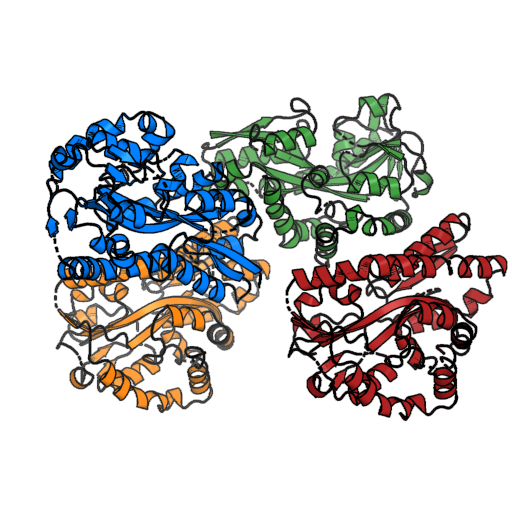P C 1 264 ? 122.320 -18.862 89.714 1.00 17.50 277 TRP C CA 1
ATOM 13252 C C . TRP C 1 264 ? 122.475 -17.807 90.826 1.00 16.76 277 TRP C C 1
ATOM 13253 O O . TRP C 1 264 ? 122.790 -18.145 91.966 1.00 16.47 277 TRP C O 1
ATOM 13274 N N . GLN C 1 265 ? 122.236 -16.536 90.491 1.00 16.15 278 GLN C N 1
ATOM 13275 C CA . GLN C 1 265 ? 122.359 -15.464 91.450 1.00 16.21 278 GLN C CA 1
ATOM 13276 C C . GLN C 1 265 ? 121.264 -15.524 92.501 1.00 16.43 278 GLN C C 1
ATOM 13277 O O . GLN C 1 265 ? 121.487 -15.154 93.634 1.00 16.43 278 GLN C O 1
ATOM 13291 N N . ARG C 1 266 ? 120.069 -15.987 92.142 1.00 16.68 279 ARG C N 1
ATOM 13292 C CA . ARG C 1 266 ? 119.071 -16.246 93.181 1.00 17.16 279 ARG C CA 1
ATOM 13293 C C . ARG C 1 266 ? 119.654 -17.136 94.291 1.00 18.78 279 ARG C C 1
ATOM 13294 O O . ARG C 1 266 ? 119.552 -16.808 95.466 1.00 17.50 279 ARG C O 1
ATOM 13315 N N . THR C 1 267 ? 120.246 -18.270 93.915 1.00 18.45 280 THR C N 1
ATOM 13316 C CA . THR C 1 267 ? 120.731 -19.232 94.897 1.00 17.35 280 THR C CA 1
ATOM 13317 C C . THR C 1 267 ? 121.861 -18.580 95.655 1.00 18.72 280 THR C C 1
ATOM 13318 O O . THR C 1 267 ? 121.908 -18.632 96.885 1.00 20.01 280 THR C O 1
ATOM 13329 N N . TRP C 1 268 ? 122.755 -17.940 94.911 1.00 17.80 281 TRP C N 1
ATOM 13330 C CA . TRP C 1 268 ? 123.937 -17.301 95.462 1.00 18.23 281 TRP C CA 1
ATOM 13331 C C . TRP C 1 268 ? 123.564 -16.308 96.557 1.00 19.03 281 TRP C C 1
ATOM 13332 O O . TRP C 1 268 ? 124.095 -16.375 97.653 1.00 18.92 281 TRP C O 1
ATOM 13353 N N . SER C 1 269 ? 122.660 -15.380 96.249 1.00 17.98 282 SER C N 1
ATOM 13354 C CA . SER C 1 269 ? 122.193 -14.368 97.209 1.00 18.30 282 SER C CA 1
ATOM 13355 C C . SER C 1 269 ? 121.424 -14.938 98.400 1.00 18.58 282 SER C C 1
ATOM 13356 O O . SER C 1 269 ? 121.546 -14.463 99.534 1.00 18.50 282 SER C O 1
ATOM 13364 N N . ARG C 1 270 ? 120.612 -15.951 98.130 1.00 19.02 283 ARG C N 1
ATOM 13365 C CA . ARG C 1 270 ? 119.777 -16.541 99.157 1.00 19.94 283 ARG C CA 1
ATOM 13366 C C . ARG C 1 270 ? 120.648 -17.259 100.174 1.00 20.13 283 ARG C C 1
ATOM 13367 O O . ARG C 1 270 ? 120.367 -17.242 101.364 1.00 21.49 283 ARG C O 1
ATOM 13388 N N . GLN C 1 271 ? 121.732 -17.852 99.701 1.00 21.01 284 GLN C N 1
ATOM 13389 C CA . GLN C 1 271 ? 122.624 -18.625 100.557 1.00 20.62 284 GLN C CA 1
ATOM 13390 C C . GLN C 1 271 ? 123.439 -17.728 101.473 1.00 21.19 284 GLN C C 1
ATOM 13391 O O . GLN C 1 271 ? 124.165 -18.213 102.321 1.00 23.11 284 GLN C O 1
ATOM 13405 N N . ARG C 1 272 ? 123.343 -16.417 101.311 1.00 20.64 285 ARG C N 1
ATOM 13406 C CA . ARG C 1 272 ? 124.139 -15.509 102.133 1.00 20.11 285 ARG C CA 1
ATOM 13407 C C . ARG C 1 272 ? 123.289 -14.617 103.029 1.00 20.36 285 ARG C C 1
ATOM 13408 O O . ARG C 1 272 ? 123.813 -13.755 103.733 1.00 20.47 285 ARG C O 1
ATOM 13429 N N . ASP C 1 273 ? 121.980 -14.804 102.998 1.00 20.24 286 ASP C N 1
ATOM 13430 C CA . ASP C 1 273 ? 121.105 -13.884 103.711 1.00 20.40 286 ASP C CA 1
ATOM 13431 C C . ASP C 1 273 ? 121.298 -14.026 105.208 1.00 21.62 286 ASP C C 1
ATOM 13432 O O . ASP C 1 273 ? 121.397 -13.016 105.917 1.00 20.93 286 ASP C O 1
ATOM 13441 N N . ALA C 1 274 ? 121.381 -15.276 105.681 1.00 22.33 287 ALA C N 1
ATOM 13442 C CA . ALA C 1 274 ? 121.647 -15.560 107.104 1.00 21.56 287 ALA C CA 1
ATOM 13443 C C . ALA C 1 274 ? 122.976 -14.962 107.553 1.00 21.07 287 ALA C C 1
ATOM 13444 O O . ALA C 1 274 ? 123.016 -14.208 108.518 1.00 21.61 287 ALA C O 1
ATOM 13451 N N . ALA C 1 275 ? 124.053 -15.279 106.849 1.00 20.26 288 ALA C N 1
ATOM 13452 C CA . ALA C 1 275 ? 125.339 -14.683 107.158 1.00 20.56 288 ALA C CA 1
ATOM 13453 C C . ALA C 1 275 ? 125.250 -13.166 107.198 1.00 21.67 288 ALA C C 1
ATOM 13454 O O . ALA C 1 275 ? 125.918 -12.527 108.023 1.00 22.23 288 ALA C O 1
ATOM 13461 N N . TYR C 1 276 ? 124.430 -12.576 106.325 1.00 20.84 289 TYR C N 1
ATOM 13462 C CA . TYR C 1 276 ? 124.291 -11.115 106.299 1.00 20.56 289 TYR C CA 1
ATOM 13463 C C . TYR C 1 276 ? 123.580 -10.584 107.546 1.00 20.90 289 TYR C C 1
ATOM 13464 O O . TYR C 1 276 ? 123.936 -9.529 108.070 1.00 20.65 289 TYR C O 1
ATOM 13482 N N . LEU C 1 277 ? 122.591 -11.314 108.044 1.00 20.00 290 LEU C N 1
ATOM 13483 C CA . LEU C 1 277 ? 121.940 -10.905 109.283 1.00 20.79 290 LEU C CA 1
ATOM 13484 C C . LEU C 1 277 ? 122.941 -10.979 110.448 1.00 23.11 290 LEU C C 1
ATOM 13485 O O . LEU C 1 277 ? 123.160 -10.011 111.173 1.00 22.70 290 LEU C O 1
ATOM 13501 N N . GLU C 1 278 ? 123.562 -12.130 110.627 1.00 22.47 291 GLU C N 1
ATOM 13502 C CA . GLU C 1 278 ? 124.461 -12.289 111.749 1.00 22.74 291 GLU C CA 1
ATOM 13503 C C . GLU C 1 278 ? 125.587 -11.255 111.692 1.00 22.98 291 GLU C C 1
ATOM 13504 O O . GLU C 1 278 ? 126.010 -10.744 112.729 1.00 22.73 291 GLU C O 1
ATOM 13516 N N . GLN C 1 279 ? 126.054 -10.918 110.490 1.00 22.97 292 GLN C N 1
ATOM 13517 C CA . GLN C 1 279 ? 127.081 -9.884 110.322 1.00 22.51 292 GLN C CA 1
ATOM 13518 C C . GLN C 1 279 ? 126.619 -8.568 110.934 1.00 22.87 292 GLN C C 1
ATOM 13519 O O . GLN C 1 279 ? 127.376 -7.892 111.648 1.00 22.08 292 GLN C O 1
ATOM 13533 N N . LEU C 1 280 ? 125.371 -8.199 110.665 1.00 21.48 293 LEU C N 1
ATOM 13534 C CA . LEU C 1 280 ? 124.864 -6.913 111.128 1.00 21.70 293 LEU C CA 1
ATOM 13535 C C . LEU C 1 280 ? 124.667 -6.896 112.653 1.00 21.96 293 LEU C C 1
ATOM 13536 O O . LEU C 1 280 ? 124.814 -5.871 113.325 1.00 21.33 293 LEU C O 1
ATOM 13552 N N . ARG C 1 281 ? 124.302 -8.045 113.183 1.00 21.78 294 ARG C N 1
ATOM 13553 C CA . ARG C 1 281 ? 124.173 -8.208 114.619 1.00 23.02 294 ARG C CA 1
ATOM 13554 C C . ARG C 1 281 ? 125.509 -7.942 115.286 1.00 23.43 294 ARG C C 1
ATOM 13555 O O . ARG C 1 281 ? 125.675 -7.012 116.073 1.00 23.08 294 ARG C O 1
ATOM 13576 N N . THR C 1 282 ? 126.456 -8.810 114.991 1.00 22.51 295 THR C N 1
ATOM 13577 C CA . THR C 1 282 ? 127.814 -8.651 115.467 1.00 22.97 295 THR C CA 1
ATOM 13578 C C . THR C 1 282 ? 128.263 -7.203 115.344 1.00 23.54 295 THR C C 1
ATOM 13579 O O . THR C 1 282 ? 128.940 -6.687 116.203 1.00 23.62 295 THR C O 1
ATOM 13590 N N . ALA C 1 283 ? 127.854 -6.522 114.288 1.00 23.23 296 ALA C N 1
ATOM 13591 C CA . ALA C 1 283 ? 128.229 -5.122 114.113 1.00 22.70 296 ALA C CA 1
ATOM 13592 C C . ALA C 1 283 ? 127.508 -4.185 115.090 1.00 22.38 296 ALA C C 1
ATOM 13593 O O . ALA C 1 283 ? 127.723 -2.988 115.062 1.00 22.61 296 ALA C O 1
ATOM 13600 N N . GLY C 1 284 ? 126.622 -4.728 115.915 1.00 22.67 297 GLY C N 1
ATOM 13601 C CA . GLY C 1 284 ? 125.945 -3.952 116.943 1.00 22.13 297 GLY C CA 1
ATOM 13602 C C . GLY C 1 284 ? 124.681 -3.276 116.472 1.00 21.88 297 GLY C C 1
ATOM 13603 O O . GLY C 1 284 ? 124.266 -2.254 117.015 1.00 22.40 297 GLY C O 1
ATOM 13624 N N . GLN C 1 286 ? 120.751 -2.988 116.362 1.00 21.42 299 GLN C N 1
ATOM 13625 C CA . GLN C 1 286 ? 119.623 -3.404 117.191 1.00 21.15 299 GLN C CA 1
ATOM 13626 C C . GLN C 1 286 ? 118.478 -3.993 116.356 1.00 20.86 299 GLN C C 1
ATOM 13627 O O . GLN C 1 286 ? 117.782 -3.254 115.662 1.00 20.09 299 GLN C O 1
ATOM 13641 N N . VAL C 1 287 ? 118.260 -5.302 116.440 1.00 20.33 300 VAL C N 1
ATOM 13642 C CA . VAL C 1 287 ? 117.367 -5.971 115.509 1.00 21.16 300 VAL C CA 1
ATOM 13643 C C . VAL C 1 287 ? 116.039 -6.398 116.127 1.00 22.34 300 VAL C C 1
ATOM 13644 O O . VAL C 1 287 ? 116.002 -7.263 116.992 1.00 22.50 300 VAL C O 1
ATOM 13657 N N . ILE C 1 288 ? 114.952 -5.796 115.660 1.00 22.03 301 ILE C N 1
ATOM 13658 C CA . ILE C 1 288 ? 113.612 -6.318 115.896 1.00 21.99 301 ILE C CA 1
ATOM 13659 C C . ILE C 1 288 ? 113.317 -7.384 114.857 1.00 23.25 301 ILE C C 1
ATOM 13660 O O . ILE C 1 288 ? 112.917 -7.069 113.751 1.00 21.82 301 ILE C O 1
ATOM 13676 N N . GLU C 1 289 ? 113.485 -8.652 115.193 1.00 24.91 302 GLU C N 1
ATOM 13677 C CA . GLU C 1 289 ? 113.271 -9.711 114.212 1.00 25.00 302 GLU C CA 1
ATOM 13678 C C . GLU C 1 289 ? 111.823 -10.134 113.949 1.00 25.67 302 GLU C C 1
ATOM 13679 O O . GLU C 1 289 ? 111.570 -10.860 112.998 1.00 25.77 302 GLU C O 1
ATOM 13691 N N . ARG C 1 290 ? 110.877 -9.726 114.782 1.00 25.42 303 ARG C N 1
ATOM 13692 C CA . ARG C 1 290 ? 109.485 -10.102 114.557 1.00 25.44 303 ARG C CA 1
ATOM 13693 C C . ARG C 1 290 ? 108.603 -8.879 114.781 1.00 25.17 303 ARG C C 1
ATOM 13694 O O . ARG C 1 290 ? 107.929 -8.766 115.800 1.00 25.65 303 ARG C O 1
ATOM 13715 N N . PRO C 1 291 ? 108.633 -7.928 113.843 1.00 23.93 304 PRO C N 1
ATOM 13716 C CA . PRO C 1 291 ? 107.733 -6.789 114.030 1.00 24.58 304 PRO C CA 1
ATOM 13717 C C . PRO C 1 291 ? 106.264 -7.231 113.894 1.00 24.74 304 PRO C C 1
ATOM 13718 O O . PRO C 1 291 ? 105.986 -8.396 113.589 1.00 25.67 304 PRO C O 1
ATOM 13729 N N . ASP C 1 292 ? 105.332 -6.326 114.145 1.00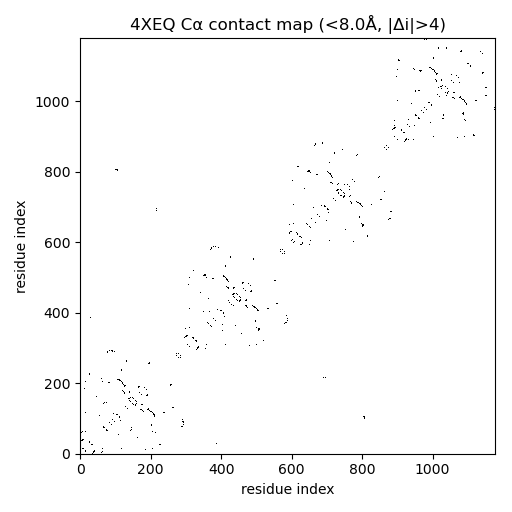 23.80 305 ASP C N 1
ATOM 13730 C CA . ASP C 1 292 ? 103.920 -6.679 114.114 1.00 24.74 305 ASP C CA 1
ATOM 13731 C C . ASP C 1 292 ? 103.466 -6.719 112.676 1.00 23.55 305 ASP C C 1
ATOM 13732 O O . ASP C 1 292 ? 102.861 -5.779 112.205 1.00 23.19 305 ASP C O 1
ATOM 13741 N N . ILE C 1 293 ? 103.795 -7.796 111.975 1.00 24.34 306 ILE C N 1
ATOM 13742 C CA . ILE C 1 293 ? 103.502 -7.905 110.544 1.00 23.65 306 ILE C CA 1
ATOM 13743 C C . ILE C 1 293 ? 102.012 -7.733 110.295 1.00 25.03 306 ILE C C 1
ATOM 13744 O O . ILE C 1 293 ? 101.600 -7.154 109.295 1.00 24.73 306 ILE C O 1
ATOM 13760 N N . ALA C 1 294 ? 101.199 -8.238 111.221 1.00 24.53 307 ALA C N 1
ATOM 13761 C CA . ALA C 1 294 ? 99.757 -8.145 111.094 1.00 24.39 307 ALA C CA 1
ATOM 13762 C C . ALA C 1 294 ? 99.301 -6.703 110.945 1.00 24.73 307 ALA C C 1
ATOM 13763 O O . ALA C 1 294 ? 98.471 -6.408 110.096 1.00 24.64 307 ALA C O 1
ATOM 13770 N N . THR C 1 295 ? 99.836 -5.806 111.774 1.00 25.06 308 THR C N 1
ATOM 13771 C CA . THR C 1 295 ? 99.412 -4.407 111.740 1.00 24.87 308 THR C CA 1
ATOM 13772 C C . THR C 1 295 ? 100.015 -3.655 110.577 1.00 24.73 308 THR C C 1
ATOM 13773 O O . THR C 1 295 ? 99.508 -2.608 110.167 1.00 24.93 308 THR C O 1
ATOM 13784 N N . PHE C 1 296 ? 101.120 -4.172 110.066 1.00 24.44 309 PHE C N 1
ATOM 13785 C CA . PHE C 1 296 ? 101.620 -3.699 108.791 1.00 24.29 309 PHE C CA 1
ATOM 13786 C C . PHE C 1 296 ? 100.680 -4.151 107.683 1.00 23.61 309 PHE C C 1
ATOM 13787 O O . PHE C 1 296 ? 100.228 -3.333 106.881 1.00 23.52 309 PHE C O 1
ATOM 13804 N N . ARG C 1 297 ? 100.365 -5.440 107.646 1.00 22.99 310 ARG C N 1
ATOM 13805 C CA . ARG C 1 297 ? 99.451 -5.947 106.630 1.00 23.82 310 ARG C CA 1
ATOM 13806 C C . ARG C 1 297 ? 98.173 -5.126 106.566 1.00 24.91 310 ARG C C 1
ATOM 13807 O O . ARG C 1 297 ? 97.614 -4.912 105.490 1.00 25.86 310 ARG C O 1
ATOM 13828 N N . GLN C 1 298 ? 97.707 -4.674 107.724 1.00 24.88 311 GLN C N 1
ATOM 13829 C CA . GLN C 1 298 ? 96.436 -3.999 107.796 1.00 25.21 311 GLN C CA 1
ATOM 13830 C C . GLN C 1 298 ? 96.586 -2.606 107.307 1.00 25.38 311 GLN C C 1
ATOM 13831 O O . GLN C 1 298 ? 95.680 -2.061 106.696 1.00 25.87 311 GLN C O 1
ATOM 13845 N N . ARG C 1 299 ? 97.706 -1.989 107.614 1.00 23.47 312 ARG C N 1
ATOM 13846 C CA . ARG C 1 299 ? 97.830 -0.588 107.292 1.00 24.11 312 ARG C CA 1
ATOM 13847 C C . ARG C 1 299 ? 98.044 -0.372 105.804 1.00 24.04 312 ARG C C 1
ATOM 13848 O O . ARG C 1 299 ? 97.814 0.722 105.313 1.00 23.88 312 ARG C O 1
ATOM 13869 N N . VAL C 1 300 ? 98.452 -1.406 105.069 1.00 24.94 313 VAL C N 1
ATOM 13870 C CA . VAL C 1 300 ? 98.738 -1.210 103.634 1.00 24.02 313 VAL C CA 1
ATOM 13871 C C . VAL C 1 300 ? 97.521 -1.488 102.786 1.00 24.33 313 VAL C C 1
ATOM 13872 O O . VAL C 1 300 ? 97.542 -1.251 101.575 1.00 23.82 313 VAL C O 1
ATOM 13885 N N . GLN C 1 301 ? 96.463 -1.978 103.423 1.00 24.57 314 GLN C N 1
ATOM 13886 C CA . GLN C 1 301 ? 95.291 -2.462 102.701 1.00 25.17 314 GLN C CA 1
ATOM 13887 C C . GLN C 1 301 ? 94.615 -1.408 101.810 1.00 24.30 314 GLN C C 1
ATOM 13888 O O . GLN C 1 301 ? 94.139 -1.764 100.749 1.00 26.37 314 GLN C O 1
ATOM 13902 N N . PRO C 1 302 ? 94.574 -0.125 102.231 1.00 24.00 315 PRO C N 1
ATOM 13903 C CA . PRO C 1 302 ? 94.086 0.946 101.349 1.00 23.92 315 PRO C CA 1
ATOM 13904 C C . PRO C 1 302 ? 94.889 1.201 100.060 1.00 25.17 315 PRO C C 1
ATOM 13905 O O . PRO C 1 302 ? 94.363 1.875 99.181 1.00 24.95 315 PRO C O 1
ATOM 13916 N N . LEU C 1 303 ? 96.122 0.697 99.947 1.00 24.71 316 LEU C N 1
ATOM 13917 C CA . LEU C 1 303 ? 97.012 1.076 98.843 1.00 24.79 316 LEU C CA 1
ATOM 13918 C C . LEU C 1 303 ? 96.543 0.589 97.463 1.00 24.95 316 LEU C C 1
ATOM 13919 O O . LEU C 1 303 ? 96.771 1.250 96.455 1.00 24.55 316 LEU C O 1
ATOM 13935 N N . SER C 1 304 ? 95.904 -0.577 97.425 1.00 25.91 317 SER C N 1
ATOM 13936 C CA . SER C 1 304 ? 95.364 -1.123 96.173 1.00 25.81 317 SER C CA 1
ATOM 13937 C C . SER C 1 304 ? 94.259 -0.207 95.668 1.00 26.11 317 SER C C 1
ATOM 13938 O O . SER C 1 304 ? 93.830 -0.313 94.514 1.00 25.64 317 SER C O 1
ATOM 13946 N N . GLY C 1 305 ? 93.807 0.684 96.549 1.00 26.01 318 GLY C N 1
ATOM 13947 C CA . GLY C 1 305 ? 92.834 1.698 96.204 1.00 26.68 318 GLY C CA 1
ATOM 13948 C C . GLY C 1 305 ? 93.448 2.997 95.747 1.00 26.71 318 GLY C C 1
ATOM 13949 O O . GLY C 1 305 ? 92.749 3.964 95.492 1.00 27.94 318 GLY C O 1
ATOM 13953 N N . SER C 1 306 ? 94.759 3.051 95.643 1.00 25.37 319 SER C N 1
ATOM 13954 C CA . SER C 1 306 ? 95.358 4.306 95.269 1.00 26.04 319 SER C CA 1
ATOM 13955 C C . SER C 1 306 ? 95.006 4.612 93.821 1.00 26.85 319 SER C C 1
ATOM 13956 O O . SER C 1 306 ? 94.663 3.736 93.035 1.00 26.28 319 SER C O 1
ATOM 13964 N N . ALA C 1 307 ? 95.061 5.892 93.498 1.00 28.60 320 ALA C N 1
ATOM 13965 C CA . ALA C 1 307 ? 94.899 6.354 92.135 1.00 28.52 320 ALA C CA 1
ATOM 13966 C C . ALA C 1 307 ? 95.861 5.596 91.257 1.00 29.26 320 ALA C C 1
ATOM 13967 O O . ALA C 1 307 ? 95.482 5.109 90.192 1.00 30.23 320 ALA C O 1
ATOM 13974 N N . LEU C 1 308 ? 97.117 5.505 91.692 1.00 27.86 321 LEU C N 1
ATOM 13975 C CA . LEU C 1 308 ? 98.089 4.723 90.960 1.00 28.36 321 LEU C CA 1
ATOM 13976 C C . LEU C 1 308 ? 97.459 3.389 90.612 1.00 27.56 321 LEU C C 1
ATOM 13977 O O . LEU C 1 308 ? 97.444 2.980 89.451 1.00 27.65 321 LEU C O 1
ATOM 13993 N N . PHE C 1 309 ? 96.911 2.738 91.637 1.00 28.62 322 PHE C N 1
ATOM 13994 C CA . PHE C 1 309 ? 96.274 1.428 91.495 1.00 28.08 322 PHE C CA 1
ATOM 13995 C C . PHE C 1 309 ? 94.782 1.461 91.171 1.00 28.84 322 PHE C C 1
ATOM 13996 O O . PHE C 1 309 ? 94.080 0.507 91.503 1.00 29.17 322 PHE C O 1
ATOM 14013 N N . GLU C 1 310 ? 94.287 2.539 90.562 1.00 28.86 323 GLU C N 1
ATOM 14014 C CA . GLU C 1 310 ? 92.946 2.491 89.971 1.00 30.25 323 GLU C CA 1
ATOM 14015 C C . GLU C 1 310 ? 93.044 2.449 88.462 1.00 30.42 323 GLU C C 1
ATOM 14016 O O . GLU C 1 310 ? 92.035 2.329 87.766 1.00 31.53 323 GLU C O 1
ATOM 14028 N N . HIS C 1 311 ? 94.258 2.518 87.940 1.00 30.34 324 HIS C N 1
ATOM 14029 C CA . HIS C 1 311 ? 94.413 2.300 86.510 1.00 29.90 324 HIS C CA 1
ATOM 14030 C C . HIS C 1 311 ? 94.166 0.843 86.190 1.00 28.83 324 HIS C C 1
ATOM 14031 O O . HIS C 1 311 ? 94.565 -0.051 86.946 1.00 27.97 324 HIS C O 1
ATOM 14046 N N . LYS C 1 312 ? 93.472 0.606 85.085 1.00 29.52 325 LYS C N 1
ATOM 14047 C CA . LYS C 1 312 ? 93.045 -0.741 84.747 1.00 28.68 325 LYS C CA 1
ATOM 14048 C C . LYS C 1 312 ? 94.218 -1.660 84.495 1.00 26.46 325 LYS C C 1
ATOM 14049 O O . LYS C 1 312 ? 94.209 -2.812 84.947 1.00 25.04 325 LYS C O 1
ATOM 14068 N N . GLY C 1 313 ? 95.206 -1.176 83.750 1.00 25.50 326 GLY C N 1
ATOM 14069 C CA . GLY C 1 313 ? 96.364 -2.001 83.455 1.00 25.49 326 GLY C CA 1
ATOM 14070 C C . GLY C 1 313 ? 97.023 -2.493 84.739 1.00 23.17 326 GLY C C 1
ATOM 14071 O O . GLY C 1 313 ? 97.295 -3.680 84.873 1.00 22.78 326 GLY C O 1
ATOM 14075 N N . VAL C 1 314 ? 97.258 -1.559 85.670 1.00 23.61 327 VAL C N 1
ATOM 14076 C CA . VAL C 1 314 ? 97.920 -1.797 86.956 1.00 21.37 327 VAL C CA 1
ATOM 14077 C C . VAL C 1 314 ? 97.116 -2.720 87.882 1.00 21.30 327 VAL C C 1
ATOM 14078 O O . VAL C 1 314 ? 97.639 -3.699 88.389 1.00 19.17 327 VAL C O 1
ATOM 14091 N N . ARG C 1 315 ? 95.840 -2.413 88.118 1.00 22.15 328 ARG C N 1
ATOM 14092 C CA . ARG C 1 315 ? 95.024 -3.281 88.946 1.00 21.00 328 ARG C CA 1
ATOM 14093 C C . ARG C 1 315 ? 94.885 -4.668 88.334 1.00 19.72 328 ARG C C 1
ATOM 14094 O O . ARG C 1 315 ? 94.867 -5.661 89.047 1.00 18.98 328 ARG C O 1
ATOM 14115 N N . LYS C 1 316 ? 94.785 -4.740 87.008 1.00 20.63 329 LYS C N 1
ATOM 14116 C CA . LYS C 1 316 ? 94.663 -6.024 86.322 1.00 20.41 329 LYS C CA 1
ATOM 14117 C C . LYS C 1 316 ? 95.894 -6.857 86.585 1.00 19.16 329 LYS C C 1
ATOM 14118 O O . LYS C 1 316 ? 95.791 -8.032 86.860 1.00 18.60 329 LYS C O 1
ATOM 14122 N N . ALA C 1 317 ? 97.063 -6.234 86.485 1.00 18.81 330 ALA C N 1
ATOM 14123 C CA . ALA C 1 317 ? 98.330 -6.925 86.715 1.00 18.60 330 ALA C CA 1
ATOM 14124 C C . ALA C 1 317 ? 98.456 -7.475 88.163 1.00 18.10 330 ALA C C 1
ATOM 14125 O O . ALA C 1 317 ? 98.883 -8.611 88.383 1.00 17.30 330 ALA C O 1
ATOM 14132 N N . LEU C 1 318 ? 98.076 -6.666 89.146 1.00 17.89 331 LEU C N 1
ATOM 14133 C CA . LEU C 1 318 ? 98.106 -7.079 90.559 1.00 17.66 331 LEU C CA 1
ATOM 14134 C C . LEU C 1 318 ? 97.209 -8.306 90.811 1.00 18.40 331 LEU C C 1
ATOM 14135 O O . LEU C 1 318 ? 97.635 -9.339 91.347 1.00 17.06 331 LEU C O 1
ATOM 14151 N N . GLU C 1 319 ? 95.957 -8.174 90.382 1.00 18.62 332 GLU C N 1
ATOM 14152 C CA . GLU C 1 319 ? 94.983 -9.240 90.457 1.00 18.96 332 GLU C CA 1
ATOM 14153 C C . GLU C 1 319 ? 95.470 -10.531 89.835 1.00 18.47 332 GLU C C 1
ATOM 14154 O O . GLU C 1 319 ? 95.245 -11.610 90.370 1.00 18.15 332 GLU C O 1
ATOM 14166 N N . ASP C 1 320 ? 96.143 -10.414 88.689 1.00 19.37 333 ASP C N 1
ATOM 14167 C CA . ASP C 1 320 ? 96.692 -11.583 87.979 1.00 19.35 333 ASP C CA 1
ATOM 14168 C C . ASP C 1 320 ? 97.826 -12.199 88.791 1.00 18.24 333 ASP C C 1
ATOM 14169 O O . ASP C 1 320 ? 97.931 -13.414 88.895 1.00 18.40 333 ASP C O 1
ATOM 14178 N N . LEU C 1 321 ? 98.671 -11.346 89.358 1.00 17.70 334 LEU C N 1
ATOM 14179 C CA . LEU C 1 321 ? 99.778 -11.805 90.199 1.00 18.39 334 LEU C CA 1
ATOM 14180 C C . LEU C 1 321 ? 99.296 -12.434 91.522 1.00 19.30 334 LEU C C 1
ATOM 14181 O O . LEU C 1 321 ? 99.871 -13.406 91.979 1.00 19.54 334 LEU C O 1
ATOM 14214 N N . ALA C 1 323 ? 96.275 -13.853 91.942 1.00 21.08 336 ALA C N 1
ATOM 14215 C CA . ALA C 1 323 ? 95.669 -15.091 91.467 1.00 21.12 336 ALA C CA 1
ATOM 14216 C C . ALA C 1 323 ? 96.751 -16.122 91.326 1.00 22.73 336 ALA C C 1
ATOM 14217 O O . ALA C 1 323 ? 96.695 -17.175 91.940 1.00 24.25 336 ALA C O 1
ATOM 14224 N N . ALA C 1 324 ? 97.760 -15.803 90.523 1.00 22.75 337 ALA C N 1
ATOM 14225 C CA . ALA C 1 324 ? 98.866 -16.718 90.256 1.00 21.45 337 ALA C CA 1
ATOM 14226 C C . ALA C 1 324 ? 99.458 -17.314 91.525 1.00 22.66 337 ALA C C 1
ATOM 14227 O O . ALA C 1 324 ? 99.845 -18.472 91.511 1.00 25.06 337 ALA C O 1
ATOM 14234 N N . THR C 1 325 ? 99.549 -16.552 92.618 1.00 21.82 338 THR C N 1
ATOM 14235 C CA . THR C 1 325 ? 100.233 -17.074 93.797 1.00 23.19 338 THR C CA 1
ATOM 14236 C C . THR C 1 325 ? 99.461 -18.241 94.383 1.00 25.33 338 THR C C 1
ATOM 14237 O O . THR C 1 325 ? 100.029 -19.007 95.163 1.00 26.40 338 THR C O 1
ATOM 14248 N N . ARG C 1 326 ? 98.189 -18.383 94.011 1.00 24.28 339 ARG C N 1
ATOM 14249 C CA . ARG C 1 326 ? 97.330 -19.431 94.560 1.00 25.36 339 ARG C CA 1
ATOM 14250 C C . ARG C 1 326 ? 96.957 -20.412 93.468 1.00 25.60 339 ARG C C 1
ATOM 14251 O O . ARG C 1 326 ? 97.415 -20.280 92.343 1.00 24.95 339 ARG C O 1
ATOM 14272 N N . GLU D 1 25 ? 89.890 -1.252 119.737 1.00 27.60 38 GLU D N 1
ATOM 14273 C CA . GLU D 1 25 ? 88.989 -2.384 119.507 1.00 28.53 38 GLU D CA 1
ATOM 14274 C C . GLU D 1 25 ? 88.853 -2.748 118.017 1.00 27.95 38 GLU D C 1
ATOM 14275 O O . GLU D 1 25 ? 88.573 -1.889 117.181 1.00 27.50 38 GLU D O 1
ATOM 14286 N N . ASP D 1 26 ? 89.032 -4.037 117.713 1.00 28.05 39 ASP D N 1
ATOM 14287 C CA . ASP D 1 26 ? 88.946 -4.557 116.348 1.00 25.80 39 ASP D CA 1
ATOM 14288 C C . ASP D 1 26 ? 87.530 -4.941 115.944 1.00 25.78 39 ASP D C 1
ATOM 14289 O O . ASP D 1 26 ? 86.934 -5.851 116.516 1.00 26.28 39 ASP D O 1
ATOM 14298 N N . ILE D 1 27 ? 87.011 -4.250 114.936 1.00 24.25 40 ILE D N 1
ATOM 14299 C CA . ILE D 1 27 ? 85.720 -4.570 114.353 1.00 22.19 40 ILE D CA 1
ATOM 14300 C C . ILE D 1 27 ? 85.962 -5.320 113.069 1.00 21.74 40 ILE D C 1
ATOM 14301 O O . ILE D 1 27 ? 86.622 -4.806 112.179 1.00 21.83 40 ILE D O 1
ATOM 14317 N N . THR D 1 28 ? 85.435 -6.528 112.949 1.00 21.10 41 THR D N 1
ATOM 14318 C CA . THR D 1 28 ? 85.614 -7.250 111.697 1.00 20.69 41 THR D CA 1
ATOM 14319 C C . THR D 1 28 ? 84.487 -6.883 110.764 1.00 20.23 41 THR D C 1
ATOM 14320 O O . THR D 1 28 ? 83.328 -7.134 111.061 1.00 19.51 41 THR D O 1
ATOM 14331 N N . LEU D 1 29 ? 84.820 -6.279 109.634 1.00 19.69 42 LEU D N 1
ATOM 14332 C CA . LEU D 1 29 ? 83.790 -5.927 108.664 1.00 19.57 42 LEU D CA 1
ATOM 14333 C C . LEU D 1 29 ? 84.031 -6.751 107.383 1.00 19.59 42 LEU D C 1
ATOM 14334 O O . LEU D 1 29 ? 85.163 -6.824 106.872 1.00 20.47 42 LEU D O 1
ATOM 14350 N N . ALA D 1 30 ? 82.982 -7.420 106.905 1.00 19.07 43 ALA D N 1
ATOM 14351 C CA . ALA D 1 30 ? 83.129 -8.314 105.767 1.00 18.50 43 ALA D CA 1
ATOM 14352 C C . ALA D 1 30 ? 82.353 -7.801 104.558 1.00 18.96 43 ALA D C 1
ATOM 14353 O O . ALA D 1 30 ? 81.293 -7.197 104.702 1.00 18.02 43 ALA D O 1
ATOM 14360 N N . VAL D 1 31 ? 82.923 -8.029 103.376 1.00 17.75 44 VAL D N 1
ATOM 14361 C CA . VAL D 1 31 ? 82.246 -7.808 102.119 1.00 18.02 44 VAL D CA 1
ATOM 14362 C C . VAL D 1 31 ? 82.660 -8.969 101.197 1.00 20.26 44 VAL D C 1
ATOM 14363 O O . VAL D 1 31 ? 83.682 -9.620 101.452 1.00 20.73 44 VAL D O 1
ATOM 14376 N N . VAL D 1 32 ? 81.908 -9.222 100.124 1.00 18.55 45 VAL D N 1
ATOM 14377 C CA . VAL D 1 32 ? 82.181 -10.390 99.299 1.00 19.90 45 VAL D CA 1
ATOM 14378 C C . VAL D 1 32 ? 83.071 -10.065 98.104 1.00 19.99 45 VAL D C 1
ATOM 14379 O O . VAL D 1 32 ? 83.589 -10.970 97.440 1.00 20.31 45 VAL D O 1
ATOM 14392 N N . THR D 1 33 ? 83.271 -8.777 97.852 1.00 18.71 46 THR D N 1
ATOM 14393 C CA . THR D 1 33 ? 83.941 -8.353 96.637 1.00 20.01 46 THR D CA 1
ATOM 14394 C C . THR D 1 33 ? 85.388 -7.926 96.896 1.00 20.51 46 THR D C 1
ATOM 14395 O O . THR D 1 33 ? 85.892 -8.016 98.011 1.00 20.09 46 THR D O 1
ATOM 14406 N N . LYS D 1 34 ? 86.059 -7.492 95.835 1.00 20.83 47 LYS D N 1
ATOM 14407 C CA . LYS D 1 34 ? 87.481 -7.251 95.899 1.00 20.71 47 LYS D CA 1
ATOM 14408 C C . LYS D 1 34 ? 87.737 -5.770 95.926 1.00 20.25 47 LYS D C 1
ATOM 14409 O O . LYS D 1 34 ? 86.828 -4.986 95.697 1.00 19.89 47 LYS D O 1
ATOM 14428 N N . PRO D 1 35 ? 88.988 -5.373 96.231 1.00 21.79 48 PRO D N 1
ATOM 14429 C CA . PRO D 1 35 ? 89.269 -3.941 96.278 1.00 21.36 48 PRO D CA 1
ATOM 14430 C C . PRO D 1 35 ? 88.905 -3.273 94.980 1.00 20.97 48 PRO D C 1
ATOM 14431 O O . PRO D 1 35 ? 89.160 -3.827 93.907 1.00 21.34 48 PRO D O 1
ATOM 14442 N N . GLY D 1 36 ? 88.303 -2.095 95.088 1.00 20.93 49 GLY D N 1
ATOM 14443 C CA . GLY D 1 36 ? 87.858 -1.341 93.931 1.00 21.07 49 GLY D CA 1
ATOM 14444 C C . GLY D 1 36 ? 86.382 -1.499 93.628 1.00 20.60 49 GLY D C 1
ATOM 14445 O O . GLY D 1 36 ? 85.808 -0.681 92.906 1.00 21.90 49 GLY D O 1
ATOM 14449 N N . SER D 1 37 ? 85.774 -2.561 94.147 1.00 19.82 50 SER D N 1
ATOM 14450 C CA . SER D 1 37 ? 84.335 -2.795 93.998 1.00 19.00 50 SER D CA 1
ATOM 14451 C C . SER D 1 37 ? 83.534 -1.797 94.809 1.00 18.30 50 SER D C 1
ATOM 14452 O O . SER D 1 37 ? 84.050 -1.217 95.748 1.00 18.57 50 SER D O 1
ATOM 14460 N N . ALA D 1 38 ? 82.258 -1.625 94.485 1.00 17.99 51 ALA D N 1
ATOM 14461 C CA . ALA D 1 38 ? 81.419 -0.639 95.179 1.00 17.29 51 ALA D CA 1
ATOM 14462 C C . ALA D 1 38 ? 81.396 -0.814 96.700 1.00 16.50 51 ALA D C 1
ATOM 14463 O O . ALA D 1 38 ? 81.607 0.141 97.429 1.00 16.68 51 ALA D O 1
ATOM 14470 N N . GLN D 1 39 ? 81.139 -2.012 97.206 1.00 16.21 52 GLN D N 1
ATOM 14471 C CA . GLN D 1 39 ? 80.950 -2.121 98.653 1.00 16.75 52 GLN D CA 1
ATOM 14472 C C . GLN D 1 39 ? 82.291 -2.156 99.370 1.00 17.37 52 GLN D C 1
ATOM 14473 O O . GLN D 1 39 ? 82.363 -1.814 100.537 1.00 17.40 52 GLN D O 1
ATOM 14487 N N . TYR D 1 40 ? 83.346 -2.588 98.689 1.00 17.12 53 TYR D N 1
ATOM 14488 C CA . TYR D 1 40 ? 84.679 -2.499 99.275 1.00 17.93 53 TYR D CA 1
ATOM 14489 C C . TYR D 1 40 ? 85.047 -1.028 99.484 1.00 18.53 53 TYR D C 1
ATOM 14490 O O . TYR D 1 40 ? 85.527 -0.636 100.548 1.00 18.14 53 TYR D O 1
ATOM 14508 N N . VAL D 1 41 ? 84.805 -0.221 98.454 1.00 18.38 54 VAL D N 1
ATOM 14509 C CA . VAL D 1 41 ? 85.042 1.220 98.518 1.00 18.74 54 VAL D CA 1
ATOM 14510 C C . VAL D 1 41 ? 84.273 1.877 99.673 1.00 19.17 54 VAL D C 1
ATOM 14511 O O . VAL D 1 41 ? 84.800 2.742 100.370 1.00 18.67 54 VAL D O 1
ATOM 14524 N N . CYS D 1 42 ? 83.023 1.460 99.886 1.00 18.69 55 CYS D N 1
ATOM 14525 C CA . CYS D 1 42 ? 82.230 2.016 100.986 1.00 18.86 55 CYS D CA 1
ATOM 14526 C C . CYS D 1 42 ? 82.840 1.656 102.365 1.00 18.77 55 CYS D C 1
ATOM 14527 O O . CYS D 1 42 ? 83.062 2.517 103.204 1.00 18.40 55 CYS D O 1
ATOM 14535 N N . ALA D 1 43 ? 83.133 0.375 102.545 1.00 18.13 56 ALA D N 1
ATOM 14536 C CA . ALA D 1 43 ? 83.726 -0.154 103.743 1.00 18.02 56 ALA D CA 1
ATOM 14537 C C . ALA D 1 43 ? 85.070 0.515 104.040 1.00 19.89 56 ALA D C 1
ATOM 14538 O O . ALA D 1 43 ? 85.384 0.852 105.178 1.00 19.52 56 ALA D O 1
ATOM 14545 N N . GLU D 1 44 ? 85.872 0.715 103.014 1.00 19.69 57 GLU D N 1
ATOM 14546 C CA . GLU D 1 44 ? 87.173 1.307 103.233 1.00 19.72 57 GLU D CA 1
ATOM 14547 C C . GLU D 1 44 ? 87.020 2.758 103.670 1.00 20.86 57 GLU D C 1
ATOM 14548 O O . GLU D 1 44 ? 87.772 3.249 104.511 1.00 20.16 57 GLU D O 1
ATOM 14560 N N . ARG D 1 45 ? 86.037 3.452 103.133 1.00 19.66 58 ARG D N 1
ATOM 14561 C CA . ARG D 1 45 ? 85.903 4.845 103.484 1.00 21.17 58 ARG D CA 1
ATOM 14562 C C . ARG D 1 45 ? 85.377 4.984 104.909 1.00 21.96 58 ARG D C 1
ATOM 14563 O O . ARG D 1 45 ? 85.846 5.820 105.673 1.00 21.60 58 ARG D O 1
ATOM 14584 N N . PHE D 1 46 ? 84.390 4.165 105.247 1.00 20.78 59 PHE D N 1
ATOM 14585 C CA . PHE D 1 46 ? 83.954 4.002 106.629 1.00 21.16 59 PHE D CA 1
ATOM 14586 C C . PHE D 1 46 ? 85.165 3.768 107.543 1.00 22.41 59 PHE D C 1
ATOM 14587 O O . PHE D 1 46 ? 85.345 4.469 108.552 1.00 23.18 59 PHE D O 1
ATOM 14604 N N . ALA D 1 47 ? 86.012 2.797 107.212 1.00 21.69 60 ALA D N 1
ATOM 14605 C CA . ALA D 1 47 ? 87.144 2.519 108.104 1.00 22.01 60 ALA D CA 1
ATOM 14606 C C . ALA D 1 47 ? 88.000 3.762 108.243 1.00 23.53 60 ALA D C 1
ATOM 14607 O O . ALA D 1 47 ? 88.493 4.058 109.324 1.00 24.60 60 ALA D O 1
ATOM 14614 N N . GLN D 1 48 ? 88.141 4.505 107.153 1.00 23.19 61 GLN D N 1
ATOM 14615 C CA . GLN D 1 48 ? 88.929 5.731 107.152 1.00 24.71 61 GLN D CA 1
ATOM 14616 C C . GLN D 1 48 ? 88.364 6.789 108.105 1.00 25.51 61 GLN D C 1
ATOM 14617 O O . GLN D 1 48 ? 89.057 7.308 108.973 1.00 25.81 61 GLN D O 1
ATOM 14631 N N . LEU D 1 49 ? 87.099 7.116 107.932 1.00 25.35 62 LEU D N 1
ATOM 14632 C CA . LEU D 1 49 ? 86.476 8.128 108.755 1.00 25.17 62 LEU D CA 1
ATOM 14633 C C . LEU D 1 49 ? 86.439 7.668 110.203 1.00 25.30 62 LEU D C 1
ATOM 14634 O O . LEU D 1 49 ? 86.579 8.471 111.122 1.00 24.86 62 LEU D O 1
ATOM 14650 N N . LEU D 1 50 ? 86.222 6.372 110.406 1.00 24.53 63 LEU D N 1
ATOM 14651 C CA . LEU D 1 50 ? 86.084 5.877 111.755 1.00 25.06 63 LEU D CA 1
ATOM 14652 C C . LEU D 1 50 ? 87.430 5.986 112.437 1.00 26.99 63 LEU D C 1
ATOM 14653 O O . LEU D 1 50 ? 87.509 6.125 113.658 1.00 27.80 63 LEU D O 1
ATOM 14669 N N . ALA D 1 51 ? 88.486 5.927 111.636 1.00 25.87 64 ALA D N 1
ATOM 14670 C CA . ALA D 1 51 ? 89.834 6.083 112.147 1.00 26.70 64 ALA D CA 1
ATOM 14671 C C . ALA D 1 51 ? 90.126 7.552 112.353 1.00 27.90 64 ALA D C 1
ATOM 14672 O O . ALA D 1 51 ? 90.688 7.949 113.361 1.00 29.97 64 ALA D O 1
ATOM 14679 N N . GLU D 1 52 ? 89.741 8.361 111.378 1.00 28.07 65 GLU D N 1
ATOM 14680 C CA . GLU D 1 52 ? 89.915 9.797 111.477 1.00 29.12 65 GLU D CA 1
ATOM 14681 C C . GLU D 1 52 ? 89.188 10.405 112.658 1.00 29.30 65 GLU D C 1
ATOM 14682 O O . GLU D 1 52 ? 89.515 11.517 113.058 1.00 30.83 65 GLU D O 1
ATOM 14694 N N . ARG D 1 53 ? 88.195 9.704 113.199 1.00 29.40 66 ARG D N 1
ATOM 14695 C CA . ARG D 1 53 ? 87.274 10.321 114.150 1.00 28.34 66 ARG D CA 1
ATOM 14696 C C . ARG D 1 53 ? 87.303 9.737 115.540 1.00 28.77 66 ARG D C 1
ATOM 14697 O O . ARG D 1 53 ? 87.084 10.471 116.491 1.00 30.98 66 ARG D O 1
ATOM 14718 N N . SER D 1 54 ? 87.566 8.444 115.677 1.00 28.55 67 SER D N 1
ATOM 14719 C CA . SER D 1 54 ? 87.455 7.816 116.990 1.00 29.89 67 SER D CA 1
ATOM 14720 C C . SER D 1 54 ? 88.760 7.864 117.756 1.00 32.11 67 SER D C 1
ATOM 14721 O O . SER D 1 54 ? 88.911 7.183 118.765 1.00 31.16 67 SER D O 1
ATOM 14729 N N . ASP D 1 55 ? 89.704 8.661 117.271 1.00 32.57 68 ASP D N 1
ATOM 14730 C CA . ASP D 1 55 ? 91.104 8.522 117.682 1.00 32.66 68 ASP D CA 1
ATOM 14731 C C . ASP D 1 55 ? 91.674 7.195 117.134 1.00 34.34 68 ASP D C 1
ATOM 14732 O O . ASP D 1 55 ? 91.877 7.037 115.921 1.00 33.64 68 ASP D O 1
ATOM 14741 N N . LYS D 1 56 ? 91.924 6.245 118.024 1.00 33.69 69 LYS D N 1
ATOM 14742 C CA . LYS D 1 56 ? 92.311 4.912 117.607 1.00 32.82 69 LYS D CA 1
ATOM 14743 C C . LYS D 1 56 ? 91.565 3.901 118.489 1.00 31.75 69 LYS D C 1
ATOM 14744 O O . LYS D 1 56 ? 92.078 2.826 118.838 1.00 30.94 69 LYS D O 1
ATOM 14763 N N . ARG D 1 57 ? 90.323 4.258 118.825 1.00 30.36 70 ARG D N 1
ATOM 14764 C CA . ARG D 1 57 ? 89.500 3.418 119.689 1.00 30.08 70 ARG D CA 1
ATOM 14765 C C . ARG D 1 57 ? 88.894 2.222 118.948 1.00 29.28 70 ARG D C 1
ATOM 14766 O O . ARG D 1 57 ? 88.422 1.276 119.588 1.00 28.68 70 ARG D O 1
ATOM 14787 N N . PHE D 1 58 ? 88.917 2.262 117.617 1.00 28.82 71 PHE D N 1
ATOM 14788 C CA . PHE D 1 58 ? 88.433 1.151 116.807 1.00 27.40 71 PHE D CA 1
ATOM 14789 C C . PHE D 1 58 ? 89.372 0.921 115.661 1.00 27.17 71 PHE D C 1
ATOM 14790 O O . PHE D 1 58 ? 89.871 1.867 115.060 1.00 27.50 71 PHE D O 1
ATOM 14807 N N . ASN D 1 59 ? 89.576 -0.355 115.361 1.00 26.40 72 ASN D N 1
ATOM 14808 C CA . ASN D 1 59 ? 90.374 -0.797 114.225 1.00 26.81 72 ASN D CA 1
ATOM 14809 C C . ASN D 1 59 ? 89.534 -1.755 113.375 1.00 24.68 72 ASN D C 1
ATOM 14810 O O . ASN D 1 59 ? 89.276 -2.896 113.753 1.00 24.33 72 ASN D O 1
ATOM 14821 N N . VAL D 1 60 ? 89.087 -1.300 112.218 1.00 24.61 73 VAL D N 1
ATOM 14822 C CA . VAL D 1 60 ? 88.263 -2.170 111.405 1.00 23.46 73 VAL D CA 1
ATOM 14823 C C . VAL D 1 60 ? 89.182 -3.133 110.655 1.00 24.05 73 VAL D C 1
ATOM 14824 O O . VAL D 1 60 ? 90.092 -2.702 109.986 1.00 25.11 73 VAL D O 1
ATOM 14837 N N . VAL D 1 61 ? 88.972 -4.432 110.813 1.00 23.20 74 VAL D N 1
ATOM 14838 C CA . VAL D 1 61 ? 89.690 -5.419 110.019 1.00 23.63 74 VAL D CA 1
ATOM 14839 C C . VAL D 1 61 ? 88.791 -5.793 108.862 1.00 23.35 74 VAL D C 1
ATOM 14840 O O . VAL D 1 61 ? 87.746 -6.398 109.060 1.00 22.69 74 VAL D O 1
ATOM 14853 N N . LEU D 1 62 ? 89.182 -5.401 107.660 1.00 23.05 75 LEU D N 1
ATOM 14854 C CA . LEU D 1 62 ? 88.384 -5.625 106.468 1.00 22.04 75 LEU D CA 1
ATOM 14855 C C . LEU D 1 62 ? 88.649 -7.024 105.893 1.00 22.42 75 LEU D C 1
ATOM 14856 O O . LEU D 1 62 ? 89.786 -7.348 105.522 1.00 23.36 75 LEU D O 1
ATOM 14872 N N . HIS D 1 63 ? 87.620 -7.873 105.873 1.00 21.23 76 HIS D N 1
ATOM 14873 C CA . HIS D 1 63 ? 87.696 -9.179 105.200 1.00 21.44 76 HIS D CA 1
ATOM 14874 C C . HIS D 1 63 ? 86.940 -9.154 103.907 1.00 22.78 76 HIS D C 1
ATOM 14875 O O . HIS D 1 63 ? 85.804 -8.693 103.880 1.00 21.14 76 HIS D O 1
ATOM 14890 N N . HIS D 1 64 ? 87.539 -9.649 102.825 1.00 22.23 77 HIS D N 1
ATOM 14891 C CA . HIS D 1 64 ? 86.917 -9.444 101.526 1.00 22.00 77 HIS D CA 1
ATOM 14892 C C . HIS D 1 64 ? 87.142 -10.570 100.535 1.00 23.25 77 HIS D C 1
ATOM 14893 O O . HIS D 1 64 ? 87.700 -11.629 100.876 1.00 24.09 77 HIS D O 1
ATOM 14908 N N . SER D 1 65 ? 86.673 -10.325 99.309 1.00 23.15 78 SER D N 1
ATOM 14909 C CA . SER D 1 65 ? 86.632 -11.330 98.255 1.00 23.30 78 SER D CA 1
ATOM 14910 C C . SER D 1 65 ? 85.926 -12.581 98.775 1.00 23.93 78 SER D C 1
ATOM 14911 O O . SER D 1 65 ? 84.836 -12.475 99.327 1.00 23.34 78 SER D O 1
ATOM 14919 N N . ALA D 1 66 ? 86.521 -13.756 98.636 1.00 24.76 79 ALA D N 1
ATOM 14920 C CA . ALA D 1 66 ? 85.796 -14.948 99.049 1.00 25.28 79 ALA D CA 1
ATOM 14921 C C . ALA D 1 66 ? 86.301 -15.472 100.392 1.00 26.03 79 ALA D C 1
ATOM 14922 O O . ALA D 1 66 ? 86.061 -16.623 100.754 1.00 27.50 79 ALA D O 1
ATOM 14929 N N . SER D 1 67 ? 86.980 -14.596 101.123 1.00 25.41 80 SER D N 1
ATOM 14930 C CA . SER D 1 67 ? 87.450 -14.899 102.470 1.00 26.93 80 SER D CA 1
ATOM 14931 C C . SER D 1 67 ? 86.409 -15.718 103.261 1.00 27.49 80 SER D C 1
ATOM 14932 O O . SER D 1 67 ? 86.706 -16.819 103.777 1.00 28.63 80 SER D O 1
ATOM 14940 N N . LEU D 1 68 ? 85.184 -15.201 103.334 1.00 26.56 81 LEU D N 1
ATOM 14941 C CA . LEU D 1 68 ? 84.173 -15.765 104.232 1.00 24.85 81 LEU D CA 1
ATOM 14942 C C . LEU D 1 68 ? 82.926 -16.351 103.555 1.00 24.00 81 LEU D C 1
ATOM 14943 O O . LEU D 1 68 ? 81.851 -16.308 104.122 1.00 24.57 81 LEU D O 1
ATOM 14959 N N . GLY D 1 69 ? 83.062 -16.928 102.372 1.00 23.80 82 GLY D N 1
ATOM 14960 C CA . GLY D 1 69 ? 81.929 -17.570 101.725 1.00 23.51 82 GLY D CA 1
ATOM 14961 C C . GLY D 1 69 ? 81.054 -16.549 101.017 1.00 22.18 82 GLY D C 1
ATOM 14962 O O . GLY D 1 69 ? 81.458 -15.396 100.855 1.00 23.52 82 GLY D O 1
ATOM 14966 N N . THR D 1 70 ? 79.860 -16.950 100.600 1.00 20.10 83 THR D N 1
ATOM 14967 C CA . THR D 1 70 ? 78.999 -16.057 99.835 1.00 20.63 83 THR D CA 1
ATOM 14968 C C . THR D 1 70 ? 78.518 -14.921 100.740 1.00 20.13 83 THR D C 1
ATOM 14969 O O . THR D 1 70 ? 78.813 -14.934 101.928 1.00 19.76 83 THR D O 1
ATOM 14980 N N . GLU D 1 71 ? 77.777 -13.949 100.189 1.00 19.47 84 GLU D N 1
ATOM 14981 C CA . GLU D 1 71 ? 77.172 -12.889 101.001 1.00 18.05 84 GLU D CA 1
ATOM 14982 C C . GLU D 1 71 ? 76.190 -13.495 102.003 1.00 17.92 84 GLU D C 1
ATOM 14983 O O . GLU D 1 71 ? 75.857 -12.894 103.009 1.00 16.57 84 GLU D O 1
ATOM 14995 N N . THR D 1 72 ? 75.687 -14.677 101.710 1.00 17.60 85 THR D N 1
ATOM 14996 C CA . THR D 1 72 ? 74.648 -15.242 102.538 1.00 18.34 85 THR D CA 1
ATOM 14997 C C . THR D 1 72 ? 75.339 -15.919 103.698 1.00 18.98 85 THR D C 1
ATOM 14998 O O . THR D 1 72 ? 74.859 -15.880 104.825 1.00 18.94 85 THR D O 1
ATOM 15009 N N . ASP D 1 73 ? 76.491 -16.516 103.426 1.00 19.39 86 ASP D N 1
ATOM 15010 C CA . ASP D 1 73 ? 77.330 -17.072 104.492 1.00 19.77 86 ASP D CA 1
ATOM 15011 C C . ASP D 1 73 ? 77.763 -15.956 105.433 1.00 19.45 86 ASP D C 1
ATOM 15012 O O . ASP D 1 73 ? 77.702 -16.096 106.663 1.00 19.74 86 ASP D O 1
ATOM 15021 N N . ILE D 1 74 ? 78.192 -14.847 104.845 1.00 17.23 87 ILE D N 1
ATOM 15022 C CA . ILE D 1 74 ? 78.569 -13.665 105.601 1.00 17.79 87 ILE D CA 1
ATOM 15023 C C . ILE D 1 74 ? 77.482 -13.234 106.595 1.00 18.95 87 ILE D C 1
ATOM 15024 O O . ILE D 1 74 ? 77.801 -12.948 107.750 1.00 17.81 87 ILE D O 1
ATOM 15040 N N . LEU D 1 75 ? 76.217 -13.206 106.169 1.00 17.49 88 LEU D N 1
ATOM 15041 C CA . LEU D 1 75 ? 75.143 -12.680 107.001 1.00 17.29 88 LEU D CA 1
ATOM 15042 C C . LEU D 1 75 ? 74.859 -13.570 108.197 1.00 18.14 88 LEU D C 1
ATOM 15043 O O . LEU D 1 75 ? 74.427 -13.104 109.223 1.00 17.26 88 LEU D O 1
ATOM 15059 N N . GLN D 1 76 ? 75.081 -14.863 108.034 1.00 18.77 89 GLN D N 1
ATOM 15060 C CA . GLN D 1 76 ? 74.817 -15.811 109.082 1.00 18.93 89 GLN D CA 1
ATOM 15061 C C . GLN D 1 76 ? 75.930 -15.757 110.103 1.00 19.85 89 GLN D C 1
ATOM 15062 O O . GLN D 1 76 ? 75.743 -16.107 111.259 1.00 20.75 89 GLN D O 1
ATOM 15076 N N . GLN D 1 77 ? 77.085 -15.306 109.650 1.00 19.49 90 GLN D N 1
ATOM 15077 C CA . GLN D 1 77 ? 78.280 -15.204 110.447 1.00 20.04 90 GLN D CA 1
ATOM 15078 C C . GLN D 1 77 ? 78.181 -13.940 111.295 1.00 20.03 90 GLN D C 1
ATOM 15079 O O . GLN D 1 77 ? 78.529 -13.944 112.454 1.00 20.99 90 GLN D O 1
ATOM 15093 N N . VAL D 1 78 ? 77.691 -12.859 110.702 1.00 18.73 91 VAL D N 1
ATOM 15094 C CA . VAL D 1 78 ? 77.357 -11.648 111.446 1.00 19.17 91 VAL D CA 1
ATOM 15095 C C . VAL D 1 78 ? 76.165 -11.865 112.400 1.00 19.11 91 VAL D C 1
ATOM 15096 O O . VAL D 1 78 ? 76.066 -11.206 113.424 1.00 19.37 91 VAL D O 1
ATOM 15109 N N . GLN D 1 79 ? 75.259 -12.776 112.052 1.00 19.07 92 GLN D N 1
ATOM 15110 C CA . GLN D 1 79 ? 74.078 -13.061 112.869 1.00 19.32 92 GLN D CA 1
ATOM 15111 C C . GLN D 1 79 ? 74.500 -13.833 114.144 1.00 19.62 92 GLN D C 1
ATOM 15112 O O . GLN D 1 79 ? 73.967 -13.597 115.223 1.00 20.24 92 GLN D O 1
ATOM 15126 N N . LEU D 1 80 ? 75.474 -14.728 114.025 1.00 19.91 93 LEU D N 1
ATOM 15127 C CA . LEU D 1 80 ? 76.098 -15.385 115.191 1.00 21.32 93 LEU D CA 1
ATOM 15128 C C . LEU D 1 80 ? 77.111 -14.523 115.959 1.00 20.94 93 LEU D C 1
ATOM 15129 O O . LEU D 1 80 ? 77.569 -14.914 117.024 1.00 21.24 93 LEU D O 1
ATOM 15145 N N . GLY D 1 81 ? 77.528 -13.399 115.396 1.00 20.40 94 GLY D N 1
ATOM 15146 C CA . GLY D 1 81 ? 78.449 -12.520 116.094 1.00 19.96 94 GLY D CA 1
ATOM 15147 C C . GLY D 1 81 ? 79.922 -12.720 115.808 1.00 19.12 94 GLY D C 1
ATOM 15148 O O . GLY D 1 81 ? 80.765 -11.986 116.324 1.00 19.35 94 GLY D O 1
ATOM 15152 N N . ALA D 1 82 ? 80.243 -13.712 114.992 1.00 19.36 95 ALA D N 1
ATOM 15153 C CA . ALA D 1 82 ? 81.640 -13.953 114.611 1.00 20.99 95 ALA D CA 1
ATOM 15154 C C . ALA D 1 82 ? 82.204 -12.834 113.743 1.00 20.92 95 ALA D C 1
ATOM 15155 O O . ALA D 1 82 ? 83.427 -12.659 113.658 1.00 21.25 95 ALA D O 1
ATOM 15162 N N . VAL D 1 83 ? 81.317 -12.076 113.101 1.00 20.90 96 VAL D N 1
ATOM 15163 C CA . VAL D 1 83 ? 81.711 -10.908 112.327 1.00 19.23 96 VAL D CA 1
ATOM 15164 C C . VAL D 1 83 ? 80.844 -9.783 112.848 1.00 18.76 96 VAL D C 1
ATOM 15165 O O . VAL D 1 83 ? 79.656 -9.974 113.050 1.00 17.93 96 VAL D O 1
ATOM 15178 N N . GLN D 1 84 ? 81.433 -8.629 113.109 1.00 17.20 97 GLN D N 1
ATOM 15179 C CA . GLN D 1 84 ? 80.688 -7.544 113.726 1.00 17.89 97 GLN D CA 1
ATOM 15180 C C . GLN D 1 84 ? 79.846 -6.824 112.734 1.00 17.64 97 GLN D C 1
ATOM 15181 O O . GLN D 1 84 ? 78.747 -6.440 113.055 1.00 16.29 97 GLN D O 1
ATOM 15212 N N . ALA D 1 86 ? 79.060 -5.728 108.274 1.00 15.68 99 ALA D N 1
ATOM 15213 C CA . ALA D 1 86 ? 79.154 -6.142 106.879 1.00 16.93 99 ALA D CA 1
ATOM 15214 C C . ALA D 1 86 ? 78.361 -5.209 105.977 1.00 16.16 99 ALA D C 1
ATOM 15215 O O . ALA D 1 86 ? 77.413 -4.566 106.424 1.00 15.04 99 ALA D O 1
ATOM 15222 N N . ILE D 1 87 ? 78.765 -5.142 104.714 1.00 14.78 100 ILE D N 1
ATOM 15223 C CA . ILE D 1 87 ? 77.989 -4.486 103.664 1.00 14.70 100 ILE D CA 1
ATOM 15224 C C . ILE D 1 87 ? 77.690 -5.502 102.536 1.00 16.30 100 ILE D C 1
ATOM 15225 O O . ILE D 1 87 ? 78.616 -6.090 101.936 1.00 15.22 100 ILE D O 1
ATOM 15241 N N . VAL D 1 88 ? 76.397 -5.726 102.271 1.00 14.19 101 VAL D N 1
ATOM 15242 C CA . VAL D 1 88 ? 75.977 -6.812 101.384 1.00 15.71 101 VAL D CA 1
ATOM 15243 C C . VAL D 1 88 ? 74.816 -6.350 100.518 1.00 14.98 101 VAL D C 1
ATOM 15244 O O . VAL D 1 88 ? 74.012 -5.525 100.938 1.00 15.09 101 VAL D O 1
ATOM 15257 N N . THR D 1 89 ? 74.720 -6.904 99.316 1.00 15.19 102 THR D N 1
ATOM 15258 C CA . THR D 1 89 ? 73.600 -6.609 98.425 1.00 13.96 102 THR D CA 1
ATOM 15259 C C . THR D 1 89 ? 72.289 -6.907 99.129 1.00 15.35 102 THR D C 1
ATOM 15260 O O . THR D 1 89 ? 72.086 -7.998 99.670 1.00 15.15 102 THR D O 1
ATOM 15271 N N . THR D 1 90 ? 71.385 -5.938 99.088 1.00 15.02 103 THR D N 1
ATOM 15272 C CA . THR D 1 90 ? 70.176 -5.978 99.883 1.00 15.25 103 THR D CA 1
ATOM 15273 C C . THR D 1 90 ? 69.305 -7.197 99.574 1.00 16.59 103 THR D C 1
ATOM 15274 O O . THR D 1 90 ? 68.743 -7.807 100.473 1.00 16.08 103 THR D O 1
ATOM 15285 N N . GLY D 1 91 ? 69.182 -7.547 98.304 1.00 15.04 104 GLY D N 1
ATOM 15286 C CA . GLY D 1 91 ? 68.373 -8.680 97.926 1.00 16.25 104 GLY D CA 1
ATOM 15287 C C . GLY D 1 91 ? 68.712 -9.964 98.660 1.00 17.63 104 GLY D C 1
ATOM 15288 O O . GLY D 1 91 ? 67.837 -10.811 98.832 1.00 16.03 104 GLY D O 1
ATOM 15292 N N . THR D 1 92 ? 69.968 -10.115 99.103 1.00 16.09 105 THR D N 1
ATOM 15293 C CA . THR D 1 92 ? 70.390 -11.329 99.833 1.00 16.67 105 THR D CA 1
ATOM 15294 C C . THR D 1 92 ? 69.776 -11.430 101.238 1.00 17.38 105 THR D C 1
ATOM 15295 O O . THR D 1 92 ? 69.777 -12.501 101.849 1.00 16.70 105 THR D O 1
ATOM 15306 N N . LEU D 1 93 ? 69.256 -10.310 101.734 1.00 17.16 106 LEU D N 1
ATOM 15307 C CA . LEU D 1 93 ? 68.637 -10.264 103.065 1.00 17.58 106 LEU D CA 1
ATOM 15308 C C . LEU D 1 93 ? 67.239 -10.856 103.077 1.00 17.81 106 LEU D C 1
ATOM 15309 O O . LEU D 1 93 ? 66.731 -11.163 104.153 1.00 16.02 106 LEU D O 1
ATOM 15325 N N . ASP D 1 94 ? 66.632 -11.023 101.895 1.00 17.51 107 ASP D N 1
ATOM 15326 C CA . ASP D 1 94 ? 65.216 -11.410 101.814 1.00 17.77 107 ASP D CA 1
ATOM 15327 C C . ASP D 1 94 ? 64.945 -12.708 102.562 1.00 17.65 107 ASP D C 1
ATOM 15328 O O . ASP D 1 94 ? 63.928 -12.851 103.196 1.00 18.78 107 ASP D O 1
ATOM 15337 N N . ALA D 1 95 ? 65.862 -13.657 102.469 1.00 17.70 108 ALA D N 1
ATOM 15338 C CA . ALA D 1 95 ? 65.732 -14.909 103.196 1.00 18.16 108 ALA D CA 1
ATOM 15339 C C . ALA D 1 95 ? 65.553 -14.690 104.708 1.00 18.96 108 ALA D C 1
ATOM 15340 O O . ALA D 1 95 ? 64.824 -15.460 105.350 1.00 19.74 108 ALA D O 1
ATOM 15347 N N . PHE D 1 96 ? 66.191 -13.653 105.275 1.00 18.62 109 PHE D N 1
ATOM 15348 C CA . PHE D 1 96 ? 66.199 -13.438 106.735 1.00 16.98 109 PHE D CA 1
ATOM 15349 C C . PHE D 1 96 ? 65.020 -12.573 107.179 1.00 18.44 109 PHE D C 1
ATOM 15350 O O . PHE D 1 96 ? 64.442 -12.786 108.250 1.00 18.46 109 PHE D O 1
ATOM 15367 N N . VAL D 1 97 ? 64.687 -11.582 106.360 1.00 17.33 110 VAL D N 1
ATOM 15368 C CA . VAL D 1 97 ? 63.598 -10.677 106.623 1.00 17.63 110 VAL D CA 1
ATOM 15369 C C . VAL D 1 97 ? 62.919 -10.477 105.302 1.00 18.50 110 VAL D C 1
ATOM 15370 O O . VAL D 1 97 ? 63.417 -9.768 104.463 1.00 17.40 110 VAL D O 1
ATOM 15383 N N . PRO D 1 98 ? 61.767 -11.116 105.102 1.00 18.86 111 PRO D N 1
ATOM 15384 C CA . PRO D 1 98 ? 61.229 -11.140 103.749 1.00 18.91 111 PRO D CA 1
ATOM 15385 C C . PRO D 1 98 ? 60.782 -9.775 103.261 1.00 18.91 111 PRO D C 1
ATOM 15386 O O . PRO D 1 98 ? 60.794 -9.570 102.058 1.00 19.43 111 PRO D O 1
ATOM 15397 N N . GLU D 1 99 ? 60.387 -8.874 104.159 1.00 19.26 112 GLU D N 1
ATOM 15398 C CA . GLU D 1 99 ? 59.896 -7.566 103.739 1.00 19.20 112 GLU D CA 1
ATOM 15399 C C . GLU D 1 99 ? 60.940 -6.848 102.897 1.00 19.11 112 GLU D C 1
ATOM 15400 O O . GLU D 1 99 ? 60.637 -5.927 102.146 1.00 17.70 112 GLU D O 1
ATOM 15429 N N . ALA D 1 101 ? 62.537 -7.876 100.436 1.00 18.22 114 ALA D N 1
ATOM 15430 C CA . ALA D 1 101 ? 62.360 -8.166 99.011 1.00 19.18 114 ALA D CA 1
ATOM 15431 C C . ALA D 1 101 ? 61.743 -6.989 98.262 1.00 18.32 114 ALA D C 1
ATOM 15432 O O . ALA D 1 101 ? 61.962 -6.811 97.082 1.00 18.06 114 ALA D O 1
ATOM 15439 N N . ALA D 1 102 ? 60.957 -6.186 98.959 1.00 17.96 115 ALA D N 1
ATOM 15440 C CA . ALA D 1 102 ? 60.245 -5.079 98.346 1.00 18.03 115 ALA D CA 1
ATOM 15441 C C . ALA D 1 102 ? 61.196 -4.104 97.663 1.00 18.13 115 ALA D C 1
ATOM 15442 O O . ALA D 1 102 ? 60.907 -3.559 96.596 1.00 18.03 115 ALA D O 1
ATOM 15449 N N . LEU D 1 103 ? 62.336 -3.889 98.301 1.00 16.59 116 LEU D N 1
ATOM 15450 C CA . LEU D 1 103 ? 63.323 -2.943 97.830 1.00 17.17 116 LEU D CA 1
ATOM 15451 C C . LEU D 1 103 ? 63.856 -3.361 96.447 1.00 18.47 116 LEU D C 1
ATOM 15452 O O . LEU D 1 103 ? 64.219 -2.500 95.644 1.00 19.26 116 LEU D O 1
ATOM 15468 N N . ASP D 1 104 ? 63.875 -4.663 96.156 1.00 17.58 117 ASP D N 1
ATOM 15469 C CA . ASP D 1 104 ? 64.429 -5.176 94.897 1.00 18.03 117 ASP D CA 1
ATOM 15470 C C . ASP D 1 104 ? 63.364 -5.447 93.820 1.00 18.96 117 ASP D C 1
ATOM 15471 O O . ASP D 1 104 ? 63.540 -6.289 92.923 1.00 18.27 117 ASP D O 1
ATOM 15480 N N . PHE D 1 105 ? 62.252 -4.725 93.909 1.00 18.09 118 PHE D N 1
ATOM 15481 C CA . PHE D 1 105 ? 61.148 -4.897 92.961 1.00 18.79 118 PHE D CA 1
ATOM 15482 C C . PHE D 1 105 ? 61.464 -4.169 91.658 1.00 16.83 118 PHE D C 1
ATOM 15483 O O . PHE D 1 105 ? 61.889 -3.026 91.685 1.00 15.98 118 PHE D O 1
ATOM 15500 N N . PRO D 1 106 ? 61.229 -4.824 90.510 1.00 18.09 119 PRO D N 1
ATOM 15501 C CA . PRO D 1 106 ? 61.620 -4.211 89.234 1.00 17.92 119 PRO D CA 1
ATOM 15502 C C . PRO D 1 106 ? 61.059 -2.810 89.016 1.00 18.21 119 PRO D C 1
ATOM 15503 O O . PRO D 1 106 ? 59.885 -2.588 89.283 1.00 17.95 119 PRO D O 1
ATOM 15514 N N . PHE D 1 107 ? 61.906 -1.886 88.569 1.00 16.41 120 PHE D N 1
ATOM 15515 C CA . PHE D 1 107 ? 61.486 -0.548 88.172 1.00 18.21 120 PHE D CA 1
ATOM 15516 C C . PHE D 1 107 ? 60.879 0.297 89.277 1.00 18.25 120 PHE D C 1
ATOM 15517 O O . PHE D 1 107 ? 60.202 1.288 89.005 1.00 17.91 120 PHE D O 1
ATOM 15534 N N . LEU D 1 108 ? 61.134 -0.086 90.523 1.00 18.13 121 LEU D N 1
ATOM 15535 C CA . LEU D 1 108 ? 60.660 0.681 91.663 1.00 17.92 121 LEU D CA 1
ATOM 15536 C C . LEU D 1 108 ? 61.190 2.108 91.602 1.00 18.70 121 LEU D C 1
ATOM 15537 O O . LEU D 1 108 ? 60.459 3.060 91.809 1.00 18.87 121 LEU D O 1
ATOM 15553 N N . PHE D 1 109 ? 62.480 2.226 91.302 1.00 19.53 122 PHE D N 1
ATOM 15554 C CA . PHE D 1 109 ? 63.191 3.500 91.236 1.00 20.49 122 PHE D CA 1
ATOM 15555 C C . PHE D 1 109 ? 63.756 3.720 89.842 1.00 22.06 122 PHE D C 1
ATOM 15556 O O . PHE D 1 109 ? 64.524 2.882 89.350 1.00 21.33 122 PHE D O 1
ATOM 15573 N N . THR D 1 110 ? 63.414 4.844 89.218 1.00 23.61 123 THR D N 1
ATOM 15574 C CA . THR D 1 110 ? 64.011 5.159 87.918 1.00 24.54 123 THR D CA 1
ATOM 15575 C C . THR D 1 110 ? 65.074 6.237 87.979 1.00 24.22 123 THR D C 1
ATOM 15576 O O . THR D 1 110 ? 65.709 6.543 86.963 1.00 25.75 123 THR D O 1
ATOM 15587 N N . ASP D 1 111 ? 65.304 6.812 89.148 1.00 24.32 124 ASP D N 1
ATOM 15588 C CA . ASP D 1 111 ? 66.501 7.630 89.287 1.00 24.07 124 ASP D CA 1
ATOM 15589 C C . ASP D 1 111 ? 66.993 7.636 90.716 1.00 23.39 124 ASP D C 1
ATOM 15590 O O . ASP D 1 111 ? 66.271 7.236 91.629 1.00 22.53 124 ASP D O 1
ATOM 15599 N N . THR D 1 112 ? 68.234 8.081 90.892 1.00 23.61 125 THR D N 1
ATOM 15600 C CA . THR D 1 112 ? 68.890 8.048 92.200 1.00 22.30 125 THR D CA 1
ATOM 15601 C C . THR D 1 112 ? 68.430 9.198 93.091 1.00 22.29 125 THR D C 1
ATOM 15602 O O . THR D 1 112 ? 68.558 9.129 94.297 1.00 22.39 125 THR D O 1
ATOM 15613 N N . THR D 1 113 ? 67.892 10.253 92.504 1.00 22.60 126 THR D N 1
ATOM 15614 C CA . THR D 1 113 ? 67.366 11.340 93.307 1.00 22.79 126 THR D CA 1
ATOM 15615 C C . THR D 1 113 ? 66.122 10.877 94.041 1.00 22.49 126 THR D C 1
ATOM 15616 O O . THR D 1 113 ? 65.862 11.257 95.176 1.00 23.66 126 THR D O 1
ATOM 15627 N N . THR D 1 114 ? 65.354 10.029 93.397 1.00 22.45 127 THR D N 1
ATOM 15628 C CA . THR D 1 114 ? 64.211 9.462 94.060 1.00 22.71 127 THR D CA 1
ATOM 15629 C C . THR D 1 114 ? 64.721 8.433 95.060 1.00 21.70 127 THR D C 1
ATOM 15630 O O . THR D 1 114 ? 64.475 8.552 96.261 1.00 21.49 127 THR D O 1
ATOM 15641 N N . ALA D 1 115 ? 65.466 7.449 94.572 1.00 20.73 128 ALA D N 1
ATOM 15642 C CA . ALA D 1 115 ? 65.950 6.389 95.428 1.00 20.32 128 ALA D CA 1
ATOM 15643 C C . ALA D 1 115 ? 66.563 6.932 96.715 1.00 19.66 128 ALA D C 1
ATOM 15644 O O . ALA D 1 115 ? 66.218 6.469 97.784 1.00 19.35 128 ALA D O 1
ATOM 15651 N N . ASP D 1 116 ? 67.485 7.891 96.640 1.00 21.13 129 ASP D N 1
ATOM 15652 C CA . ASP D 1 116 ? 68.113 8.390 97.878 1.00 19.91 129 ASP D CA 1
ATOM 15653 C C . ASP D 1 116 ? 67.089 8.922 98.857 1.00 19.84 129 ASP D C 1
ATOM 15654 O O . ASP D 1 116 ? 67.172 8.637 100.044 1.00 20.17 129 ASP D O 1
ATOM 15663 N N . ARG D 1 117 ? 66.151 9.727 98.372 1.00 19.75 130 ARG D N 1
ATOM 15664 C CA . ARG D 1 117 ? 65.243 10.412 99.266 1.00 19.82 130 ARG D CA 1
ATOM 15665 C C . ARG D 1 117 ? 64.399 9.400 99.997 1.00 19.25 130 ARG D C 1
ATOM 15666 O O . ARG D 1 117 ? 64.220 9.483 101.199 1.00 19.79 130 ARG D O 1
ATOM 15687 N N . VAL D 1 118 ? 63.896 8.432 99.250 1.00 19.85 131 VAL D N 1
ATOM 15688 C CA . VAL D 1 118 ? 63.045 7.395 99.782 1.00 18.88 131 VAL D CA 1
ATOM 15689 C C . VAL D 1 118 ? 63.805 6.402 100.652 1.00 18.72 131 VAL D C 1
ATOM 15690 O O . VAL D 1 118 ? 63.347 6.072 101.741 1.00 18.71 131 VAL D O 1
ATOM 15703 N N . LEU D 1 119 ? 64.952 5.910 100.184 1.00 18.60 132 LEU D N 1
ATOM 15704 C CA . LEU D 1 119 ? 65.748 4.963 100.970 1.00 17.69 132 LEU D CA 1
ATOM 15705 C C . LEU D 1 119 ? 66.268 5.563 102.251 1.00 18.15 132 LEU D C 1
ATOM 15706 O O . LEU D 1 119 ? 66.394 4.870 103.244 1.00 18.24 132 LEU D O 1
ATOM 15722 N N . ASP D 1 120 ? 66.589 6.848 102.226 1.00 18.69 133 ASP D N 1
ATOM 15723 C CA . ASP D 1 120 ? 67.117 7.511 103.411 1.00 19.48 133 ASP D CA 1
ATOM 15724 C C . ASP D 1 120 ? 65.988 8.086 104.277 1.00 19.37 133 ASP D C 1
ATOM 15725 O O . ASP D 1 120 ? 66.217 8.459 105.440 1.00 19.60 133 ASP D O 1
ATOM 15734 N N . GLY D 1 121 ? 64.779 8.146 103.725 1.00 19.03 134 GLY D N 1
ATOM 15735 C CA . GLY D 1 121 ? 63.613 8.602 104.474 1.00 18.46 134 GLY D CA 1
ATOM 15736 C C . GLY D 1 121 ? 63.045 7.585 105.447 1.00 17.96 134 GLY D C 1
ATOM 15737 O O . GLY D 1 121 ? 63.656 6.546 105.670 1.00 17.77 134 GLY D O 1
ATOM 15741 N N . PRO D 1 122 ? 61.872 7.881 106.047 1.00 17.74 135 PRO D N 1
ATOM 15742 C CA . PRO D 1 122 ? 61.246 7.028 107.066 1.00 17.43 135 PRO D CA 1
ATOM 15743 C C . PRO D 1 122 ? 60.841 5.641 106.597 1.00 17.23 135 PRO D C 1
ATOM 15744 O O . PRO D 1 122 ? 60.822 4.745 107.433 1.00 16.91 135 PRO D O 1
ATOM 15755 N N . VAL D 1 123 ? 60.533 5.458 105.313 1.00 16.84 136 VAL D N 1
ATOM 15756 C CA . VAL D 1 123 ? 60.199 4.123 104.789 1.00 16.73 136 VAL D CA 1
ATOM 15757 C C . VAL D 1 123 ? 61.453 3.264 104.703 1.00 16.26 136 VAL D C 1
ATOM 15758 O O . VAL D 1 123 ? 61.467 2.123 105.133 1.00 15.91 136 VAL D O 1
ATOM 15771 N N . GLY D 1 124 ? 62.504 3.818 104.121 1.00 15.80 137 GLY D N 1
ATOM 15772 C CA . GLY D 1 124 ? 63.766 3.118 104.059 1.00 16.45 137 GLY D CA 1
ATOM 15773 C C . GLY D 1 124 ? 64.296 2.834 105.447 1.00 16.17 137 GLY D C 1
ATOM 15774 O O . GLY D 1 124 ? 64.716 1.728 105.740 1.00 15.67 137 GLY D O 1
ATOM 15778 N N . ARG D 1 125 ? 64.249 3.832 106.317 1.00 16.11 138 ARG D N 1
ATOM 15779 C CA . ARG D 1 125 ? 64.718 3.657 107.666 1.00 16.27 138 ARG D CA 1
ATOM 15780 C C . ARG D 1 125 ? 63.888 2.616 108.397 1.00 16.51 138 ARG D C 1
ATOM 15781 O O . ARG D 1 125 ? 64.405 1.901 109.221 1.00 15.21 138 ARG D O 1
ATOM 15802 N N . GLY D 1 126 ? 62.594 2.539 108.094 1.00 16.38 139 GLY D N 1
ATOM 15803 C CA . GLY D 1 126 ? 61.715 1.580 108.751 1.00 16.32 139 GLY D CA 1
ATOM 15804 C C . GLY D 1 126 ? 62.157 0.164 108.443 1.00 16.22 139 GLY D C 1
ATOM 15805 O O . GLY D 1 126 ? 62.249 -0.686 109.327 1.00 15.69 139 GLY D O 1
ATOM 15809 N N . LEU D 1 127 ? 62.481 -0.082 107.183 1.00 13.93 140 LEU D N 1
ATOM 15810 C CA . LEU D 1 127 ? 62.944 -1.401 106.781 1.00 15.76 140 LEU D CA 1
ATOM 15811 C C . LEU D 1 127 ? 64.294 -1.749 107.435 1.00 16.31 140 LEU D C 1
ATOM 15812 O O . LEU D 1 127 ? 64.533 -2.880 107.870 1.00 15.28 140 LEU D O 1
ATOM 15828 N N . LEU D 1 128 ? 65.169 -0.761 107.500 1.00 15.58 141 LEU D N 1
ATOM 15829 C CA . LEU D 1 128 ? 66.450 -0.961 108.146 1.00 15.54 141 LEU D CA 1
ATOM 15830 C C . LEU D 1 128 ? 66.175 -1.296 109.612 1.00 15.82 141 LEU D C 1
ATOM 15831 O O . LEU D 1 128 ? 66.788 -2.186 110.177 1.00 14.10 141 LEU D O 1
ATOM 15847 N N . ASP D 1 129 ? 65.205 -0.606 110.206 1.00 16.26 142 ASP D N 1
ATOM 15848 C CA . ASP D 1 129 ? 64.816 -0.914 111.581 1.00 16.51 142 ASP D CA 1
ATOM 15849 C C . ASP D 1 129 ? 64.348 -2.356 111.677 1.00 16.15 142 ASP D C 1
ATOM 15850 O O . ASP D 1 129 ? 64.703 -3.069 112.602 1.00 16.16 142 ASP D O 1
ATOM 15859 N N . ARG D 1 130 ? 63.553 -2.786 110.714 1.00 15.59 143 ARG D N 1
ATOM 15860 C CA . ARG D 1 130 ? 62.974 -4.140 110.744 1.00 17.19 143 ARG D CA 1
ATOM 15861 C C . ARG D 1 130 ? 63.998 -5.274 110.843 1.00 16.07 143 ARG D C 1
ATOM 15862 O O . ARG D 1 130 ? 63.654 -6.365 111.295 1.00 16.33 143 ARG D O 1
ATOM 15883 N N . LEU D 1 131 ? 65.238 -5.028 110.405 1.00 16.32 144 LEU D N 1
ATOM 15884 C CA . LEU D 1 131 ? 66.303 -6.050 110.410 1.00 16.31 144 LEU D CA 1
ATOM 15885 C C . LEU D 1 131 ? 66.614 -6.586 111.820 1.00 15.82 144 LEU D C 1
ATOM 15886 O O . LEU D 1 131 ? 67.126 -7.692 111.971 1.00 15.94 144 LEU D O 1
ATOM 15902 N N A SER D 1 132 ? 66.275 -5.799 112.840 0.23 16.37 145 SER D N 1
ATOM 15903 N N B SER D 1 132 ? 66.279 -5.795 112.833 0.77 16.38 145 SER D N 1
ATOM 15904 C CA A SER D 1 132 ? 66.534 -6.176 114.230 0.23 16.18 145 SER D CA 1
ATOM 15905 C CA B SER D 1 132 ? 66.506 -6.165 114.232 0.77 16.74 145 SER D CA 1
ATOM 15906 C C A SER D 1 132 ? 65.805 -7.459 114.628 0.23 16.74 145 SER D C 1
ATOM 15907 C C B SER D 1 132 ? 65.804 -7.460 114.619 0.77 17.24 145 SER D C 1
ATOM 15908 O O A SER D 1 132 ? 66.279 -8.209 115.484 0.23 17.16 145 SER D O 1
ATOM 15909 O O B SER D 1 132 ? 66.293 -8.222 115.452 0.77 17.41 145 SER D O 1
ATOM 15924 N N . THR D 1 133 ? 64.661 -7.718 114.008 1.00 17.36 146 THR D N 1
ATOM 15925 C CA . THR D 1 133 ? 63.964 -8.976 114.227 1.00 18.22 146 THR D CA 1
ATOM 15926 C C . THR D 1 133 ? 64.836 -10.160 113.778 1.00 19.23 146 THR D C 1
ATOM 15927 O O . THR D 1 133 ? 64.644 -11.278 114.233 1.00 21.52 146 THR D O 1
ATOM 15939 N N . ALA D 1 134 ? 65.779 -9.931 112.868 1.00 18.67 147 ALA D N 1
ATOM 15940 C CA . ALA D 1 134 ? 66.683 -11.000 112.429 1.00 17.30 147 ALA D CA 1
ATOM 15941 C C . ALA D 1 134 ? 68.043 -10.886 113.124 1.00 17.41 147 ALA D C 1
ATOM 15942 O O . ALA D 1 134 ? 68.963 -11.649 112.853 1.00 17.56 147 ALA D O 1
ATOM 15949 N N . GLY D 1 135 ? 68.183 -9.908 114.005 1.00 17.04 148 GLY D N 1
ATOM 15950 C CA . GLY D 1 135 ? 69.375 -9.821 114.825 1.00 17.21 148 GLY D CA 1
ATOM 15951 C C . GLY D 1 135 ? 70.436 -8.940 114.241 1.00 16.43 148 GLY D C 1
ATOM 15952 O O . GLY D 1 135 ? 71.601 -9.056 114.625 1.00 16.70 148 GLY D O 1
ATOM 15956 N N . PHE D 1 136 ? 70.051 -8.066 113.319 1.00 15.19 149 PHE D N 1
ATOM 15957 C CA . PHE D 1 136 ? 70.995 -7.105 112.741 1.00 15.87 149 PHE D CA 1
ATOM 15958 C C . PHE D 1 136 ? 70.637 -5.684 113.130 1.00 15.80 149 PHE D C 1
ATOM 15959 O O . PHE D 1 136 ? 69.489 -5.359 113.412 1.00 15.48 149 PHE D O 1
ATOM 15976 N N . LYS D 1 137 ? 71.644 -4.825 113.135 1.00 15.19 150 LYS D N 1
ATOM 15977 C CA . LYS D 1 137 ? 71.407 -3.405 113.198 1.00 16.07 150 LYS D CA 1
ATOM 15978 C C . LYS D 1 137 ? 71.596 -2.861 111.795 1.00 16.14 150 LYS D C 1
ATOM 15979 O O . LYS D 1 137 ? 72.706 -2.822 111.278 1.00 15.64 150 LYS D O 1
ATOM 15998 N N . GLY D 1 138 ? 70.518 -2.417 111.167 1.00 16.23 151 GLY D N 1
ATOM 15999 C CA . GLY D 1 138 ? 70.643 -1.852 109.840 1.00 15.98 151 GLY D CA 1
ATOM 16000 C C . GLY D 1 138 ? 71.031 -0.404 109.989 1.00 16.97 151 GLY D C 1
ATOM 16001 O O . GLY D 1 138 ? 70.268 0.361 110.580 1.00 17.38 151 GLY D O 1
ATOM 16005 N N . LEU D 1 139 ? 72.207 -0.037 109.480 1.00 15.68 152 LEU D N 1
ATOM 16006 C CA . LEU D 1 139 ? 72.751 1.307 109.644 1.00 15.99 152 LEU D CA 1
ATOM 16007 C C . LEU D 1 139 ? 72.380 2.209 108.475 1.00 16.63 152 LEU D C 1
ATOM 16008 O O . LEU D 1 139 ? 71.985 3.358 108.651 1.00 16.65 152 LEU D O 1
ATOM 16024 N N . HIS D 1 140 ? 72.526 1.703 107.264 1.00 16.14 153 HIS D N 1
ATOM 16025 C CA . HIS D 1 140 ? 72.290 2.544 106.119 1.00 15.80 153 HIS D CA 1
ATOM 16026 C C . HIS D 1 140 ? 72.283 1.740 104.854 1.00 15.50 153 HIS D C 1
ATOM 16027 O O . HIS D 1 140 ? 72.747 0.608 104.826 1.00 14.14 153 HIS D O 1
ATOM 16042 N N . PHE D 1 141 ? 71.753 2.363 103.813 1.00 15.39 154 PHE D N 1
ATOM 16043 C CA . PHE D 1 141 ? 71.830 1.850 102.462 1.00 16.02 154 PHE D CA 1
ATOM 16044 C C . PHE D 1 141 ? 72.991 2.520 101.714 1.00 16.24 154 PHE D C 1
ATOM 16045 O O . PHE D 1 141 ? 73.281 3.716 101.885 1.00 16.73 154 PHE D O 1
ATOM 16062 N N . SER D 1 142 ? 73.667 1.741 100.885 1.00 15.83 155 SER D N 1
ATOM 16063 C CA . SER D 1 142 ? 74.708 2.283 100.027 1.00 15.61 155 SER D CA 1
ATOM 16064 C C . SER D 1 142 ? 74.477 1.732 98.619 1.00 15.74 155 SER D C 1
ATOM 16065 O O . SER D 1 142 ? 73.480 1.043 98.382 1.00 15.17 155 SER D O 1
ATOM 16073 N N . GLU D 1 143 ? 75.391 2.014 97.693 1.00 16.64 156 GLU D N 1
ATOM 16074 C CA . GLU D 1 143 ? 75.097 1.820 96.269 1.00 17.11 156 GLU D CA 1
ATOM 16075 C C . GLU D 1 143 ? 75.711 0.610 95.617 1.00 15.94 156 GLU D C 1
ATOM 16076 O O . GLU D 1 143 ? 76.922 0.427 95.641 1.00 16.14 156 GLU D O 1
ATOM 16088 N N . ASN D 1 144 ? 74.868 -0.204 95.012 1.00 15.07 157 ASN D N 1
ATOM 16089 C CA . ASN D 1 144 ? 75.358 -1.227 94.131 1.00 15.23 157 ASN D CA 1
ATOM 16090 C C . ASN D 1 144 ? 75.129 -0.674 92.730 1.00 16.88 157 ASN D C 1
ATOM 16091 O O . ASN D 1 144 ? 76.076 -0.541 91.970 1.00 17.13 157 ASN D O 1
ATOM 16102 N N . GLY D 1 145 ? 73.897 -0.301 92.398 1.00 16.54 158 GLY D N 1
ATOM 16103 C CA . GLY D 1 145 ? 73.588 0.296 91.102 1.00 16.64 158 GLY D CA 1
ATOM 16104 C C . GLY D 1 145 ? 72.380 -0.301 90.363 1.00 17.74 158 GLY D C 1
ATOM 16105 O O . GLY D 1 145 ? 71.796 -1.304 90.795 1.00 17.10 158 GLY D O 1
ATOM 16109 N N . PHE D 1 146 ? 71.992 0.326 89.250 1.00 18.04 159 PHE D N 1
ATOM 16110 C CA . PHE D 1 146 ? 71.013 -0.251 88.307 1.00 18.07 159 PHE D CA 1
ATOM 16111 C C . PHE D 1 146 ? 71.552 -1.509 87.622 1.00 16.74 159 PHE D C 1
ATOM 16112 O O . PHE D 1 146 ? 72.570 -1.458 86.944 1.00 17.35 159 PHE D O 1
ATOM 16129 N N . ARG D 1 147 ? 70.863 -2.627 87.819 1.00 15.51 160 ARG D N 1
ATOM 16130 C CA . ARG D 1 147 ? 71.294 -3.925 87.315 1.00 16.27 160 ARG D CA 1
ATOM 16131 C C . ARG D 1 147 ? 70.920 -4.071 85.832 1.00 16.39 160 ARG D C 1
ATOM 16132 O O . ARG D 1 147 ? 69.796 -3.763 85.450 1.00 15.49 160 ARG D O 1
ATOM 16153 N N . HIS D 1 148 ? 71.882 -4.521 85.012 1.00 16.08 161 HIS D N 1
ATOM 16154 C CA . HIS D 1 148 ? 71.679 -4.701 83.560 1.00 16.68 161 HIS D CA 1
ATOM 16155 C C . HIS D 1 148 ? 71.975 -6.140 83.175 1.00 16.29 161 HIS D C 1
ATOM 16156 O O . HIS D 1 148 ? 72.759 -6.825 83.835 1.00 16.19 161 HIS D O 1
ATOM 16171 N N . LEU D 1 149 ? 71.307 -6.597 82.127 1.00 15.89 162 LEU D N 1
ATOM 16172 C CA . LEU D 1 149 ? 71.380 -7.982 81.692 1.00 16.43 162 LEU D CA 1
ATOM 16173 C C . LEU D 1 149 ? 72.489 -8.239 80.689 1.00 17.43 162 LEU D C 1
ATOM 16174 O O . LEU D 1 149 ? 72.614 -7.521 79.700 1.00 16.72 162 LEU D O 1
ATOM 16190 N N . THR D 1 150 ? 73.282 -9.280 80.942 1.00 17.08 163 THR D N 1
ATOM 16191 C CA . THR D 1 150 ? 74.258 -9.758 79.970 1.00 16.99 163 THR D CA 1
ATOM 16192 C C . THR D 1 150 ? 74.027 -11.229 79.665 1.00 17.43 163 THR D C 1
ATOM 16193 O O . THR D 1 150 ? 73.468 -11.981 80.460 1.00 16.70 163 THR D O 1
ATOM 16204 N N . ASN D 1 151 ? 74.470 -11.655 78.497 1.00 17.18 164 ASN D N 1
ATOM 16205 C CA . ASN D 1 151 ? 74.383 -13.058 78.157 1.00 18.10 164 ASN D CA 1
ATOM 16206 C C . ASN D 1 151 ? 75.282 -13.390 76.972 1.00 18.84 164 ASN D C 1
ATOM 16207 O O . ASN D 1 151 ? 75.749 -12.500 76.264 1.00 17.79 164 ASN D O 1
ATOM 16218 N N . SER D 1 152 ? 75.527 -14.677 76.776 1.00 19.41 165 SER D N 1
ATOM 16219 C CA . SER D 1 152 ? 76.355 -15.126 75.671 1.00 20.33 165 SER D CA 1
ATOM 16220 C C . SER D 1 152 ? 75.582 -15.816 74.529 1.00 19.35 165 SER D C 1
ATOM 16221 O O . SER D 1 152 ? 76.202 -16.398 73.650 1.00 20.54 165 SER D O 1
ATOM 16229 N N . ILE D 1 153 ? 74.253 -15.758 74.531 1.00 19.30 166 ILE D N 1
ATOM 16230 C CA . ILE D 1 153 ? 73.452 -16.455 73.507 1.00 20.08 166 ILE D CA 1
ATOM 16231 C C . ILE D 1 153 ? 72.945 -15.522 72.373 1.00 20.56 166 ILE D C 1
ATOM 16232 O O . ILE D 1 153 ? 73.061 -15.855 71.185 1.00 20.73 166 ILE D O 1
ATOM 16248 N N . ARG D 1 154 ? 72.397 -14.361 72.724 1.00 18.23 167 ARG D N 1
ATOM 16249 C CA . ARG D 1 154 ? 71.829 -13.482 71.712 1.00 19.24 167 ARG D CA 1
ATOM 16250 C C . ARG D 1 154 ? 71.568 -12.104 72.284 1.00 18.30 167 ARG D C 1
ATOM 16251 O O . ARG D 1 154 ? 71.610 -11.933 73.488 1.00 17.56 167 ARG D O 1
ATOM 16272 N N . PRO D 1 155 ? 71.338 -11.107 71.417 1.00 17.16 168 PRO D N 1
ATOM 16273 C CA . PRO D 1 155 ? 70.979 -9.779 71.917 1.00 17.95 168 PRO D CA 1
ATOM 16274 C C . PRO D 1 155 ? 69.608 -9.787 72.582 1.00 18.17 168 PRO D C 1
ATOM 16275 O O . PRO D 1 155 ? 68.800 -10.615 72.188 1.00 17.91 168 PRO D O 1
ATOM 16286 N N . VAL D 1 156 ? 69.356 -8.916 73.565 1.00 19.19 169 VAL D N 1
ATOM 16287 C CA . VAL D 1 156 ? 68.029 -8.833 74.193 1.00 18.77 169 VAL D CA 1
ATOM 16288 C C . VAL D 1 156 ? 67.420 -7.436 74.114 1.00 19.17 169 VAL D C 1
ATOM 16289 O O . VAL D 1 156 ? 67.978 -6.474 74.625 1.00 18.33 169 VAL D O 1
ATOM 16319 N N . THR D 1 158 ? 63.584 -7.292 74.235 1.00 19.95 171 THR D N 1
ATOM 16320 C CA . THR D 1 158 ? 62.329 -7.476 74.922 1.00 21.02 171 THR D CA 1
ATOM 16321 C C . THR D 1 158 ? 62.318 -8.817 75.606 1.00 21.31 171 THR D C 1
ATOM 16322 O O . THR D 1 158 ? 63.084 -9.710 75.268 1.00 20.37 171 THR D O 1
ATOM 16333 N N . PRO D 1 159 ? 61.407 -8.966 76.563 1.00 21.70 172 PRO D N 1
ATOM 16334 C CA . PRO D 1 159 ? 61.282 -10.137 77.425 1.00 21.78 172 PRO D CA 1
ATOM 16335 C C . PRO D 1 159 ? 61.165 -11.416 76.656 1.00 23.27 172 PRO D C 1
ATOM 16336 O O . PRO D 1 159 ? 61.479 -12.485 77.175 1.00 23.92 172 PRO D O 1
ATOM 16347 N N . ASP D 1 160 ? 60.694 -11.332 75.419 1.00 24.62 173 ASP D N 1
ATOM 16348 C CA . ASP D 1 160 ? 60.552 -12.540 74.671 1.00 22.74 173 ASP D CA 1
ATOM 16349 C C . ASP D 1 160 ? 61.931 -13.019 74.277 1.00 23.03 173 ASP D C 1
ATOM 16350 O O . ASP D 1 160 ? 62.153 -14.216 74.134 1.00 23.32 173 ASP D O 1
ATOM 16359 N N . ASP D 1 161 ? 62.862 -12.076 74.134 1.00 22.52 174 ASP D N 1
ATOM 16360 C CA . ASP D 1 161 ? 64.247 -12.415 73.804 1.00 22.74 174 ASP D CA 1
ATOM 16361 C C . ASP D 1 161 ? 64.981 -13.118 74.945 1.00 22.39 174 ASP D C 1
ATOM 16362 O O . ASP D 1 161 ? 66.090 -13.607 74.750 1.00 22.21 174 ASP D O 1
ATOM 16371 N N . VAL D 1 162 ? 64.394 -13.173 76.134 1.00 22.41 175 VAL D N 1
ATOM 16372 C CA . VAL D 1 162 ? 65.057 -13.906 77.210 1.00 22.92 175 VAL D CA 1
ATOM 16373 C C . VAL D 1 162 ? 64.390 -15.223 77.511 1.00 22.86 175 VAL D C 1
ATOM 16374 O O . VAL D 1 162 ? 64.761 -15.890 78.464 1.00 22.24 175 VAL D O 1
ATOM 16387 N N . ARG D 1 163 ? 63.425 -15.610 76.677 1.00 23.21 176 ARG D N 1
ATOM 16388 C CA . ARG D 1 163 ? 62.754 -16.904 76.842 1.00 24.77 176 ARG D CA 1
ATOM 16389 C C . ARG D 1 163 ? 63.790 -18.038 76.889 1.00 24.17 176 ARG D C 1
ATOM 16390 O O . ARG D 1 163 ? 64.559 -18.218 75.946 1.00 25.09 176 ARG D O 1
ATOM 16411 N N . GLY D 1 164 ? 63.817 -18.782 77.992 1.00 23.48 177 GLY D N 1
ATOM 16412 C CA . GLY D 1 164 ? 64.638 -19.980 78.112 1.00 22.80 177 GLY D CA 1
ATOM 16413 C C . GLY D 1 164 ? 66.121 -19.785 78.406 1.00 23.23 177 GLY D C 1
ATOM 16414 O O . GLY D 1 164 ? 66.882 -20.763 78.393 1.00 22.09 177 GLY D O 1
ATOM 16418 N N . LEU D 1 165 ? 66.535 -18.540 78.653 1.00 22.56 178 LEU D N 1
ATOM 16419 C CA . LEU D 1 165 ? 67.927 -18.261 78.980 1.00 22.08 178 LEU D CA 1
ATOM 16420 C C . LEU D 1 165 ? 68.201 -18.645 80.420 1.00 22.21 178 LEU D C 1
ATOM 16421 O O . LEU D 1 165 ? 67.447 -18.287 81.322 1.00 22.06 178 LEU D O 1
ATOM 16437 N N . LYS D 1 166 ? 69.298 -19.373 80.603 1.00 21.76 179 LYS D N 1
ATOM 16438 C CA . LYS D 1 166 ? 69.774 -19.781 81.905 1.00 22.20 179 LYS D CA 1
ATOM 16439 C C . LYS D 1 166 ? 70.487 -18.608 82.545 1.00 21.62 179 LYS D C 1
ATOM 16440 O O . LYS D 1 166 ? 71.692 -18.421 82.399 1.00 21.61 179 LYS D O 1
ATOM 16459 N N . ILE D 1 167 ? 69.712 -17.795 83.242 1.00 22.53 180 ILE D N 1
ATOM 16460 C CA . ILE D 1 167 ? 70.231 -16.567 83.819 1.00 21.42 180 ILE D CA 1
ATOM 16461 C C . ILE D 1 167 ? 70.459 -16.742 85.321 1.00 21.09 180 ILE D C 1
ATOM 16462 O O . ILE D 1 167 ? 69.523 -16.992 86.081 1.00 20.74 180 ILE D O 1
ATOM 16478 N N . ARG D 1 168 ? 71.711 -16.621 85.738 1.00 19.97 181 ARG D N 1
ATOM 16479 C CA . ARG D 1 168 ? 72.044 -16.635 87.163 1.00 20.18 181 ARG D CA 1
ATOM 16480 C C . ARG D 1 168 ? 71.380 -15.478 87.878 1.00 18.72 181 ARG D C 1
ATOM 16481 O O . ARG D 1 168 ? 71.466 -14.336 87.431 1.00 17.03 181 ARG D O 1
ATOM 16502 N N . VAL D 1 169 ? 70.742 -15.768 89.008 1.00 19.45 182 VAL D N 1
ATOM 16503 C CA . VAL D 1 169 ? 70.253 -14.704 89.871 1.00 18.70 182 VAL D CA 1
ATOM 16504 C C . VAL D 1 169 ? 70.934 -14.833 91.208 1.00 19.28 182 VAL D C 1
ATOM 16505 O O . VAL D 1 169 ? 71.497 -15.880 91.493 1.00 18.28 182 VAL D O 1
ATOM 16535 N N . GLU D 1 171 ? 70.921 -15.140 95.412 1.00 19.16 184 GLU D N 1
ATOM 16536 C CA . GLU D 1 171 ? 70.179 -16.083 96.249 1.00 19.28 184 GLU D CA 1
ATOM 16537 C C . GLU D 1 171 ? 68.997 -15.364 96.936 1.00 20.37 184 GLU D C 1
ATOM 16538 O O . GLU D 1 171 ? 68.902 -15.316 98.160 1.00 19.90 184 GLU D O 1
ATOM 16550 N N . SER D 1 172 ? 68.108 -14.804 96.120 1.00 19.47 185 SER D N 1
ATOM 16551 C CA . SER D 1 172 ? 67.091 -13.878 96.579 1.00 19.07 185 SER D CA 1
ATOM 16552 C C . SER D 1 172 ? 65.783 -14.215 95.881 1.00 21.10 185 SER D C 1
ATOM 16553 O O . SER D 1 172 ? 65.702 -14.178 94.651 1.00 21.85 185 SER D O 1
ATOM 16561 N N . GLN D 1 173 ? 64.760 -14.542 96.665 1.00 21.51 186 GLN D N 1
ATOM 16562 C CA . GLN D 1 173 ? 63.536 -15.114 96.118 1.00 23.29 186 GLN D CA 1
ATOM 16563 C C . GLN D 1 173 ? 62.872 -14.195 95.086 1.00 22.39 186 GLN D C 1
ATOM 16564 O O . GLN D 1 173 ? 62.357 -14.666 94.087 1.00 22.97 186 GLN D O 1
ATOM 16578 N N . VAL D 1 174 ? 62.864 -12.895 95.326 1.00 21.07 187 VAL D N 1
ATOM 16579 C CA . VAL D 1 174 ? 62.252 -11.976 94.374 1.00 21.50 187 VAL D CA 1
ATOM 16580 C C . VAL D 1 174 ? 62.997 -11.997 93.022 1.00 21.67 187 VAL D C 1
ATOM 16581 O O . VAL D 1 174 ? 62.366 -11.919 91.974 1.00 21.87 187 VAL D O 1
ATOM 16594 N N . HIS D 1 175 ? 64.322 -12.128 93.048 1.00 21.18 188 HIS D N 1
ATOM 16595 C CA . HIS D 1 175 ? 65.104 -12.176 91.811 1.00 20.14 188 HIS D CA 1
ATOM 16596 C C . HIS D 1 175 ? 64.815 -13.429 90.994 1.00 21.19 188 HIS D C 1
ATOM 16597 O O . HIS D 1 175 ? 64.707 -13.351 89.777 1.00 19.45 188 HIS D O 1
ATOM 16612 N N . ARG D 1 176 ? 64.688 -14.574 91.660 1.00 22.06 189 ARG D N 1
ATOM 16613 C CA . ARG D 1 176 ? 64.255 -15.796 91.004 1.00 21.45 189 ARG D CA 1
ATOM 16614 C C . ARG D 1 176 ? 62.869 -15.608 90.390 1.00 22.36 189 ARG D C 1
ATOM 16615 O O . ARG D 1 176 ? 62.663 -15.863 89.207 1.00 22.44 189 ARG D O 1
ATOM 16636 N N . GLU D 1 177 ? 61.909 -15.150 91.187 1.00 23.75 190 GLU D N 1
ATOM 16637 C CA . GLU D 1 177 ? 60.541 -14.984 90.699 1.00 22.64 190 GLU D CA 1
ATOM 16638 C C . GLU D 1 177 ? 60.528 -13.959 89.576 1.00 22.41 190 GLU D C 1
ATOM 16639 O O . GLU D 1 177 ? 59.826 -14.120 88.612 1.00 21.96 190 GLU D O 1
ATOM 16651 N N . LEU D 1 178 ? 61.344 -12.920 89.692 1.00 21.91 191 LEU D N 1
ATOM 16652 C CA . LEU D 1 178 ? 61.438 -11.907 88.646 1.00 21.58 191 LEU D CA 1
ATOM 16653 C C . LEU D 1 178 ? 61.801 -12.500 87.295 1.00 21.51 191 LEU D C 1
ATOM 16654 O O . LEU D 1 178 ? 61.151 -12.223 86.292 1.00 20.74 191 LEU D O 1
ATOM 16670 N N . TRP D 1 179 ? 62.856 -13.297 87.254 1.00 20.13 192 TRP D N 1
ATOM 16671 C CA . TRP D 1 179 ? 63.341 -13.777 85.977 1.00 20.66 192 TRP D CA 1
ATOM 16672 C C . TRP D 1 179 ? 62.527 -14.945 85.459 1.00 21.66 192 TRP D C 1
ATOM 16673 O O . TRP D 1 179 ? 62.411 -15.148 84.259 1.00 21.92 192 TRP D O 1
ATOM 16694 N N . ARG D 1 180 ? 61.943 -15.698 86.365 1.00 22.31 193 ARG D N 1
ATOM 16695 C CA . ARG D 1 180 ? 61.010 -16.736 85.989 1.00 23.03 193 ARG D CA 1
ATOM 16696 C C . ARG D 1 180 ? 59.785 -16.095 85.335 1.00 22.87 193 ARG D C 1
ATOM 16697 O O . ARG D 1 180 ? 59.261 -16.600 84.330 1.00 23.28 193 ARG D O 1
ATOM 16718 N N . THR D 1 181 ? 59.333 -14.977 85.902 1.00 22.64 194 THR D N 1
ATOM 16719 C CA . THR D 1 181 ? 58.180 -14.227 85.374 1.00 23.23 194 THR D CA 1
ATOM 16720 C C . THR D 1 181 ? 58.420 -13.663 83.957 1.00 23.34 194 THR D C 1
ATOM 16721 O O . THR D 1 181 ? 57.518 -13.677 83.112 1.00 21.47 194 THR D O 1
ATOM 16732 N N . LEU D 1 182 ? 59.632 -13.154 83.723 1.00 22.01 195 LEU D N 1
ATOM 16733 C CA . LEU D 1 182 ? 60.036 -12.578 82.438 1.00 21.88 195 LEU D CA 1
ATOM 16734 C C . LEU D 1 182 ? 60.251 -13.660 81.422 1.00 22.18 195 LEU D C 1
ATOM 16735 O O . LEU D 1 182 ? 60.443 -13.384 80.243 1.00 22.95 195 LEU D O 1
ATOM 16751 N N . GLY D 1 183 ? 60.238 -14.896 81.894 1.00 21.87 196 GLY D N 1
ATOM 16752 C CA . GLY D 1 183 ? 60.207 -16.036 81.011 1.00 22.87 196 GLY D CA 1
ATOM 16753 C C . GLY D 1 183 ? 61.541 -16.716 80.860 1.00 23.30 196 GLY D C 1
ATOM 16754 O O . GLY D 1 183 ? 61.711 -17.528 79.938 1.00 23.54 196 GLY D O 1
ATOM 16758 N N . ALA D 1 184 ? 62.489 -16.377 81.733 1.00 22.90 197 ALA D N 1
ATOM 16759 C CA . ALA D 1 184 ? 63.822 -16.987 81.695 1.00 22.74 197 ALA D CA 1
ATOM 16760 C C . ALA D 1 184 ? 63.889 -18.214 82.594 1.00 22.66 197 ALA D C 1
ATOM 16761 O O . ALA D 1 184 ? 62.907 -18.579 83.251 1.00 22.09 197 ALA D O 1
ATOM 16768 N N . ASN D 1 185 ? 65.060 -18.840 82.609 1.00 22.25 198 ASN D N 1
ATOM 16769 C CA . ASN D 1 185 ? 65.287 -20.020 83.414 1.00 23.16 198 ASN D CA 1
ATOM 16770 C C . ASN D 1 185 ? 66.301 -19.676 84.492 1.00 23.94 198 ASN D C 1
ATOM 16771 O O . ASN D 1 185 ? 67.475 -20.001 84.366 1.00 24.36 198 ASN D O 1
ATOM 16782 N N . PRO D 1 186 ? 65.849 -18.994 85.554 1.00 22.74 199 PRO D N 1
ATOM 16783 C CA . PRO D 1 186 ? 66.806 -18.428 86.501 1.00 23.46 199 PRO D CA 1
ATOM 16784 C C . PRO D 1 186 ? 67.453 -19.493 87.362 1.00 23.74 199 PRO D C 1
ATOM 16785 O O . PRO D 1 186 ? 66.798 -20.477 87.731 1.00 23.77 199 PRO D O 1
ATOM 16796 N N . THR D 1 187 ? 68.726 -19.276 87.684 1.00 22.93 200 THR D N 1
ATOM 16797 C CA . THR D 1 187 ? 69.491 -20.155 88.568 1.00 22.40 200 THR D CA 1
ATOM 16798 C C . THR D 1 187 ? 70.065 -19.348 89.734 1.00 21.62 200 THR D C 1
ATOM 16799 O O . THR D 1 187 ? 70.905 -18.501 89.525 1.00 21.35 200 THR D O 1
ATOM 16810 N N . PRO D 1 188 ? 69.604 -19.593 90.961 1.00 21.95 201 PRO D N 1
ATOM 16811 C CA . PRO D 1 188 ? 70.159 -18.744 92.022 1.00 21.78 201 PRO D CA 1
ATOM 16812 C C . PRO D 1 188 ? 71.555 -19.202 92.370 1.00 21.63 201 PRO D C 1
ATOM 16813 O O . PRO D 1 188 ? 71.822 -20.404 92.346 1.00 22.54 201 PRO D O 1
ATOM 16841 N N . GLY D 1 190 ? 75.474 -17.964 94.561 1.00 20.34 203 GLY D N 1
ATOM 16842 C CA . GLY D 1 190 ? 76.255 -16.992 95.289 1.00 20.47 203 GLY D CA 1
ATOM 16843 C C . GLY D 1 190 ? 77.449 -16.513 94.512 1.00 21.09 203 GLY D C 1
ATOM 16844 O O . GLY D 1 190 ? 77.895 -17.175 93.587 1.00 22.01 203 GLY D O 1
ATOM 16848 N N . TRP D 1 191 ? 77.964 -15.353 94.883 1.00 19.71 204 TRP D N 1
ATOM 16849 C CA . TRP D 1 191 ? 79.127 -14.807 94.227 1.00 19.78 204 TRP D CA 1
ATOM 16850 C C . TRP D 1 191 ? 80.313 -15.647 94.645 1.00 21.12 204 TRP D C 1
ATOM 16851 O O . TRP D 1 191 ? 80.280 -16.253 95.724 1.00 22.17 204 TRP D O 1
ATOM 16872 N N . PRO D 1 192 ? 81.343 -15.753 93.787 1.00 21.18 205 PRO D N 1
ATOM 16873 C CA . PRO D 1 192 ? 81.476 -15.395 92.361 1.00 21.28 205 PRO D CA 1
ATOM 16874 C C . PRO D 1 192 ? 80.982 -16.485 91.397 1.00 21.83 205 PRO D C 1
ATOM 16875 O O . PRO D 1 192 ? 80.709 -17.597 91.832 1.00 23.41 205 PRO D O 1
ATOM 16886 N N . ILE D 1 193 ? 80.878 -16.167 90.110 1.00 22.01 206 ILE D N 1
ATOM 16887 C CA . ILE D 1 193 ? 80.134 -17.012 89.166 1.00 23.04 206 ILE D CA 1
ATOM 16888 C C . ILE D 1 193 ? 80.845 -17.300 87.839 1.00 24.84 206 ILE D C 1
ATOM 16889 O O . ILE D 1 193 ? 80.351 -18.101 87.047 1.00 25.19 206 ILE D O 1
ATOM 16905 N N . TYR D 1 194 ? 81.997 -16.659 87.613 1.00 24.48 207 TYR D N 1
ATOM 16906 C CA . TYR D 1 194 ? 82.699 -16.651 86.317 1.00 24.27 207 TYR D CA 1
ATOM 16907 C C . TYR D 1 194 ? 82.844 -18.025 85.637 1.00 25.45 207 TYR D C 1
ATOM 16908 O O . TYR D 1 194 ? 82.588 -18.174 84.439 1.00 24.89 207 TYR D O 1
ATOM 16926 N N . ALA D 1 195 ? 83.254 -19.026 86.406 1.00 26.71 208 ALA D N 1
ATOM 16927 C CA . ALA D 1 195 ? 83.579 -20.339 85.852 1.00 26.64 208 ALA D CA 1
ATOM 16928 C C . ALA D 1 195 ? 82.354 -21.019 85.289 1.00 26.04 208 ALA D C 1
ATOM 16929 O O . ALA D 1 195 ? 82.450 -21.782 84.318 1.00 26.11 208 ALA D O 1
ATOM 16936 N N . GLU D 1 196 ? 81.214 -20.772 85.928 1.00 25.35 209 GLU D N 1
ATOM 16937 C CA . GLU D 1 196 ? 79.937 -21.268 85.426 1.00 25.92 209 GLU D CA 1
ATOM 16938 C C . GLU D 1 196 ? 79.620 -20.606 84.069 1.00 25.34 209 GLU D C 1
ATOM 16939 O O . GLU D 1 196 ? 79.236 -21.264 83.122 1.00 26.13 209 GLU D O 1
ATOM 16951 N N . LEU D 1 197 ? 79.807 -19.294 84.000 1.00 24.32 210 LEU D N 1
ATOM 16952 C CA . LEU D 1 197 ? 79.641 -18.539 82.772 1.00 24.10 210 LEU D CA 1
ATOM 16953 C C . LEU D 1 197 ? 80.661 -18.925 81.690 1.00 24.69 210 LEU D C 1
ATOM 16954 O O . LEU D 1 197 ? 80.341 -18.942 80.507 1.00 24.28 210 LEU D O 1
ATOM 16970 N N . GLN D 1 198 ? 81.904 -19.185 82.081 1.00 24.93 211 GLN D N 1
ATOM 16971 C CA . GLN D 1 198 ? 82.934 -19.503 81.105 1.00 25.46 211 GLN D CA 1
ATOM 16972 C C . GLN D 1 198 ? 82.747 -20.884 80.494 1.00 25.73 211 GLN D C 1
ATOM 16973 O O . GLN D 1 198 ? 83.238 -21.170 79.391 1.00 27.35 211 GLN D O 1
ATOM 16987 N N . GLN D 1 199 ? 82.077 -21.753 81.224 1.00 23.96 212 GLN D N 1
ATOM 16988 C CA . GLN D 1 199 ? 81.756 -23.064 80.709 1.00 25.87 212 GLN D CA 1
ATOM 16989 C C . GLN D 1 199 ? 80.482 -22.979 79.840 1.00 27.59 212 GLN D C 1
ATOM 16990 O O . GLN D 1 199 ? 80.205 -23.868 79.016 1.00 28.42 212 GLN D O 1
ATOM 17004 N N . GLY D 1 200 ? 79.729 -21.889 80.018 1.00 26.55 213 GLY D N 1
ATOM 17005 C CA . GLY D 1 200 ? 78.457 -21.696 79.343 1.00 26.15 213 GLY D CA 1
ATOM 17006 C C . GLY D 1 200 ? 77.346 -22.459 80.032 1.00 26.51 213 GLY D C 1
ATOM 17007 O O . GLY D 1 200 ? 76.230 -22.562 79.527 1.00 27.61 213 GLY D O 1
ATOM 17011 N N . THR D 1 201 ? 77.666 -23.018 81.192 1.00 27.79 214 THR D N 1
ATOM 17012 C CA . THR D 1 201 ? 76.709 -23.735 82.007 1.00 27.60 214 THR D CA 1
ATOM 17013 C C . THR D 1 201 ? 75.512 -22.806 82.273 1.00 27.65 214 THR D C 1
ATOM 17014 O O . THR D 1 201 ? 74.336 -23.194 82.148 1.00 27.57 214 THR D O 1
ATOM 17025 N N . LEU D 1 202 ? 75.838 -21.574 82.637 1.00 26.57 215 LEU D N 1
ATOM 17026 C CA . LEU D 1 202 ? 74.873 -20.484 82.630 1.00 25.41 215 LEU D CA 1
ATOM 17027 C C . LEU D 1 202 ? 75.044 -19.700 81.339 1.00 23.91 215 LEU D C 1
ATOM 17028 O O . LEU D 1 202 ? 76.174 -19.555 80.847 1.00 23.87 215 LEU D O 1
ATOM 17044 N N . ASP D 1 203 ? 73.924 -19.194 80.808 1.00 23.54 216 ASP D N 1
ATOM 17045 C CA . ASP D 1 203 ? 73.916 -18.337 79.620 1.00 21.55 216 ASP D CA 1
ATOM 17046 C C . ASP D 1 203 ? 74.215 -16.856 79.923 1.00 20.20 216 ASP D C 1
ATOM 17047 O O . ASP D 1 203 ? 74.754 -16.154 79.092 1.00 19.27 216 ASP D O 1
ATOM 17056 N N . GLY D 1 204 ? 73.836 -16.362 81.100 1.00 20.64 217 GLY D N 1
ATOM 17057 C CA . GLY D 1 204 ? 74.101 -14.975 81.426 1.00 18.65 217 GLY D CA 1
ATOM 17058 C C . GLY D 1 204 ? 73.896 -14.688 82.890 1.00 19.07 217 GLY D C 1
ATOM 17059 O O . GLY D 1 204 ? 73.801 -15.609 83.684 1.00 18.78 217 GLY D O 1
ATOM 17063 N N . GLN D 1 205 ? 73.853 -13.409 83.234 1.00 17.52 218 GLN D N 1
ATOM 17064 C CA . GLN D 1 205 ? 73.666 -12.944 84.605 1.00 17.81 218 GLN D CA 1
ATOM 17065 C C . GLN D 1 205 ? 73.228 -11.506 84.471 1.00 16.48 218 GLN D C 1
ATOM 17066 O O . GLN D 1 205 ? 73.072 -11.021 83.351 1.00 16.70 218 GLN D O 1
ATOM 17080 N N . GLU D 1 206 ? 73.078 -10.812 85.593 1.00 16.61 219 GLU D N 1
ATOM 17081 C CA . GLU D 1 206 ? 72.681 -9.402 85.592 1.00 16.95 219 GLU D CA 1
ATOM 17082 C C . GLU D 1 206 ? 73.280 -8.713 86.815 1.00 16.06 219 GLU D C 1
ATOM 17083 O O . GLU D 1 206 ? 73.292 -9.267 87.892 1.00 15.18 219 GLU D O 1
ATOM 17095 N N . ASN D 1 207 ? 73.780 -7.501 86.622 1.00 16.48 220 ASN D N 1
ATOM 17096 C CA . ASN D 1 207 ? 74.455 -6.784 87.674 1.00 15.18 220 ASN D CA 1
ATOM 17097 C C . ASN D 1 207 ? 74.676 -5.361 87.205 1.00 15.13 220 ASN D C 1
ATOM 17098 O O . ASN D 1 207 ? 74.437 -5.048 86.048 1.00 16.08 220 ASN D O 1
ATOM 17109 N N . PRO D 1 208 ? 75.128 -4.484 88.089 1.00 15.47 221 PRO D N 1
ATOM 17110 C CA . PRO D 1 208 ? 75.517 -3.147 87.622 1.00 16.72 221 PRO D CA 1
ATOM 17111 C C . PRO D 1 208 ? 76.767 -3.163 86.719 1.00 16.43 221 PRO D C 1
ATOM 17112 O O . PRO D 1 208 ? 77.482 -4.146 86.716 1.00 15.78 221 PRO D O 1
ATOM 17123 N N . LEU D 1 209 ? 76.998 -2.106 85.943 1.00 17.07 222 LEU D N 1
ATOM 17124 C CA . LEU D 1 209 ? 78.150 -2.054 85.017 1.00 18.35 222 LEU D CA 1
ATOM 17125 C C . LEU D 1 209 ? 79.501 -2.223 85.721 1.00 17.77 222 LEU D C 1
ATOM 17126 O O . LEU D 1 209 ? 80.393 -2.865 85.199 1.00 18.48 222 LEU D O 1
ATOM 17142 N N . TRP D 1 210 ? 79.653 -1.687 86.919 1.00 17.14 223 TRP D N 1
ATOM 17143 C CA . TRP D 1 210 ? 80.901 -1.871 87.646 1.00 18.52 223 TRP D CA 1
ATOM 17144 C C . TRP D 1 210 ? 81.235 -3.342 87.862 1.00 18.43 223 TRP D C 1
ATOM 17145 O O . TRP D 1 210 ? 82.395 -3.732 87.755 1.00 19.08 223 TRP D O 1
ATOM 17166 N N . VAL D 1 211 ? 80.237 -4.169 88.141 1.00 16.64 224 VAL D N 1
ATOM 17167 C CA . VAL D 1 211 ? 80.496 -5.582 88.384 1.00 17.04 224 VAL D CA 1
ATOM 17168 C C . VAL D 1 211 ? 80.986 -6.223 87.076 1.00 18.15 224 VAL D C 1
ATOM 17169 O O . VAL D 1 211 ? 81.951 -6.984 87.052 1.00 16.89 224 VAL D O 1
ATOM 17182 N N . ILE D 1 212 ? 80.311 -5.882 85.987 1.00 17.06 225 ILE D N 1
ATOM 17183 C CA . ILE D 1 212 ? 80.590 -6.464 84.688 1.00 17.92 225 ILE D CA 1
ATOM 17184 C C . ILE D 1 212 ? 81.996 -6.072 84.250 1.00 18.69 225 ILE D C 1
ATOM 17185 O O . ILE D 1 212 ? 82.748 -6.882 83.727 1.00 18.44 225 ILE D O 1
ATOM 17201 N N . ALA D 1 213 ? 82.342 -4.816 84.477 1.00 18.42 226 ALA D N 1
ATOM 17202 C CA . ALA D 1 213 ? 83.689 -4.323 84.195 1.00 19.57 226 ALA D CA 1
ATOM 17203 C C . ALA D 1 213 ? 84.772 -4.911 85.145 1.00 19.23 226 ALA D C 1
ATOM 17204 O O . ALA D 1 213 ? 85.721 -5.536 84.693 1.00 18.53 226 ALA D O 1
ATOM 17211 N N . GLU D 1 214 ? 84.603 -4.740 86.453 1.00 18.64 227 GLU D N 1
ATOM 17212 C CA . GLU D 1 214 ? 85.627 -5.091 87.430 1.00 18.69 227 GLU D CA 1
ATOM 17213 C C . GLU D 1 214 ? 85.847 -6.589 87.593 1.00 19.72 227 GLU D C 1
ATOM 17214 O O . GLU D 1 214 ? 86.847 -7.029 88.154 1.00 20.28 227 GLU D O 1
ATOM 17226 N N . TYR D 1 215 ? 84.913 -7.394 87.144 1.00 19.03 228 TYR D N 1
ATOM 17227 C CA . TYR D 1 215 ? 85.093 -8.822 87.261 1.00 19.16 228 TYR D CA 1
ATOM 17228 C C . TYR D 1 215 ? 85.259 -9.411 85.867 1.00 18.86 228 TYR D C 1
ATOM 17229 O O . TYR D 1 215 ? 85.153 -10.613 85.687 1.00 18.84 228 TYR D O 1
ATOM 17247 N N . ARG D 1 216 ? 85.543 -8.535 84.902 1.00 19.41 229 ARG D N 1
ATOM 17248 C CA . ARG D 1 216 ? 85.935 -8.931 83.542 1.00 19.71 229 ARG D CA 1
ATOM 17249 C C . ARG D 1 216 ? 84.878 -9.842 82.924 1.00 20.49 229 ARG D C 1
ATOM 17250 O O . ARG D 1 216 ? 85.181 -10.847 82.280 1.00 19.62 229 ARG D O 1
ATOM 17271 N N . LEU D 1 217 ? 83.620 -9.503 83.151 1.00 19.30 230 LEU D N 1
ATOM 17272 C CA . LEU D 1 217 ? 82.538 -10.353 82.705 1.00 19.31 230 LEU D CA 1
ATOM 17273 C C . LEU D 1 217 ? 82.380 -10.282 81.186 1.00 20.97 230 LEU D C 1
ATOM 17274 O O . LEU D 1 217 ? 81.802 -11.197 80.595 1.00 20.12 230 LEU D O 1
ATOM 17290 N N . ASN D 1 218 ? 82.925 -9.232 80.564 1.00 19.63 231 ASN D N 1
ATOM 17291 C CA . ASN D 1 218 ? 83.027 -9.169 79.091 1.00 22.33 231 ASN D CA 1
ATOM 17292 C C . ASN D 1 218 ? 83.879 -10.276 78.455 1.00 22.16 231 ASN D C 1
ATOM 17293 O O . ASN D 1 218 ? 83.803 -10.476 77.242 1.00 21.99 231 ASN D O 1
ATOM 17304 N N . GLU D 1 219 ? 84.672 -10.982 79.259 1.00 20.97 232 GLU D N 1
ATOM 17305 C CA . GLU D 1 219 ? 85.452 -12.106 78.761 1.00 21.11 232 GLU D CA 1
ATOM 17306 C C . GLU D 1 219 ? 84.590 -13.315 78.516 1.00 21.00 232 GLU D C 1
ATOM 17307 O O . GLU D 1 219 ? 84.941 -14.181 77.722 1.00 20.39 232 GLU D O 1
ATOM 17319 N N . VAL D 1 220 ? 83.474 -13.397 79.220 1.00 19.76 233 VAL D N 1
ATOM 17320 C CA . VAL D 1 220 ? 82.607 -14.562 79.111 1.00 20.94 233 VAL D CA 1
ATOM 17321 C C . VAL D 1 220 ? 81.141 -14.211 78.733 1.00 20.20 233 VAL D C 1
ATOM 17322 O O . VAL D 1 220 ? 80.257 -15.074 78.770 1.00 18.19 233 VAL D O 1
ATOM 17335 N N . GLN D 1 221 ? 80.913 -12.941 78.383 1.00 19.83 234 GLN D N 1
ATOM 17336 C CA . GLN D 1 221 ? 79.592 -12.440 77.997 1.00 20.63 234 GLN D CA 1
ATOM 17337 C C . GLN D 1 221 ? 79.743 -11.578 76.752 1.00 21.14 234 GLN D C 1
ATOM 17338 O O . GLN D 1 221 ? 80.574 -10.678 76.705 1.00 22.02 234 GLN D O 1
ATOM 17352 N N . LYS D 1 222 ? 78.928 -11.856 75.743 1.00 21.40 235 LYS D N 1
ATOM 17353 C CA . LYS D 1 222 ? 79.057 -11.168 74.467 1.00 21.94 235 LYS D CA 1
ATOM 17354 C C . LYS D 1 222 ? 78.110 -9.976 74.365 1.00 21.25 235 LYS D C 1
ATOM 17355 O O . LYS D 1 222 ? 78.406 -8.981 73.681 1.00 21.19 235 LYS D O 1
ATOM 17374 N N . HIS D 1 223 ? 76.985 -10.083 75.070 1.00 19.73 236 HIS D N 1
ATOM 17375 C CA . HIS D 1 223 ? 75.884 -9.136 74.955 1.00 19.46 236 HIS D CA 1
ATOM 17376 C C . HIS D 1 223 ? 75.575 -8.443 76.308 1.00 18.71 236 HIS D C 1
ATOM 17377 O O . HIS D 1 223 ? 75.732 -9.036 77.374 1.00 17.84 236 HIS D O 1
ATOM 17392 N N . LEU D 1 224 ? 75.175 -7.178 76.224 1.00 19.14 237 LEU D N 1
ATOM 17393 C CA . LEU D 1 224 ? 74.786 -6.346 77.368 1.00 18.89 237 LEU D CA 1
ATOM 17394 C C . LEU D 1 224 ? 73.541 -5.592 76.939 1.00 19.52 237 LEU D C 1
ATOM 17395 O O . LEU D 1 224 ? 73.467 -5.103 75.810 1.00 19.15 237 LEU D O 1
ATOM 17411 N N . SER D 1 225 ? 72.561 -5.511 77.828 1.00 18.76 238 SER D N 1
ATOM 17412 C CA . SER D 1 225 ? 71.381 -4.693 77.584 1.00 18.63 238 SER D CA 1
ATOM 17413 C C . SER D 1 225 ? 71.171 -3.786 78.764 1.00 18.18 238 SER D C 1
ATOM 17414 O O . SER D 1 225 ? 71.142 -4.253 79.895 1.00 18.15 238 SER D O 1
ATOM 17422 N N . LEU D 1 226 ? 71.035 -2.489 78.511 1.00 19.18 239 LEU D N 1
ATOM 17423 C CA . LEU D 1 226 ? 70.803 -1.545 79.599 1.00 19.36 239 LEU D CA 1
ATOM 17424 C C . LEU D 1 226 ? 69.335 -1.548 80.021 1.00 18.87 239 LEU D C 1
ATOM 17425 O O . LEU D 1 226 ? 68.624 -0.549 79.897 1.00 19.65 239 LEU D O 1
ATOM 17441 N N . THR D 1 227 ? 68.910 -2.697 80.550 1.00 18.21 240 THR D N 1
ATOM 17442 C CA . THR D 1 227 ? 67.551 -2.910 81.036 1.00 18.19 240 THR D CA 1
ATOM 17443 C C . THR D 1 227 ? 67.226 -2.205 82.377 1.00 17.70 240 THR D C 1
ATOM 17444 O O . THR D 1 227 ? 66.047 -1.908 82.662 1.00 16.97 240 THR D O 1
ATOM 17455 N N . GLY D 1 228 ? 68.247 -2.024 83.219 1.00 17.56 241 GLY D N 1
ATOM 17456 C CA . GLY D 1 228 ? 68.133 -1.268 84.468 1.00 16.58 241 GLY D CA 1
ATOM 17457 C C . GLY D 1 228 ? 66.920 -1.710 85.258 1.00 16.77 241 GLY D C 1
ATOM 17458 O O . GLY D 1 228 ? 66.185 -0.882 85.843 1.00 16.48 241 GLY D O 1
ATOM 17462 N N . HIS D 1 229 ? 66.720 -3.027 85.276 1.00 15.60 242 HIS D N 1
ATOM 17463 C CA . HIS D 1 229 ? 65.487 -3.604 85.790 1.00 16.14 242 HIS D CA 1
ATOM 17464 C C . HIS D 1 229 ? 65.273 -3.419 87.299 1.00 16.87 242 HIS D C 1
ATOM 17465 O O . HIS D 1 229 ? 64.170 -3.108 87.738 1.00 16.08 242 HIS D O 1
ATOM 17480 N N . VAL D 1 230 ? 66.326 -3.610 88.079 1.00 15.77 243 VAL D N 1
ATOM 17481 C CA . VAL D 1 230 ? 66.286 -3.376 89.512 1.00 15.80 243 VAL D CA 1
ATOM 17482 C C . VAL D 1 230 ? 67.328 -2.328 89.865 1.00 16.65 243 VAL D C 1
ATOM 17483 O O . VAL D 1 230 ? 68.446 -2.354 89.370 1.00 16.25 243 VAL D O 1
ATOM 17496 N N . TYR D 1 231 ? 66.981 -1.391 90.725 1.00 17.78 244 TYR D N 1
ATOM 17497 C CA . TYR D 1 231 ? 68.010 -0.558 91.314 1.00 18.15 244 TYR D CA 1
ATOM 17498 C C . TYR D 1 231 ? 68.520 -1.253 92.579 1.00 17.78 244 TYR D C 1
ATOM 17499 O O . TYR D 1 231 ? 67.772 -1.369 93.564 1.00 17.38 244 TYR D O 1
ATOM 17517 N N . SER D 1 232 ? 69.767 -1.728 92.537 1.00 15.36 245 SER D N 1
ATOM 17518 C CA . SER D 1 232 ? 70.320 -2.558 93.609 1.00 15.77 245 SER D CA 1
ATOM 17519 C C . SER D 1 232 ? 71.060 -1.737 94.667 1.00 15.79 245 SER D C 1
ATOM 17520 O O . SER D 1 232 ? 71.975 -1.009 94.335 1.00 15.91 245 SER D O 1
ATOM 17528 N N . THR D 1 233 ? 70.694 -1.871 95.944 1.00 16.00 246 THR D N 1
ATOM 17529 C CA . THR D 1 233 ? 71.497 -1.267 97.011 1.00 15.63 246 THR D CA 1
ATOM 17530 C C . THR D 1 233 ? 72.322 -2.323 97.699 1.00 14.52 246 THR D C 1
ATOM 17531 O O . THR D 1 233 ? 72.103 -3.515 97.502 1.00 14.03 246 THR D O 1
ATOM 17542 N N . HIS D 1 234 ? 73.237 -1.855 98.539 1.00 13.62 247 HIS D N 1
ATOM 17543 C CA . HIS D 1 234 ? 73.776 -2.685 99.606 1.00 14.33 247 HIS D CA 1
ATOM 17544 C C . HIS D 1 234 ? 73.169 -2.236 100.933 1.00 13.98 247 HIS D C 1
ATOM 17545 O O . HIS D 1 234 ? 72.769 -1.091 101.097 1.00 13.55 247 HIS D O 1
ATOM 17560 N N . THR D 1 235 ? 73.111 -3.161 101.874 1.00 14.12 248 THR D N 1
ATOM 17561 C CA . THR D 1 235 ? 72.781 -2.819 103.239 1.00 14.64 248 THR D CA 1
ATOM 17562 C C . THR D 1 235 ? 74.055 -2.844 104.060 1.00 14.85 248 THR D C 1
ATOM 17563 O O . THR D 1 235 ? 74.864 -3.773 103.942 1.00 13.49 248 THR D O 1
ATOM 17574 N N . ASP D 1 236 ? 74.229 -1.777 104.843 1.00 14.88 249 ASP D N 1
ATOM 17575 C CA . ASP D 1 236 ? 75.351 -1.589 105.752 1.00 14.91 249 ASP D CA 1
ATOM 17576 C C . ASP D 1 236 ? 74.823 -1.922 107.142 1.00 15.11 249 ASP D C 1
ATOM 17577 O O . ASP D 1 236 ? 73.959 -1.220 107.664 1.00 14.77 249 ASP D O 1
ATOM 17586 N N . LEU D 1 237 ? 75.266 -3.025 107.722 1.00 14.77 250 LEU D N 1
ATOM 17587 C CA . LEU D 1 237 ? 74.663 -3.474 108.979 1.00 15.03 250 LEU D CA 1
ATOM 17588 C C . LEU D 1 237 ? 75.702 -4.015 109.996 1.00 15.58 250 LEU D C 1
ATOM 17589 O O . LEU D 1 237 ? 76.880 -4.222 109.659 1.00 15.18 250 LEU D O 1
ATOM 17605 N N . ALA D 1 238 ? 75.263 -4.211 111.237 1.00 14.89 251 ALA D N 1
ATOM 17606 C CA . ALA D 1 238 ? 76.098 -4.754 112.320 1.00 15.82 251 ALA D CA 1
ATOM 17607 C C . ALA D 1 238 ? 75.356 -5.856 113.053 1.00 14.72 251 ALA D C 1
ATOM 17608 O O . ALA D 1 238 ? 74.152 -5.949 112.962 1.00 14.77 251 ALA D O 1
ATOM 17615 N N . ASN D 1 239 ? 76.078 -6.687 113.786 1.00 15.51 252 ASN D N 1
ATOM 17616 C CA . ASN D 1 239 ? 75.463 -7.618 114.730 1.00 15.51 252 ASN D CA 1
ATOM 17617 C C . ASN D 1 239 ? 74.726 -6.795 115.790 1.00 16.07 252 ASN D C 1
ATOM 17618 O O . ASN D 1 239 ? 75.314 -5.931 116.427 1.00 15.54 252 ASN D O 1
ATOM 17629 N N . LEU D 1 240 ? 73.427 -7.041 115.948 1.00 16.31 253 LEU D N 1
ATOM 17630 C CA . LEU D 1 240 ? 72.587 -6.243 116.836 1.00 14.97 253 LEU D CA 1
ATOM 17631 C C . LEU D 1 240 ? 73.112 -6.161 118.276 1.00 16.07 253 LEU D C 1
ATOM 17632 O O . LEU D 1 240 ? 73.216 -5.069 118.847 1.00 14.11 253 LEU D O 1
ATOM 17648 N N . ALA D 1 241 ? 73.435 -7.318 118.849 1.00 15.08 254 ALA D N 1
ATOM 17649 C CA . ALA D 1 241 ? 73.810 -7.423 120.250 1.00 15.34 254 ALA D CA 1
ATOM 17650 C C . ALA D 1 241 ? 75.110 -6.694 120.484 1.00 16.42 254 ALA D C 1
ATOM 17651 O O . ALA D 1 241 ? 75.241 -5.913 121.422 1.00 16.20 254 ALA D O 1
ATOM 17658 N N . TRP D 1 242 ? 76.085 -6.953 119.631 1.00 15.35 255 TRP D N 1
ATOM 17659 C CA . TRP D 1 242 ? 77.364 -6.288 119.745 1.00 15.90 255 TRP D CA 1
ATOM 17660 C C . TRP D 1 242 ? 77.237 -4.763 119.593 1.00 15.70 255 TRP D C 1
ATOM 17661 O O . TRP D 1 242 ? 77.828 -3.991 120.363 1.00 15.52 255 TRP D O 1
ATOM 17682 N N . PHE D 1 243 ? 76.481 -4.318 118.597 1.00 14.88 256 PHE D N 1
ATOM 17683 C CA . PHE D 1 243 ? 76.319 -2.891 118.374 1.00 14.87 256 PHE D CA 1
ATOM 17684 C C . PHE D 1 243 ? 75.665 -2.211 119.588 1.00 15.32 256 PHE D C 1
ATOM 17685 O O . PHE D 1 243 ? 76.145 -1.198 120.056 1.00 14.05 256 PHE D O 1
ATOM 17702 N N . GLU D 1 244 ? 74.576 -2.783 120.097 1.00 14.64 257 GLU D N 1
ATOM 17703 C CA . GLU D 1 244 ? 73.828 -2.147 121.184 1.00 14.70 257 GLU D CA 1
ATOM 17704 C C . GLU D 1 244 ? 74.542 -2.193 122.553 1.00 15.66 257 GLU D C 1
ATOM 17705 O O . GLU D 1 244 ? 74.178 -1.441 123.461 1.00 15.48 257 GLU D O 1
ATOM 17717 N N . ALA D 1 245 ? 75.572 -3.044 122.676 1.00 15.13 258 ALA D N 1
ATOM 17718 C CA . ALA D 1 245 ? 76.400 -3.131 123.885 1.00 15.10 258 ALA D CA 1
ATOM 17719 C C . ALA D 1 245 ? 77.432 -2.010 123.915 1.00 15.66 258 ALA D C 1
ATOM 17720 O O . ALA D 1 245 ? 78.030 -1.754 124.940 1.00 13.88 258 ALA D O 1
ATOM 17727 N N . LEU D 1 246 ? 77.621 -1.335 122.783 1.00 15.28 259 LEU D N 1
ATOM 17728 C CA . LEU D 1 246 ? 78.547 -0.224 122.716 1.00 16.39 259 LEU D CA 1
ATOM 17729 C C . LEU D 1 246 ? 77.941 0.978 123.375 1.00 17.10 259 LEU D C 1
ATOM 17730 O O . LEU D 1 246 ? 76.742 1.125 123.390 1.00 15.85 259 LEU D O 1
ATOM 17746 N N . PRO D 1 247 ? 78.776 1.866 123.899 1.00 18.20 260 PRO D N 1
ATOM 17747 C CA . PRO D 1 247 ? 78.280 3.136 124.418 1.00 18.47 260 PRO D CA 1
ATOM 17748 C C . PRO D 1 247 ? 77.566 3.930 123.345 1.00 18.81 260 PRO D C 1
ATOM 17749 O O . PRO D 1 247 ? 77.955 3.874 122.188 1.00 18.48 260 PRO D O 1
ATOM 17760 N N . ALA D 1 248 ? 76.538 4.662 123.736 1.00 19.20 261 ALA D N 1
ATOM 17761 C CA . ALA D 1 248 ? 75.746 5.426 122.793 1.00 19.43 261 ALA D CA 1
ATOM 17762 C C . ALA D 1 248 ? 76.592 6.340 121.924 1.00 20.47 261 ALA D C 1
ATOM 17763 O O . ALA D 1 248 ? 76.392 6.391 120.730 1.00 21.75 261 ALA D O 1
ATOM 17770 N N . ASN D 1 249 ? 77.524 7.078 122.512 1.00 21.87 262 ASN D N 1
ATOM 17771 C CA . ASN D 1 249 ? 78.456 7.880 121.720 1.00 21.85 262 ASN D CA 1
ATOM 17772 C C . ASN D 1 249 ? 79.130 7.077 120.628 1.00 21.01 262 ASN D C 1
ATOM 17773 O O . ASN D 1 249 ? 79.429 7.593 119.563 1.00 21.92 262 ASN D O 1
ATOM 17784 N N . ASP D 1 250 ? 79.432 5.824 120.896 1.00 19.96 263 ASP D N 1
ATOM 17785 C CA . ASP D 1 250 ? 80.073 5.026 119.872 1.00 20.03 263 ASP D CA 1
ATOM 17786 C C . ASP D 1 250 ? 79.023 4.572 118.864 1.00 19.84 263 ASP D C 1
ATOM 17787 O O . ASP D 1 250 ? 79.270 4.588 117.679 1.00 19.88 263 ASP D O 1
ATOM 17796 N N . ARG D 1 251 ? 77.834 4.203 119.329 1.00 19.13 264 ARG D N 1
ATOM 17797 C CA . ARG D 1 251 ? 76.771 3.837 118.403 1.00 18.96 264 ARG D CA 1
ATOM 17798 C C . ARG D 1 251 ? 76.481 4.987 117.458 1.00 19.62 264 ARG D C 1
ATOM 17799 O O . ARG D 1 251 ? 76.278 4.781 116.274 1.00 19.88 264 ARG D O 1
ATOM 17820 N N . ARG D 1 252 ? 76.463 6.206 117.967 1.00 20.32 265 ARG D N 1
ATOM 17821 C CA . ARG D 1 252 ? 76.260 7.358 117.093 1.00 21.16 265 ARG D CA 1
ATOM 17822 C C . ARG D 1 252 ? 77.459 7.572 116.159 1.00 20.76 265 ARG D C 1
ATOM 17823 O O . ARG D 1 252 ? 77.276 7.819 114.969 1.00 21.10 265 ARG D O 1
ATOM 17844 N N . LEU D 1 253 ? 78.678 7.475 116.691 1.00 20.70 266 LEU D N 1
ATOM 17845 C CA . LEU D 1 253 ? 79.873 7.668 115.881 1.00 22.07 266 LEU D CA 1
ATOM 17846 C C . LEU D 1 253 ? 79.944 6.664 114.721 1.00 20.60 266 LEU D C 1
ATOM 17847 O O . LEU D 1 253 ? 80.227 7.047 113.578 1.00 21.18 266 LEU D O 1
ATOM 17863 N N . LEU D 1 254 ? 79.711 5.390 115.010 1.00 18.96 267 LEU D N 1
ATOM 17864 C CA . LEU D 1 254 ? 79.772 4.380 113.968 1.00 19.53 267 LEU D CA 1
ATOM 17865 C C . LEU D 1 254 ? 78.730 4.659 112.881 1.00 19.86 267 LEU D C 1
ATOM 17866 O O . LEU D 1 254 ? 79.019 4.579 111.704 1.00 20.09 267 LEU D O 1
ATOM 17882 N N . ALA D 1 255 ? 77.515 4.998 113.292 1.00 19.52 268 ALA D N 1
ATOM 17883 C CA . ALA D 1 255 ? 76.407 5.207 112.377 1.00 20.03 268 ALA D CA 1
ATOM 17884 C C . ALA D 1 255 ? 76.595 6.497 111.607 1.00 20.53 268 ALA D C 1
ATOM 17885 O O . ALA D 1 255 ? 76.058 6.642 110.517 1.00 20.06 268 ALA D O 1
ATOM 17892 N N . SER D 1 256 ? 77.361 7.430 112.168 1.00 19.46 269 SER D N 1
ATOM 17893 C CA . SER D 1 256 ? 77.702 8.647 111.446 1.00 20.74 269 SER D CA 1
ATOM 17894 C C . SER D 1 256 ? 78.788 8.403 110.403 1.00 20.84 269 SER D C 1
ATOM 17895 O O . SER D 1 256 ? 78.740 8.938 109.295 1.00 20.28 269 SER D O 1
ATOM 17903 N N . CYS D 1 257 ? 79.787 7.608 110.764 1.00 20.56 270 CYS D N 1
ATOM 17904 C CA . CYS D 1 257 ? 80.857 7.297 109.824 1.00 21.08 270 CYS D CA 1
ATOM 17905 C C . CYS D 1 257 ? 80.308 6.472 108.673 1.00 19.96 270 CYS D C 1
ATOM 17906 O O . CYS D 1 257 ? 80.735 6.619 107.511 1.00 20.53 270 CYS D O 1
ATOM 17931 N N . GLN D 1 259 ? 77.102 6.486 107.677 1.00 19.42 272 GLN D N 1
ATOM 17932 C CA . GLN D 1 259 ? 76.244 7.343 106.859 1.00 19.85 272 GLN D CA 1
ATOM 17933 C C . GLN D 1 259 ? 77.072 8.189 105.898 1.00 19.98 272 GLN D C 1
ATOM 17934 O O . GLN D 1 259 ? 76.754 8.286 104.721 1.00 19.98 272 GLN D O 1
ATOM 17948 N N . ASP D 1 260 ? 78.144 8.797 106.378 1.00 20.85 273 ASP D N 1
ATOM 17949 C CA . ASP D 1 260 ? 78.977 9.613 105.491 1.00 20.52 273 ASP D CA 1
ATOM 17950 C C . ASP D 1 260 ? 79.731 8.787 104.425 1.00 20.37 273 ASP D C 1
ATOM 17951 O O . ASP D 1 260 ? 79.992 9.275 103.322 1.00 20.90 273 ASP D O 1
ATOM 17960 N N . ALA D 1 261 ? 80.087 7.553 104.748 1.00 19.27 274 ALA D N 1
ATOM 17961 C CA . ALA D 1 261 ? 80.754 6.693 103.783 1.00 19.68 274 ALA D CA 1
ATOM 17962 C C . ALA D 1 261 ? 79.798 6.292 102.656 1.00 20.56 274 ALA D C 1
ATOM 17963 O O . ALA D 1 261 ? 80.203 6.198 101.488 1.00 19.50 274 ALA D O 1
ATOM 17970 N N . ALA D 1 262 ? 78.530 6.071 103.006 1.00 18.71 275 ALA D N 1
ATOM 17971 C CA . ALA D 1 262 ? 77.519 5.679 102.032 1.00 18.44 275 ALA D CA 1
ATOM 17972 C C . ALA D 1 262 ? 77.251 6.793 101.053 1.00 19.58 275 ALA D C 1
ATOM 17973 O O . ALA D 1 262 ? 77.140 6.541 99.858 1.00 19.71 275 ALA D O 1
ATOM 17980 N N . LEU D 1 263 ? 77.129 8.020 101.561 1.00 19.04 276 LEU D N 1
ATOM 17981 C CA . LEU D 1 263 ? 76.871 9.205 100.723 1.00 20.88 276 LEU D CA 1
ATOM 17982 C C . LEU D 1 263 ? 78.023 9.528 99.752 1.00 21.18 276 LEU D C 1
ATOM 17983 O O . LEU D 1 263 ? 77.824 9.862 98.578 1.00 21.28 276 LEU D O 1
ATOM 17999 N N . TRP D 1 264 ? 79.233 9.454 100.276 1.00 21.04 277 TRP D N 1
ATOM 18000 C CA . TRP D 1 264 ? 80.433 9.619 99.486 1.00 21.03 277 TRP D CA 1
ATOM 18001 C C . TRP D 1 264 ? 80.475 8.598 98.368 1.00 21.44 277 TRP D C 1
ATOM 18002 O O . TRP D 1 264 ? 80.489 8.964 97.198 1.00 21.59 277 TRP D O 1
ATOM 18023 N N . GLN D 1 265 ? 80.474 7.318 98.747 1.00 20.73 278 GLN D N 1
ATOM 18024 C CA . GLN D 1 265 ? 80.524 6.208 97.795 1.00 20.44 278 GLN D CA 1
ATOM 18025 C C . GLN D 1 265 ? 79.428 6.305 96.756 1.00 19.51 278 GLN D C 1
ATOM 18026 O O . GLN D 1 265 ? 79.669 6.033 95.599 1.00 20.55 278 GLN D O 1
ATOM 18040 N N . ARG D 1 266 ? 78.223 6.683 97.153 1.00 19.76 279 ARG D N 1
ATOM 18041 C CA . ARG D 1 266 ? 77.194 6.985 96.158 1.00 21.00 279 ARG D CA 1
ATOM 18042 C C . ARG D 1 266 ? 77.744 7.897 95.047 1.00 21.78 279 ARG D C 1
ATOM 18043 O O . ARG D 1 266 ? 77.595 7.594 93.873 1.00 21.24 279 ARG D O 1
ATOM 18064 N N . THR D 1 267 ? 78.372 9.009 95.422 1.00 20.55 280 THR D N 1
ATOM 18065 C CA . THR D 1 267 ? 78.872 9.982 94.460 1.00 21.16 280 THR D CA 1
ATOM 18066 C C . THR D 1 267 ? 80.016 9.394 93.663 1.00 22.36 280 THR D C 1
ATOM 18067 O O . THR D 1 267 ? 80.099 9.556 92.450 1.00 22.70 280 THR D O 1
ATOM 18078 N N . TRP D 1 268 ? 80.890 8.699 94.364 1.00 20.57 281 TRP D N 1
ATOM 18079 C CA . TRP D 1 268 ? 82.050 8.103 93.762 1.00 21.72 281 TRP D CA 1
ATOM 18080 C C . TRP D 1 268 ? 81.624 7.179 92.661 1.00 22.25 281 TRP D C 1
ATOM 18081 O O . TRP D 1 268 ? 82.070 7.299 91.533 1.00 22.16 281 TRP D O 1
ATOM 18102 N N . SER D 1 269 ? 80.757 6.240 92.996 1.00 21.69 282 SER D N 1
ATOM 18103 C CA . SER D 1 269 ? 80.349 5.229 92.040 1.00 21.92 282 SER D CA 1
ATOM 18104 C C . SER D 1 269 ? 79.645 5.832 90.818 1.00 22.07 282 SER D C 1
ATOM 18105 O O . SER D 1 269 ? 79.816 5.356 89.694 1.00 22.19 282 SER D O 1
ATOM 18113 N N . ARG D 1 270 ? 78.859 6.875 91.048 1.00 21.84 283 ARG D N 1
ATOM 18114 C CA . ARG D 1 270 ? 78.087 7.490 89.984 1.00 23.08 283 ARG D CA 1
ATOM 18115 C C . ARG D 1 270 ? 78.986 8.262 89.050 1.00 22.44 283 ARG D C 1
ATOM 18116 O O . ARG D 1 270 ? 78.783 8.241 87.842 1.00 23.87 283 ARG D O 1
ATOM 18137 N N . GLN D 1 271 ? 79.980 8.935 89.609 1.00 22.84 284 GLN D N 1
ATOM 18138 C CA . GLN D 1 271 ? 80.960 9.634 88.792 1.00 23.50 284 GLN D CA 1
ATOM 18139 C C . GLN D 1 271 ? 81.561 8.687 87.758 1.00 23.56 284 GLN D C 1
ATOM 18140 O O . GLN D 1 271 ? 82.014 9.133 86.718 1.00 23.42 284 GLN D O 1
ATOM 18154 N N . ARG D 1 272 ? 81.554 7.384 88.033 1.00 23.07 285 ARG D N 1
ATOM 18155 C CA . ARG D 1 272 ? 82.331 6.431 87.241 1.00 22.69 285 ARG D CA 1
ATOM 18156 C C . ARG D 1 272 ? 81.530 5.508 86.328 1.00 23.58 285 ARG D C 1
ATOM 18157 O O . ARG D 1 272 ? 82.097 4.715 85.573 1.00 23.08 285 ARG D O 1
ATOM 18178 N N . ASP D 1 273 ? 80.216 5.596 86.393 1.00 23.06 286 ASP D N 1
ATOM 18179 C CA . ASP D 1 273 ? 79.391 4.609 85.727 1.00 23.92 286 ASP D CA 1
ATOM 18180 C C . ASP D 1 273 ? 79.406 4.729 84.193 1.00 25.22 286 ASP D C 1
ATOM 18181 O O . ASP D 1 273 ? 79.345 3.714 83.460 1.00 25.96 286 ASP D O 1
ATOM 18190 N N . ALA D 1 274 ? 79.497 5.959 83.702 1.00 24.47 287 ALA D N 1
ATOM 18191 C CA . ALA D 1 274 ? 79.657 6.207 82.268 1.00 25.16 287 ALA D CA 1
ATOM 18192 C C . ALA D 1 274 ? 80.967 5.617 81.711 1.00 25.66 287 ALA D C 1
ATOM 18193 O O . ALA D 1 274 ? 81.005 4.994 80.637 1.00 25.95 287 ALA D O 1
ATOM 18200 N N . ALA D 1 275 ? 82.053 5.828 82.440 1.00 25.00 288 ALA D N 1
ATOM 18201 C CA . ALA D 1 275 ? 83.348 5.362 81.995 1.00 24.95 288 ALA D CA 1
ATOM 18202 C C . ALA D 1 275 ? 83.360 3.840 81.936 1.00 25.13 288 ALA D C 1
ATOM 18203 O O . ALA D 1 275 ? 84.075 3.247 81.121 1.00 25.48 288 ALA D O 1
ATOM 18210 N N . TYR D 1 276 ? 82.555 3.211 82.789 1.00 23.44 289 TYR D N 1
ATOM 18211 C CA . TYR D 1 276 ? 82.458 1.756 82.804 1.00 24.23 289 TYR D CA 1
ATOM 18212 C C . TYR D 1 276 ? 81.775 1.217 81.547 1.00 23.95 289 TYR D C 1
ATOM 18213 O O . TYR D 1 276 ? 82.133 0.156 81.024 1.00 23.15 289 TYR D O 1
ATOM 18231 N N . LEU D 1 277 ? 80.778 1.961 81.084 1.00 23.59 290 LEU D N 1
ATOM 18232 C CA . LEU D 1 277 ? 80.060 1.636 79.872 1.00 23.93 290 LEU D CA 1
ATOM 18233 C C . LEU D 1 277 ? 80.982 1.823 78.656 1.00 25.19 290 LEU D C 1
ATOM 18234 O O . LEU D 1 277 ? 80.997 0.992 77.765 1.00 24.83 290 LEU D O 1
ATOM 18250 N N . GLU D 1 278 ? 81.746 2.914 78.631 1.00 25.04 291 GLU D N 1
ATOM 18251 C CA . GLU D 1 278 ? 82.772 3.107 77.604 1.00 25.55 291 GLU D CA 1
ATOM 18252 C C . GLU D 1 278 ? 83.832 2.014 77.658 1.00 25.44 291 GLU D C 1
ATOM 18253 O O . GLU D 1 278 ? 84.273 1.507 76.619 1.00 26.99 291 GLU D O 1
ATOM 18265 N N . GLN D 1 279 ? 84.239 1.623 78.858 1.00 25.54 292 GLN D N 1
ATOM 18266 C CA . GLN D 1 279 ? 85.203 0.550 78.985 1.00 25.14 292 GLN D CA 1
ATOM 18267 C C . GLN D 1 279 ? 84.684 -0.716 78.308 1.00 25.32 292 GLN D C 1
ATOM 18268 O O . GLN D 1 279 ? 85.417 -1.373 77.575 1.00 25.61 292 GLN D O 1
ATOM 18282 N N . LEU D 1 280 ? 83.416 -1.043 78.535 1.00 24.52 293 LEU D N 1
ATOM 18283 C CA . LEU D 1 280 ? 82.811 -2.279 78.019 1.00 24.25 293 LEU D CA 1
ATOM 18284 C C . LEU D 1 280 ? 82.497 -2.240 76.514 1.00 25.04 293 LEU D C 1
ATOM 18285 O O . LEU D 1 280 ? 82.497 -3.273 75.846 1.00 24.08 293 LEU D O 1
ATOM 18301 N N . ARG D 1 281 ? 82.187 -1.058 75.996 1.00 25.11 294 ARG D N 1
ATOM 18302 C CA . ARG D 1 281 ? 82.059 -0.880 74.555 1.00 25.00 294 ARG D CA 1
ATOM 18303 C C . ARG D 1 281 ? 83.403 -1.137 73.903 1.00 26.20 294 ARG D C 1
ATOM 18304 O O . ARG D 1 281 ? 83.525 -1.955 72.974 1.00 26.50 294 ARG D O 1
ATOM 18325 N N . THR D 1 282 ? 84.409 -0.413 74.401 1.00 25.33 295 THR D N 1
ATOM 18326 C CA . THR D 1 282 ? 85.732 -0.417 73.818 1.00 25.21 295 THR D CA 1
ATOM 18327 C C . THR D 1 282 ? 86.345 -1.788 73.936 1.00 25.49 295 THR D C 1
ATOM 18328 O O . THR D 1 282 ? 87.269 -2.106 73.220 1.00 26.33 295 THR D O 1
ATOM 18339 N N . ALA D 1 283 ? 85.815 -2.618 74.815 1.00 25.36 296 ALA D N 1
ATOM 18340 C CA . ALA D 1 283 ? 86.331 -3.968 74.967 1.00 25.01 296 ALA D CA 1
ATOM 18341 C C . ALA D 1 283 ? 85.535 -4.988 74.153 1.00 24.72 296 ALA D C 1
ATOM 18342 O O . ALA D 1 283 ? 85.790 -6.186 74.242 1.00 24.20 296 ALA D O 1
ATOM 18349 N N . GLY D 1 284 ? 84.535 -4.525 73.408 1.00 24.80 297 GLY D N 1
ATOM 18350 C CA . GLY D 1 284 ? 83.898 -5.362 72.403 1.00 24.33 297 GLY D CA 1
ATOM 18351 C C . GLY D 1 284 ? 82.543 -5.949 72.745 1.00 25.83 297 GLY D C 1
ATOM 18352 O O . GLY D 1 284 ? 82.000 -6.774 72.000 1.00 25.29 297 GLY D O 1
ATOM 18373 N N . GLN D 1 286 ? 78.691 -6.254 72.899 1.00 22.41 299 GLN D N 1
ATOM 18374 C CA . GLN D 1 286 ? 77.665 -5.731 72.035 1.00 22.28 299 GLN D CA 1
ATOM 18375 C C . GLN D 1 286 ? 76.520 -5.175 72.894 1.00 21.22 299 GLN D C 1
ATOM 18376 O O . GLN D 1 286 ? 75.875 -5.906 73.655 1.00 20.63 299 GLN D O 1
ATOM 18390 N N . VAL D 1 287 ? 76.308 -3.868 72.798 1.00 20.26 300 VAL D N 1
ATOM 18391 C CA . VAL D 1 287 ? 75.459 -3.161 73.732 1.00 20.91 300 VAL D CA 1
ATOM 18392 C C . VAL D 1 287 ? 74.177 -2.733 73.068 1.00 22.45 300 VAL D C 1
ATOM 18393 O O . VAL D 1 287 ? 74.196 -2.055 72.042 1.00 22.30 300 VAL D O 1
ATOM 18406 N N . ILE D 1 288 ? 73.066 -3.143 73.681 1.00 22.16 301 ILE D N 1
ATOM 18407 C CA . ILE D 1 288 ? 71.751 -2.621 73.388 1.00 21.89 301 ILE D CA 1
ATOM 18408 C C . ILE D 1 288 ? 71.419 -1.562 74.429 1.00 22.86 301 ILE D C 1
ATOM 18409 O O . ILE D 1 288 ? 71.157 -1.862 75.581 1.00 22.03 301 ILE D O 1
ATOM 18425 N N . GLU D 1 289 ? 71.460 -0.306 74.013 1.00 23.93 302 GLU D N 1
ATOM 18426 C CA . GLU D 1 289 ? 71.482 0.800 74.947 1.00 24.88 302 GLU D CA 1
ATOM 18427 C C . GLU D 1 289 ? 70.122 1.275 75.387 1.00 25.18 302 GLU D C 1
ATOM 18428 O O . GLU D 1 289 ? 70.015 1.981 76.381 1.00 26.21 302 GLU D O 1
ATOM 18440 N N . ARG D 1 290 ? 69.093 0.934 74.623 1.00 24.94 303 ARG D N 1
ATOM 18441 C CA . ARG D 1 290 ? 67.731 1.359 74.909 1.00 24.88 303 ARG D CA 1
ATOM 18442 C C . ARG D 1 290 ? 66.866 0.158 74.609 1.00 25.16 303 ARG D C 1
ATOM 18443 O O . ARG D 1 290 ? 66.304 0.046 73.524 1.00 24.78 303 ARG D O 1
ATOM 18464 N N . PRO D 1 291 ? 66.787 -0.784 75.553 1.00 23.96 304 PRO D N 1
ATOM 18465 C CA . PRO D 1 291 ? 65.965 -1.945 75.245 1.00 22.67 304 PRO D CA 1
ATOM 18466 C C . PRO D 1 291 ? 64.489 -1.525 75.439 1.00 23.45 304 PRO D C 1
ATOM 18467 O O . PRO D 1 291 ? 64.202 -0.389 75.847 1.00 22.98 304 PRO D O 1
ATOM 18478 N N . ASP D 1 292 ? 63.544 -2.403 75.158 1.00 22.43 305 ASP D N 1
ATOM 18479 C CA . ASP D 1 292 ? 62.175 -1.964 75.268 1.00 22.96 305 ASP D CA 1
ATOM 18480 C C . ASP D 1 292 ? 61.685 -2.139 76.657 1.00 22.13 305 ASP D C 1
ATOM 18481 O O . ASP D 1 292 ? 61.129 -3.168 76.997 1.00 21.69 305 ASP D O 1
ATOM 18490 N N . ILE D 1 293 ? 61.890 -1.101 77.444 1.00 23.49 306 ILE D N 1
ATOM 18491 C CA . ILE D 1 293 ? 61.517 -1.094 78.836 1.00 22.58 306 ILE D CA 1
ATOM 18492 C C . ILE D 1 293 ? 60.005 -1.215 79.002 1.00 24.00 306 ILE D C 1
ATOM 18493 O O . ILE D 1 293 ? 59.529 -2.004 79.821 1.00 23.41 306 ILE D O 1
ATOM 18509 N N . ALA D 1 294 ? 59.244 -0.437 78.230 1.00 24.33 307 ALA D N 1
ATOM 18510 C CA . ALA D 1 294 ? 57.788 -0.476 78.340 1.00 23.72 307 ALA D CA 1
ATOM 18511 C C . ALA D 1 294 ? 57.369 -1.920 78.469 1.00 23.23 307 ALA D C 1
ATOM 18512 O O . ALA D 1 294 ? 56.732 -2.286 79.435 1.00 24.87 307 ALA D O 1
ATOM 18519 N N . THR D 1 295 ? 57.796 -2.750 77.526 1.00 21.89 308 THR D N 1
ATOM 18520 C CA . THR D 1 295 ? 57.457 -4.162 77.544 1.00 22.90 308 THR D CA 1
ATOM 18521 C C . THR D 1 295 ? 57.977 -4.919 78.752 1.00 23.12 308 THR D C 1
ATOM 18522 O O . THR D 1 295 ? 57.332 -5.851 79.229 1.00 23.30 308 THR D O 1
ATOM 18533 N N . PHE D 1 296 ? 59.174 -4.562 79.206 1.00 23.09 309 PHE D N 1
ATOM 18534 C CA . PHE D 1 296 ? 59.707 -5.147 80.432 1.00 22.54 309 PHE D CA 1
ATOM 18535 C C . PHE D 1 296 ? 58.833 -4.714 81.605 1.00 22.47 309 PHE D C 1
ATOM 18536 O O . PHE D 1 296 ? 58.507 -5.520 82.465 1.00 23.32 309 PHE D O 1
ATOM 18553 N N . ARG D 1 297 ? 58.407 -3.458 81.618 1.00 22.86 310 ARG D N 1
ATOM 18554 C CA . ARG D 1 297 ? 57.538 -2.992 82.687 1.00 22.94 310 ARG D CA 1
ATOM 18555 C C . ARG D 1 297 ? 56.237 -3.772 82.682 1.00 24.33 310 ARG D C 1
ATOM 18556 O O . ARG D 1 297 ? 55.710 -4.140 83.737 1.00 26.20 310 ARG D O 1
ATOM 18577 N N . GLN D 1 298 ? 55.730 -4.059 81.496 1.00 23.69 311 GLN D N 1
ATOM 18578 C CA . GLN D 1 298 ? 54.501 -4.818 81.395 1.00 23.73 311 GLN D CA 1
ATOM 18579 C C . GLN D 1 298 ? 54.662 -6.240 81.862 1.00 24.08 311 GLN D C 1
ATOM 18580 O O . GLN D 1 298 ? 53.891 -6.689 82.671 1.00 25.45 311 GLN D O 1
ATOM 18594 N N . ARG D 1 299 ? 55.666 -6.953 81.390 1.00 23.63 312 ARG D N 1
ATOM 18595 C CA . ARG D 1 299 ? 55.727 -8.379 81.664 1.00 23.64 312 ARG D CA 1
ATOM 18596 C C . ARG D 1 299 ? 56.026 -8.692 83.126 1.00 24.12 312 ARG D C 1
ATOM 18597 O O . ARG D 1 299 ? 55.830 -9.821 83.559 1.00 24.40 312 ARG D O 1
ATOM 18618 N N . VAL D 1 300 ? 56.511 -7.715 83.892 1.00 24.26 313 VAL D N 1
ATOM 18619 C CA . VAL D 1 300 ? 56.879 -7.974 85.295 1.00 23.81 313 VAL D CA 1
ATOM 18620 C C . VAL D 1 300 ? 55.707 -7.774 86.226 1.00 24.80 313 VAL D C 1
ATOM 18621 O O . VAL D 1 300 ? 55.830 -7.998 87.425 1.00 25.22 313 VAL D O 1
ATOM 18634 N N . GLN D 1 301 ? 54.572 -7.358 85.675 1.00 25.88 314 GLN D N 1
ATOM 18635 C CA . GLN D 1 301 ? 53.396 -7.032 86.495 1.00 25.79 314 GLN D CA 1
ATOM 18636 C C . GLN D 1 301 ? 52.846 -8.241 87.262 1.00 25.47 314 GLN D C 1
ATOM 18637 O O . GLN D 1 301 ? 52.500 -8.106 88.431 1.00 27.18 314 GLN D O 1
ATOM 18651 N N . PRO D 1 302 ? 52.798 -9.431 86.643 1.00 24.84 315 PRO D N 1
ATOM 18652 C CA . PRO D 1 302 ? 52.340 -10.580 87.439 1.00 25.51 315 PRO D CA 1
ATOM 18653 C C . PRO D 1 302 ? 53.114 -10.792 88.769 1.00 26.29 315 PRO D C 1
ATOM 18654 O O . PRO D 1 302 ? 52.617 -11.457 89.677 1.00 26.52 315 PRO D O 1
ATOM 18665 N N . LEU D 1 303 ? 54.324 -10.253 88.877 1.00 26.08 316 LEU D N 1
ATOM 18666 C CA . LEU D 1 303 ? 55.137 -10.443 90.069 1.00 25.76 316 LEU D CA 1
ATOM 18667 C C . LEU D 1 303 ? 54.432 -9.870 91.315 1.00 27.26 316 LEU D C 1
ATOM 18668 O O . LEU D 1 303 ? 54.565 -10.376 92.442 1.00 26.52 316 LEU D O 1
ATOM 18684 N N . SER D 1 304 ? 53.677 -8.803 91.089 1.00 27.19 317 SER D N 1
ATOM 18685 C CA . SER D 1 304 ? 53.050 -8.049 92.170 1.00 27.71 317 SER D CA 1
ATOM 18686 C C . SER D 1 304 ? 52.160 -8.985 92.995 1.00 28.00 317 SER D C 1
ATOM 18687 O O . SER D 1 304 ? 51.989 -8.801 94.219 1.00 26.29 317 SER D O 1
ATOM 18695 N N . GLY D 1 305 ? 51.623 -9.999 92.303 1.00 27.94 318 GLY D N 1
ATOM 18696 C CA . GLY D 1 305 ? 50.682 -10.949 92.875 1.00 27.93 318 GLY D CA 1
ATOM 18697 C C . GLY D 1 305 ? 51.314 -12.262 93.306 1.00 30.73 318 GLY D C 1
ATOM 18698 O O . GLY D 1 305 ? 50.618 -13.181 93.715 1.00 31.70 318 GLY D O 1
ATOM 18702 N N . SER D 1 306 ? 52.637 -12.358 93.235 1.00 28.40 319 SER D N 1
ATOM 18703 C CA . SER D 1 306 ? 53.309 -13.599 93.601 1.00 29.82 319 SER D CA 1
ATOM 18704 C C . SER D 1 306 ? 53.166 -13.960 95.093 1.00 29.92 319 SER D C 1
ATOM 18705 O O . SER D 1 306 ? 52.749 -13.159 95.926 1.00 28.94 319 SER D O 1
ATOM 18713 N N . ALA D 1 307 ? 53.522 -15.202 95.391 1.00 31.88 320 ALA D N 1
ATOM 18714 C CA . ALA D 1 307 ? 53.478 -15.766 96.734 1.00 32.11 320 ALA D CA 1
ATOM 18715 C C . ALA D 1 307 ? 54.321 -14.944 97.683 1.00 31.51 320 ALA D C 1
ATOM 18716 O O . ALA D 1 307 ? 53.916 -14.646 98.815 1.00 31.95 320 ALA D O 1
ATOM 18723 N N . LEU D 1 308 ? 55.512 -14.598 97.218 1.00 31.48 321 LEU D N 1
ATOM 18724 C CA . LEU D 1 308 ? 56.437 -13.814 98.018 1.00 31.37 321 LEU D CA 1
ATOM 18725 C C . LEU D 1 308 ? 55.811 -12.489 98.429 1.00 30.08 321 LEU D C 1
ATOM 18726 O O . LEU D 1 308 ? 55.892 -12.071 99.592 1.00 29.87 321 LEU D O 1
ATOM 18742 N N . PHE D 1 309 ? 55.174 -11.834 97.463 1.00 30.56 322 PHE D N 1
ATOM 18743 C CA . PHE D 1 309 ? 54.613 -10.499 97.684 1.00 29.87 322 PHE D CA 1
ATOM 18744 C C . PHE D 1 309 ? 53.234 -10.545 98.272 1.00 30.31 322 PHE D C 1
ATOM 18745 O O . PHE D 1 309 ? 52.645 -9.499 98.572 1.00 30.44 322 PHE D O 1
ATOM 18762 N N . GLU D 1 310 ? 52.745 -11.763 98.477 1.00 30.07 323 GLU D N 1
ATOM 18763 C CA . GLU D 1 310 ? 51.435 -11.926 99.044 1.00 31.50 323 GLU D CA 1
ATOM 18764 C C . GLU D 1 310 ? 51.436 -11.789 100.558 1.00 31.32 323 GLU D C 1
ATOM 18765 O O . GLU D 1 310 ? 50.397 -11.431 101.111 1.00 33.19 323 GLU D O 1
ATOM 18777 N N . HIS D 1 311 ? 52.559 -12.046 101.232 1.00 30.69 324 HIS D N 1
ATOM 18778 C CA . HIS D 1 311 ? 52.587 -11.786 102.670 1.00 29.01 324 HIS D CA 1
ATOM 18779 C C . HIS D 1 311 ? 52.202 -10.323 102.822 1.00 29.92 324 HIS D C 1
ATOM 18780 O O . HIS D 1 311 ? 52.505 -9.504 101.929 1.00 29.21 324 HIS D O 1
ATOM 18795 N N . LYS D 1 312 ? 51.493 -10.015 103.917 1.00 30.69 325 LYS D N 1
ATOM 18796 C CA . LYS D 1 312 ? 50.992 -8.669 104.202 1.00 29.30 325 LYS D CA 1
ATOM 18797 C C . LYS D 1 312 ? 52.112 -7.640 104.380 1.00 28.18 325 LYS D C 1
ATOM 18798 O O . LYS D 1 312 ? 52.029 -6.514 103.871 1.00 25.64 325 LYS D O 1
ATOM 18817 N N . GLY D 1 313 ? 53.132 -8.025 105.144 1.00 28.67 326 GLY D N 1
ATOM 18818 C CA . GLY D 1 313 ? 54.276 -7.167 105.412 1.00 26.86 326 GLY D CA 1
ATOM 18819 C C . GLY D 1 313 ? 54.993 -6.782 104.133 1.00 24.71 326 GLY D C 1
ATOM 18820 O O . GLY D 1 313 ? 55.327 -5.629 103.949 1.00 24.27 326 GLY D O 1
ATOM 18824 N N . VAL D 1 314 ? 55.210 -7.748 103.242 1.00 24.73 327 VAL D N 1
ATOM 18825 C CA . VAL D 1 314 ? 55.918 -7.499 101.989 1.00 24.19 327 VAL D CA 1
ATOM 18826 C C . VAL D 1 314 ? 55.123 -6.539 101.114 1.00 22.20 327 VAL D C 1
ATOM 18827 O O . VAL D 1 314 ? 55.641 -5.545 100.667 1.00 20.06 327 VAL D O 1
ATOM 18840 N N . ARG D 1 315 ? 53.850 -6.831 100.883 1.00 24.12 328 ARG D N 1
ATOM 18841 C CA . ARG D 1 315 ? 53.008 -5.938 100.105 1.00 22.07 328 ARG D CA 1
ATOM 18842 C C . ARG D 1 315 ? 52.927 -4.537 100.719 1.00 21.22 328 ARG D C 1
ATOM 18843 O O . ARG D 1 315 ? 53.061 -3.554 99.994 1.00 20.91 328 ARG D O 1
ATOM 18864 N N . LYS D 1 316 ? 52.702 -4.421 102.032 1.00 21.51 329 LYS D N 1
ATOM 18865 C CA . LYS D 1 316 ? 52.674 -3.087 102.664 1.00 21.21 329 LYS D CA 1
ATOM 18866 C C . LYS D 1 316 ? 53.975 -2.340 102.452 1.00 20.11 329 LYS D C 1
ATOM 18867 O O . LYS D 1 316 ? 53.979 -1.143 102.211 1.00 19.27 329 LYS D O 1
ATOM 18886 N N . ALA D 1 317 ? 55.089 -3.048 102.609 1.00 20.94 330 ALA D N 1
ATOM 18887 C CA . ALA D 1 317 ? 56.417 -2.456 102.398 1.00 19.62 330 ALA D CA 1
ATOM 18888 C C . ALA D 1 317 ? 56.526 -1.908 100.966 1.00 19.20 330 ALA D C 1
ATOM 18889 O O . ALA D 1 317 ? 56.922 -0.751 100.761 1.00 17.84 330 ALA D O 1
ATOM 18896 N N . LEU D 1 318 ? 56.131 -2.731 99.987 1.00 18.80 331 LEU D N 1
ATOM 18897 C CA . LEU D 1 318 ? 56.156 -2.338 98.560 1.00 19.55 331 LEU D CA 1
ATOM 18898 C C . LEU D 1 318 ? 55.306 -1.106 98.273 1.00 18.76 331 LEU D C 1
ATOM 18899 O O . LEU D 1 318 ? 55.740 -0.158 97.624 1.00 17.78 331 LEU D O 1
ATOM 18915 N N . GLU D 1 319 ? 54.083 -1.126 98.781 1.00 18.92 332 GLU D N 1
ATOM 18916 C CA . GLU D 1 319 ? 53.186 0.002 98.653 1.00 18.73 332 GLU D CA 1
ATOM 18917 C C . GLU D 1 319 ? 53.754 1.287 99.245 1.00 18.32 332 GLU D C 1
ATOM 18918 O O . GLU D 1 319 ? 53.678 2.346 98.636 1.00 17.27 332 GLU D O 1
ATOM 18930 N N . ASP D 1 320 ? 54.330 1.198 100.442 1.00 18.97 333 ASP D N 1
ATOM 18931 C CA . ASP D 1 320 ? 54.847 2.404 101.087 1.00 18.88 333 ASP D CA 1
ATOM 18932 C C . ASP D 1 320 ? 56.031 2.947 100.339 1.00 18.22 333 ASP D C 1
ATOM 18933 O O . ASP D 1 320 ? 56.234 4.151 100.311 1.00 18.15 333 ASP D O 1
ATOM 18942 N N . LEU D 1 321 ? 56.836 2.054 99.760 1.00 18.31 334 LEU D N 1
ATOM 18943 C CA . LEU D 1 321 ? 57.958 2.494 98.929 1.00 17.84 334 LEU D CA 1
ATOM 18944 C C . LEU D 1 321 ? 57.443 3.263 97.732 1.00 19.21 334 LEU D C 1
ATOM 18945 O O . LEU D 1 321 ? 57.878 4.379 97.486 1.00 19.48 334 LEU D O 1
ATOM 18978 N N . ALA D 1 323 ? 54.364 4.648 97.161 1.00 21.25 336 ALA D N 1
ATOM 18979 C CA . ALA D 1 323 ? 53.768 5.880 97.677 1.00 21.65 336 ALA D CA 1
ATOM 18980 C C . ALA D 1 323 ? 54.822 6.946 97.906 1.00 21.98 336 ALA D C 1
ATOM 18981 O O . ALA D 1 323 ? 54.579 8.123 97.672 1.00 22.74 336 ALA D O 1
ATOM 18988 N N . ALA D 1 324 ? 55.994 6.529 98.385 1.00 21.40 337 ALA D N 1
ATOM 18989 C CA . ALA D 1 324 ? 57.097 7.455 98.684 1.00 21.07 337 ALA D CA 1
ATOM 18990 C C . ALA D 1 324 ? 57.719 8.043 97.413 1.00 22.59 337 ALA D C 1
ATOM 18991 O O . ALA D 1 324 ? 58.178 9.193 97.406 1.00 23.24 337 ALA D O 1
ATOM 18998 N N . THR D 1 325 ? 57.733 7.270 96.332 1.00 21.31 338 THR D N 1
ATOM 18999 C CA . THR D 1 325 ? 58.339 7.763 95.098 1.00 23.11 338 THR D CA 1
ATOM 19000 C C . THR D 1 325 ? 57.469 8.844 94.415 1.00 24.84 338 THR D C 1
ATOM 19001 O O . THR D 1 325 ? 57.972 9.625 93.592 1.00 23.38 338 THR D O 1
ATOM 19012 N N . ARG D 1 326 ? 56.183 8.892 94.775 1.00 24.23 339 ARG D N 1
ATOM 19013 C CA . ARG D 1 326 ? 55.260 9.887 94.229 1.00 24.47 339 ARG D CA 1
ATOM 19014 C C . ARG D 1 326 ? 54.964 10.948 95.285 1.00 24.81 339 ARG D C 1
ATOM 19015 O O . ARG D 1 326 ? 55.883 11.512 95.889 1.00 26.15 339 ARG D O 1
#

Secondary structure (DSSP, 8-state):
-EEEEEE-SS-TTSHHHHHHHHHHHHHHHHTTTSEEEEEE-TTTT-SHHHHHHHHHHTS---EEEGGGGGGT----GGG-TTS-SSHHHHHHHHHSHHHHHHHHGGGGGTEEEEEEEEEEE-EEEESS----GGGGTT--BB---HHHHHHHHHTT---B-----HHHHHHTSS-EEEE-HHHHHHTTGGGT--EEE-----EEEEEEEEEHHHHHTS-HHHHHHHHH--HHHHHHHHHHHTTHHHHHHHHHHT--EESS--HHHHHHHHGGGGGSHHHHSHHHHHHHHH--TT-/-EEEEEE-SS-TTSHHHHHHHHHHHHHHHHHTTSEEEEEE-TTTT-SHHHHHHHHHHTS---EEEGGGGGGT----GGG-TT--SSHHHHHHHHTSHHHHHHHHHGGGGTEEEEEEEEEEEEEEEESS----GGGGTT--BB---HHHHHHHHHTT---B-----HHHHHHTSS-EEEE-HHHHHHTTGGGG--EEEEEEEEEEEEEEEEEHHHHHTS-HHHHHHHHH--HHHHHHHHHHHHHHHHHHHHHHHT--EESS--HHHHHHHHGGGGGSHHHHSHHHHHHHHH--TTT-/-EEEEE-SS-TTSHHHHHHHHHHHHHHHHHTTS-EEEEE-TTTT-SHHHHHHHHHHTS---EEEGGGGGGT----GGG-TTS-SSHHHHHHHHHSHHHHHHHHHGGGGTEEEEEEEEEEEEEEEESS----TTTTTT--BB---HHHHHHHHHHT---B-----HHHHHTTSSSEEEE-HHHHHHTTGGGG--EEEEEEEEEEEEEEEEEHHHHHTS-HHHHHHHHH--HHHHHHHHHHHTTHHHHHHHHHHT--EESS--HHHHHHHTGGGGGSSGGGSHHHHHHHHH--TT-/-EEEEE-SS-TTSHHHHHHHHHHHHHHHHSTTS-EEEEE-TTTT-SHHHHHHHHHTTS---EEEGGGGTTTS---GGG-TTS-SSHHHHHHHHHSHHHHHHHHHGGGGTEEEEEEEEEEE-EEEESS----GGGGTT--BB---HHHHHHHHHTT---B-----HHHHHHTSS-EEEE-HHHHHHTTGGGT--EEE-----EEEEEEEEEHHHHHHS-HHHHHHHHH--HHHHHHHHHHHHTHHHHHHHHHHT--EESS--HHHHHHHTGGGGGSHHHHSHHHHHHHHH-----

Radius of gyration: 36.57 Å; Cα contacts (8 Å, |Δi|>4): 2341; chains: 4; bounding box: 83×74×103 Å

Nearest PDB structures (foldseek):
  4xeq-assembly4_D  TM=1.001E+00  e=3.846E-54  Nitratidesulfovibrio vulgaris RCH1
  4pdh-assembly1_A  TM=9.492E-01  e=2.427E-30  Polaromonas sp. JS666
  5ltc-assembly2_A  TM=7.996E-01  e=2.691E-24  Vibrio cholerae
  4n4u-assembly2_B  TM=7.717E-01  e=3.868E-17  Bordetella bronchiseptica RB50
  4n6d-assembly1_A  TM=7.589E-01  e=7.115E-16  Maridesulfovibrio salexigens DSM 2638